Protein AF-0000000080260634 (afdb_homodimer)

Foldseek 3Di:
DDDDDDDDDPPDDDPDDDPPDPPDPVPPPCPCPPQQAADDQFQFKEKEWEAFFAAAQDFWAQFLDDCVLHVVDHGAQDPRRLVLLLLLLLSVLSNHVPPADLQNDLFQEAAEEEPDRRLVSSSFSSCLNNRFDDPVQQDDDDPPDDDPSNRGDDRDYDYDDLCPDQQFFPSHDFLQLVVLLVVLCVDPVNVVLCVVCCVPQQVVLCVTGPDNPDDSLVSLLSLLRNQVSCVVSVHDGRPSCDPVNNVSSQVSNLVSLCVQLCLVPNLLNLLRQAQANVVVVLVCLVDDPSHHRYYYYYHHQSNVLSNLSLLCVLQVDPVSVPAGSRQDGGKMWMWTAGNVQWIWIWTDRGSPPPDDTHTSDHPVADPNTHHSVVVCVSSVSRHDNDSRVSSDDPVSCVVVVVPPVPCVVVVVVVVVVVVVVVVVVVVVVVVVVVVVVVVVPPPPDPPDPPPPDDDDPPDPDDDPPD/DDDDDPDDDPPPDDPPDDPPDPPDDPPPPVPCPPQQAADDQFQFKEKEWEAFFAAAQDFWAQFLDDCVLHVVDHGAQDPRRLVLLLLLLLSVLSNHVPPADLQNDLFQEAAEEEPDRRLVSSSFSSCLNNRFDDPVQQDDDDPPDDDPSNRGDDRDYDYDDLCPDQQFFPSHDFLQLVVLLVVLCVDPVVVVLCVVCCVPQQVVLCVTGPDNPDDSLVSLLSLLRNQVSCVVSVHDGRPSCDPVNNVSSQVSNLVSLCVQLCLVPNLLNLLRQAQANVVVVLVPLVDDPSHHRYYYYYHHQSNVLSNLSLLCVLQVDPVSVPAGSGQDHGKMWMWTAGNVQWIWIWTDRGSPPPDDTHTSDHPVADPRTRHSVVVCVSSVSRHDNDSNVSSDDPVSCVVVVVPPVPCVVVVVVVVVVVVVVVVVVVVVVVVVVVVVVVVVPPPPDPPDPPDDDDDDPDDPPPPPDD

InterPro domains:
  IPR000560 Histidine phosphatase superfamily, clade-2 [PF00328] (42-348)
  IPR000560 Histidine phosphatase superfamily, clade-2 [cd07061] (42-348)
  IPR029033 Histidine phosphatase superfamily [G3DSA:3.40.50.1240] (41-394)
  IPR029033 Histidine phosphatase superfamily [SSF53254] (42-391)
  IPR033379 Histidine acid phosphatase active site [PS00616] (42-56)
  IPR050645 Histidine Acid Phosphatase [PTHR11567] (41-393)

Secondary structure (DSSP, 8-state):
------------STT--TTGGGSGGGS-------------SEEEEEEEEE---B--SS--TT----GGG-TT-TTPBPHHHHHHHHHHHHHHHHHTTTTS-TT--TTTEEEEE-S-HHHHHHHHHHHHHHS---TTT-----SSS--GGGT------B---GGG--SSSTTS--HHHHHHHHHHHTSHHHHHHHHHHIIIIIHHHHHH-S-TTS-HHHHHHHHHHHHHHHHHTTPPPPTT--HHHHHHHHHHHHHHHHHHHTTTT-HHHHIIIIIHHHHHHHHHHT--TTS-SEEEEEE-HHHHHHHHHHHHHHHT-SGGGGS-SSPPTT-EEEEEEETTSEEEEEEE--TT--SPPEE---TTSSSS-EEHHHHHHHHTTT--S-HHHHH--HHHHHHTT---S-HHHHHHHHHHHHHHHHHHHHHHHHHHHHHHHHHHS------------S----TT-STT--/----------TTTTTT-TTGGGGGGGG-------------SEEEEEEEEE---B--SS--TT----GGG-TT-TTPBPHHHHHHHHHHHHHHHHHTTTTS-TT--TTTEEEEE-S-HHHHHHHHHHHHHHS---TTT-----SSS--GGGT------B---GGG--SSSTTS--HHHHHHHHHHHTSHHHHHHHHHHIIIIIHHHHHH-S-TTS-HHHHHHHHHHHHHHHHHTTPPPPTT--HHHHHHHHHHHHHHHHHHHTTTT-HHHHIIIIIHHHHHHHHHHT--TTS-SEEEEEE-HHHHHHHHHHHHHHHT-SGGGGS-SSPPTT-EEEEEEETTSEEEEEEE--TT--SPPEE---TTSSTT-EEHHHHHHHHTTT--S-HHHHH--HHHHHHTT---S-HHHHHHHHHHHHHHHHHHHHHHHHHHHHHHHHHHT------------S-TTGGGG-----

Nearest PDB structures (foldseek):
  1nd5-assembly1_B  TM=8.914E-01  e=9.226E-27  Homo sapiens
  1rpt-assembly1_A-2  TM=8.825E-01  e=2.460E-26  Rattus norvegicus
  8xj4-assembly1_A  TM=8.850E-01  e=2.176E-25  Homo sapiens
  7doq-assembly2_D  TM=8.287E-01  e=3.793E-18  Legionella pneumophila
  7d2f-assembly1_B  TM=8.111E-01  e=1.258E-17  Legionella pneumophila subsp. pneumophila str. Philadelphia 1

Radius of gyration: 42.74 Å; Cα contacts (8 Å, |Δi|>4): 1358; chains: 2; bounding box: 104×176×210 Å

Structure (mmCIF, N/CA/C/O backbone):
data_AF-0000000080260634-model_v1
#
loop_
_entity.id
_entity.type
_entity.pdbx_description
1 polymer 'acid phosphatase'
#
loop_
_atom_site.group_PDB
_atom_site.id
_atom_site.type_symbol
_atom_site.label_atom_id
_atom_site.label_alt_id
_atom_site.label_comp_id
_atom_site.label_asym_id
_atom_site.label_entity_id
_atom_site.label_seq_id
_atom_site.pdbx_PDB_ins_code
_atom_site.Cartn_x
_atom_site.Cartn_y
_atom_site.Cartn_z
_atom_site.occupancy
_atom_site.B_iso_or_equiv
_atom_site.auth_seq_id
_atom_site.auth_comp_id
_atom_site.auth_asym_id
_atom_site.auth_atom_id
_atom_site.pdbx_PDB_model_num
ATOM 1 N N . MET A 1 1 ? -44.938 80.938 -52.938 1 24.5 1 MET A N 1
ATOM 2 C CA . MET A 1 1 ? -44.344 80.375 -54.125 1 24.5 1 MET A CA 1
ATOM 3 C C . MET A 1 1 ? -42.969 79.75 -53.812 1 24.5 1 MET A C 1
ATOM 5 O O . MET A 1 1 ? -41.938 80.25 -54.25 1 24.5 1 MET A O 1
ATOM 9 N N . MET A 1 2 ? -42.844 79.312 -52.562 1 24.88 2 MET A N 1
ATOM 10 C CA . MET A 1 2 ? -41.75 79 -51.625 1 24.88 2 MET A CA 1
ATOM 11 C C . MET A 1 2 ? -40.938 77.812 -52.125 1 24.88 2 MET A C 1
ATOM 13 O O . MET A 1 2 ? -41.469 76.75 -52.281 1 24.88 2 MET A O 1
ATOM 17 N N . ARG A 1 3 ? -39.781 78.062 -52.781 1 22.61 3 ARG A N 1
ATOM 18 C CA . ARG A 1 3 ? -39.031 77.375 -53.844 1 22.61 3 ARG A CA 1
ATOM 19 C C . ARG A 1 3 ? -38.375 76.125 -53.375 1 22.61 3 ARG A C 1
ATOM 21 O O . ARG A 1 3 ? -38.312 75.125 -54.125 1 22.61 3 ARG A O 1
ATOM 28 N N . LEU A 1 4 ? -37.594 76 -52.188 1 26.67 4 LEU A N 1
ATOM 29 C CA . LEU A 1 4 ? -36.188 75.625 -52.219 1 26.67 4 LEU A CA 1
ATOM 30 C C . LEU A 1 4 ? -36.031 74.125 -52.062 1 26.67 4 LEU A C 1
ATOM 32 O O . LEU A 1 4 ? -36.406 73.562 -51.031 1 26.67 4 LEU A O 1
ATOM 36 N N . PRO A 1 5 ? -36.312 73.312 -53.156 1 24.84 5 PRO A N 1
ATOM 37 C CA . PRO A 1 5 ? -36.406 71.875 -52.969 1 24.84 5 PRO A CA 1
ATOM 38 C C . PRO A 1 5 ? -35.125 71.25 -52.375 1 24.84 5 PRO A C 1
ATOM 40 O O . PRO A 1 5 ? -34.062 71.875 -52.438 1 24.84 5 PRO A O 1
ATOM 43 N N . VAL A 1 6 ? -35.156 69.938 -51.906 1 23.78 6 VAL A N 1
ATOM 44 C CA . VAL A 1 6 ? -34.75 68.938 -50.938 1 23.78 6 VAL A CA 1
ATOM 45 C C . VAL A 1 6 ? -33.406 68.375 -51.344 1 23.78 6 VAL A C 1
ATOM 47 O O . VAL A 1 6 ? -32.969 68.562 -52.5 1 23.78 6 VAL A O 1
ATOM 50 N N . ILE A 1 7 ? -32.969 67.188 -50.812 1 26.33 7 ILE A N 1
ATOM 51 C CA . ILE A 1 7 ? -32.031 66.5 -49.938 1 26.33 7 ILE A CA 1
ATOM 52 C C . ILE A 1 7 ? -31.156 65.562 -50.75 1 26.33 7 ILE A C 1
ATOM 54 O O . ILE A 1 7 ? -31.625 64.5 -51.25 1 26.33 7 ILE A O 1
ATOM 58 N N . SER A 1 8 ? -30.391 66 -51.844 1 21.91 8 SER A N 1
ATOM 59 C CA . SER A 1 8 ? -29.797 65.062 -52.781 1 21.91 8 SER A CA 1
ATOM 60 C C . SER A 1 8 ? -28.891 64.062 -52.094 1 21.91 8 SER A C 1
ATOM 62 O O . SER A 1 8 ? -28.344 64.375 -51.031 1 21.91 8 SER A O 1
ATOM 64 N N . SER A 1 9 ? -28.812 62.75 -52.531 1 24.3 9 SER A N 1
ATOM 65 C CA . SER A 1 9 ? -28.578 61.344 -52.281 1 24.3 9 SER A CA 1
ATOM 66 C C . SER A 1 9 ? -27.094 61.031 -52.188 1 24.3 9 SER A C 1
ATOM 68 O O . SER A 1 9 ? -26.688 59.875 -52.031 1 24.3 9 SER A O 1
ATOM 70 N N . SER A 1 10 ? -26.141 62.031 -52.406 1 24.42 10 SER A N 1
ATOM 71 C CA . SER A 1 10 ? -24.922 61.469 -53 1 24.42 10 SER A CA 1
ATOM 72 C C . SER A 1 10 ? -24.156 60.625 -52 1 24.42 10 SER A C 1
ATOM 74 O O . SER A 1 10 ? -23.375 61.156 -51.219 1 24.42 10 SER A O 1
ATOM 76 N N . GLN A 1 11 ? -24.734 59.656 -51.219 1 22.77 11 GLN A N 1
ATOM 77 C CA . GLN A 1 11 ? -24.156 59 -50.062 1 22.77 11 GLN A CA 1
ATOM 78 C C . GLN A 1 11 ? -22.984 58.125 -50.438 1 22.77 11 GLN A C 1
ATOM 80 O O . GLN A 1 11 ? -23.062 56.906 -50.312 1 22.77 11 GLN A O 1
ATOM 85 N N . ARG A 1 12 ? -22.406 58.188 -51.719 1 22.14 12 ARG A N 1
ATOM 86 C CA . ARG A 1 12 ? -21.781 56.938 -52.156 1 22.14 12 ARG A CA 1
ATOM 87 C C . ARG A 1 12 ? -20.656 56.531 -51.188 1 22.14 12 ARG A C 1
ATOM 89 O O . ARG A 1 12 ? -20.5 55.344 -50.875 1 22.14 12 ARG A O 1
ATOM 96 N N . ARG A 1 13 ? -19.641 57.406 -51.031 1 23.12 13 ARG A N 1
ATOM 97 C CA . ARG A 1 13 ? -18.297 56.969 -51.375 1 23.12 13 ARG A CA 1
ATOM 98 C C . ARG A 1 13 ? -17.688 56.125 -50.281 1 23.12 13 ARG A C 1
ATOM 100 O O . ARG A 1 13 ? -16.828 55.281 -50.562 1 23.12 13 ARG A O 1
ATOM 107 N N . LEU A 1 14 ? -17.75 56.5 -48.969 1 24.91 14 LEU A N 1
ATOM 108 C CA . LEU A 1 14 ? -16.5 56.469 -48.25 1 24.91 14 LEU A CA 1
ATOM 109 C C . LEU A 1 14 ? -16.172 55.062 -47.75 1 24.91 14 LEU A C 1
ATOM 111 O O . LEU A 1 14 ? -16.422 54.719 -46.594 1 24.91 14 LEU A O 1
ATOM 115 N N . THR A 1 15 ? -16.734 53.969 -48.344 1 25.97 15 THR A N 1
ATOM 116 C CA . THR A 1 15 ? -16.734 52.781 -47.469 1 25.97 15 THR A CA 1
ATOM 117 C C . THR A 1 15 ? -15.305 52.25 -47.281 1 25.97 15 THR A C 1
ATOM 119 O O . THR A 1 15 ? -15.094 51.25 -46.625 1 25.97 15 THR A O 1
ATOM 122 N N . SER A 1 16 ? -14.305 52.688 -48.094 1 26.45 16 SER A N 1
ATOM 123 C CA . SER A 1 16 ? -13.32 51.688 -48.438 1 26.45 16 SER A CA 1
ATOM 124 C C . SER A 1 16 ? -12.531 51.25 -47.188 1 26.45 16 SER A C 1
ATOM 126 O O . SER A 1 16 ? -12.047 50.125 -47.125 1 26.45 16 SER A O 1
ATOM 128 N N . GLY A 1 17 ? -11.914 52.219 -46.406 1 26.27 17 GLY A N 1
ATOM 129 C CA . GLY A 1 17 ? -10.5 52.062 -46.062 1 26.27 17 GLY A CA 1
ATOM 130 C C . GLY A 1 17 ? -10.25 51.062 -44.969 1 26.27 17 GLY A C 1
ATOM 131 O O . GLY A 1 17 ? -9.102 50.75 -44.656 1 26.27 17 GLY A O 1
ATOM 132 N N . CYS A 1 18 ? -11.148 50.844 -43.938 1 26.97 18 CYS A N 1
ATOM 133 C CA . CYS A 1 18 ? -10.578 50.562 -42.625 1 26.97 18 CYS A CA 1
ATOM 134 C C . CYS A 1 18 ? -10.062 49.125 -42.531 1 26.97 18 CYS A C 1
ATOM 136 O O . CYS A 1 18 ? -10.805 48.219 -42.156 1 26.97 18 CYS A O 1
ATOM 138 N N . ARG A 1 19 ? -9.633 48.469 -43.562 1 28.31 19 ARG A N 1
ATOM 139 C CA . ARG A 1 19 ? -9.344 47.062 -43.438 1 28.31 19 ARG A CA 1
ATOM 140 C C . ARG A 1 19 ? -8.25 46.812 -42.406 1 28.31 19 ARG A C 1
ATOM 142 O O . ARG A 1 19 ? -7.957 45.688 -42.031 1 28.31 19 ARG A O 1
ATOM 149 N N . CYS A 1 20 ? -7.301 47.812 -42.344 1 27.64 20 CYS A N 1
ATOM 150 C CA . CYS A 1 20 ? -5.969 47.312 -42.062 1 27.64 20 CYS A CA 1
ATOM 151 C C . CYS A 1 20 ? -5.914 46.625 -40.688 1 27.64 20 CYS A C 1
ATOM 153 O O . CYS A 1 20 ? -5.141 45.719 -40.469 1 27.64 20 CYS A O 1
ATOM 155 N N . LEU A 1 21 ? -6.238 47.375 -39.594 1 29.66 21 LEU A N 1
ATOM 156 C CA . LEU A 1 21 ? -5.367 47.281 -38.438 1 29.66 21 LEU A CA 1
ATOM 157 C C . LEU A 1 21 ? -5.684 46.031 -37.625 1 29.66 21 LEU A C 1
ATOM 159 O O . LEU A 1 21 ? -5.316 45.938 -36.438 1 29.66 21 LEU A O 1
ATOM 163 N N . PHE A 1 22 ? -6.676 45.281 -38 1 32.38 22 PHE A N 1
ATOM 164 C CA . PHE A 1 22 ? -7.055 44.375 -36.906 1 32.38 22 PHE A CA 1
ATOM 165 C C . PHE A 1 22 ? -5.969 43.312 -36.688 1 32.38 22 PHE A C 1
ATOM 167 O O . PHE A 1 22 ? -6.18 42.344 -35.969 1 32.38 22 PHE A O 1
ATOM 174 N N . SER A 1 23 ? -4.938 43.375 -37.594 1 29.72 23 SER A N 1
ATOM 175 C CA . SER A 1 23 ? -4.211 42.125 -37.531 1 29.72 23 SER A CA 1
ATOM 176 C C . SER A 1 23 ? -3.721 41.812 -36.094 1 29.72 23 SER A C 1
ATOM 178 O O . SER A 1 23 ? -3.678 40.656 -35.688 1 29.72 23 SER A O 1
ATOM 180 N N . LEU A 1 24 ? -2.869 42.719 -35.5 1 30.94 24 LEU A N 1
ATOM 181 C CA . LEU A 1 24 ? -1.664 42.25 -34.844 1 30.94 24 LEU A CA 1
ATOM 182 C C . LEU A 1 24 ? -1.995 41.719 -33.438 1 30.94 24 LEU A C 1
ATOM 184 O O . LEU A 1 24 ? -1.113 41.219 -32.75 1 30.94 24 LEU A O 1
ATOM 188 N N . VAL A 1 25 ? -3.049 42.156 -32.781 1 33.19 25 VAL A N 1
ATOM 189 C CA . VAL A 1 25 ? -2.889 42.031 -31.328 1 33.19 25 VAL A CA 1
ATOM 190 C C . VAL A 1 25 ? -2.961 40.562 -30.922 1 33.19 25 VAL A C 1
ATOM 192 O O . VAL A 1 25 ? -3.107 40.25 -29.734 1 33.19 25 VAL A O 1
ATOM 195 N N . VAL A 1 26 ? -3.127 39.656 -31.766 1 34.34 26 VAL A N 1
ATOM 196 C CA . VAL A 1 26 ? -3.328 38.344 -31.172 1 34.34 26 VAL A CA 1
ATOM 197 C C . VAL A 1 26 ? -2.086 37.938 -30.391 1 34.34 26 VAL A C 1
ATOM 199 O O . VAL A 1 26 ? -1.962 36.781 -29.953 1 34.34 26 VAL A O 1
ATOM 202 N N . LEU A 1 27 ? -0.945 38.781 -30.422 1 31.02 27 LEU A N 1
ATOM 203 C CA . LEU A 1 27 ? 0.276 38.125 -29.938 1 31.02 27 LEU A CA 1
ATOM 204 C C . LEU A 1 27 ? 0.105 37.688 -28.484 1 31.02 27 LEU A C 1
ATOM 206 O O . LEU A 1 27 ? 0.556 36.594 -28.125 1 31.02 27 LEU A O 1
ATOM 210 N N . SER A 1 28 ? -0.048 38.656 -27.5 1 32.09 28 SER A N 1
ATOM 211 C CA . SER A 1 28 ? 0.754 38.688 -26.281 1 32.09 28 SER A CA 1
ATOM 212 C C . SER A 1 28 ? 0.244 37.688 -25.25 1 32.09 28 SER A C 1
ATOM 214 O O . SER A 1 28 ? 0.679 37.719 -24.094 1 32.09 28 SER A O 1
ATOM 216 N N . PHE A 1 29 ? -0.943 37.281 -25.344 1 33.06 29 PHE A N 1
ATOM 217 C CA . PHE A 1 29 ? -1.276 36.531 -24.125 1 33.06 29 PHE A CA 1
ATOM 218 C C . PHE A 1 29 ? -0.323 35.344 -23.953 1 33.06 29 PHE A C 1
ATOM 220 O O . PHE A 1 29 ? -0.733 34.188 -24.031 1 33.06 29 PHE A O 1
ATOM 227 N N . LEU A 1 30 ? 0.777 35.312 -24.688 1 35.81 30 LEU A N 1
ATOM 228 C CA . LEU A 1 30 ? 1.784 34.375 -24.156 1 35.81 30 LEU A CA 1
ATOM 229 C C . LEU A 1 30 ? 1.998 34.594 -22.672 1 35.81 30 LEU A C 1
ATOM 231 O O . LEU A 1 30 ? 2.695 35.531 -22.266 1 35.81 30 LEU A O 1
ATOM 235 N N . GLY A 1 31 ? 0.895 34.781 -21.875 1 35.03 31 GLY A N 1
ATOM 236 C CA . GLY A 1 31 ? 1.008 35 -20.438 1 35.03 31 GLY A CA 1
ATOM 237 C C . GLY A 1 31 ? 2.279 34.438 -19.844 1 35.03 31 GLY A C 1
ATOM 238 O O . GLY A 1 31 ? 2.824 33.438 -20.375 1 35.03 31 GLY A O 1
ATOM 239 N N . ILE A 1 32 ? 2.912 35.156 -19.062 1 36.94 32 ILE A N 1
ATOM 240 C CA . ILE A 1 32 ? 3.967 34.938 -18.078 1 36.94 32 ILE A CA 1
ATOM 241 C C . ILE A 1 32 ? 3.672 33.688 -17.266 1 36.94 32 ILE A C 1
ATOM 243 O O . ILE A 1 32 ? 2.805 33.688 -16.391 1 36.94 32 ILE A O 1
ATOM 247 N N . ARG A 1 33 ? 3.236 32.656 -17.781 1 40.25 33 ARG A N 1
ATOM 248 C CA . ARG A 1 33 ? 3.449 31.516 -16.891 1 40.25 33 ARG A CA 1
ATOM 249 C C . ARG A 1 33 ? 4.754 31.656 -16.109 1 40.25 33 ARG A C 1
ATOM 251 O O . ARG A 1 33 ? 5.832 31.703 -16.703 1 40.25 33 ARG A O 1
ATOM 258 N N . ASP A 1 34 ? 4.785 32.375 -15.031 1 46.91 34 ASP A N 1
ATOM 259 C CA . ASP A 1 34 ? 5.84 32.438 -14.031 1 46.91 34 ASP A CA 1
ATOM 260 C C . ASP A 1 34 ? 6.672 31.172 -13.992 1 46.91 34 ASP A C 1
ATOM 262 O O . ASP A 1 34 ? 6.121 30.062 -13.922 1 46.91 34 ASP A O 1
ATOM 266 N N . ALA A 1 35 ? 7.773 31.125 -14.641 1 54.38 35 ALA A N 1
ATOM 267 C CA . ALA A 1 35 ? 8.82 30.125 -14.859 1 54.38 35 ALA A CA 1
ATOM 268 C C . ALA A 1 35 ? 9.148 29.375 -13.578 1 54.38 35 ALA A C 1
ATOM 270 O O . ALA A 1 35 ? 9.516 29.984 -12.57 1 54.38 35 ALA A O 1
ATOM 271 N N . PHE A 1 36 ? 8.328 28.344 -13.289 1 67.81 36 PHE A N 1
ATOM 272 C CA . PHE A 1 36 ? 8.758 27.453 -12.211 1 67.81 36 PHE A CA 1
ATOM 273 C C . PHE A 1 36 ? 10.273 27.281 -12.242 1 67.81 36 PHE A C 1
ATOM 275 O O . PHE A 1 36 ? 10.883 27.266 -13.312 1 67.81 36 PHE A O 1
ATOM 282 N N . GLU A 1 37 ? 10.82 27.531 -11.031 1 79.25 37 GLU A N 1
ATOM 283 C CA . GLU A 1 37 ? 12.25 27.234 -10.906 1 79.25 37 GLU A CA 1
ATOM 284 C C . GLU A 1 37 ? 12.547 25.781 -11.289 1 79.25 37 GLU A C 1
ATOM 286 O O . GLU A 1 37 ? 11.93 24.859 -10.758 1 79.25 37 GLU A O 1
ATOM 291 N N . VAL A 1 38 ? 13.273 25.641 -12.367 1 85.06 38 VAL A N 1
ATOM 292 C CA . VAL A 1 38 ? 13.828 24.328 -12.672 1 85.06 38 VAL A CA 1
ATOM 293 C C . VAL A 1 38 ? 15.125 24.125 -11.898 1 85.06 38 VAL A C 1
ATOM 295 O O . VAL A 1 38 ? 16.109 24.844 -12.117 1 85.06 38 VAL A O 1
ATOM 298 N N . VAL A 1 39 ? 15.109 23.172 -11 1 90.06 39 VAL A N 1
ATOM 299 C CA . VAL A 1 39 ? 16.266 22.984 -10.125 1 90.06 39 VAL A CA 1
ATOM 300 C C . VAL A 1 39 ? 17.281 22.078 -10.805 1 90.06 39 VAL A C 1
ATOM 302 O O . VAL A 1 39 ? 16.922 21.062 -11.406 1 90.06 39 VAL A O 1
ATOM 305 N N . THR A 1 40 ? 18.516 22.469 -10.742 1 91.75 40 THR A N 1
ATOM 306 C CA . THR A 1 40 ? 19.594 21.703 -11.383 1 91.75 40 THR A CA 1
ATOM 307 C C . THR A 1 40 ? 20.609 21.219 -10.344 1 91.75 40 THR A C 1
ATOM 309 O O . THR A 1 40 ? 20.547 21.625 -9.18 1 91.75 40 THR A O 1
ATOM 312 N N . ASP A 1 41 ? 21.453 20.359 -10.703 1 93.56 41 ASP A N 1
ATOM 313 C CA . ASP A 1 41 ? 22.609 19.859 -9.945 1 93.56 41 ASP A CA 1
ATOM 314 C C . ASP A 1 41 ? 22.156 19.109 -8.688 1 93.56 41 ASP A C 1
ATOM 316 O O . ASP A 1 41 ? 22.75 19.266 -7.621 1 93.56 41 ASP A O 1
ATOM 320 N N . LEU A 1 42 ? 21.094 18.406 -8.867 1 94.56 42 LEU A N 1
ATOM 321 C CA . LEU A 1 42 ? 20.547 17.641 -7.754 1 94.56 42 LEU A CA 1
ATOM 322 C C . LEU A 1 42 ? 21.109 16.219 -7.734 1 94.56 42 LEU A C 1
ATOM 324 O O . LEU A 1 42 ? 21.391 15.641 -8.789 1 94.56 42 LEU A O 1
ATOM 328 N N . LYS A 1 43 ? 21.25 15.672 -6.535 1 93.75 43 LYS A N 1
ATOM 329 C CA . LYS A 1 43 ? 21.688 14.297 -6.312 1 93.75 43 LYS A CA 1
ATOM 330 C C . LYS A 1 43 ? 20.531 13.43 -5.828 1 93.75 43 LYS A C 1
ATOM 332 O O . LYS A 1 43 ? 20.406 12.266 -6.23 1 93.75 43 LYS A O 1
ATOM 337 N N . GLN A 1 44 ? 19.781 13.938 -4.961 1 95.38 44 GLN A N 1
ATOM 338 C CA . GLN A 1 44 ? 18.641 13.227 -4.391 1 95.38 44 GLN A CA 1
ATOM 339 C C . GLN A 1 44 ? 17.594 14.211 -3.861 1 95.38 44 GLN A C 1
ATOM 341 O O . GLN A 1 44 ? 17.938 15.297 -3.387 1 95.38 44 GLN A O 1
ATOM 346 N N . VAL A 1 45 ? 16.375 13.836 -3.936 1 96.44 45 VAL A N 1
ATOM 347 C CA . VAL A 1 45 ? 15.305 14.711 -3.48 1 96.44 45 VAL A CA 1
ATOM 348 C C . VAL A 1 45 ? 14.289 13.906 -2.67 1 96.44 45 VAL A C 1
ATOM 350 O O . VAL A 1 45 ? 13.969 12.766 -3.02 1 96.44 45 VAL A O 1
ATOM 353 N N . HIS A 1 46 ? 13.844 14.492 -1.565 1 97 46 HIS A N 1
ATOM 354 C CA . HIS A 1 46 ? 12.711 13.992 -0.786 1 97 46 HIS A CA 1
ATOM 355 C C . HIS A 1 46 ? 11.547 14.977 -0.803 1 97 46 HIS A C 1
ATOM 357 O O . HIS A 1 46 ? 11.727 16.156 -0.476 1 97 46 HIS A O 1
ATOM 363 N N . ILE A 1 47 ? 10.414 14.531 -1.196 1 97.75 47 ILE A N 1
ATOM 364 C CA . ILE A 1 47 ? 9.203 15.336 -1.179 1 97.75 47 ILE A CA 1
ATOM 365 C C . ILE A 1 47 ? 8.219 14.766 -0.158 1 97.75 47 ILE A C 1
ATOM 367 O O . ILE A 1 47 ? 7.859 13.586 -0.224 1 97.75 47 ILE A O 1
ATOM 371 N N . ILE A 1 48 ? 7.797 15.539 0.804 1 98.06 48 ILE A N 1
ATOM 372 C CA . ILE A 1 48 ? 6.777 15.18 1.785 1 98.06 48 ILE A CA 1
ATOM 373 C C . ILE A 1 48 ? 5.555 16.078 1.615 1 98.06 48 ILE A C 1
ATOM 375 O O . ILE A 1 48 ? 5.676 17.297 1.602 1 98.06 48 ILE A O 1
ATOM 379 N N . TYR A 1 49 ? 4.402 15.477 1.476 1 97.69 49 TYR A N 1
ATOM 380 C CA . TYR A 1 49 ? 3.262 16.375 1.298 1 97.69 49 TYR A CA 1
ATOM 381 C C . TYR A 1 49 ? 2.02 15.82 1.985 1 97.69 49 TYR A C 1
ATOM 383 O O . TYR A 1 49 ? 1.946 14.617 2.273 1 97.69 49 TYR A O 1
ATOM 391 N N . ARG A 1 50 ? 1.077 16.703 2.285 1 97.31 50 ARG A N 1
ATOM 392 C CA . ARG A 1 50 ? -0.223 16.359 2.852 1 97.31 50 ARG A CA 1
ATOM 393 C C . ARG A 1 50 ? -1.214 15.977 1.758 1 97.31 50 ARG A C 1
ATOM 395 O O . ARG A 1 50 ? -1.158 16.516 0.648 1 97.31 50 ARG A O 1
ATOM 402 N N . HIS A 1 51 ? -2.078 15.102 2.016 1 98.19 51 HIS A N 1
ATOM 403 C CA . HIS A 1 51 ? -3.125 14.703 1.078 1 98.19 51 HIS A CA 1
ATOM 404 C C . HIS A 1 51 ? -3.957 15.906 0.645 1 98.19 51 HIS A C 1
ATOM 406 O O . HIS A 1 51 ? -3.82 17 1.204 1 98.19 51 HIS A O 1
ATOM 412 N N . GLY A 1 52 ? -4.793 15.688 -0.366 1 97.06 52 GLY A N 1
ATOM 413 C CA . GLY A 1 52 ? -5.605 16.75 -0.945 1 97.06 52 GLY A CA 1
ATOM 414 C C . GLY A 1 52 ? -6.898 16.984 -0.191 1 97.06 52 GLY A C 1
ATOM 415 O O . GLY A 1 52 ? -7.148 16.359 0.842 1 97.06 52 GLY A O 1
ATOM 416 N N . ASP A 1 53 ? -7.629 17.828 -0.799 1 96 53 ASP A N 1
ATOM 417 C CA . ASP A 1 53 ? -8.938 18.219 -0.268 1 96 53 ASP A CA 1
ATOM 418 C C . ASP A 1 53 ? -9.805 16.984 -0.012 1 96 53 ASP A C 1
ATOM 420 O O . ASP A 1 53 ? -9.812 16.047 -0.806 1 96 53 ASP A O 1
ATOM 424 N N . ARG A 1 54 ? -10.508 17.047 1.131 1 95.75 54 ARG A N 1
ATOM 425 C CA . ARG A 1 54 ? -11.352 15.914 1.513 1 95.75 54 ARG A CA 1
ATOM 426 C C . ARG A 1 54 ? -12.641 16.391 2.178 1 95.75 54 ARG A C 1
ATOM 428 O O . ARG A 1 54 ? -12.758 17.562 2.541 1 95.75 54 ARG A O 1
ATOM 435 N N . ALA A 1 55 ? -13.562 15.469 2.318 1 94.06 55 ALA A N 1
ATOM 436 C CA . ALA A 1 55 ? -14.797 15.703 3.064 1 94.06 55 ALA A CA 1
ATOM 437 C C . ALA A 1 55 ? -14.523 15.766 4.562 1 94.06 55 ALA A C 1
ATOM 439 O O . ALA A 1 55 ? -13.469 15.328 5.031 1 94.06 55 ALA A O 1
ATOM 440 N N . PRO A 1 56 ? -15.508 16.391 5.34 1 92.31 56 PRO A N 1
ATOM 441 C CA . PRO A 1 56 ? -15.344 16.422 6.797 1 92.31 56 PRO A CA 1
ATOM 442 C C . PRO A 1 56 ? -15.125 15.031 7.395 1 92.31 56 PRO A C 1
ATOM 444 O O . PRO A 1 56 ? -15.68 14.047 6.902 1 92.31 56 PRO A O 1
ATOM 447 N N . LEU A 1 57 ? -14.32 15 8.422 1 90.5 57 LEU A N 1
ATOM 448 C CA . LEU A 1 57 ? -14.008 13.727 9.055 1 90.5 57 LEU A CA 1
ATOM 449 C C . LEU A 1 57 ? -15.203 13.203 9.852 1 90.5 57 LEU A C 1
ATOM 451 O O . LEU A 1 57 ? -15.445 12 9.891 1 90.5 57 LEU A O 1
ATOM 455 N N . ARG A 1 58 ? -15.82 14.164 10.508 1 86.31 58 ARG A N 1
ATOM 456 C CA . ARG A 1 58 ? -16.906 13.797 11.398 1 86.31 58 ARG A CA 1
ATOM 457 C C . ARG A 1 58 ? -18.078 14.766 11.258 1 86.31 58 ARG A C 1
ATOM 459 O O . ARG A 1 58 ? -17.906 15.891 10.789 1 86.31 58 ARG A O 1
ATOM 466 N N . ARG A 1 59 ? -19.156 14.188 11.766 1 82.12 59 ARG A N 1
ATOM 467 C CA . ARG A 1 59 ? -20.375 15 11.805 1 82.12 59 ARG A CA 1
ATOM 468 C C . ARG A 1 59 ? -20.578 15.609 13.188 1 82.12 59 ARG A C 1
ATOM 470 O O . ARG A 1 59 ? -20.078 15.086 14.18 1 82.12 59 ARG A O 1
ATOM 477 N N . TYR A 1 60 ? -21.188 16.719 13.133 1 77.88 60 TYR A N 1
ATOM 478 C CA . TYR A 1 60 ? -21.672 17.312 14.375 1 77.88 60 TYR A CA 1
ATOM 479 C C . TYR A 1 60 ? -23.109 17.766 14.242 1 77.88 60 TYR A C 1
ATOM 481 O O . TYR A 1 60 ? -23.656 17.844 13.133 1 77.88 60 TYR A O 1
ATOM 489 N N . ARG A 1 61 ? -23.531 17.875 15.414 1 79.88 61 ARG A N 1
ATOM 490 C CA . ARG A 1 61 ? -24.906 18.328 15.398 1 79.88 61 ARG A CA 1
ATOM 491 C C . ARG A 1 61 ? -25.047 19.688 14.719 1 79.88 61 ARG A C 1
ATOM 493 O O . ARG A 1 61 ? -24.219 20.578 14.945 1 79.88 61 ARG A O 1
ATOM 500 N N . ASN A 1 62 ? -25.969 19.875 13.844 1 80.81 62 ASN A N 1
ATOM 501 C CA . ASN A 1 62 ? -26.266 21.125 13.133 1 80.81 62 ASN A CA 1
ATOM 502 C C . ASN A 1 62 ? -25.062 21.578 12.289 1 80.81 62 ASN A C 1
ATOM 504 O O . ASN A 1 62 ? -24.672 22.734 12.344 1 80.81 62 ASN A O 1
ATOM 508 N N . ASP A 1 63 ? -24.422 20.688 11.703 1 79.38 63 ASP A N 1
ATOM 509 C CA . ASP A 1 63 ? -23.219 20.969 10.93 1 79.38 63 ASP A CA 1
ATOM 510 C C . ASP A 1 63 ? -23.562 21.266 9.477 1 79.38 63 ASP A C 1
ATOM 512 O O . ASP A 1 63 ? -22.672 21.594 8.68 1 79.38 63 ASP A O 1
ATOM 516 N N . ASN A 1 64 ? -24.844 21.266 9.055 1 80.12 64 ASN A N 1
ATOM 517 C CA . ASN A 1 64 ? -25.297 21.531 7.688 1 80.12 64 ASN A CA 1
ATOM 518 C C . ASN A 1 64 ? -24.719 20.516 6.707 1 80.12 64 ASN A C 1
ATOM 520 O O . ASN A 1 64 ? -24.609 20.797 5.508 1 80.12 64 ASN A O 1
ATOM 524 N N . TYR A 1 65 ? -24.156 19.422 7.258 1 81.69 65 TYR A N 1
ATOM 525 C CA . TYR A 1 65 ? -23.672 18.375 6.379 1 81.69 65 TYR A CA 1
ATOM 526 C C . TYR A 1 65 ? -24.812 17.719 5.613 1 81.69 65 TYR A C 1
ATOM 528 O O . TYR A 1 65 ? -25.797 17.281 6.211 1 81.69 65 TYR A O 1
ATOM 536 N N . ASP A 1 66 ? -24.672 17.719 4.348 1 85.88 66 ASP A N 1
ATOM 537 C CA . ASP A 1 66 ? -25.562 17 3.453 1 85.88 66 ASP A CA 1
ATOM 538 C C . ASP A 1 66 ? -24.812 15.961 2.625 1 85.88 66 ASP A C 1
ATOM 540 O O . ASP A 1 66 ? -23.906 16.312 1.859 1 85.88 66 ASP A O 1
ATOM 544 N N . PRO A 1 67 ? -25.188 14.758 2.758 1 84 67 PRO A N 1
ATOM 545 C CA . PRO A 1 67 ? -24.5 13.703 2.006 1 84 67 PRO A CA 1
ATOM 546 C C . PRO A 1 67 ? -24.422 14 0.511 1 84 67 PRO A C 1
ATOM 548 O O . PRO A 1 67 ? -23.5 13.547 -0.165 1 84 67 PRO A O 1
ATOM 551 N N . LYS A 1 68 ? -25.328 14.719 0.001 1 83.31 68 LYS A N 1
ATOM 552 C CA . LYS A 1 68 ? -25.344 15.062 -1.419 1 83.31 68 LYS A CA 1
ATOM 553 C C . LYS A 1 68 ? -24.141 15.938 -1.788 1 83.31 68 LYS A C 1
ATOM 555 O O . LYS A 1 68 ? -23.672 15.914 -2.928 1 83.31 68 LYS A O 1
ATOM 560 N N . ASP A 1 69 ? -23.734 16.703 -0.765 1 86.38 69 ASP A N 1
ATOM 561 C CA . ASP A 1 69 ? -22.594 17.594 -0.999 1 86.38 69 ASP A CA 1
ATOM 562 C C . ASP A 1 69 ? -21.281 16.844 -0.923 1 86.38 69 ASP A C 1
ATOM 564 O O . ASP A 1 69 ? -20.234 17.359 -1.35 1 86.38 69 ASP A O 1
ATOM 568 N N . TRP A 1 70 ? -21.406 15.641 -0.48 1 88.94 70 TRP A N 1
ATOM 569 C CA . TRP A 1 70 ? -20.203 14.836 -0.264 1 88.94 70 TRP A CA 1
ATOM 570 C C . TRP A 1 70 ? -20.406 13.414 -0.762 1 88.94 70 TRP A C 1
ATOM 572 O O . TRP A 1 70 ? -20.375 12.461 0.025 1 88.94 70 TRP A O 1
ATOM 582 N N . PRO A 1 71 ? -20.469 13.273 -2.076 1 83.44 71 PRO A N 1
ATOM 583 C CA . PRO A 1 71 ? -20.781 11.953 -2.631 1 83.44 71 PRO A CA 1
ATOM 584 C C . PRO A 1 71 ? -19.703 10.922 -2.314 1 83.44 71 PRO A C 1
ATOM 586 O O . PRO A 1 71 ? -19.984 9.719 -2.334 1 83.44 71 PRO A O 1
ATOM 589 N N . GLU A 1 72 ? -18.531 11.391 -2.008 1 86.69 72 GLU A N 1
ATOM 590 C CA . GLU A 1 72 ? -17.438 10.477 -1.696 1 86.69 72 GLU A CA 1
ATOM 591 C C . GLU A 1 72 ? -17.547 9.93 -0.276 1 86.69 72 GLU A C 1
ATOM 593 O O . GLU A 1 72 ? -16.906 8.945 0.074 1 86.69 72 GLU A O 1
ATOM 598 N N . GLY A 1 73 ? -18.328 10.594 0.528 1 87.44 73 GLY A N 1
ATOM 599 C CA . GLY A 1 73 ? -18.484 10.172 1.912 1 87.44 73 GLY A CA 1
ATOM 600 C C . GLY A 1 73 ? -17.531 10.883 2.859 1 87.44 73 GLY A C 1
ATOM 601 O O . GLY A 1 73 ? -16.562 11.5 2.424 1 87.44 73 GLY A O 1
ATOM 602 N N . LEU A 1 74 ? -17.75 10.711 4.129 1 89.94 74 LEU A N 1
ATOM 603 C CA . LEU A 1 74 ? -17 11.391 5.18 1 89.94 74 LEU A CA 1
ATOM 604 C C . LEU A 1 74 ? -15.523 11.023 5.121 1 89.94 74 LEU A C 1
ATOM 606 O O . LEU A 1 74 ? -15.18 9.844 4.984 1 89.94 74 LEU A O 1
ATOM 610 N N . GLY A 1 75 ? -14.672 12.07 5.121 1 92.62 75 GLY A N 1
ATOM 611 C CA . GLY A 1 75 ? -13.234 11.883 5.254 1 92.62 75 GLY A CA 1
ATOM 612 C C . GLY A 1 75 ? -12.555 11.5 3.955 1 92.62 75 GLY A C 1
ATOM 613 O O . GLY A 1 75 ? -11.328 11.445 3.881 1 92.62 75 GLY A O 1
ATOM 614 N N . ASN A 1 76 ? -13.312 11.289 2.881 1 93.19 76 ASN A N 1
ATOM 615 C CA . ASN A 1 76 ? -12.734 10.812 1.63 1 93.19 76 ASN A CA 1
ATOM 616 C C . ASN A 1 76 ? -12.328 11.961 0.72 1 93.19 76 ASN A C 1
ATOM 618 O O . ASN A 1 76 ? -12.883 13.062 0.815 1 93.19 76 ASN A O 1
ATOM 622 N N . LEU A 1 77 ? -11.352 11.672 -0.098 1 95.75 77 LEU A N 1
ATOM 623 C CA . LEU A 1 77 ? -10.82 12.648 -1.042 1 95.75 77 LEU A CA 1
ATOM 624 C C . LEU A 1 77 ? -11.906 13.117 -2.008 1 95.75 77 LEU A C 1
ATOM 626 O O . LEU A 1 77 ? -12.656 12.297 -2.545 1 95.75 77 LEU A O 1
ATOM 630 N N . THR A 1 78 ? -12.008 14.398 -2.213 1 94.88 78 THR A N 1
ATOM 631 C CA . THR A 1 78 ? -13 14.961 -3.127 1 94.88 78 THR A CA 1
ATOM 632 C C . THR A 1 78 ? -12.438 15.039 -4.543 1 94.88 78 THR A C 1
ATOM 634 O O . THR A 1 78 ? -11.242 14.844 -4.758 1 94.88 78 THR A O 1
ATOM 637 N N . LYS A 1 79 ? -13.328 15.383 -5.504 1 93.56 79 LYS A N 1
ATOM 638 C CA . LYS A 1 79 ? -12.898 15.602 -6.883 1 93.56 79 LYS A CA 1
ATOM 639 C C . LYS A 1 79 ? -11.875 16.734 -6.961 1 93.56 79 LYS A C 1
ATOM 641 O O . LYS A 1 79 ? -10.906 16.641 -7.711 1 93.56 79 LYS A O 1
ATOM 646 N N . GLN A 1 80 ? -12.141 17.719 -6.188 1 94.25 80 GLN A N 1
ATOM 647 C CA . GLN A 1 80 ? -11.203 18.828 -6.129 1 94.25 80 GLN A CA 1
ATOM 648 C C . GLN A 1 80 ? -9.852 18.375 -5.574 1 94.25 80 GLN A C 1
ATOM 650 O O . GLN A 1 80 ? -8.805 18.844 -6.031 1 94.25 80 GLN A O 1
ATOM 655 N N . GLY A 1 81 ? -9.938 17.547 -4.57 1 96.25 81 GLY A N 1
ATOM 656 C CA . GLY A 1 81 ? -8.703 17.016 -4.012 1 96.25 81 GLY A CA 1
ATOM 657 C C . GLY A 1 81 ? -7.879 16.234 -5.02 1 96.25 81 GLY A C 1
ATOM 658 O O . GLY A 1 81 ? -6.652 16.344 -5.047 1 96.25 81 GLY A O 1
ATOM 659 N N . VAL A 1 82 ? -8.539 15.438 -5.844 1 97.19 82 VAL A N 1
ATOM 660 C CA . VAL A 1 82 ? -7.867 14.68 -6.891 1 97.19 82 VAL A CA 1
ATOM 661 C C . VAL A 1 82 ? -7.203 15.633 -7.879 1 97.19 82 VAL A C 1
ATOM 663 O O . VAL A 1 82 ? -6.023 15.484 -8.203 1 97.19 82 VAL A O 1
ATOM 666 N N . GLU A 1 83 ? -7.91 16.578 -8.312 1 95.94 83 GLU A N 1
ATOM 667 C CA . GLU A 1 83 ? -7.398 17.531 -9.289 1 95.94 83 GLU A CA 1
ATOM 668 C C . GLU A 1 83 ? -6.215 18.328 -8.727 1 95.94 83 GLU A C 1
ATOM 670 O O . GLU A 1 83 ? -5.203 18.5 -9.406 1 95.94 83 GLU A O 1
ATOM 675 N N . HIS A 1 84 ? -6.375 18.797 -7.461 1 95.81 84 HIS A N 1
ATOM 676 C CA . HIS A 1 84 ? -5.301 19.562 -6.828 1 95.81 84 HIS A CA 1
ATOM 677 C C . HIS A 1 84 ? -4.023 18.734 -6.734 1 95.81 84 HIS A C 1
ATOM 679 O O . HIS A 1 84 ? -2.926 19.25 -6.969 1 95.81 84 HIS A O 1
ATOM 685 N N . GLN A 1 85 ? -4.176 17.516 -6.395 1 97.69 85 GLN A N 1
ATOM 686 C CA . GLN A 1 85 ? -3.006 16.656 -6.281 1 97.69 85 GLN A CA 1
ATOM 687 C C . GLN A 1 85 ? -2.387 16.391 -7.648 1 97.69 85 GLN A C 1
ATOM 689 O O . GLN A 1 85 ? -1.163 16.328 -7.781 1 97.69 85 GLN A O 1
ATOM 694 N N . PHE A 1 86 ? -3.189 16.203 -8.648 1 96.88 86 PHE A N 1
ATOM 695 C CA . PHE A 1 86 ? -2.703 16.047 -10.016 1 96.88 86 PHE A CA 1
ATOM 696 C C . PHE A 1 86 ? -1.885 17.266 -10.438 1 96.88 86 PHE A C 1
ATOM 698 O O . PHE A 1 86 ? -0.778 17.125 -10.961 1 96.88 86 PHE A O 1
ATOM 705 N N . LEU A 1 87 ? -2.396 18.406 -10.172 1 95 87 LEU A N 1
ATOM 706 C CA . LEU A 1 87 ? -1.712 19.656 -10.508 1 95 87 LEU A CA 1
ATOM 707 C C . LEU A 1 87 ? -0.433 19.812 -9.695 1 95 87 LEU A C 1
ATOM 709 O O . LEU A 1 87 ? 0.579 20.297 -10.203 1 95 87 LEU A O 1
ATOM 713 N N . LEU A 1 88 ? -0.525 19.453 -8.445 1 95.94 88 LEU A N 1
ATOM 714 C CA . LEU A 1 88 ? 0.675 19.484 -7.617 1 95.94 88 LEU A CA 1
ATOM 715 C C . LEU A 1 88 ? 1.751 18.562 -8.195 1 95.94 88 LEU A C 1
ATOM 717 O O . LEU A 1 88 ? 2.932 18.922 -8.203 1 95.94 88 LEU A O 1
ATOM 721 N N . GLY A 1 89 ? 1.317 17.375 -8.625 1 95.31 89 GLY A N 1
ATOM 722 C CA . GLY A 1 89 ? 2.248 16.484 -9.305 1 95.31 89 GLY A CA 1
ATOM 723 C C . GLY A 1 89 ? 2.887 17.109 -10.531 1 95.31 89 GLY A C 1
ATOM 724 O O . GLY A 1 89 ? 4.086 16.953 -10.758 1 95.31 89 GLY A O 1
ATOM 725 N N . GLN A 1 90 ? 2.129 17.781 -11.305 1 93.19 90 GLN A N 1
ATOM 726 C CA . GLN A 1 90 ? 2.656 18.484 -12.469 1 93.19 90 GLN A CA 1
ATOM 727 C C . GLN A 1 90 ? 3.676 19.547 -12.07 1 93.19 90 GLN A C 1
ATOM 729 O O . GLN A 1 90 ? 4.676 19.734 -12.758 1 93.19 90 GLN A O 1
ATOM 734 N N . TYR A 1 91 ? 3.383 20.219 -11.008 1 93.25 91 TYR A N 1
ATOM 735 C CA . TYR A 1 91 ? 4.32 21.203 -10.477 1 93.25 91 TYR A CA 1
ATOM 736 C C . TYR A 1 91 ? 5.652 20.547 -10.133 1 93.25 91 TYR A C 1
ATOM 738 O O . TYR A 1 91 ? 6.715 21.094 -10.453 1 93.25 91 TYR A O 1
ATOM 746 N N . PHE A 1 92 ? 5.594 19.406 -9.414 1 93.5 92 PHE A N 1
ATOM 747 C CA . PHE A 1 92 ? 6.816 18.688 -9.086 1 93.5 92 PHE A CA 1
ATOM 748 C C . PHE A 1 92 ? 7.586 18.312 -10.352 1 93.5 92 PHE A C 1
ATOM 750 O O . PHE A 1 92 ? 8.812 18.453 -10.398 1 93.5 92 PHE A O 1
ATOM 757 N N . ALA A 1 93 ? 6.867 17.797 -11.352 1 92.5 93 ALA A N 1
ATOM 758 C CA . ALA A 1 93 ? 7.496 17.391 -12.609 1 92.5 93 ALA A CA 1
ATOM 759 C C . ALA A 1 93 ? 8.234 18.562 -13.25 1 92.5 93 ALA A C 1
ATOM 761 O O . ALA A 1 93 ? 9.352 18.406 -13.742 1 92.5 93 ALA A O 1
ATOM 762 N N . ALA A 1 94 ? 7.633 19.672 -13.258 1 90.75 94 ALA A N 1
ATOM 763 C CA . ALA A 1 94 ? 8.242 20.875 -13.844 1 90.75 94 ALA A CA 1
ATOM 764 C C . ALA A 1 94 ? 9.469 21.312 -13.047 1 90.75 94 ALA A C 1
ATOM 766 O O . ALA A 1 94 ? 10.508 21.641 -13.625 1 90.75 94 ALA A O 1
ATOM 767 N N . ARG A 1 95 ? 9.336 21.312 -11.789 1 91.06 95 ARG A N 1
ATOM 768 C CA . ARG A 1 95 ? 10.414 21.75 -10.906 1 91.06 95 ARG A CA 1
ATOM 769 C C . ARG A 1 95 ? 11.633 20.859 -11.055 1 91.06 95 ARG A C 1
ATOM 771 O O . ARG A 1 95 ? 12.773 21.344 -11.008 1 91.06 95 ARG A O 1
ATOM 778 N N . TYR A 1 96 ? 11.406 19.594 -11.297 1 92.81 96 TYR A N 1
ATOM 779 C CA . TYR A 1 96 ? 12.516 18.641 -11.312 1 92.81 96 TYR A CA 1
ATOM 780 C C . TYR A 1 96 ? 12.695 18.062 -12.703 1 92.81 96 TYR A C 1
ATOM 782 O O . TYR A 1 96 ? 13.117 16.906 -12.844 1 92.81 96 TYR A O 1
ATOM 790 N N . ALA A 1 97 ? 12.375 18.719 -13.719 1 89.69 97 ALA A N 1
ATOM 791 C CA . ALA A 1 97 ? 12.391 18.281 -15.109 1 89.69 97 ALA A CA 1
ATOM 792 C C . ALA A 1 97 ? 13.789 17.875 -15.547 1 89.69 97 ALA A C 1
ATOM 794 O O . ALA A 1 97 ? 13.953 16.984 -16.391 1 89.69 97 ALA A O 1
ATOM 795 N N . ARG A 1 98 ? 14.82 18.391 -14.984 1 90.38 98 ARG A N 1
ATOM 796 C CA . ARG A 1 98 ? 16.188 18.094 -15.398 1 90.38 98 ARG A CA 1
ATOM 797 C C . ARG A 1 98 ? 16.859 17.109 -14.438 1 90.38 98 ARG A C 1
ATOM 799 O O . ARG A 1 98 ? 18.047 16.812 -14.57 1 90.38 98 ARG A O 1
ATOM 806 N N . PHE A 1 99 ? 16.172 16.75 -13.516 1 91.25 99 PHE A N 1
ATOM 807 C CA . PHE A 1 99 ? 16.688 15.852 -12.484 1 91.25 99 PHE A CA 1
ATOM 808 C C . PHE A 1 99 ? 16.312 14.406 -12.789 1 91.25 99 PHE A C 1
ATOM 810 O O . PHE A 1 99 ? 17.141 13.508 -12.672 1 91.25 99 PHE A O 1
ATOM 817 N N . LEU A 1 100 ? 15.117 14.219 -13.164 1 83.31 100 LEU A N 1
ATOM 818 C CA . LEU A 1 100 ? 14.586 12.875 -13.391 1 83.31 100 LEU A CA 1
ATOM 819 C C . LEU A 1 100 ? 14.758 12.461 -14.844 1 83.31 100 LEU A C 1
ATOM 821 O O . LEU A 1 100 ? 14.75 13.312 -15.742 1 83.31 100 LEU A O 1
ATOM 825 N N . SER A 1 101 ? 15.023 11.109 -14.977 1 77.88 101 SER A N 1
ATOM 826 C CA . SER A 1 101 ? 15.078 10.602 -16.344 1 77.88 101 SER A CA 1
ATOM 827 C C . SER A 1 101 ? 13.695 10.617 -17 1 77.88 101 SER A C 1
ATOM 829 O O . SER A 1 101 ? 12.68 10.586 -16.312 1 77.88 101 SER A O 1
ATOM 831 N N . VAL A 1 102 ? 13.789 10.734 -18.25 1 64.62 102 VAL A N 1
ATOM 832 C CA . VAL A 1 102 ? 12.547 10.836 -19.016 1 64.62 102 VAL A CA 1
ATOM 833 C C . VAL A 1 102 ? 11.719 9.57 -18.812 1 64.62 102 VAL A C 1
ATOM 835 O O . VAL A 1 102 ? 10.492 9.633 -18.688 1 64.62 102 VAL A O 1
ATOM 838 N N . GLU A 1 103 ? 12.43 8.43 -18.812 1 66.25 103 GLU A N 1
ATOM 839 C CA . GLU A 1 103 ? 11.695 7.172 -18.75 1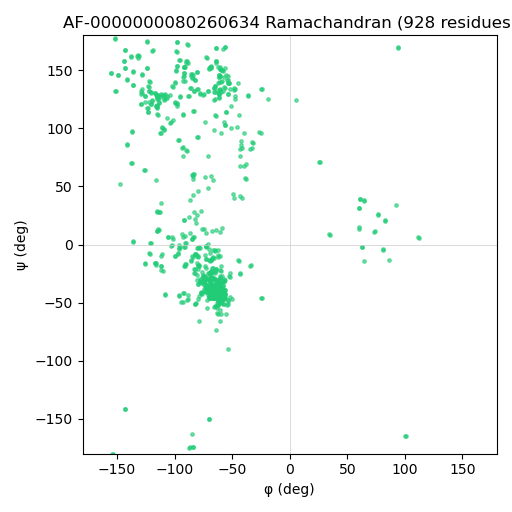 66.25 103 GLU A CA 1
ATOM 840 C C . GLU A 1 103 ? 11.336 6.809 -17.312 1 66.25 103 GLU A C 1
ATOM 842 O O . GLU A 1 103 ? 10.5 5.93 -17.078 1 66.25 103 GLU A O 1
ATOM 847 N N . HIS A 1 104 ? 11.625 7.738 -16.469 1 59.53 104 HIS A N 1
ATOM 848 C CA . HIS A 1 104 ? 11.352 7.559 -15.055 1 59.53 104 HIS A CA 1
ATOM 849 C C . HIS A 1 104 ? 11.336 6.082 -14.672 1 59.53 104 HIS A C 1
ATOM 851 O O . HIS A 1 104 ? 10.297 5.547 -14.289 1 59.53 104 HIS A O 1
ATOM 857 N N . ALA A 1 105 ? 12.438 5.523 -14.672 1 61.5 105 ALA A N 1
ATOM 858 C CA . ALA A 1 105 ? 12.547 4.086 -14.43 1 61.5 105 ALA A CA 1
ATOM 859 C C . ALA A 1 105 ? 12.094 3.738 -13.016 1 61.5 105 ALA A C 1
ATOM 861 O O . ALA A 1 105 ? 12.203 4.559 -12.102 1 61.5 105 ALA A O 1
ATOM 862 N N . SER A 1 106 ? 11.391 2.766 -12.867 1 65.38 106 SER A N 1
ATOM 863 C CA . SER A 1 106 ? 10.82 2.252 -11.633 1 65.38 106 SER A CA 1
ATOM 864 C C . SER A 1 106 ? 11.852 2.246 -10.508 1 65.38 106 SER A C 1
ATOM 866 O O . SER A 1 106 ? 11.492 2.275 -9.328 1 65.38 106 SER A O 1
ATOM 868 N N . HIS A 1 107 ? 13.086 2.414 -10.836 1 75.75 107 HIS A N 1
ATOM 869 C CA . HIS A 1 107 ? 14.102 2.314 -9.797 1 75.75 107 HIS A CA 1
ATOM 870 C C . HIS A 1 107 ? 14.531 3.695 -9.312 1 75.75 107 HIS A C 1
ATOM 872 O O . HIS A 1 107 ? 15.18 3.818 -8.273 1 75.75 107 HIS A O 1
ATOM 878 N N . GLU A 1 108 ? 14.125 4.668 -9.961 1 86 108 GLU A N 1
ATOM 879 C CA . GLU A 1 108 ? 14.594 6.008 -9.625 1 86 108 GLU A CA 1
ATOM 880 C C . GLU A 1 108 ? 13.664 6.68 -8.617 1 86 108 GLU A C 1
ATOM 882 O O . GLU A 1 108 ? 14.039 7.664 -7.977 1 86 108 GLU A O 1
ATOM 887 N N . VAL A 1 109 ? 12.508 6.152 -8.531 1 92.12 109 VAL A N 1
ATOM 888 C CA . VAL A 1 109 ? 11.5 6.832 -7.723 1 92.12 109 VAL A CA 1
ATOM 889 C C . VAL A 1 109 ? 10.883 5.844 -6.738 1 92.12 109 VAL A C 1
ATOM 891 O O . VAL A 1 109 ? 10.578 4.703 -7.098 1 92.12 109 VAL A O 1
ATOM 894 N N . PHE A 1 110 ? 10.812 6.258 -5.516 1 94.81 110 PHE A N 1
ATOM 895 C CA . PHE A 1 110 ? 10.102 5.496 -4.492 1 94.81 110 PHE A CA 1
ATOM 896 C C . PHE A 1 110 ? 9.008 6.344 -3.852 1 94.81 110 PHE A C 1
ATOM 898 O O . PHE A 1 110 ? 9.281 7.422 -3.316 1 94.81 110 PHE A O 1
ATOM 905 N N . ILE A 1 111 ? 7.742 5.883 -3.906 1 97.12 111 ILE A N 1
ATOM 906 C CA . ILE A 1 111 ? 6.609 6.609 -3.338 1 97.12 111 ILE A CA 1
ATOM 907 C C . ILE A 1 111 ? 6.008 5.805 -2.188 1 97.12 111 ILE A C 1
ATOM 909 O O . ILE A 1 111 ? 5.703 4.621 -2.344 1 97.12 111 ILE A O 1
ATOM 913 N N . ARG A 1 112 ? 5.859 6.465 -1.078 1 97.38 112 ARG A N 1
ATOM 914 C CA . ARG A 1 112 ? 5.281 5.887 0.13 1 97.38 112 ARG A CA 1
ATOM 915 C C . ARG A 1 112 ? 4.109 6.727 0.636 1 97.38 112 ARG A C 1
ATOM 917 O O . ARG A 1 112 ? 4.234 7.941 0.785 1 97.38 112 ARG A O 1
ATOM 924 N N . ALA A 1 113 ? 2.955 6.059 0.856 1 98.44 113 ALA A N 1
ATOM 925 C CA . ALA A 1 113 ? 1.784 6.738 1.404 1 98.44 113 ALA A CA 1
ATOM 926 C C . ALA A 1 113 ? 1.289 6.043 2.67 1 98.44 113 ALA A C 1
ATOM 928 O O . ALA A 1 113 ? 1.543 4.855 2.873 1 98.44 113 ALA A O 1
ATOM 929 N N . SER A 1 114 ? 0.671 6.824 3.547 1 98 114 SER A N 1
ATOM 930 C CA . SER A 1 114 ? -0.042 6.168 4.641 1 98 114 SER A CA 1
ATOM 931 C C . SER A 1 114 ? -1.268 5.418 4.129 1 98 114 SER A C 1
ATOM 933 O O . SER A 1 114 ? -1.826 5.77 3.088 1 98 114 SER A O 1
ATOM 935 N N . ASP A 1 115 ? -1.633 4.434 4.84 1 97.06 115 ASP A N 1
ATOM 936 C CA . ASP A 1 115 ? -2.684 3.527 4.387 1 97.06 115 ASP A CA 1
ATOM 937 C C . ASP A 1 115 ? -4.066 4.086 4.711 1 97.06 115 ASP A C 1
ATOM 939 O O . ASP A 1 115 ? -4.832 3.465 5.449 1 97.06 115 ASP A O 1
ATOM 943 N N . HIS A 1 116 ? -4.383 5.188 4.195 1 96 116 HIS A N 1
ATOM 944 C CA . HIS A 1 116 ? -5.699 5.816 4.195 1 96 116 HIS A CA 1
ATOM 945 C C . HIS A 1 116 ? -6.184 6.078 2.773 1 96 116 HIS A C 1
ATOM 947 O O . HIS A 1 116 ? -5.406 6.512 1.917 1 96 116 HIS A O 1
ATOM 953 N N . ASN A 1 117 ? -7.441 5.859 2.551 1 94.88 117 ASN A N 1
ATOM 954 C CA . ASN A 1 117 ? -7.973 5.996 1.198 1 94.88 117 ASN A CA 1
ATOM 955 C C . ASN A 1 117 ? -7.645 7.363 0.604 1 94.88 117 ASN A C 1
ATOM 957 O O . ASN A 1 117 ? -7.156 7.453 -0.524 1 94.88 117 ASN A O 1
ATOM 961 N N . ARG A 1 118 ? -7.879 8.391 1.352 1 96.31 118 ARG A N 1
ATOM 962 C CA . ARG A 1 118 ? -7.688 9.75 0.839 1 96.31 118 ARG A CA 1
ATOM 963 C C . ARG A 1 118 ? -6.215 10.008 0.534 1 96.31 118 ARG A C 1
ATOM 965 O O . ARG A 1 118 ? -5.895 10.75 -0.401 1 96.31 118 ARG A O 1
ATOM 972 N N . VAL A 1 119 ? -5.336 9.422 1.325 1 98.19 119 VAL A N 1
ATOM 973 C CA . VAL A 1 119 ? -3.908 9.641 1.12 1 98.19 119 VAL A CA 1
ATOM 974 C C . VAL A 1 119 ? -3.424 8.805 -0.064 1 98.19 119 VAL A C 1
ATOM 976 O O . VAL A 1 119 ? -2.654 9.289 -0.898 1 98.19 119 VAL A O 1
ATOM 979 N N . LEU A 1 120 ? -3.885 7.582 -0.173 1 97.75 120 LEU A N 1
ATOM 980 C CA . LEU A 1 120 ? -3.541 6.727 -1.303 1 97.75 120 LEU A CA 1
ATOM 981 C C . LEU A 1 120 ? -4.031 7.332 -2.613 1 97.75 120 LEU A C 1
ATOM 983 O O . LEU A 1 120 ? -3.281 7.406 -3.588 1 97.75 120 LEU A O 1
ATOM 987 N N . GLU A 1 121 ? -5.215 7.781 -2.627 1 97.56 121 GLU A N 1
ATOM 988 C CA . GLU A 1 121 ? -5.77 8.414 -3.818 1 97.56 121 GLU A CA 1
ATOM 989 C C . GLU A 1 121 ? -5 9.68 -4.18 1 97.56 121 GLU A C 1
ATOM 991 O O . GLU A 1 121 ? -4.773 9.953 -5.359 1 97.56 121 GLU A O 1
ATOM 996 N N . SER A 1 122 ? -4.633 10.414 -3.145 1 98.5 122 SER A N 1
ATOM 997 C CA . SER A 1 122 ? -3.828 11.609 -3.371 1 98.5 122 SER A CA 1
ATOM 998 C C . SER A 1 122 ? -2.49 11.258 -4.016 1 98.5 122 SER A C 1
ATOM 1000 O O . SER A 1 122 ? -2.055 11.922 -4.957 1 98.5 122 SER A O 1
ATOM 1002 N N . ALA A 1 123 ? -1.896 10.25 -3.469 1 98.75 123 ALA A N 1
ATOM 1003 C CA . ALA A 1 123 ? -0.598 9.836 -3.994 1 98.75 123 ALA A CA 1
ATOM 1004 C C . ALA A 1 123 ? -0.712 9.383 -5.445 1 98.75 123 ALA A C 1
ATOM 1006 O O . ALA A 1 123 ? 0.165 9.672 -6.266 1 98.75 123 ALA A O 1
ATOM 1007 N N . LEU A 1 124 ? -1.751 8.664 -5.758 1 98.25 124 LEU A N 1
ATOM 1008 C CA . LEU A 1 124 ? -1.963 8.18 -7.117 1 98.25 124 LEU A CA 1
ATOM 1009 C C . LEU A 1 124 ? -2.203 9.344 -8.07 1 98.25 124 LEU A C 1
ATOM 1011 O O . LEU A 1 124 ? -1.645 9.375 -9.172 1 98.25 124 LEU A O 1
ATOM 1015 N N . ALA A 1 125 ? -2.998 10.266 -7.66 1 98.19 125 ALA A N 1
ATOM 1016 C CA . ALA A 1 125 ? -3.268 11.438 -8.492 1 98.19 125 ALA A CA 1
ATOM 1017 C C . ALA A 1 125 ? -2.004 12.266 -8.688 1 98.19 125 ALA A C 1
ATOM 1019 O O . ALA A 1 125 ? -1.732 12.734 -9.797 1 98.19 125 ALA A O 1
ATOM 1020 N N . ASN A 1 126 ? -1.3 12.469 -7.602 1 97.94 126 ASN A N 1
ATOM 1021 C CA . ASN A 1 126 ? -0.039 13.195 -7.676 1 97.94 126 ASN A CA 1
ATOM 1022 C C . ASN A 1 126 ? 0.939 12.531 -8.641 1 97.94 126 ASN A C 1
ATOM 1024 O O . ASN A 1 126 ? 1.539 13.195 -9.484 1 97.94 126 ASN A O 1
ATOM 1028 N N . ALA A 1 127 ? 1.055 11.234 -8.539 1 97 127 ALA A N 1
ATOM 1029 C CA . ALA A 1 127 ? 1.942 10.469 -9.406 1 97 127 ALA A CA 1
ATOM 1030 C C . ALA A 1 127 ? 1.509 10.586 -10.867 1 97 127 ALA A C 1
ATOM 1032 O O . ALA A 1 127 ? 2.35 10.641 -11.766 1 97 127 ALA A O 1
ATOM 1033 N N . ALA A 1 128 ? 0.249 10.57 -11.109 1 96.88 128 ALA A N 1
ATOM 1034 C CA . ALA A 1 128 ? -0.263 10.703 -12.469 1 96.88 128 ALA A CA 1
ATOM 1035 C C . ALA A 1 128 ? 0.165 12.031 -13.086 1 96.88 128 ALA A C 1
ATOM 1037 O O . ALA A 1 128 ? 0.432 12.109 -14.289 1 96.88 128 ALA A O 1
ATOM 1038 N N . GLY A 1 129 ? 0.138 13.039 -12.289 1 95.38 129 GLY A N 1
ATOM 1039 C CA . GLY A 1 129 ? 0.584 14.344 -12.758 1 95.38 129 GLY A CA 1
ATOM 1040 C C . GLY A 1 129 ? 2.086 14.422 -12.953 1 95.38 129 GLY A C 1
ATOM 1041 O O . GLY A 1 129 ? 2.562 15.062 -13.891 1 95.38 129 GLY A O 1
ATOM 1042 N N . MET A 1 130 ? 2.766 13.812 -12.125 1 94.56 130 MET A N 1
ATOM 1043 C CA . MET A 1 130 ? 4.223 13.93 -12.117 1 94.56 130 MET A CA 1
ATOM 1044 C C . MET A 1 130 ? 4.848 13.047 -13.195 1 94.56 130 MET A C 1
ATOM 1046 O O . MET A 1 130 ? 5.895 13.383 -13.742 1 94.56 130 MET A O 1
ATOM 1050 N N . PHE A 1 131 ? 4.211 11.875 -13.445 1 93.38 131 PHE A N 1
ATOM 1051 C CA . PHE A 1 131 ? 4.828 10.883 -14.312 1 93.38 131 PHE A CA 1
ATOM 1052 C C . PHE A 1 131 ? 3.879 10.484 -15.438 1 93.38 131 PHE A C 1
ATOM 1054 O O . PHE A 1 131 ? 3.508 9.312 -15.555 1 93.38 131 PHE A O 1
ATOM 1061 N N . PRO A 1 132 ? 3.541 11.359 -16.281 1 92.31 132 PRO A N 1
ATOM 1062 C CA . PRO A 1 132 ? 2.748 10.961 -17.453 1 92.31 132 PRO A CA 1
ATOM 1063 C C . PRO A 1 132 ? 3.496 10 -18.375 1 92.31 132 PRO A C 1
ATOM 1065 O O . PRO A 1 132 ? 4.727 9.914 -18.312 1 92.31 132 PRO A O 1
ATOM 1068 N N . PRO A 1 133 ? 2.68 9.242 -19.188 1 91.69 133 PRO A N 1
ATOM 1069 C CA . PRO A 1 133 ? 3.357 8.344 -20.125 1 91.69 133 PRO A CA 1
ATOM 1070 C C . PRO A 1 133 ? 4.238 9.094 -21.125 1 91.69 133 PRO A C 1
ATOM 1072 O O . PRO A 1 133 ? 3.916 10.219 -21.516 1 91.69 133 PRO A O 1
ATOM 1075 N N . THR A 1 134 ? 5.348 8.461 -21.438 1 87.94 134 THR A N 1
ATOM 1076 C CA . THR A 1 134 ? 6.188 8.891 -22.547 1 87.94 134 THR A CA 1
ATOM 1077 C C . THR A 1 134 ? 5.898 8.062 -23.797 1 87.94 134 THR A C 1
ATOM 1079 O O . THR A 1 134 ? 5.102 7.125 -23.75 1 87.94 134 THR A O 1
ATOM 1082 N N . SER A 1 135 ? 6.516 8.461 -24.859 1 82.56 135 SER A N 1
ATOM 1083 C CA . SER A 1 135 ? 6.324 7.707 -26.094 1 82.56 135 SER A CA 1
ATOM 1084 C C . SER A 1 135 ? 6.707 6.242 -25.906 1 82.56 135 SER A C 1
ATOM 1086 O O . SER A 1 135 ? 6.09 5.355 -26.5 1 82.56 135 SER A O 1
ATOM 1088 N N . GLY A 1 136 ? 7.621 6.004 -25.094 1 81.19 136 GLY A N 1
ATOM 1089 C CA . GLY A 1 136 ? 8.094 4.645 -24.859 1 81.19 136 GLY A CA 1
ATOM 1090 C C . GLY A 1 136 ? 7.266 3.889 -23.844 1 81.19 136 GLY A C 1
ATOM 1091 O O . GLY A 1 136 ? 7.332 2.66 -23.766 1 81.19 136 GLY A O 1
ATOM 1092 N N . SER A 1 137 ? 6.355 4.562 -23.109 1 86.19 137 SER A N 1
ATOM 1093 C CA . SER A 1 137 ? 5.664 3.887 -22.016 1 86.19 137 SER A CA 1
ATOM 1094 C C . SER A 1 137 ? 4.156 3.9 -22.234 1 86.19 137 SER A C 1
ATOM 1096 O O . SER A 1 137 ? 3.404 3.387 -21.406 1 86.19 137 SER A O 1
ATOM 1098 N N . MET A 1 138 ? 3.729 4.477 -23.344 1 90.38 138 MET A N 1
ATOM 1099 C CA . MET A 1 138 ? 2.316 4.367 -23.703 1 90.38 138 MET A CA 1
ATOM 1100 C C . MET A 1 138 ? 1.921 2.914 -23.938 1 90.38 138 MET A C 1
ATOM 1102 O O . MET A 1 138 ? 2.662 2.156 -24.562 1 90.38 138 MET A O 1
ATOM 1106 N N . TRP A 1 139 ? 0.777 2.5 -23.484 1 91.5 139 TRP A N 1
ATOM 1107 C CA . TRP A 1 139 ? 0.523 1.064 -23.469 1 91.5 139 TRP A CA 1
ATOM 1108 C C . TRP A 1 139 ? -0.769 0.73 -24.203 1 91.5 139 TRP A C 1
ATOM 1110 O O . TRP A 1 139 ? -1.086 -0.443 -24.422 1 91.5 139 TRP A O 1
ATOM 1120 N N . ASN A 1 140 ? -1.503 1.679 -24.406 1 88.38 140 ASN A N 1
ATOM 1121 C CA . ASN A 1 140 ? -2.633 1.451 -25.312 1 88.38 140 ASN A CA 1
ATOM 1122 C C . ASN A 1 140 ? -2.885 2.656 -26.203 1 88.38 140 ASN A C 1
ATOM 1124 O O . ASN A 1 140 ? -2.535 3.783 -25.859 1 88.38 140 ASN A O 1
ATOM 1128 N N . SER A 1 141 ? -3.252 2.361 -27.469 1 81.25 141 SER A N 1
ATOM 1129 C CA . SER A 1 141 ? -3.531 3.418 -28.438 1 81.25 141 SER A CA 1
ATOM 1130 C C . SER A 1 141 ? -4.879 3.203 -29.109 1 81.25 141 SER A C 1
ATOM 1132 O O . SER A 1 141 ? -5.324 2.066 -29.281 1 81.25 141 SER A O 1
ATOM 1134 N N . SER A 1 142 ? -5.551 4.211 -29.078 1 75.12 142 SER A N 1
ATOM 1135 C CA . SER A 1 142 ? -6.82 4.152 -29.797 1 75.12 142 SER A CA 1
ATOM 1136 C C . SER A 1 142 ? -6.727 4.863 -31.141 1 75.12 142 SER A C 1
ATOM 1138 O O . SER A 1 142 ? -6.012 5.855 -31.266 1 75.12 142 SER A O 1
ATOM 1140 N N . ARG A 1 143 ? -7.324 4.129 -32.094 1 65.56 143 ARG A N 1
ATOM 1141 C CA . ARG A 1 143 ? -7.375 4.715 -33.438 1 65.56 143 ARG A CA 1
ATOM 1142 C C . ARG A 1 143 ? -8.234 5.977 -33.438 1 65.56 143 ARG A C 1
ATOM 1144 O O . ARG A 1 143 ? -7.973 6.902 -34.219 1 65.56 143 ARG A O 1
ATOM 1151 N N . ASN A 1 144 ? -9.234 5.871 -32.688 1 69.25 144 ASN A N 1
ATOM 1152 C CA . ASN A 1 144 ? -10.172 6.984 -32.625 1 69.25 144 ASN A CA 1
ATOM 1153 C C . ASN A 1 144 ? -10.148 7.684 -31.281 1 69.25 144 ASN A C 1
ATOM 1155 O O . ASN A 1 144 ? -10.617 7.133 -30.281 1 69.25 144 ASN A O 1
ATOM 1159 N N . GLY A 1 145 ? -9.422 8.727 -31.172 1 76.56 145 GLY A N 1
ATOM 1160 C CA . GLY A 1 145 ? -9.438 9.547 -29.969 1 76.56 145 GLY A CA 1
ATOM 1161 C C . GLY A 1 145 ? -8.266 9.281 -29.047 1 76.56 145 GLY A C 1
ATOM 1162 O O . GLY A 1 145 ? -7.242 8.75 -29.484 1 76.56 145 GLY A O 1
ATOM 1163 N N . THR A 1 146 ? -8.391 9.75 -27.812 1 85.94 146 THR A N 1
ATOM 1164 C CA . THR A 1 146 ? -7.324 9.609 -26.828 1 85.94 146 THR A CA 1
ATOM 1165 C C . THR A 1 146 ? -7.605 8.438 -25.891 1 85.94 146 THR A C 1
ATOM 1167 O O . THR A 1 146 ? -8.711 8.32 -25.359 1 85.94 146 THR A O 1
ATOM 1170 N N . SER A 1 147 ? -6.648 7.484 -25.859 1 91.88 147 SER A N 1
ATOM 1171 C CA . SER A 1 147 ? -6.773 6.34 -24.953 1 91.88 147 SER A CA 1
ATOM 1172 C C . SER A 1 147 ? -6.137 6.629 -23.594 1 91.88 147 SER A C 1
ATOM 1174 O O . SER A 1 147 ? -5.32 7.543 -23.469 1 91.88 147 SER A O 1
ATOM 1176 N N . LEU A 1 148 ? -6.57 5.898 -22.641 1 95.38 148 LEU A N 1
ATOM 1177 C CA . LEU A 1 148 ? -6.059 6.102 -21.281 1 95.38 148 LEU A CA 1
ATOM 1178 C C . LEU A 1 148 ? -4.547 5.914 -21.234 1 95.38 148 LEU A C 1
ATOM 1180 O O . LEU A 1 148 ? -3.848 6.652 -20.547 1 95.38 148 LEU A O 1
ATOM 1184 N N . GLY A 1 149 ? -4.078 4.938 -22.016 1 95.69 149 GLY A N 1
ATOM 1185 C CA . GLY A 1 149 ? -2.662 4.602 -22.016 1 95.69 149 GLY A CA 1
ATOM 1186 C C . GLY A 1 149 ? -1.782 5.703 -22.562 1 95.69 149 GLY A C 1
ATOM 1187 O O . GLY A 1 149 ? -0.559 5.66 -22.422 1 95.69 149 GLY A O 1
ATOM 1188 N N . GLU A 1 150 ? -2.355 6.688 -23.156 1 93.38 150 GLU A N 1
ATOM 1189 C CA . GLU A 1 150 ? -1.622 7.836 -23.672 1 93.38 150 GLU A CA 1
ATOM 1190 C C . GLU A 1 150 ? -1.524 8.945 -22.625 1 93.38 150 GLU A C 1
ATOM 1192 O O . GLU A 1 150 ? -0.708 9.859 -22.75 1 93.38 150 GLU A O 1
ATOM 1197 N N . LEU A 1 151 ? -2.387 8.82 -21.609 1 94 151 LEU A N 1
ATOM 1198 C CA . LEU A 1 151 ? -2.48 9.914 -20.656 1 94 151 LEU A CA 1
ATOM 1199 C C . LEU A 1 151 ? -2.033 9.469 -19.266 1 94 151 LEU A C 1
ATOM 1201 O O . LEU A 1 151 ? -1.751 10.305 -18.406 1 94 151 LEU A O 1
ATOM 1205 N N . TRP A 1 152 ? -1.974 8.18 -19.094 1 96.06 152 TRP A N 1
ATOM 1206 C CA . TRP A 1 152 ? -1.734 7.684 -17.75 1 96.06 152 TRP A CA 1
ATOM 1207 C C . TRP A 1 152 ? -0.972 6.363 -17.766 1 96.06 152 TRP A C 1
ATOM 1209 O O . TRP A 1 152 ? -1.18 5.539 -18.656 1 96.06 152 TRP A O 1
ATOM 1219 N N . ARG A 1 153 ? -0.145 6.137 -16.828 1 94.88 153 ARG A N 1
ATOM 1220 C CA . ARG A 1 153 ? 0.504 4.859 -16.547 1 94.88 153 ARG A CA 1
ATOM 1221 C C . ARG A 1 153 ? 0.5 4.559 -15.055 1 94.88 153 ARG A C 1
ATOM 1223 O O . ARG A 1 153 ? 0.525 5.473 -14.227 1 94.88 153 ARG A O 1
ATOM 1230 N N . PRO A 1 154 ? 0.447 3.328 -14.719 1 95.81 154 PRO A N 1
ATOM 1231 C CA . PRO A 1 154 ? 0.496 3.01 -13.289 1 95.81 154 PRO A CA 1
ATOM 1232 C C . PRO A 1 154 ? 1.872 3.258 -12.672 1 95.81 154 PRO A C 1
ATOM 1234 O O . PRO A 1 154 ? 2.891 2.908 -13.273 1 95.81 154 PRO A O 1
ATOM 1237 N N . VAL A 1 155 ? 1.92 3.898 -11.594 1 95 155 VAL A N 1
ATOM 1238 C CA . VAL A 1 155 ? 3.109 4.105 -10.773 1 95 155 VAL A CA 1
ATOM 1239 C C . VAL A 1 155 ? 2.889 3.512 -9.391 1 95 155 VAL A C 1
ATOM 1241 O O . VAL A 1 155 ? 1.921 3.855 -8.703 1 95 155 VAL A O 1
ATOM 1244 N N . PRO A 1 156 ? 3.756 2.639 -9 1 95.31 156 PRO A N 1
ATOM 1245 C CA . PRO A 1 156 ? 3.518 1.963 -7.727 1 95.31 156 PRO A CA 1
ATOM 1246 C C . PRO A 1 156 ? 3.594 2.912 -6.531 1 95.31 156 PRO A C 1
ATOM 1248 O O . PRO A 1 156 ? 4.5 3.744 -6.457 1 95.31 156 PRO A O 1
ATOM 1251 N N . VAL A 1 157 ? 2.645 2.797 -5.656 1 97.19 157 VAL A N 1
ATOM 1252 C CA . VAL A 1 157 ? 2.621 3.471 -4.363 1 97.19 157 VAL A CA 1
ATOM 1253 C C . VAL A 1 157 ? 2.658 2.438 -3.242 1 97.19 157 VAL A C 1
ATOM 1255 O O . VAL A 1 157 ? 1.762 1.596 -3.135 1 97.19 157 VAL A O 1
ATOM 1258 N N . HIS A 1 158 ? 3.67 2.512 -2.455 1 97.19 158 HIS A N 1
ATOM 1259 C CA . HIS A 1 158 ? 3.85 1.557 -1.367 1 97.19 158 HIS A CA 1
ATOM 1260 C C . HIS A 1 158 ? 3.217 2.066 -0.076 1 97.19 158 HIS A C 1
ATOM 1262 O O . HIS A 1 158 ? 3.012 3.271 0.085 1 97.19 158 HIS A O 1
ATOM 1268 N N . THR A 1 159 ? 2.824 1.179 0.773 1 97.38 159 THR A N 1
ATOM 1269 C CA . THR A 1 159 ? 2.287 1.534 2.082 1 97.38 159 THR A CA 1
ATOM 1270 C C . THR A 1 159 ? 2.549 0.424 3.094 1 97.38 159 THR A C 1
ATOM 1272 O O . THR A 1 159 ? 3.277 -0.528 2.805 1 97.38 159 THR A O 1
ATOM 1275 N N . VAL A 1 160 ? 2.172 0.632 4.328 1 95.94 160 VAL A N 1
ATOM 1276 C CA . VAL A 1 160 ? 2.18 -0.362 5.395 1 95.94 160 VAL A CA 1
ATOM 1277 C C . VAL A 1 160 ? 0.84 -0.343 6.129 1 95.94 160 VAL A C 1
ATOM 1279 O O . VAL A 1 160 ? 0.068 0.611 6 1 95.94 160 VAL A O 1
ATOM 1282 N N . SER A 1 161 ? 0.614 -1.387 6.836 1 94.75 161 SER A N 1
ATOM 1283 C CA . SER A 1 161 ? -0.619 -1.426 7.613 1 94.75 161 SER A CA 1
ATOM 1284 C C . SER A 1 161 ? -0.665 -0.292 8.633 1 94.75 161 SER A C 1
ATOM 1286 O O . SER A 1 161 ? 0.378 0.173 9.102 1 94.75 161 SER A O 1
ATOM 1288 N N . GLN A 1 162 ? -1.856 0.112 8.922 1 93.62 162 GLN A N 1
ATOM 1289 C CA . GLN A 1 162 ? -2.018 1.203 9.875 1 93.62 162 GLN A CA 1
ATOM 1290 C C . GLN A 1 162 ? -1.38 0.858 11.219 1 93.62 162 GLN A C 1
ATOM 1292 O O . GLN A 1 162 ? -0.84 1.733 11.898 1 93.62 162 GLN A O 1
ATOM 1297 N N . SER A 1 163 ? -1.354 -0.357 11.586 1 91.31 163 SER A N 1
ATOM 1298 C CA . SER A 1 163 ? -0.79 -0.79 12.859 1 91.31 163 SER A CA 1
ATOM 1299 C C . SER A 1 163 ? 0.733 -0.703 12.852 1 91.31 163 SER A C 1
ATOM 1301 O O . SER A 1 163 ? 1.37 -0.748 13.906 1 91.31 163 SER A O 1
ATOM 1303 N N . GLU A 1 164 ? 1.246 -0.519 11.664 1 92.75 164 GLU A N 1
ATOM 1304 C CA . GLU A 1 164 ? 2.697 -0.444 11.531 1 92.75 164 GLU A CA 1
ATOM 1305 C C . GLU A 1 164 ? 3.139 0.935 11.047 1 92.75 164 GLU A C 1
ATOM 1307 O O . GLU A 1 164 ? 4.301 1.132 10.695 1 92.75 164 GLU A O 1
ATOM 1312 N N . GLU A 1 165 ? 2.199 1.777 11.094 1 95.25 165 GLU A N 1
ATOM 1313 C CA . GLU A 1 165 ? 2.502 3.094 10.539 1 95.25 165 GLU A CA 1
ATOM 1314 C C . GLU A 1 165 ? 3.012 4.043 11.617 1 95.25 165 GLU A C 1
ATOM 1316 O O . GLU A 1 165 ? 2.264 4.422 12.523 1 95.25 165 GLU A O 1
ATOM 1321 N N . PHE A 1 166 ? 4.223 4.445 11.617 1 94.06 166 PHE A N 1
ATOM 1322 C CA . PHE A 1 166 ? 4.789 5.418 12.539 1 94.06 166 PHE A CA 1
ATOM 1323 C C . PHE A 1 166 ? 5.672 6.418 11.805 1 94.06 166 PHE A C 1
ATOM 1325 O O . PHE A 1 166 ? 6.254 7.312 12.422 1 94.06 166 PHE A O 1
ATOM 1332 N N . LEU A 1 167 ? 5.703 6.258 10.531 1 96.44 167 LEU A N 1
ATOM 1333 C CA . LEU A 1 167 ? 6.539 7.141 9.719 1 96.44 167 LEU A CA 1
ATOM 1334 C C . LEU A 1 167 ? 5.762 8.383 9.297 1 96.44 167 LEU A C 1
ATOM 1336 O O . LEU A 1 167 ? 6.266 9.508 9.422 1 96.44 167 LEU A O 1
ATOM 1340 N N . LEU A 1 168 ? 4.523 8.188 8.781 1 97.06 168 LEU A N 1
ATOM 1341 C CA . LEU A 1 168 ? 3.783 9.281 8.164 1 97.06 168 LEU A CA 1
ATOM 1342 C C . LEU A 1 168 ? 2.586 9.688 9.023 1 97.06 168 LEU A C 1
ATOM 1344 O O . LEU A 1 168 ? 2.004 10.75 8.82 1 97.06 168 LEU A O 1
ATOM 1348 N N . LYS A 1 169 ? 2.188 8.75 9.82 1 89.56 169 LYS A N 1
ATOM 1349 C CA . LYS A 1 169 ? 1.112 8.969 10.789 1 89.56 169 LYS A CA 1
ATOM 1350 C C . LYS A 1 169 ? 1.279 8.078 12.008 1 89.56 169 LYS A C 1
ATOM 1352 O O . LYS A 1 169 ? 1.53 6.875 11.875 1 89.56 169 LYS A O 1
ATOM 1357 N N . GLN A 1 170 ? 1.172 8.602 13.125 1 82.12 170 GLN A N 1
ATOM 1358 C CA . GLN A 1 170 ? 1.394 7.797 14.32 1 82.12 170 GLN A CA 1
ATOM 1359 C C . GLN A 1 170 ? 0.126 7.047 14.719 1 82.12 170 GLN A C 1
ATOM 1361 O O . GLN A 1 170 ? -0.34 7.168 15.852 1 82.12 170 GLN A O 1
ATOM 1366 N N . THR A 1 171 ? -0.272 6.273 13.797 1 79.88 171 THR A N 1
ATOM 1367 C CA . THR A 1 171 ? -1.425 5.426 14.078 1 79.88 171 THR A CA 1
ATOM 1368 C C . THR A 1 171 ? -1 4.164 14.828 1 79.88 171 THR A C 1
ATOM 1370 O O . THR A 1 171 ? -1.824 3.51 15.469 1 79.88 171 THR A O 1
ATOM 1373 N N . ALA A 1 172 ? 0.208 3.842 14.727 1 77.06 172 ALA A N 1
ATOM 1374 C CA . ALA A 1 172 ? 0.729 2.752 15.547 1 77.06 172 ALA A CA 1
ATOM 1375 C C . ALA A 1 172 ? 0.595 3.074 17.031 1 77.06 172 ALA A C 1
ATOM 1377 O O . ALA A 1 172 ? 0.738 4.23 17.438 1 77.06 172 ALA A O 1
ATOM 1378 N N . ALA A 1 173 ? 0.354 2.084 17.766 1 77.81 173 ALA A N 1
ATOM 1379 C CA . ALA A 1 173 ? 0.208 2.277 19.203 1 77.81 173 ALA A CA 1
ATOM 1380 C C . ALA A 1 173 ? 1.49 2.834 19.812 1 77.81 173 ALA A C 1
ATOM 1382 O O . ALA A 1 173 ? 2.574 2.281 19.609 1 77.81 173 ALA A O 1
ATOM 1383 N N . CYS A 1 174 ? 1.316 3.881 20.484 1 91.5 174 CYS A N 1
ATOM 1384 C CA . CYS A 1 174 ? 2.434 4.5 21.188 1 91.5 174 CYS A CA 1
ATOM 1385 C C . CYS A 1 174 ? 2.023 4.941 22.594 1 91.5 174 CYS A C 1
ATOM 1387 O O . CYS A 1 174 ? 1.521 6.051 22.766 1 91.5 174 CYS A O 1
ATOM 1389 N N . PRO A 1 175 ? 2.322 4.109 23.547 1 89.31 175 PRO A N 1
ATOM 1390 C CA . PRO A 1 175 ? 1.935 4.422 24.922 1 89.31 175 PRO A CA 1
ATOM 1391 C C . PRO A 1 175 ? 2.506 5.754 25.406 1 89.31 175 PRO A C 1
ATOM 1393 O O . PRO A 1 175 ? 1.823 6.504 26.109 1 89.31 175 PRO A O 1
ATOM 1396 N N . LYS A 1 176 ? 3.641 6.035 25.109 1 92.12 176 LYS A N 1
ATOM 1397 C CA . LYS A 1 176 ? 4.258 7.285 25.531 1 92.12 176 LYS A CA 1
ATOM 1398 C C . LYS A 1 176 ? 3.518 8.492 24.969 1 92.12 176 LYS A C 1
ATOM 1400 O O . LYS A 1 176 ? 3.289 9.477 25.672 1 92.12 176 LYS A O 1
ATOM 1405 N N . LEU A 1 177 ? 3.213 8.422 23.719 1 91.5 177 LEU A N 1
ATOM 1406 C CA . LEU A 1 177 ? 2.477 9.523 23.109 1 91.5 177 LEU A CA 1
ATOM 1407 C C . LEU A 1 177 ? 1.1 9.68 23.734 1 91.5 177 LEU A C 1
ATOM 1409 O O . LEU A 1 177 ? 0.605 10.797 23.891 1 91.5 177 LEU A O 1
ATOM 1413 N N . LYS A 1 178 ? 0.512 8.578 24.031 1 88.75 178 LYS A N 1
ATOM 1414 C CA . LYS A 1 178 ? -0.776 8.633 24.719 1 88.75 178 LYS A CA 1
ATOM 1415 C C . LYS A 1 178 ? -0.654 9.336 26.062 1 88.75 178 LYS A C 1
ATOM 1417 O O . LYS A 1 178 ? -1.504 10.156 26.422 1 88.75 178 LYS A O 1
ATOM 1422 N N . ARG A 1 179 ? 0.322 9 26.75 1 89.75 179 ARG A N 1
ATOM 1423 C CA . ARG A 1 179 ? 0.571 9.656 28.031 1 89.75 179 ARG A CA 1
ATOM 1424 C C . ARG A 1 179 ? 0.806 11.148 27.844 1 89.75 179 ARG A C 1
ATOM 1426 O O . ARG A 1 179 ? 0.206 11.969 28.531 1 89.75 179 ARG A O 1
ATOM 1433 N N . LEU A 1 180 ? 1.652 11.5 26.938 1 91.12 180 LEU A N 1
ATOM 1434 C CA . LEU A 1 180 ? 1.986 12.898 26.688 1 91.12 180 LEU A CA 1
ATOM 1435 C C . LEU A 1 180 ? 0.746 13.688 26.297 1 91.12 180 LEU A C 1
ATOM 1437 O O . LEU A 1 180 ? 0.596 14.852 26.688 1 91.12 180 LEU A O 1
ATOM 1441 N N . ASN A 1 181 ? -0.105 13.078 25.531 1 88.62 181 ASN A N 1
ATOM 1442 C CA . ASN A 1 181 ? -1.337 13.75 25.125 1 88.62 181 ASN A CA 1
ATOM 1443 C C . ASN A 1 181 ? -2.256 14 26.328 1 88.62 181 ASN A C 1
ATOM 1445 O O . ASN A 1 181 ? -2.885 15.055 26.406 1 88.62 181 ASN A O 1
ATOM 1449 N N . ARG A 1 182 ? -2.318 13.055 27.125 1 85.94 182 ARG A N 1
ATOM 1450 C CA . ARG A 1 182 ? -3.117 13.234 28.328 1 85.94 182 ARG A CA 1
ATOM 1451 C C . ARG A 1 182 ? -2.561 14.359 29.188 1 85.94 182 ARG A C 1
ATOM 1453 O O . ARG A 1 182 ? -3.314 15.195 29.703 1 85.94 182 ARG A O 1
ATOM 1460 N N . GLU A 1 183 ? -1.333 14.352 29.344 1 89.25 183 GLU A N 1
ATOM 1461 C CA . GLU A 1 183 ? -0.675 15.398 30.125 1 89.25 183 GLU A CA 1
ATOM 1462 C C . GLU A 1 183 ? -0.88 16.766 29.484 1 89.25 183 GLU A C 1
ATOM 1464 O O . GLU A 1 183 ? -1.038 17.766 30.188 1 89.25 183 GLU A O 1
ATOM 1469 N N . LEU A 1 184 ? -0.86 16.766 28.219 1 90.25 184 LEU A N 1
ATOM 1470 C CA . LEU A 1 184 ? -1.04 18.016 27.484 1 90.25 184 LEU A CA 1
ATOM 1471 C C . LEU A 1 184 ? -2.416 18.625 27.766 1 90.25 184 LEU A C 1
ATOM 1473 O O . LEU A 1 184 ? -2.537 19.812 28.016 1 90.25 184 LEU A O 1
ATOM 1477 N N . TYR A 1 185 ? -3.408 17.812 27.719 1 87.56 185 TYR A N 1
ATOM 1478 C CA . TYR A 1 185 ? -4.773 18.297 27.922 1 87.56 185 TYR A CA 1
ATOM 1479 C C . TYR A 1 185 ? -4.984 18.781 29.344 1 87.56 185 TYR A C 1
ATOM 1481 O O . TYR A 1 185 ? -5.879 19.594 29.609 1 87.56 185 TYR A O 1
ATOM 1489 N N . GLU A 1 186 ? -4.117 18.328 30.219 1 88.75 186 GLU A N 1
ATOM 1490 C CA . GLU A 1 186 ? -4.207 18.734 31.625 1 88.75 186 GLU A CA 1
ATOM 1491 C C . GLU A 1 186 ? -3.176 19.812 31.953 1 88.75 186 GLU A C 1
ATOM 1493 O O . GLU A 1 186 ? -3.059 20.219 33.094 1 88.75 186 GLU A O 1
ATOM 1498 N N . SER A 1 187 ? -2.52 20.234 31 1 90.44 187 SER A N 1
ATOM 1499 C CA . SER A 1 187 ? -1.504 21.25 31.234 1 90.44 187 SER A CA 1
ATOM 1500 C C . SER A 1 187 ? -2.137 22.594 31.594 1 90.44 187 SER A C 1
ATOM 1502 O O . SER A 1 187 ? -3.24 22.906 31.156 1 90.44 187 SER A O 1
ATOM 1504 N N . PRO A 1 188 ? -1.377 23.359 32.375 1 90.81 188 PRO A N 1
ATOM 1505 C CA . PRO A 1 188 ? -1.912 24.672 32.75 1 90.81 188 PRO A CA 1
ATOM 1506 C C . PRO A 1 188 ? -2.234 25.547 31.531 1 90.81 188 PRO A C 1
ATOM 1508 O O . PRO A 1 188 ? -3.225 26.281 31.547 1 90.81 188 PRO A O 1
ATOM 1511 N N . PHE A 1 189 ? -1.504 25.438 30.578 1 87.75 189 PHE A N 1
ATOM 1512 C CA . PHE A 1 189 ? -1.704 26.266 29.375 1 87.75 189 PHE A CA 1
ATOM 1513 C C . PHE A 1 189 ? -3.043 25.938 28.719 1 87.75 189 PHE A C 1
ATOM 1515 O O . PHE A 1 189 ? -3.859 26.844 28.5 1 87.75 189 PHE A O 1
ATOM 1522 N N . LEU A 1 190 ? -3.33 24.688 28.422 1 87.31 190 LEU A N 1
ATOM 1523 C CA . LEU A 1 190 ? -4.555 24.312 27.719 1 87.31 190 LEU A CA 1
ATOM 1524 C C . LEU A 1 190 ? -5.762 24.406 28.656 1 87.31 190 LEU A C 1
ATOM 1526 O O . LEU A 1 190 ? -6.863 24.734 28.219 1 87.31 190 LEU A O 1
ATOM 1530 N N . LEU A 1 191 ? -5.48 24.156 29.906 1 87.12 191 LEU A N 1
ATOM 1531 C CA . LEU A 1 191 ? -6.574 24.328 30.859 1 87.12 191 LEU A CA 1
ATOM 1532 C C . LEU A 1 191 ? -7.012 25.781 30.938 1 87.12 191 LEU A C 1
ATOM 1534 O O . LEU A 1 191 ? -8.203 26.078 31.078 1 87.12 191 LEU A O 1
ATOM 1538 N N . SER A 1 192 ? -6.062 26.625 30.906 1 88.5 192 SER A N 1
ATOM 1539 C CA . SER A 1 192 ? -6.398 28.047 30.922 1 88.5 192 SER A CA 1
ATOM 1540 C C . SER A 1 192 ? -7.215 28.438 29.688 1 88.5 192 SER A C 1
ATOM 1542 O O . SER A 1 192 ? -8.156 29.234 29.781 1 88.5 192 SER A O 1
ATOM 1544 N N . ARG A 1 193 ? -6.832 27.906 28.562 1 84.19 193 ARG A N 1
ATOM 1545 C CA . ARG A 1 193 ? -7.594 28.156 27.328 1 84.19 193 ARG A CA 1
ATOM 1546 C C . ARG A 1 193 ? -9.008 27.594 27.453 1 84.19 193 ARG A C 1
ATOM 1548 O O . ARG A 1 193 ? -9.961 28.219 26.969 1 84.19 193 ARG A O 1
ATOM 1555 N N . HIS A 1 194 ? -9.07 26.453 28 1 82.81 194 HIS A N 1
ATOM 1556 C CA . HIS A 1 194 ? -10.383 25.844 28.234 1 82.81 194 HIS A CA 1
ATOM 1557 C C . HIS A 1 194 ? -11.258 26.734 29.094 1 82.81 194 HIS A C 1
ATOM 1559 O O . HIS A 1 194 ? -12.422 26.984 28.766 1 82.81 194 HIS A O 1
ATOM 1565 N N . HIS A 1 195 ? -10.734 27.219 30.125 1 83.38 195 HIS A N 1
ATOM 1566 C CA . HIS A 1 195 ? -11.484 28.047 31.062 1 83.38 195 HIS A CA 1
ATOM 1567 C C . HIS A 1 195 ? -11.875 29.375 30.406 1 83.38 195 HIS A C 1
ATOM 1569 O O . HIS A 1 195 ? -12.984 29.875 30.625 1 83.38 195 HIS A O 1
ATOM 1575 N N . GLU A 1 196 ? -11.016 29.875 29.688 1 84.56 196 GLU A N 1
ATOM 1576 C CA . GLU A 1 196 ? -11.234 31.172 29.047 1 84.56 196 GLU A CA 1
ATOM 1577 C C . GLU A 1 196 ? -12.391 31.094 28.047 1 84.56 196 GLU A C 1
ATOM 1579 O O . GLU A 1 196 ? -13.133 32.062 27.891 1 84.56 196 GLU A O 1
ATOM 1584 N N . HIS A 1 197 ? -12.477 29.969 27.438 1 78.94 197 HIS A N 1
ATOM 1585 C CA . HIS A 1 197 ? -13.414 29.938 26.328 1 78.94 197 HIS A CA 1
ATOM 1586 C C . HIS A 1 197 ? -14.625 29.062 26.641 1 78.94 197 HIS A C 1
ATOM 1588 O O . HIS A 1 197 ? -15.578 29.016 25.859 1 78.94 197 HIS A O 1
ATOM 1594 N N . MET A 1 198 ? -14.578 28.375 27.703 1 72.62 198 MET A N 1
ATOM 1595 C CA . MET A 1 198 ? -15.664 27.469 28.047 1 72.62 198 MET A CA 1
ATOM 1596 C C . MET A 1 198 ? -16.953 28.234 28.312 1 72.62 198 MET A C 1
ATOM 1598 O O . MET A 1 198 ? -18.047 27.75 27.984 1 72.62 198 MET A O 1
ATOM 1602 N N . SER A 1 199 ? -16.844 29.312 28.891 1 66.44 199 SER A N 1
ATOM 1603 C CA . SER A 1 199 ? -18.062 30.031 29.234 1 66.44 199 SER A CA 1
ATOM 1604 C C . SER A 1 199 ? -18.781 30.547 27.984 1 66.44 199 SER A C 1
ATOM 1606 O O . SER A 1 199 ? -20 30.516 27.906 1 66.44 199 SER A O 1
ATOM 1608 N N . SER A 1 200 ? -18.141 31 27.062 1 63.5 200 SER A N 1
ATOM 1609 C CA . SER A 1 200 ? -18.781 31.609 25.891 1 63.5 200 SER A CA 1
ATOM 1610 C C . SER A 1 200 ? -18.984 30.594 24.781 1 63.5 200 SER A C 1
ATOM 1612 O O . SER A 1 200 ? -20.094 30.375 24.312 1 63.5 200 SER A O 1
ATOM 1614 N N . MET A 1 201 ? -18 29.859 24.422 1 67.94 201 MET A N 1
ATOM 1615 C CA . MET A 1 201 ? -18.016 29.109 23.172 1 67.94 201 MET A CA 1
ATOM 1616 C C . MET A 1 201 ? -17.969 27.609 23.438 1 67.94 201 MET A C 1
ATOM 1618 O O . MET A 1 201 ? -18.469 26.812 22.641 1 67.94 201 MET A O 1
ATOM 1622 N N . GLY A 1 202 ? -17.594 27.359 24.531 1 63.44 202 GLY A N 1
ATOM 1623 C CA . GLY A 1 202 ? -17.453 25.953 24.906 1 63.44 202 GLY A CA 1
ATOM 1624 C C . GLY A 1 202 ? -18.766 25.219 24.984 1 63.44 202 GLY A C 1
ATOM 1625 O O . GLY A 1 202 ? -18.891 24.094 24.5 1 63.44 202 GLY A O 1
ATOM 1626 N N . MET A 1 203 ? -19.609 25.953 25.438 1 64.12 203 MET A N 1
ATOM 1627 C CA . MET A 1 203 ? -20.922 25.344 25.578 1 64.12 203 MET A CA 1
ATOM 1628 C C . MET A 1 203 ? -21.562 25.094 24.219 1 64.12 203 MET A C 1
ATOM 1630 O O . MET A 1 203 ? -22.203 24.062 24 1 64.12 203 MET A O 1
ATOM 1634 N N . LEU A 1 204 ? -21.281 25.969 23.469 1 67.88 204 LEU A N 1
ATOM 1635 C CA . LEU A 1 204 ? -21.828 25.844 22.125 1 67.88 204 LEU A CA 1
ATOM 1636 C C . LEU A 1 204 ? -21.203 24.672 21.375 1 67.88 204 LEU A C 1
ATOM 1638 O O . LEU A 1 204 ? -21.906 23.875 20.75 1 67.88 204 LEU A O 1
ATOM 1642 N N . ILE A 1 205 ? -19.953 24.531 21.547 1 73.31 205 ILE A N 1
ATOM 1643 C CA . ILE A 1 205 ? -19.219 23.453 20.891 1 73.31 205 ILE A CA 1
ATOM 1644 C C . ILE A 1 205 ? -19.641 22.109 21.469 1 73.31 205 ILE A C 1
ATOM 1646 O O . ILE A 1 205 ? -19.844 21.141 20.734 1 73.31 205 ILE A O 1
ATOM 1650 N N . ASN A 1 206 ? -19.906 22.141 22.656 1 67.94 206 ASN A N 1
ATOM 1651 C CA . ASN A 1 206 ? -20.281 20.922 23.344 1 67.94 206 ASN A CA 1
ATOM 1652 C C . ASN A 1 206 ? -21.688 20.469 22.953 1 67.94 206 ASN A C 1
ATOM 1654 O O . ASN A 1 206 ? -21.953 19.281 22.844 1 67.94 206 ASN A O 1
ATOM 1658 N N . GLU A 1 207 ? -22.391 21.422 22.75 1 68.44 207 GLU A N 1
ATOM 1659 C CA . GLU A 1 207 ? -23.766 21.109 22.391 1 68.44 207 GLU A CA 1
ATOM 1660 C C . GLU A 1 207 ? -23.859 20.5 21 1 68.44 207 GLU A C 1
ATOM 1662 O O . GLU A 1 207 ? -24.766 19.703 20.719 1 68.44 207 GLU A O 1
ATOM 1667 N N . GLN A 1 208 ? -22.906 20.828 20.281 1 69.25 208 GLN A N 1
ATOM 1668 C CA . GLN A 1 208 ? -22.969 20.391 18.891 1 69.25 208 GLN A CA 1
ATOM 1669 C C . GLN A 1 208 ? -22.172 19.109 18.672 1 69.25 208 GLN A C 1
ATOM 1671 O O . GLN A 1 208 ? -22.25 18.5 17.609 1 69.25 208 GLN A O 1
ATOM 1676 N N . ALA A 1 209 ? -21.438 18.719 19.688 1 66.31 209 ALA A N 1
ATOM 1677 C CA . ALA A 1 209 ? -20.578 17.547 19.516 1 66.31 209 ALA A CA 1
ATOM 1678 C C . ALA A 1 209 ? -21.406 16.266 19.516 1 66.31 209 ALA A C 1
ATOM 1680 O O . ALA A 1 209 ? -22.375 16.141 20.281 1 66.31 209 ALA A O 1
ATOM 1681 N N . ASN A 1 210 ? -21.25 15.422 18.578 1 65.19 210 ASN A N 1
ATOM 1682 C CA . ASN A 1 210 ? -21.953 14.156 18.5 1 65.19 210 ASN A CA 1
ATOM 1683 C C . ASN A 1 210 ? -21.5 13.195 19.594 1 65.19 210 ASN A C 1
ATOM 1685 O O . ASN A 1 210 ? -22.297 12.391 20.094 1 65.19 210 ASN A O 1
ATOM 1689 N N . ASP A 1 211 ? -20.141 13.227 19.781 1 62.22 211 ASP A N 1
ATOM 1690 C CA . ASP A 1 211 ? -19.625 12.242 20.734 1 62.22 211 ASP A CA 1
ATOM 1691 C C . ASP A 1 211 ? -19.281 12.898 22.078 1 62.22 211 ASP A C 1
ATOM 1693 O O . ASP A 1 211 ? -18.312 13.648 22.172 1 62.22 211 ASP A O 1
ATOM 1697 N N . ALA A 1 212 ? -20.156 12.656 23.031 1 60.12 212 ALA A N 1
ATOM 1698 C CA . ALA A 1 212 ? -20.016 13.227 24.375 1 60.12 212 ALA A CA 1
ATOM 1699 C C . ALA A 1 212 ? -18.734 12.742 25.047 1 60.12 212 ALA A C 1
ATOM 1701 O O . ALA A 1 212 ? -18.234 13.383 25.969 1 60.12 212 ALA A O 1
ATOM 1702 N N . GLY A 1 213 ? -18.078 11.789 24.422 1 65.88 213 GLY A N 1
ATOM 1703 C CA . GLY A 1 213 ? -16.906 11.227 25.078 1 65.88 213 GLY A CA 1
ATOM 1704 C C . GLY A 1 213 ? -15.609 11.859 24.625 1 65.88 213 GLY A C 1
ATOM 1705 O O . GLY A 1 213 ? -14.57 11.672 25.266 1 65.88 213 GLY A O 1
ATOM 1706 N N . ASP A 1 214 ? -15.688 12.758 23.75 1 74.62 214 ASP A N 1
ATOM 1707 C CA . ASP A 1 214 ? -14.469 13.383 23.266 1 74.62 214 ASP A CA 1
ATOM 1708 C C . ASP A 1 214 ? -14.031 14.531 24.172 1 74.62 214 ASP A C 1
ATOM 1710 O O . ASP A 1 214 ? -14.867 15.219 24.766 1 74.62 214 ASP A O 1
ATOM 1714 N N . HIS A 1 215 ? -12.789 14.648 24.312 1 79.81 215 HIS A N 1
ATOM 1715 C CA . HIS A 1 215 ? -12.258 15.805 25.031 1 79.81 215 HIS A CA 1
ATOM 1716 C C . HIS A 1 215 ? -12.625 17.109 24.312 1 79.81 215 HIS A C 1
ATOM 1718 O O . HIS A 1 215 ? -12.82 17.125 23.109 1 79.81 215 HIS A O 1
ATOM 1724 N N . PHE A 1 216 ? -12.711 18.141 25.078 1 82.38 216 PHE A N 1
ATOM 1725 C CA . PHE A 1 216 ? -13.086 19.453 24.578 1 82.38 216 PHE A CA 1
ATOM 1726 C C . PHE A 1 216 ? -12.242 19.828 23.359 1 82.38 216 PHE A C 1
ATOM 1728 O O . PHE A 1 216 ? -12.773 20.297 22.344 1 82.38 216 PHE A O 1
ATOM 1735 N N . PHE A 1 217 ? -11.008 19.656 23.438 1 85.88 217 PHE A N 1
ATOM 1736 C CA . PHE A 1 217 ? -10.102 20.094 22.391 1 85.88 217 PHE A CA 1
ATOM 1737 C C . PHE A 1 217 ? -10.289 19.25 21.125 1 85.88 217 PHE A C 1
ATOM 1739 O O . PHE A 1 217 ? -10.141 19.75 20.016 1 85.88 217 PHE A O 1
ATOM 1746 N N . ASP A 1 218 ? -10.672 18.016 21.25 1 84.81 218 ASP A N 1
ATOM 1747 C CA . ASP A 1 218 ? -11.016 17.188 20.094 1 84.81 218 ASP A CA 1
ATOM 1748 C C . ASP A 1 218 ? -12.258 17.719 19.391 1 84.81 218 ASP A C 1
ATOM 1750 O O . ASP A 1 218 ? -12.328 17.719 18.156 1 84.81 218 ASP A O 1
ATOM 1754 N N . ARG A 1 219 ? -13.117 18.156 20.172 1 84.81 219 ARG A N 1
ATOM 1755 C CA . ARG A 1 219 ? -14.344 18.719 19.625 1 84.81 219 ARG A CA 1
ATOM 1756 C C . ARG A 1 219 ? -14.062 20.016 18.859 1 84.81 219 ARG A C 1
ATOM 1758 O O . ARG A 1 219 ? -14.648 20.25 17.797 1 84.81 219 ARG A O 1
ATOM 1765 N N . VAL A 1 220 ? -13.234 20.781 19.469 1 86.94 220 VAL A N 1
ATOM 1766 C CA . VAL A 1 220 ? -12.852 22.047 18.828 1 86.94 220 VAL A CA 1
ATOM 1767 C C . VAL A 1 220 ? -12.18 21.75 17.484 1 86.94 220 VAL A C 1
ATOM 1769 O O . VAL A 1 220 ? -12.508 22.391 16.469 1 86.94 220 VAL A O 1
ATOM 1772 N N . LEU A 1 221 ? -11.328 20.828 17.484 1 87.44 221 LEU A N 1
ATOM 1773 C CA . LEU A 1 221 ? -10.602 20.469 16.266 1 87.44 221 LEU A CA 1
ATOM 1774 C C . LEU A 1 221 ? -11.547 19.938 15.203 1 87.44 221 LEU A C 1
ATOM 1776 O O . LEU A 1 221 ? -11.422 20.266 14.023 1 87.44 221 LEU A O 1
ATOM 1780 N N . ASN A 1 222 ? -12.438 19.156 15.617 1 87.31 222 ASN A N 1
ATOM 1781 C CA . ASN A 1 222 ? -13.406 18.578 14.688 1 87.31 222 ASN A CA 1
ATOM 1782 C C . ASN A 1 222 ? -14.32 19.641 14.094 1 87.31 222 ASN A C 1
ATOM 1784 O O . ASN A 1 222 ? -14.648 19.594 12.906 1 87.31 222 ASN A O 1
ATOM 1788 N N . ALA A 1 223 ? -14.742 20.5 14.969 1 87 223 ALA A N 1
ATOM 1789 C CA . ALA A 1 223 ? -15.594 21.594 14.492 1 87 223 ALA A CA 1
ATOM 1790 C C . ALA A 1 223 ? -14.852 22.469 13.5 1 87 223 ALA A C 1
ATOM 1792 O O . ALA A 1 223 ? -15.414 22.875 12.477 1 87 223 ALA A O 1
ATOM 1793 N N . PHE A 1 224 ? -13.672 22.781 13.844 1 89.06 224 PHE A N 1
ATOM 1794 C CA . PHE A 1 224 ? -12.852 23.594 12.961 1 89.06 224 PHE A CA 1
ATOM 1795 C C . PHE A 1 224 ? -12.648 22.906 11.617 1 89.06 224 PHE A C 1
ATOM 1797 O O . PHE A 1 224 ? -12.781 23.516 10.562 1 89.06 224 PHE A O 1
ATOM 1804 N N . ASP A 1 225 ? -12.312 21.656 11.641 1 90.69 225 ASP A N 1
ATOM 1805 C CA . ASP A 1 225 ? -12.109 20.859 10.43 1 90.69 225 ASP A CA 1
ATOM 1806 C C . ASP A 1 225 ? -13.367 20.859 9.562 1 90.69 225 ASP A C 1
ATOM 1808 O O . ASP A 1 225 ? -13.281 21.078 8.352 1 90.69 225 ASP A O 1
ATOM 1812 N N . SER A 1 226 ? -14.461 20.547 10.18 1 89.44 226 SER A N 1
ATOM 1813 C CA . SER A 1 226 ? -15.719 20.5 9.453 1 89.44 226 SER A CA 1
ATOM 1814 C C . SE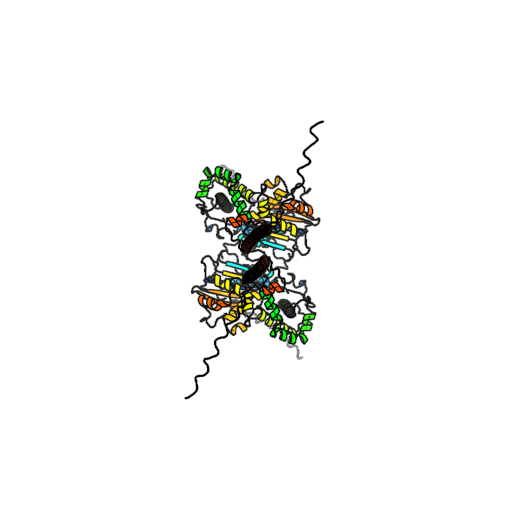R A 1 226 ? -16.031 21.844 8.797 1 89.44 226 SER A C 1
ATOM 1816 O O . SER A 1 226 ? -16.453 21.891 7.637 1 89.44 226 SER A O 1
ATOM 1818 N N . TYR A 1 227 ? -15.844 22.859 9.594 1 89.31 227 TYR A N 1
ATOM 1819 C CA . TYR A 1 227 ? -16.094 24.203 9.078 1 89.31 227 TYR A CA 1
ATOM 1820 C C . TYR A 1 227 ? -15.219 24.5 7.867 1 89.31 227 TYR A C 1
ATOM 1822 O O . TYR A 1 227 ? -15.695 25.031 6.863 1 89.31 227 TYR A O 1
ATOM 1830 N N . GLU A 1 228 ? -13.977 24.203 7.98 1 91 228 GLU A N 1
ATOM 1831 C CA . GLU A 1 228 ? -13.031 24.5 6.902 1 91 228 GLU A CA 1
ATOM 1832 C C . GLU A 1 228 ? -13.398 23.719 5.637 1 91 228 GLU A C 1
ATOM 1834 O O . GLU A 1 228 ? -13.289 24.25 4.527 1 91 228 GLU A O 1
ATOM 1839 N N . CYS A 1 229 ? -13.789 22.484 5.75 1 93.06 229 CYS A N 1
ATOM 1840 C CA . CYS A 1 229 ? -14.203 21.688 4.602 1 93.06 229 CYS A CA 1
ATOM 1841 C C . CYS A 1 229 ? -15.414 22.297 3.912 1 93.06 229 CYS A C 1
ATOM 1843 O O . CYS A 1 229 ? -15.445 22.406 2.684 1 93.06 229 CYS A O 1
ATOM 1845 N N . LEU A 1 230 ? -16.422 22.719 4.746 1 91.44 230 LEU A N 1
ATOM 1846 C CA . LEU A 1 230 ? -17.609 23.344 4.191 1 91.44 230 LEU A CA 1
ATOM 1847 C C . LEU A 1 230 ? -17.266 24.656 3.479 1 91.44 230 LEU A C 1
ATOM 1849 O O . LEU A 1 230 ? -17.719 24.891 2.363 1 91.44 230 LEU A O 1
ATOM 1853 N N . ARG A 1 231 ? -16.484 25.391 4.109 1 89.88 231 ARG A N 1
ATOM 1854 C CA . ARG A 1 231 ? -16.078 26.688 3.564 1 89.88 231 ARG A CA 1
ATOM 1855 C C . ARG A 1 231 ? -15.359 26.516 2.229 1 89.88 231 ARG A C 1
ATOM 1857 O O . ARG A 1 231 ? -15.648 27.234 1.269 1 89.88 231 ARG A O 1
ATOM 1864 N N . LEU A 1 232 ? -14.508 25.578 2.104 1 90.12 232 LEU A N 1
ATOM 1865 C CA . LEU A 1 232 ? -13.711 25.359 0.905 1 90.12 232 LEU A CA 1
ATOM 1866 C C . LEU A 1 232 ? -14.586 24.891 -0.257 1 90.12 232 LEU A C 1
ATOM 1868 O O . LEU A 1 232 ? -14.227 25.094 -1.422 1 90.12 232 LEU A O 1
ATOM 1872 N N . HIS A 1 233 ? -15.703 24.344 0.019 1 91.75 233 HIS A N 1
ATOM 1873 C CA . HIS A 1 233 ? -16.594 23.844 -1.023 1 91.75 233 HIS A CA 1
ATOM 1874 C C . HIS A 1 233 ? -17.797 24.766 -1.216 1 91.75 233 HIS A C 1
ATOM 1876 O O . HIS A 1 233 ? -18.75 24.391 -1.886 1 91.75 233 HIS A O 1
ATOM 1882 N N . ASN A 1 234 ? -17.734 25.859 -0.528 1 89.94 234 ASN A N 1
ATOM 1883 C CA . ASN A 1 234 ? -18.781 26.875 -0.619 1 89.94 234 ASN A CA 1
ATOM 1884 C C . ASN A 1 234 ? -20.141 26.312 -0.199 1 89.94 234 ASN A C 1
ATOM 1886 O O . ASN A 1 234 ? -21.156 26.625 -0.818 1 89.94 234 ASN A O 1
ATOM 1890 N N . VAL A 1 235 ? -20.047 25.438 0.655 1 87.94 235 VAL A N 1
ATOM 1891 C CA . VAL A 1 235 ? -21.266 24.953 1.296 1 87.94 235 VAL A CA 1
ATOM 1892 C C . VAL A 1 235 ? -21.625 25.844 2.477 1 87.94 235 VAL A C 1
ATOM 1894 O O . VAL A 1 235 ? -20.75 26.391 3.145 1 87.94 235 VAL A O 1
ATOM 1897 N N . SER A 1 236 ? -22.906 26.031 2.711 1 87.38 236 SER A N 1
ATOM 1898 C CA . SER A 1 236 ? -23.344 26.875 3.82 1 87.38 236 SER A CA 1
ATOM 1899 C C . SER A 1 236 ? -22.797 26.359 5.148 1 87.38 236 SER A C 1
ATOM 1901 O O . SER A 1 236 ? -22.875 25.172 5.441 1 87.38 236 SER A O 1
ATOM 1903 N N . THR A 1 237 ? -22.25 27.266 5.902 1 86.56 237 THR A N 1
ATOM 1904 C CA . THR A 1 237 ? -21.688 26.906 7.203 1 86.56 237 THR A CA 1
ATOM 1905 C C . THR A 1 237 ? -22.75 27.031 8.289 1 86.56 237 THR A C 1
ATOM 1907 O O . THR A 1 237 ? -23.75 27.734 8.117 1 86.56 237 THR A O 1
ATOM 1910 N N . PRO A 1 238 ? -22.516 26.312 9.328 1 86.81 238 PRO A N 1
ATOM 1911 C CA . PRO A 1 238 ? -23.5 26.391 10.406 1 86.81 238 PRO A CA 1
ATOM 1912 C C . PRO A 1 238 ? -23.641 27.797 10.977 1 86.81 238 PRO A C 1
ATOM 1914 O O . PRO A 1 238 ? -22.625 28.484 11.18 1 86.81 238 PRO A O 1
ATOM 1917 N N . LYS A 1 239 ? -24.844 28.172 11.367 1 83.81 239 LYS A N 1
ATOM 1918 C CA . LYS A 1 239 ? -25.141 29.516 11.82 1 83.81 239 LYS A CA 1
ATOM 1919 C C . LYS A 1 239 ? -24.484 29.812 13.164 1 83.81 239 LYS A C 1
ATOM 1921 O O . LYS A 1 239 ? -24.109 30.953 13.453 1 83.81 239 LYS A O 1
ATOM 1926 N N . TRP A 1 240 ? -24.312 28.781 13.93 1 83.62 240 TRP A N 1
ATOM 1927 C CA . TRP A 1 240 ? -23.766 28.984 15.266 1 83.62 240 TRP A CA 1
ATOM 1928 C C . TRP A 1 240 ? -22.281 29.328 15.211 1 83.62 240 TRP A C 1
ATOM 1930 O O . TRP A 1 240 ? -21.719 29.828 16.188 1 83.62 240 TRP A O 1
ATOM 1940 N N . ILE A 1 241 ? -21.625 29 14.086 1 86.94 241 ILE A N 1
ATOM 1941 C CA . ILE A 1 241 ? -20.234 29.391 13.922 1 86.94 241 ILE A CA 1
ATOM 1942 C C . ILE A 1 241 ? -20.156 30.734 13.203 1 86.94 241 ILE A C 1
ATOM 1944 O O . ILE A 1 241 ? -19.891 30.797 12 1 86.94 241 ILE A O 1
ATOM 1948 N N . ASN A 1 242 ? -20.281 31.766 13.984 1 83.06 242 ASN A N 1
ATOM 1949 C CA . ASN A 1 242 ? -20.125 33.094 13.43 1 83.06 242 ASN A CA 1
ATOM 1950 C C . ASN A 1 242 ? -18.656 33.531 13.438 1 83.06 242 ASN A C 1
ATOM 1952 O O . ASN A 1 242 ? -17.766 32.75 13.75 1 83.06 242 ASN A O 1
ATOM 1956 N N . GLY A 1 243 ? -18.422 34.719 13.07 1 82.44 243 GLY A N 1
ATOM 1957 C CA . GLY A 1 243 ? -17.062 35.188 12.945 1 82.44 243 GLY A CA 1
ATOM 1958 C C . GLY A 1 243 ? -16.266 35.062 14.234 1 82.44 243 GLY A C 1
ATOM 1959 O O . GLY A 1 243 ? -15.125 34.625 14.227 1 82.44 243 GLY A O 1
ATOM 1960 N N . SER A 1 244 ? -16.875 35.438 15.336 1 82.44 244 SER A N 1
ATOM 1961 C CA . SER A 1 244 ? -16.188 35.406 16.625 1 82.44 244 SER A CA 1
ATOM 1962 C C . SER A 1 244 ? -15.883 33.969 17.047 1 82.44 244 SER A C 1
ATOM 1964 O O . SER A 1 244 ? -14.805 33.688 17.562 1 82.44 244 SER A O 1
ATOM 1966 N N . VAL A 1 245 ? -16.859 33.125 16.812 1 83.69 245 VAL A N 1
ATOM 1967 C CA . VAL A 1 245 ? -16.672 31.719 17.172 1 83.69 245 VAL A CA 1
ATOM 1968 C C . VAL A 1 245 ? -15.578 31.094 16.297 1 83.69 245 VAL A C 1
ATOM 1970 O O . VAL A 1 245 ? -14.742 30.328 16.797 1 83.69 245 VAL A O 1
ATOM 1973 N N . TYR A 1 246 ? -15.578 31.438 15.078 1 88.06 246 TYR A N 1
ATOM 1974 C CA . TYR A 1 246 ? -14.594 30.906 14.148 1 88.06 246 TYR A CA 1
ATOM 1975 C C . TYR A 1 246 ? -13.18 31.312 14.562 1 88.06 246 TYR A C 1
ATOM 1977 O O . TYR A 1 246 ? -12.258 30.5 14.492 1 88.06 246 TYR A O 1
ATOM 1985 N N . GLU A 1 247 ? -13.055 32.469 14.906 1 86.69 247 GLU A N 1
ATOM 1986 C CA . GLU A 1 247 ? -11.742 32.969 15.32 1 86.69 247 GLU A CA 1
ATOM 1987 C C . GLU A 1 247 ? -11.219 32.156 16.516 1 86.69 247 GLU A C 1
ATOM 1989 O O . GLU A 1 247 ? -10.031 31.859 16.594 1 86.69 247 GLU A O 1
ATOM 1994 N N . VAL A 1 248 ? -12.109 31.922 17.422 1 84.19 248 VAL A N 1
ATOM 1995 C CA . VAL A 1 248 ? -11.727 31.156 18.594 1 84.19 248 VAL A CA 1
ATOM 1996 C C . VAL A 1 248 ? -11.383 29.719 18.188 1 84.19 248 VAL A C 1
ATOM 1998 O O . VAL A 1 248 ? -10.391 29.156 18.672 1 84.19 248 VAL A O 1
ATOM 2001 N N . LEU A 1 249 ? -12.195 29.156 17.312 1 87.75 249 LEU A N 1
ATOM 2002 C CA . LEU A 1 249 ? -11.93 27.812 16.828 1 87.75 249 LEU A CA 1
ATOM 2003 C C . LEU A 1 249 ? -10.562 27.734 16.156 1 87.75 249 LEU A C 1
ATOM 2005 O O . LEU A 1 249 ? -9.789 26.812 16.391 1 87.75 249 LEU A O 1
ATOM 2009 N N . GLN A 1 250 ? -10.328 28.672 15.391 1 88.88 250 GLN A N 1
ATOM 2010 C CA . GLN A 1 250 ? -9.07 28.703 14.656 1 88.88 250 GLN A CA 1
ATOM 2011 C C . GLN A 1 250 ? -7.887 28.859 15.609 1 88.88 250 GLN A C 1
ATOM 2013 O O . GLN A 1 250 ? -6.871 28.172 15.461 1 88.88 250 GLN A O 1
ATOM 2018 N N . GLN A 1 251 ? -8.016 29.75 16.516 1 87.75 251 GLN A N 1
ATOM 2019 C CA . GLN A 1 251 ? -6.938 30.016 17.469 1 87.75 251 GLN A CA 1
ATOM 2020 C C . GLN A 1 251 ? -6.637 28.781 18.328 1 87.75 251 GLN A C 1
ATOM 2022 O O . GLN A 1 251 ? -5.48 28.375 18.438 1 87.75 251 GLN A O 1
ATOM 2027 N N . ILE A 1 252 ? -7.676 28.25 18.891 1 87.75 252 ILE A N 1
ATOM 2028 C CA . ILE A 1 252 ? -7.484 27.109 19.781 1 87.75 252 ILE A CA 1
ATOM 2029 C C . ILE A 1 252 ? -6.965 25.906 18.984 1 87.75 252 ILE A C 1
ATOM 2031 O O . ILE A 1 252 ? -6.082 25.188 19.453 1 87.75 252 ILE A O 1
ATOM 2035 N N . SER A 1 253 ? -7.504 25.719 17.828 1 89.62 253 SER A N 1
ATOM 2036 C CA . SER A 1 253 ? -7.043 24.609 16.984 1 89.62 253 SER A CA 1
ATOM 2037 C C . SER A 1 253 ? -5.562 24.75 16.656 1 89.62 253 SER A C 1
ATOM 2039 O O . SER A 1 253 ? -4.816 23.781 16.703 1 89.62 253 SER A O 1
ATOM 2041 N N . SER A 1 254 ? -5.172 25.906 16.312 1 88.44 254 SER A N 1
ATOM 2042 C CA . SER A 1 254 ? -3.766 26.156 16.016 1 88.44 254 SER A CA 1
ATOM 2043 C C . SER A 1 254 ? -2.883 25.875 17.234 1 88.44 254 SER A C 1
ATOM 2045 O O . SER A 1 254 ? -1.827 25.25 17.109 1 88.44 254 SER A O 1
ATOM 2047 N N . GLU A 1 255 ? -3.299 26.344 18.375 1 87.5 255 GLU A N 1
ATOM 2048 C CA . GLU A 1 255 ? -2.533 26.156 19.594 1 87.5 255 GLU A CA 1
ATOM 2049 C C . GLU A 1 255 ? -2.428 24.688 19.969 1 87.5 255 GLU A C 1
ATOM 2051 O O . GLU A 1 255 ? -1.37 24.219 20.406 1 87.5 255 GLU A O 1
ATOM 2056 N N . VAL A 1 256 ? -3.502 24.031 19.797 1 87.19 256 VAL A N 1
ATOM 2057 C CA . VAL A 1 256 ? -3.51 22.609 20.094 1 87.19 256 VAL A CA 1
ATOM 2058 C C . VAL A 1 256 ? -2.586 21.875 19.125 1 87.19 256 VAL A C 1
ATOM 2060 O O . VAL A 1 256 ? -1.803 21.016 19.547 1 87.19 256 VAL A O 1
ATOM 2063 N N . PHE A 1 257 ? -2.646 22.203 17.922 1 85.62 257 PHE A N 1
ATOM 2064 C CA . PHE A 1 257 ? -1.829 21.562 16.906 1 85.62 257 PHE A CA 1
ATOM 2065 C C . PHE A 1 257 ? -0.347 21.812 17.156 1 85.62 257 PHE A C 1
ATOM 2067 O O . PHE A 1 257 ? 0.475 20.906 17.031 1 85.62 257 PHE A O 1
ATOM 2074 N N . HIS A 1 258 ? 0.004 22.969 17.484 1 84.06 258 HIS A N 1
ATOM 2075 C CA . HIS A 1 258 ? 1.381 23.297 17.844 1 84.06 258 HIS A CA 1
ATOM 2076 C C . HIS A 1 258 ? 1.836 22.484 19.062 1 84.06 258 HIS A C 1
ATOM 2078 O O . HIS A 1 258 ? 2.965 21.984 19.094 1 84.06 258 HIS A O 1
ATOM 2084 N N . SER A 1 259 ? 0.943 22.438 19.984 1 87.06 259 SER A N 1
ATOM 2085 C CA . SER A 1 259 ? 1.276 21.688 21.203 1 87.06 259 SER A CA 1
ATOM 2086 C C . SER A 1 259 ? 1.426 20.203 20.906 1 87.06 259 SER A C 1
ATOM 2088 O O . SER A 1 259 ? 2.338 19.547 21.422 1 87.06 259 SER A O 1
ATOM 2090 N N . TRP A 1 260 ? 0.585 19.766 20.062 1 88.44 260 TRP A N 1
ATOM 2091 C CA . TRP A 1 260 ? 0.598 18.344 19.703 1 88.44 260 TRP A CA 1
ATOM 2092 C C . TRP A 1 260 ? 1.87 17.984 18.938 1 88.44 260 TRP A C 1
ATOM 2094 O O . TRP A 1 260 ? 2.381 16.875 19.062 1 88.44 260 TRP A O 1
ATOM 2104 N N . SER A 1 261 ? 2.373 18.828 18.141 1 87.69 261 SER A N 1
ATOM 2105 C CA . SER A 1 261 ? 3.539 18.562 17.297 1 87.69 261 SER A CA 1
ATOM 2106 C C . SER A 1 261 ? 4.836 18.844 18.062 1 87.69 261 SER A C 1
ATOM 2108 O O . SER A 1 261 ? 5.918 18.453 17.609 1 87.69 261 SER A O 1
ATOM 2110 N N . GLY A 1 262 ? 4.738 19.531 19.188 1 85.56 262 GLY A N 1
ATOM 2111 C CA . GLY A 1 262 ? 5.914 19.875 19.969 1 85.56 262 GLY A CA 1
ATOM 2112 C C . GLY A 1 262 ? 6.633 21.109 19.469 1 85.56 262 GLY A C 1
ATOM 2113 O O . GLY A 1 262 ? 7.797 21.328 19.812 1 85.56 262 GLY A O 1
ATOM 2114 N N . THR A 1 263 ? 5.996 21.906 18.75 1 83.25 263 THR A N 1
ATOM 2115 C CA . THR A 1 263 ? 6.594 23.062 18.078 1 83.25 263 THR A CA 1
ATOM 2116 C C . THR A 1 263 ? 7.125 24.062 19.109 1 83.25 263 THR A C 1
ATOM 2118 O O . THR A 1 263 ? 8.102 24.766 18.844 1 83.25 263 THR A O 1
ATOM 2121 N N . TRP A 1 264 ? 6.5 24.125 20.281 1 79.56 264 TRP A N 1
ATOM 2122 C CA . TRP A 1 264 ? 6.863 25.141 21.281 1 79.56 264 TRP A CA 1
ATOM 2123 C C . TRP A 1 264 ? 7.922 24.609 22.234 1 79.56 264 TRP A C 1
ATOM 2125 O O . TRP A 1 264 ? 7.977 25.016 23.406 1 79.56 264 TRP A O 1
ATOM 2135 N N . GLY A 1 265 ? 8.648 23.578 21.828 1 80.75 265 GLY A N 1
ATOM 2136 C CA . GLY A 1 265 ? 9.812 23.188 22.594 1 80.75 265 GLY A CA 1
ATOM 2137 C C . GLY A 1 265 ? 9.648 21.844 23.281 1 80.75 265 GLY A C 1
ATOM 2138 O O . GLY A 1 265 ? 10.469 21.453 24.109 1 80.75 265 GLY A O 1
ATOM 2139 N N . ASP A 1 266 ? 8.625 21.203 23.031 1 86.88 266 ASP A N 1
ATOM 2140 C CA . ASP A 1 266 ? 8.469 19.844 23.547 1 86.88 266 ASP A CA 1
ATOM 2141 C C . ASP A 1 266 ? 9.227 18.844 22.688 1 86.88 266 ASP A C 1
ATOM 2143 O O . ASP A 1 266 ? 8.656 18.25 21.766 1 86.88 266 ASP A O 1
ATOM 2147 N N . GLY A 1 267 ? 10.406 18.609 23.078 1 88.69 267 GLY A N 1
ATOM 2148 C CA . GLY A 1 267 ? 11.297 17.766 22.297 1 88.69 267 GLY A CA 1
ATOM 2149 C C . GLY A 1 267 ? 10.852 16.312 22.234 1 88.69 267 GLY A C 1
ATOM 2150 O O . GLY A 1 267 ? 11.016 15.648 21.203 1 88.69 267 GLY A O 1
ATOM 2151 N N . GLU A 1 268 ? 10.289 15.883 23.312 1 90.75 268 GLU A N 1
ATOM 2152 C CA . GLU A 1 268 ? 9.852 14.492 23.359 1 90.75 268 GLU A CA 1
ATOM 2153 C C . GLU A 1 268 ? 8.734 14.234 22.359 1 90.75 268 GLU A C 1
ATOM 2155 O O . GLU A 1 268 ? 8.75 13.227 21.656 1 90.75 268 GLU A O 1
ATOM 2160 N N . ARG A 1 269 ? 7.848 15.094 22.266 1 91.5 269 ARG A N 1
ATOM 2161 C CA . ARG A 1 269 ? 6.742 14.969 21.328 1 91.5 269 ARG A CA 1
ATOM 2162 C C . ARG A 1 269 ? 7.23 15.102 19.891 1 91.5 269 ARG A C 1
ATOM 2164 O O . ARG A 1 269 ? 6.836 14.32 19.016 1 91.5 269 ARG A O 1
ATOM 2171 N N . ALA A 1 270 ? 8.023 16.078 19.75 1 90.94 270 ALA A N 1
ATOM 2172 C CA . ALA A 1 270 ? 8.547 16.312 18.406 1 90.94 270 ALA A CA 1
ATOM 2173 C C . ALA A 1 270 ? 9.281 15.094 17.875 1 90.94 270 ALA A C 1
ATOM 2175 O O . ALA A 1 270 ? 9.141 14.734 16.703 1 90.94 270 ALA A O 1
ATOM 2176 N N . ARG A 1 271 ? 10 14.469 18.719 1 93.75 271 ARG A N 1
ATOM 2177 C CA . ARG A 1 271 ? 10.75 13.266 18.359 1 93.75 271 ARG A CA 1
ATOM 2178 C C . ARG A 1 271 ? 9.805 12.133 17.969 1 93.75 271 ARG A C 1
ATOM 2180 O O . ARG A 1 271 ? 10.031 11.438 16.984 1 93.75 271 ARG A O 1
ATOM 2187 N N . LEU A 1 272 ? 8.742 11.984 18.703 1 94.12 272 LEU A N 1
ATOM 2188 C CA . LEU A 1 272 ? 7.816 10.891 18.484 1 94.12 272 LEU A CA 1
ATOM 2189 C C . LEU A 1 272 ? 6.996 11.125 17.219 1 94.12 272 LEU A C 1
ATOM 2191 O O . LEU A 1 272 ? 6.629 10.172 16.516 1 94.12 272 LEU A O 1
ATOM 2195 N N . ILE A 1 273 ? 6.762 12.352 16.891 1 93.81 273 ILE A N 1
ATOM 2196 C CA . ILE A 1 273 ? 5.863 12.656 15.789 1 93.81 273 ILE A CA 1
ATOM 2197 C C . ILE A 1 273 ? 6.66 12.781 14.492 1 93.81 273 ILE A C 1
ATOM 2199 O O . ILE A 1 273 ? 6.266 12.242 13.461 1 93.81 273 ILE A O 1
ATOM 2203 N N . GLY A 1 274 ? 7.809 13.43 14.555 1 94.69 274 GLY A N 1
ATOM 2204 C CA . GLY A 1 274 ? 8.516 13.711 13.312 1 94.69 274 GLY A CA 1
ATOM 2205 C C . GLY A 1 274 ? 9.922 13.133 13.289 1 94.69 274 GLY A C 1
ATOM 2206 O O . GLY A 1 274 ? 10.578 13.133 12.25 1 94.69 274 GLY A O 1
ATOM 2207 N N . GLY A 1 275 ? 10.414 12.617 14.32 1 96 275 GLY A N 1
ATOM 2208 C CA . GLY A 1 275 ? 11.82 12.25 14.445 1 96 275 GLY A CA 1
ATOM 2209 C C . GLY A 1 275 ? 12.219 11.086 13.562 1 96 275 GLY A C 1
ATOM 2210 O O . GLY A 1 275 ? 13.32 11.055 13.023 1 96 275 GLY A O 1
ATOM 2211 N N . HIS A 1 276 ? 11.336 10.148 13.5 1 96.75 276 HIS A N 1
ATOM 2212 C CA . HIS A 1 276 ? 11.68 8.984 12.688 1 96.75 276 HIS A CA 1
ATOM 2213 C C . HIS A 1 276 ? 11.664 9.32 11.203 1 96.75 276 HIS A C 1
ATOM 2215 O O . HIS A 1 276 ? 12.445 8.781 10.422 1 96.75 276 HIS A O 1
ATOM 2221 N N . LEU A 1 277 ? 10.75 10.141 10.758 1 97.38 277 LEU A N 1
ATOM 2222 C CA . LEU A 1 277 ? 10.727 10.586 9.375 1 97.38 277 LEU A CA 1
ATOM 2223 C C . LEU A 1 277 ? 12.008 11.344 9.031 1 97.38 277 LEU A C 1
ATOM 2225 O O . LEU A 1 277 ? 12.617 11.102 7.984 1 97.38 277 LEU A O 1
ATOM 2229 N N . LEU A 1 278 ? 12.383 12.219 9.906 1 96.38 278 LEU A N 1
ATOM 2230 C CA . LEU A 1 278 ? 13.625 12.953 9.68 1 96.38 278 LEU A CA 1
ATOM 2231 C C . LEU A 1 278 ? 14.812 12 9.609 1 96.38 278 LEU A C 1
ATOM 2233 O O . LEU A 1 278 ? 15.68 12.141 8.742 1 96.38 278 LEU A O 1
ATOM 2237 N N . TYR A 1 279 ? 14.859 11.109 10.508 1 96.81 279 TYR A N 1
ATOM 2238 C CA . TYR A 1 279 ? 15.906 10.102 10.484 1 96.81 279 TYR A CA 1
ATOM 2239 C C . TYR A 1 279 ? 15.953 9.391 9.141 1 96.81 279 TYR A C 1
ATOM 2241 O O . TYR A 1 279 ? 17.031 9.203 8.562 1 96.81 279 TYR A O 1
ATOM 2249 N N . THR A 1 280 ? 14.828 8.914 8.719 1 96.75 280 THR A N 1
ATOM 2250 C CA . THR A 1 280 ? 14.719 8.172 7.465 1 96.75 280 THR A CA 1
ATOM 2251 C C . THR A 1 280 ? 15.25 9.008 6.297 1 96.75 280 THR A C 1
ATOM 2253 O O . THR A 1 280 ? 16 8.5 5.461 1 96.75 280 THR A O 1
ATOM 2256 N N . ILE A 1 281 ? 14.875 10.219 6.242 1 96.62 281 ILE A N 1
ATOM 2257 C CA . ILE A 1 281 ? 15.305 11.125 5.18 1 96.62 281 ILE A CA 1
ATOM 2258 C C . ILE A 1 281 ? 16.812 11.305 5.23 1 96.62 281 ILE A C 1
ATOM 2260 O O . ILE A 1 281 ? 17.516 11.109 4.227 1 96.62 281 ILE A O 1
ATOM 2264 N N . LEU A 1 282 ? 17.344 11.641 6.359 1 95.56 282 LEU A N 1
ATOM 2265 C CA . LEU A 1 282 ? 18.766 11.906 6.508 1 95.56 282 LEU A CA 1
ATOM 2266 C C . LEU A 1 282 ? 19.594 10.656 6.207 1 95.56 282 LEU A C 1
ATOM 2268 O O . LEU A 1 282 ? 20.672 10.742 5.609 1 95.56 282 LEU A O 1
ATOM 2272 N N . ASN A 1 283 ? 19.078 9.562 6.648 1 95 283 ASN A N 1
ATOM 2273 C CA . ASN A 1 283 ? 19.766 8.305 6.367 1 95 283 ASN A CA 1
ATOM 2274 C C . ASN A 1 283 ? 19.828 8.031 4.867 1 95 283 ASN A C 1
ATOM 2276 O O . ASN A 1 283 ? 20.875 7.59 4.363 1 95 283 ASN A O 1
ATOM 2280 N N . ARG A 1 284 ? 18.812 8.273 4.176 1 94.88 284 ARG A N 1
ATOM 2281 C CA . ARG A 1 284 ? 18.75 8.031 2.738 1 94.88 284 ARG A CA 1
ATOM 2282 C C . ARG A 1 284 ? 19.625 9.023 1.979 1 94.88 284 ARG A C 1
ATOM 2284 O O . ARG A 1 284 ? 20.141 8.711 0.908 1 94.88 284 ARG A O 1
ATOM 2291 N N . LEU A 1 285 ? 19.766 10.18 2.551 1 95.25 285 LEU A N 1
ATOM 2292 C CA . LEU A 1 285 ? 20.609 11.188 1.914 1 95.25 285 LEU A CA 1
ATOM 2293 C C . LEU A 1 285 ? 22.078 10.773 1.968 1 95.25 285 LEU A C 1
ATOM 2295 O O . LEU A 1 285 ? 22.891 11.273 1.194 1 95.25 285 LEU A O 1
ATOM 2299 N N . GLN A 1 286 ? 22.422 9.953 2.918 1 90 286 GLN A N 1
ATOM 2300 C CA . GLN A 1 286 ? 23.812 9.508 3.057 1 90 286 GLN A CA 1
ATOM 2301 C C . GLN A 1 286 ? 24.094 8.336 2.133 1 90 286 GLN A C 1
ATOM 2303 O O . GLN A 1 286 ? 25.219 7.832 2.092 1 90 286 GLN A O 1
ATOM 2308 N N . GLN A 1 287 ? 23.703 8.312 1.01 1 71.5 287 GLN A N 1
ATOM 2309 C CA . GLN A 1 287 ? 23.594 7.723 -0.321 1 71.5 287 GLN A CA 1
ATOM 2310 C C . GLN A 1 287 ? 24.281 6.359 -0.377 1 71.5 287 GLN A C 1
ATOM 2312 O O . GLN A 1 287 ? 25.328 6.156 0.237 1 71.5 287 GLN A O 1
ATOM 2317 N N . LYS A 1 288 ? 23.5 5.387 -0.794 1 69.88 288 LYS A N 1
ATOM 2318 C CA . LYS A 1 288 ? 24.031 4.277 -1.58 1 69.88 288 LYS A CA 1
ATOM 2319 C C . LYS A 1 288 ? 23.656 4.422 -3.055 1 69.88 288 LYS A C 1
ATOM 2321 O O . LYS A 1 288 ? 22.594 4.938 -3.385 1 69.88 288 LYS A O 1
ATOM 2326 N N . PRO A 1 289 ? 24.562 4.348 -3.941 1 67.38 289 PRO A N 1
ATOM 2327 C CA . PRO A 1 289 ? 24.359 4.508 -5.379 1 67.38 289 PRO A CA 1
ATOM 2328 C C . PRO A 1 289 ? 23.109 3.773 -5.879 1 67.38 289 PRO A C 1
ATOM 2330 O O . PRO A 1 289 ? 22.469 4.211 -6.84 1 67.38 289 PRO A O 1
ATOM 2333 N N . THR A 1 290 ? 22.734 2.859 -5.25 1 72.56 290 THR A N 1
ATOM 2334 C CA . THR A 1 290 ? 21.688 1.984 -5.766 1 72.56 290 THR A CA 1
ATOM 2335 C C . THR A 1 290 ? 20.312 2.455 -5.297 1 72.56 290 THR A C 1
ATOM 2337 O O . THR A 1 290 ? 19.297 1.931 -5.738 1 72.56 290 THR A O 1
ATOM 2340 N N . TRP A 1 291 ? 20.344 3.58 -4.668 1 78.19 291 TRP A N 1
ATOM 2341 C CA . TRP A 1 291 ? 19.062 4.004 -4.113 1 78.19 291 TRP A CA 1
ATOM 2342 C C . TRP A 1 291 ? 18.344 4.945 -5.07 1 78.19 291 TRP A C 1
ATOM 2344 O O . TRP A 1 291 ? 18.969 5.574 -5.926 1 78.19 291 TRP A O 1
ATOM 2354 N N . PRO A 1 292 ? 17.047 5.023 -4.883 1 87.88 292 PRO A N 1
ATOM 2355 C CA . PRO A 1 292 ? 16.281 5.965 -5.699 1 87.88 292 PRO A CA 1
ATOM 2356 C C . PRO A 1 292 ? 16.766 7.406 -5.547 1 87.88 292 PRO A C 1
ATOM 2358 O O . PRO A 1 292 ? 17.281 7.781 -4.492 1 87.88 292 PRO A O 1
ATOM 2361 N N . LYS A 1 293 ? 16.625 8.133 -6.582 1 91.12 293 LYS A N 1
ATOM 2362 C CA . LYS A 1 293 ? 16.984 9.547 -6.57 1 91.12 293 LYS A CA 1
ATOM 2363 C C . LYS A 1 293 ? 15.859 10.391 -5.973 1 91.12 293 LYS A C 1
ATOM 2365 O O . LYS A 1 293 ? 16.109 11.5 -5.484 1 91.12 293 LYS A O 1
ATOM 2370 N N . LEU A 1 294 ? 14.703 9.867 -6.059 1 95 294 LEU A N 1
ATOM 2371 C CA . LEU A 1 294 ? 13.539 10.625 -5.609 1 95 294 LEU A CA 1
ATOM 2372 C C . LEU A 1 294 ? 12.68 9.797 -4.66 1 95 294 LEU A C 1
ATOM 2374 O O . LEU A 1 294 ? 12.25 8.695 -5.012 1 95 294 LEU A O 1
ATOM 2378 N N . PHE A 1 295 ? 12.531 10.336 -3.477 1 96.62 295 PHE A N 1
ATOM 2379 C CA . PHE A 1 295 ? 11.633 9.75 -2.488 1 96.62 295 PHE A CA 1
ATOM 2380 C C . PHE A 1 295 ? 10.43 10.648 -2.248 1 96.62 295 PHE A C 1
ATOM 2382 O O . PHE A 1 295 ? 10.586 11.852 -2.016 1 96.62 295 PHE A O 1
ATOM 2389 N N . ILE A 1 296 ? 9.273 10.094 -2.328 1 97.94 296 ILE A N 1
ATOM 2390 C CA . ILE A 1 296 ? 8.047 10.852 -2.123 1 97.94 296 ILE A CA 1
ATOM 2391 C C . ILE A 1 296 ? 7.242 10.234 -0.979 1 97.94 296 ILE A C 1
ATOM 2393 O O . ILE A 1 296 ? 7.039 9.023 -0.938 1 97.94 296 ILE A O 1
ATOM 2397 N N . TYR A 1 297 ? 6.805 11.094 -0.091 1 98.62 297 TYR A N 1
ATOM 2398 C CA . TYR A 1 297 ? 6.016 10.688 1.067 1 98.62 297 TYR A CA 1
ATOM 2399 C C . TYR A 1 297 ? 4.68 11.422 1.101 1 98.62 297 TYR A C 1
ATOM 2401 O O . TYR A 1 297 ? 4.641 12.641 1.269 1 98.62 297 TYR A O 1
ATOM 2409 N N . ALA A 1 298 ? 3.629 10.68 0.934 1 98.75 298 ALA A N 1
ATOM 2410 C CA . ALA A 1 298 ? 2.293 11.258 1.055 1 98.75 298 ALA A CA 1
ATOM 2411 C C . ALA A 1 298 ? 1.707 11 2.441 1 98.75 298 ALA A C 1
ATOM 2413 O O . ALA A 1 298 ? 1.561 9.852 2.857 1 98.75 298 ALA A O 1
ATOM 2414 N N . GLY A 1 299 ? 1.392 12.062 3.107 1 98.19 299 GLY A N 1
ATOM 2415 C CA . GLY A 1 299 ? 0.919 11.906 4.477 1 98.19 299 GLY A CA 1
ATOM 2416 C C . GLY A 1 299 ? -0.18 12.891 4.84 1 98.19 299 GLY A C 1
ATOM 2417 O O . GLY A 1 299 ? -1.095 13.125 4.047 1 98.19 299 GLY A O 1
ATOM 2418 N N . HIS A 1 300 ? -0.114 13.359 6.051 1 96.69 300 HIS A N 1
ATOM 2419 C CA . HIS A 1 300 ? -1.175 14.141 6.672 1 96.69 300 HIS A CA 1
ATOM 2420 C C . HIS A 1 300 ? -0.647 15.484 7.168 1 96.69 300 HIS A C 1
ATOM 2422 O O . HIS A 1 300 ? 0.531 15.797 6.988 1 96.69 300 HIS A O 1
ATOM 2428 N N . ASP A 1 301 ? -1.563 16.297 7.637 1 93.62 301 ASP A N 1
ATOM 2429 C CA . ASP A 1 301 ? -1.151 17.547 8.266 1 93.62 301 ASP A CA 1
ATOM 2430 C C . ASP A 1 301 ? -0.178 17.281 9.414 1 93.62 301 ASP A C 1
ATOM 2432 O O . ASP A 1 301 ? 0.823 17.984 9.555 1 93.62 301 ASP A O 1
ATOM 2436 N N . SER A 1 302 ? -0.478 16.203 10.141 1 92.12 302 SER A N 1
ATOM 2437 C CA . SER A 1 302 ? 0.383 15.867 11.266 1 92.12 302 SER A CA 1
ATOM 2438 C C . SER A 1 302 ? 1.775 15.461 10.797 1 92.12 302 SER A C 1
ATOM 2440 O O . SER A 1 302 ? 2.762 15.664 11.508 1 92.12 302 SER A O 1
ATOM 2442 N N . THR A 1 303 ? 1.921 14.867 9.586 1 95.12 303 THR A N 1
ATOM 2443 C CA . THR A 1 303 ? 3.219 14.523 9.016 1 95.12 303 THR A CA 1
ATOM 2444 C C . THR A 1 303 ? 4.059 15.781 8.797 1 95.12 303 THR A C 1
ATOM 2446 O O . THR A 1 303 ? 5.211 15.844 9.227 1 95.12 303 THR A O 1
ATOM 2449 N N . ILE A 1 304 ? 3.428 16.75 8.203 1 93.06 304 ILE A N 1
ATOM 2450 C CA . ILE A 1 304 ? 4.102 17.984 7.867 1 93.06 304 ILE A CA 1
ATOM 2451 C C . ILE A 1 304 ? 4.43 18.766 9.141 1 93.06 304 ILE A C 1
ATOM 2453 O O . ILE A 1 304 ? 5.543 19.266 9.305 1 93.06 304 ILE A O 1
ATOM 2457 N N . SER A 1 305 ? 3.471 18.859 10.016 1 90.31 305 SER A N 1
ATOM 2458 C CA . SER A 1 305 ? 3.664 19.609 11.25 1 90.31 305 SER A CA 1
ATOM 2459 C C . SER A 1 305 ? 4.773 19 12.102 1 90.31 305 SER A C 1
ATOM 2461 O O . SER A 1 305 ? 5.531 19.734 12.758 1 90.31 305 SER A O 1
ATOM 2463 N N . GLY A 1 306 ? 4.762 17.688 12.164 1 90.25 306 GLY A N 1
ATOM 2464 C CA . GLY A 1 306 ? 5.82 17.031 12.906 1 90.25 306 GLY A CA 1
ATOM 2465 C C . GLY A 1 306 ? 7.207 17.344 12.383 1 90.25 306 GLY A C 1
ATOM 2466 O O . GLY A 1 306 ? 8.117 17.641 13.156 1 90.25 306 GLY A O 1
ATOM 2467 N N . LEU A 1 307 ? 7.359 17.281 11.117 1 90.88 307 LEU A N 1
ATOM 2468 C CA . LEU A 1 307 ? 8.641 17.609 10.492 1 90.88 307 LEU A CA 1
ATOM 2469 C C . LEU A 1 307 ? 8.992 19.078 10.688 1 90.88 307 LEU A C 1
ATOM 2471 O O . LEU A 1 307 ? 10.125 19.406 11.039 1 90.88 307 LEU A O 1
ATOM 2475 N N . ASN A 1 308 ? 8.023 19.891 10.539 1 87.25 308 ASN A N 1
ATOM 2476 C CA . ASN A 1 308 ? 8.234 21.328 10.68 1 87.25 308 ASN A CA 1
ATOM 2477 C C . ASN A 1 308 ? 8.633 21.688 12.109 1 87.25 308 ASN A C 1
ATOM 2479 O O . ASN A 1 308 ? 9.422 22.609 12.32 1 87.25 308 ASN A O 1
ATOM 2483 N N . ALA A 1 309 ? 7.992 21.047 13.031 1 87.44 309 ALA A N 1
ATOM 2484 C CA . ALA A 1 309 ? 8.312 21.328 14.43 1 87.44 309 ALA A CA 1
ATOM 2485 C C . ALA A 1 309 ? 9.797 21.109 14.703 1 87.44 309 ALA A C 1
ATOM 2487 O O . ALA A 1 309 ? 10.445 21.953 15.344 1 87.44 309 ALA A O 1
ATOM 2488 N N . ILE A 1 310 ? 10.32 20.078 14.195 1 89 310 ILE A N 1
ATOM 2489 C CA . ILE A 1 310 ? 11.727 19.75 14.406 1 89 310 ILE A CA 1
ATOM 2490 C C . ILE A 1 310 ? 12.609 20.75 13.648 1 89 310 ILE A C 1
ATOM 2492 O O . ILE A 1 310 ? 13.586 21.25 14.188 1 89 310 ILE A O 1
ATOM 2496 N N . LEU A 1 311 ? 12.258 21 12.461 1 84.06 311 LEU A N 1
ATOM 2497 C CA . LEU A 1 311 ? 13.039 21.922 11.641 1 84.06 311 LEU A CA 1
ATOM 2498 C C . LEU A 1 311 ? 13.055 23.312 12.258 1 84.06 311 LEU A C 1
ATOM 2500 O O . LEU A 1 311 ? 14.062 24.016 12.203 1 84.06 311 LEU A O 1
ATOM 2504 N N . HIS A 1 312 ? 11.961 23.609 12.836 1 78.88 312 HIS A N 1
ATOM 2505 C CA . HIS A 1 312 ? 11.875 24.875 13.547 1 78.88 312 HIS A CA 1
ATOM 2506 C C . HIS A 1 312 ? 12.805 24.906 14.75 1 78.88 312 HIS A C 1
ATOM 2508 O O . HIS A 1 312 ? 13.469 25.906 15.016 1 78.88 312 HIS A O 1
ATOM 2514 N N . MET A 1 313 ? 12.789 23.922 15.469 1 76.81 313 MET A N 1
ATOM 2515 C CA . MET A 1 313 ? 13.617 23.844 16.672 1 76.81 313 MET A CA 1
ATOM 2516 C C . MET A 1 313 ? 15.102 23.844 16.312 1 76.81 313 MET A C 1
ATOM 2518 O O . MET A 1 313 ? 15.914 24.422 17.016 1 76.81 313 MET A O 1
ATOM 2522 N N . ILE A 1 314 ? 15.367 23.203 15.242 1 75.88 314 ILE A N 1
ATOM 2523 C CA . ILE A 1 314 ? 16.75 23.188 14.766 1 75.88 314 ILE A CA 1
ATOM 2524 C C . ILE A 1 314 ? 17.156 24.578 14.32 1 75.88 314 ILE A C 1
ATOM 2526 O O . ILE A 1 314 ? 18.266 25.031 14.602 1 75.88 314 ILE A O 1
ATOM 2530 N N . ALA A 1 315 ? 16.281 25.203 13.586 1 70.5 315 ALA A N 1
ATOM 2531 C CA . ALA A 1 315 ? 16.594 26.516 13.023 1 70.5 315 ALA A CA 1
ATOM 2532 C C . ALA A 1 315 ? 16.578 27.578 14.102 1 70.5 315 ALA A C 1
ATOM 2534 O O . ALA A 1 315 ? 17.141 28.672 13.914 1 70.5 315 ALA A O 1
ATOM 2535 N N . LYS A 1 316 ? 16.266 27.234 15.273 1 62.97 316 LYS A N 1
ATOM 2536 C CA . LYS A 1 316 ? 16.109 28.234 16.328 1 62.97 316 LYS A CA 1
ATOM 2537 C C . LYS A 1 316 ? 15.516 29.531 15.789 1 62.97 316 LYS A C 1
ATOM 2539 O O . LYS A 1 316 ? 15.883 30.609 16.234 1 62.97 316 LYS A O 1
ATOM 2544 N N . SER A 1 317 ? 15.117 29.391 14.523 1 55.34 317 SER A N 1
ATOM 2545 C CA . SER A 1 317 ? 14.75 30.594 13.805 1 55.34 317 SER A CA 1
ATOM 2546 C C . SER A 1 317 ? 13.344 31.047 14.172 1 55.34 317 SER A C 1
ATOM 2548 O O . SER A 1 317 ? 12.477 30.234 14.469 1 55.34 317 SER A O 1
ATOM 2550 N N . GLU A 1 318 ? 13.227 32.312 14.422 1 51.03 318 GLU A N 1
ATOM 2551 C CA . GLU A 1 318 ? 11.961 33 14.609 1 51.03 318 GLU A CA 1
ATOM 2552 C C . GLU A 1 318 ? 11.07 32.875 13.375 1 51.03 318 GLU A C 1
ATOM 2554 O O . GLU A 1 318 ? 9.859 33.125 13.445 1 51.03 318 GLU A O 1
ATOM 2559 N N . THR A 1 319 ? 11.656 32.625 12.242 1 48.31 319 THR A N 1
ATOM 2560 C CA . THR A 1 319 ? 10.922 32.688 10.977 1 48.31 319 THR A CA 1
ATOM 2561 C C . THR A 1 319 ? 9.898 31.578 10.883 1 48.31 319 THR A C 1
ATOM 2563 O O . THR A 1 319 ? 8.898 31.703 10.18 1 48.31 319 THR A O 1
ATOM 2566 N N . ALA A 1 320 ? 10.078 30.484 11.484 1 51.53 320 ALA A N 1
ATOM 2567 C CA . ALA A 1 320 ? 9.188 29.328 11.375 1 51.53 320 ALA A CA 1
ATOM 2568 C C . ALA A 1 320 ? 7.812 29.656 11.961 1 51.53 320 ALA A C 1
ATOM 2570 O O . ALA A 1 320 ? 6.867 28.875 11.805 1 51.53 320 ALA A O 1
ATOM 2571 N N . ARG A 1 321 ? 7.758 30.828 12.523 1 51.72 321 ARG A N 1
ATOM 2572 C CA . ARG A 1 321 ? 6.492 31.25 13.109 1 51.72 321 ARG A CA 1
ATOM 2573 C C . ARG A 1 321 ? 5.445 31.5 12.031 1 51.72 321 ARG A C 1
ATOM 2575 O O . ARG A 1 321 ? 4.246 31.562 12.32 1 51.72 321 ARG A O 1
ATOM 2582 N N . ASP A 1 322 ? 6.027 31.562 10.773 1 55.06 322 ASP A N 1
ATOM 2583 C CA . ASP A 1 322 ? 5.082 31.938 9.727 1 55.06 322 ASP A CA 1
ATOM 2584 C C . ASP A 1 322 ? 4.43 30.703 9.094 1 55.06 322 ASP A C 1
ATOM 2586 O O . ASP A 1 322 ? 3.553 30.828 8.242 1 55.06 322 ASP A O 1
ATOM 2590 N N . ILE A 1 323 ? 4.844 29.641 9.539 1 60.22 323 ILE A N 1
ATOM 2591 C CA . ILE A 1 323 ? 4.215 28.453 8.961 1 60.22 323 ILE A CA 1
ATOM 2592 C C . ILE A 1 323 ? 2.955 28.109 9.742 1 60.22 323 ILE A C 1
ATOM 2594 O O . ILE A 1 323 ? 2.947 28.156 10.977 1 60.22 323 ILE A O 1
ATOM 2598 N N . SER A 1 324 ? 1.95 27.984 8.992 1 63.38 324 SER A N 1
ATOM 2599 C CA . SER A 1 324 ? 0.676 27.625 9.602 1 63.38 324 SER A CA 1
ATOM 2600 C C . SER A 1 324 ? 0.837 26.438 10.547 1 63.38 324 SER A C 1
ATOM 2602 O O . SER A 1 324 ? 1.564 25.484 10.25 1 63.38 324 SER A O 1
ATOM 2604 N N . ALA A 1 325 ? 0.192 26.703 11.641 1 75.25 325 ALA A N 1
ATOM 2605 C CA . ALA A 1 325 ? 0.193 25.625 12.617 1 75.25 325 ALA A CA 1
ATOM 2606 C C . ALA A 1 325 ? -0.416 24.359 12.039 1 75.25 325 ALA A C 1
ATOM 2608 O O . ALA A 1 325 ? 0.107 23.25 12.242 1 75.25 325 ALA A O 1
ATOM 2609 N N . ILE A 1 326 ? -1.462 24.609 11.242 1 88.88 326 ILE A N 1
ATOM 2610 C CA . ILE A 1 326 ? -2.105 23.484 10.57 1 88.88 326 ILE A CA 1
ATOM 2611 C C . ILE A 1 326 ? -1.842 23.562 9.07 1 88.88 326 ILE A C 1
ATOM 2613 O O . ILE A 1 326 ? -2.465 24.359 8.359 1 88.88 326 ILE A O 1
ATOM 2617 N N . PRO A 1 327 ? -0.925 22.812 8.578 1 91.25 327 PRO A N 1
ATOM 2618 C CA . PRO A 1 327 ? -0.642 22.859 7.145 1 91.25 327 PRO A CA 1
ATOM 2619 C C . PRO A 1 327 ? -1.889 22.641 6.289 1 91.25 327 PRO A C 1
ATOM 2621 O O . PRO A 1 327 ? -2.656 21.703 6.535 1 91.25 327 PRO A O 1
ATOM 2624 N N . PRO A 1 328 ? -2.115 23.5 5.359 1 91.81 328 PRO A N 1
ATOM 2625 C CA . PRO A 1 328 ? -3.273 23.312 4.484 1 91.81 328 PRO A CA 1
ATOM 2626 C C . PRO A 1 328 ? -3.17 22.047 3.639 1 91.81 328 PRO A C 1
ATOM 2628 O O . PRO A 1 328 ? -2.119 21.406 3.613 1 91.81 328 PRO A O 1
ATOM 2631 N N . PHE A 1 329 ? -4.309 21.703 2.986 1 94.62 329 PHE A N 1
ATOM 2632 C CA . PHE A 1 329 ? -4.305 20.578 2.064 1 94.62 329 PHE A CA 1
ATOM 2633 C C . PHE A 1 329 ? -3.256 20.766 0.976 1 94.62 329 PHE A C 1
ATOM 2635 O O . PHE A 1 329 ? -3.078 21.875 0.466 1 94.62 329 PHE A O 1
ATOM 2642 N N . SER A 1 330 ? -2.467 19.688 0.682 1 95.5 330 SER A N 1
ATOM 2643 C CA . SER A 1 330 ? -1.492 19.625 -0.402 1 95.5 330 SER A CA 1
ATOM 2644 C C . SER A 1 330 ? -0.25 20.453 -0.069 1 95.5 330 SER A C 1
ATOM 2646 O O . SER A 1 330 ? 0.542 20.766 -0.957 1 95.5 330 SER A O 1
ATOM 2648 N N . ALA A 1 331 ? -0.151 20.875 1.203 1 94 331 ALA A N 1
ATOM 2649 C CA . ALA A 1 331 ? 1.115 21.469 1.627 1 94 331 ALA A CA 1
ATOM 2650 C C . ALA A 1 331 ? 2.268 20.484 1.456 1 94 331 ALA A C 1
ATOM 2652 O O . ALA A 1 331 ? 2.072 19.266 1.557 1 94 331 ALA A O 1
ATOM 2653 N N . SER A 1 332 ? 3.5 21.031 1.195 1 95.25 332 SER A N 1
ATOM 2654 C CA . SER A 1 332 ? 4.617 20.141 0.895 1 95.25 332 SER A CA 1
ATOM 2655 C C . SER A 1 332 ? 5.918 20.672 1.493 1 95.25 332 SER A C 1
ATOM 2657 O O . SER A 1 332 ? 6.066 21.875 1.703 1 95.25 332 SER A O 1
ATOM 2659 N N . VAL A 1 333 ? 6.793 19.781 1.791 1 94.44 333 VAL A N 1
ATOM 2660 C CA . VAL A 1 333 ? 8.172 20.062 2.184 1 94.44 333 VAL A CA 1
ATOM 2661 C C . VAL A 1 333 ? 9.133 19.391 1.214 1 94.44 333 VAL A C 1
ATOM 2663 O O . VAL A 1 333 ? 8.961 18.203 0.877 1 94.44 333 VAL A O 1
ATOM 2666 N N . PHE A 1 334 ? 10.117 20.156 0.712 1 95.62 334 PHE A N 1
ATOM 2667 C CA . PHE A 1 334 ? 11.156 19.625 -0.169 1 95.62 334 PHE A CA 1
ATOM 2668 C C . PHE A 1 334 ? 12.492 19.562 0.553 1 95.62 334 PHE A C 1
ATOM 2670 O O . PHE A 1 334 ? 12.914 20.547 1.176 1 95.62 334 PHE A O 1
ATOM 2677 N N . VAL A 1 335 ? 13.117 18.469 0.514 1 95.62 335 VAL A N 1
ATOM 2678 C CA . VAL A 1 335 ? 14.508 18.297 0.934 1 95.62 335 VAL A CA 1
ATOM 2679 C C . VAL A 1 335 ? 15.375 17.938 -0.269 1 95.62 335 VAL A C 1
ATOM 2681 O O . VAL A 1 335 ? 15.281 16.812 -0.787 1 95.62 335 VAL A O 1
ATOM 2684 N N . GLU A 1 336 ? 16.234 18.812 -0.67 1 95.75 336 GLU A N 1
ATOM 2685 C CA . GLU A 1 336 ? 17 18.688 -1.903 1 95.75 336 GLU A CA 1
ATOM 2686 C C . GLU A 1 336 ? 18.5 18.562 -1.612 1 95.75 336 GLU A C 1
ATOM 2688 O O . GLU A 1 336 ? 19.094 19.484 -1.054 1 95.75 336 GLU A O 1
ATOM 2693 N N . LEU A 1 337 ? 19.047 17.484 -1.986 1 95.5 337 LEU A N 1
ATOM 2694 C CA . LEU A 1 337 ? 20.484 17.266 -1.894 1 95.5 337 LEU A CA 1
ATOM 2695 C C . LEU A 1 337 ? 21.172 17.594 -3.219 1 95.5 337 LEU A C 1
ATOM 2697 O O . LEU A 1 337 ? 20.844 17.016 -4.254 1 95.5 337 LEU A O 1
ATOM 2701 N N . PHE A 1 338 ? 22.156 18.438 -3.102 1 94.25 338 PHE A N 1
ATOM 2702 C CA . PHE A 1 338 ? 22.875 18.859 -4.301 1 94.25 338 PHE A CA 1
ATOM 2703 C C . PHE A 1 338 ? 24.156 18.062 -4.473 1 94.25 338 PHE A C 1
ATOM 2705 O O . PHE A 1 338 ? 24.609 17.391 -3.541 1 94.25 338 PHE A O 1
ATOM 2712 N N . GLN A 1 339 ? 24.734 18.156 -5.684 1 93.5 339 GLN A N 1
ATOM 2713 C CA . GLN A 1 339 ? 25.938 17.406 -6.035 1 93.5 339 GLN A CA 1
ATOM 2714 C C . GLN A 1 339 ? 27.094 17.781 -5.125 1 93.5 339 GLN A C 1
ATOM 2716 O O . GLN A 1 339 ? 27.969 16.953 -4.848 1 93.5 339 GLN A O 1
ATOM 2721 N N . ASN A 1 340 ? 27.141 19 -4.602 1 92.94 340 ASN A N 1
ATOM 2722 C CA . ASN A 1 340 ? 28.219 19.453 -3.723 1 92.94 340 ASN A CA 1
ATOM 2723 C C . ASN A 1 340 ? 27.953 19.062 -2.27 1 92.94 340 ASN A C 1
ATOM 2725 O O . ASN A 1 340 ? 28.547 19.625 -1.354 1 92.94 340 ASN A O 1
ATOM 2729 N N . ASP A 1 341 ? 26.906 18.312 -1.983 1 93 341 ASP A N 1
ATOM 2730 C CA . ASP A 1 341 ? 26.562 17.734 -0.691 1 93 341 ASP A CA 1
ATOM 2731 C C . ASP A 1 341 ? 25.969 18.781 0.241 1 93 341 ASP A C 1
ATOM 2733 O O . ASP A 1 341 ? 26.141 18.703 1.46 1 93 341 ASP A O 1
ATOM 2737 N N . SER A 1 342 ? 25.406 19.766 -0.362 1 92.81 342 SER A N 1
ATOM 2738 C CA . SER A 1 342 ? 24.594 20.703 0.396 1 92.81 342 SER A CA 1
ATOM 2739 C C . SER A 1 342 ? 23.109 20.375 0.289 1 92.81 342 SER A C 1
ATOM 2741 O O . SER A 1 342 ? 22.672 19.75 -0.688 1 92.81 342 SER A O 1
ATOM 2743 N N . VAL A 1 343 ? 22.422 20.797 1.323 1 93.69 343 VAL A N 1
ATOM 2744 C CA . VAL A 1 343 ? 21 20.469 1.389 1 93.69 343 VAL A CA 1
ATOM 2745 C C . VAL A 1 343 ? 20.172 21.75 1.49 1 93.69 343 VAL A C 1
ATOM 2747 O O . VAL A 1 343 ? 20.547 22.672 2.217 1 93.69 343 VAL A O 1
ATOM 2750 N N . ARG A 1 344 ? 19.125 21.781 0.733 1 92.88 344 ARG A N 1
ATOM 2751 C CA . ARG A 1 344 ? 18.125 22.844 0.808 1 92.88 344 ARG A CA 1
ATOM 2752 C C . ARG A 1 344 ? 16.781 22.297 1.232 1 92.88 344 ARG A C 1
ATOM 2754 O O . ARG A 1 344 ? 16.328 21.266 0.722 1 92.88 344 ARG A O 1
ATOM 2761 N N . VAL A 1 345 ? 16.156 22.953 2.242 1 91.88 345 VAL A N 1
ATOM 2762 C CA . VAL A 1 345 ? 14.828 22.578 2.709 1 91.88 345 VAL A CA 1
ATOM 2763 C C . VAL A 1 345 ? 13.828 23.688 2.412 1 91.88 345 VAL A C 1
ATOM 2765 O O . VAL A 1 345 ? 14.055 24.844 2.781 1 91.88 345 VAL A O 1
ATOM 2768 N N . LEU A 1 346 ? 12.719 23.266 1.75 1 90.94 346 LEU A N 1
ATOM 2769 C CA . LEU A 1 346 ? 11.711 24.25 1.347 1 90.94 346 LEU A CA 1
ATOM 2770 C C . LEU A 1 346 ? 10.328 23.828 1.818 1 90.94 346 LEU A C 1
ATOM 2772 O O . LEU A 1 346 ? 10.031 22.641 1.909 1 90.94 346 LEU A O 1
ATOM 2776 N N . TYR A 1 347 ? 9.523 24.812 2.137 1 89.62 347 TYR A N 1
ATOM 2777 C CA . TYR A 1 347 ? 8.117 24.609 2.447 1 89.62 347 TYR A CA 1
ATOM 2778 C C . TYR A 1 347 ? 7.227 25.266 1.395 1 89.62 347 TYR A C 1
ATOM 2780 O O . TYR A 1 347 ? 7.422 26.438 1.044 1 89.62 347 TYR A O 1
ATOM 2788 N N . HIS A 1 348 ? 6.312 24.469 0.862 1 89.94 348 HIS A N 1
ATOM 2789 C CA . HIS A 1 348 ? 5.328 24.922 -0.117 1 89.94 348 HIS A CA 1
ATOM 2790 C C . HIS A 1 348 ? 3.91 24.828 0.44 1 89.94 348 HIS A C 1
ATOM 2792 O O . HIS A 1 348 ? 3.455 23.734 0.799 1 89.94 348 HIS A O 1
ATOM 2798 N N . GLU A 1 349 ? 3.227 25.906 0.522 1 84.31 349 GLU A N 1
ATOM 2799 C CA . GLU A 1 349 ? 1.997 26.016 1.3 1 84.31 349 GLU A CA 1
ATOM 2800 C C . GLU A 1 349 ? 0.856 25.25 0.641 1 84.31 349 GLU A C 1
ATOM 2802 O O . GLU A 1 349 ? -0.019 24.719 1.328 1 84.31 349 GLU A O 1
ATOM 2807 N N . ASP A 1 350 ? 0.681 25.344 -0.667 1 78.38 350 ASP A N 1
ATOM 2808 C CA . ASP A 1 350 ? -0.447 24.625 -1.247 1 78.38 350 ASP A CA 1
ATOM 2809 C C . ASP A 1 350 ? -0.18 24.266 -2.709 1 78.38 350 ASP A C 1
ATOM 2811 O O . ASP A 1 350 ? 0.898 24.547 -3.234 1 78.38 350 ASP A O 1
ATOM 2815 N N . TRP A 1 351 ? -1.152 23.609 -3.334 1 73.31 351 TRP A N 1
ATOM 2816 C CA . TRP A 1 351 ? -1.043 23.078 -4.688 1 73.31 351 TRP A CA 1
ATOM 2817 C C . TRP A 1 351 ? -0.97 24.219 -5.711 1 73.31 351 TRP A C 1
ATOM 2819 O O . TRP A 1 351 ? -0.41 24.031 -6.797 1 73.31 351 TRP A O 1
ATOM 2829 N N . ASN A 1 352 ? -1.487 25.266 -5.398 1 71.44 352 ASN A N 1
ATOM 2830 C CA . ASN A 1 352 ? -1.631 26.344 -6.379 1 71.44 352 ASN A CA 1
ATOM 2831 C C . ASN A 1 352 ? -0.788 27.547 -6.008 1 71.44 352 ASN A C 1
ATOM 2833 O O . ASN A 1 352 ? -1.038 28.656 -6.492 1 71.44 352 ASN A O 1
ATOM 2837 N N . SER A 1 353 ? 0.044 27.266 -5.105 1 65.88 353 SER A N 1
ATOM 2838 C CA . SER A 1 353 ? 0.739 28.453 -4.648 1 65.88 353 SER A CA 1
ATOM 2839 C C . SER A 1 353 ? 1.588 29.062 -5.762 1 65.88 353 SER A C 1
ATOM 2841 O O . SER A 1 353 ? 2.363 28.359 -6.41 1 65.88 353 SER A O 1
ATOM 2843 N N . THR A 1 354 ? 1.152 30.156 -6.18 1 62.62 354 THR A N 1
ATOM 2844 C CA . THR A 1 354 ? 1.973 30.922 -7.109 1 62.62 354 THR A CA 1
ATOM 2845 C C . THR A 1 354 ? 3.234 31.438 -6.422 1 62.62 354 THR A C 1
ATOM 2847 O O . THR A 1 354 ? 4.16 31.906 -7.086 1 62.62 354 THR A O 1
ATOM 2850 N N . ALA A 1 355 ? 3.189 31.297 -5.125 1 64.38 355 ALA A N 1
ATOM 2851 C CA . ALA A 1 355 ? 4.359 31.766 -4.383 1 64.38 355 ALA A CA 1
ATOM 2852 C C . ALA A 1 355 ? 5.465 30.703 -4.391 1 64.38 355 ALA A C 1
ATOM 2854 O O . ALA A 1 355 ? 5.188 29.5 -4.391 1 64.38 355 ALA A O 1
ATOM 2855 N N . ASP A 1 356 ? 6.613 31.234 -4.5 1 75.19 356 ASP A N 1
ATOM 2856 C CA . ASP A 1 356 ? 7.793 30.391 -4.379 1 75.19 356 ASP A CA 1
ATOM 2857 C C . ASP A 1 356 ? 7.84 29.703 -3.016 1 75.19 356 ASP A C 1
ATOM 2859 O O . ASP A 1 356 ? 7.43 30.281 -2.01 1 75.19 356 ASP A O 1
ATOM 2863 N N . PRO A 1 357 ? 8.258 28.438 -3.057 1 85.44 357 PRO A N 1
ATOM 2864 C CA . PRO A 1 357 ? 8.445 27.766 -1.765 1 85.44 357 PRO A CA 1
ATOM 2865 C C . PRO A 1 357 ? 9.359 28.547 -0.824 1 85.44 357 PRO A C 1
ATOM 2867 O O . PRO A 1 357 ? 10.312 29.203 -1.274 1 85.44 357 PRO A O 1
ATOM 2870 N N . VAL A 1 358 ? 8.992 28.531 0.427 1 82 358 VAL A N 1
ATOM 2871 C CA . VAL A 1 358 ? 9.742 29.25 1.451 1 82 358 VAL A CA 1
ATOM 2872 C C . VAL A 1 358 ? 10.922 28.406 1.927 1 82 358 VAL A C 1
ATOM 2874 O O . VAL A 1 358 ? 10.758 27.219 2.229 1 82 358 VAL A O 1
ATOM 2877 N N . MET A 1 359 ? 12.047 29.047 1.967 1 82.56 359 MET A N 1
ATOM 2878 C CA . MET A 1 359 ? 13.25 28.344 2.432 1 82.56 359 MET A CA 1
ATOM 2879 C C . MET A 1 359 ? 13.258 28.234 3.951 1 82.56 359 MET A C 1
ATOM 2881 O O . MET A 1 359 ? 13.008 29.219 4.656 1 82.56 359 MET A O 1
ATOM 2885 N N . LEU A 1 360 ? 13.5 26.969 4.363 1 77.06 360 LEU A N 1
ATOM 2886 C CA . LEU A 1 360 ? 13.672 26.75 5.797 1 77.06 360 LEU A CA 1
ATOM 2887 C C . LEU A 1 360 ? 15.148 26.734 6.176 1 77.06 360 LEU A C 1
ATOM 2889 O O . LEU A 1 360 ? 15.891 25.844 5.762 1 77.06 360 LEU A O 1
ATOM 2893 N N . SER A 1 361 ? 15.734 27.906 6.523 1 68.25 361 SER A N 1
ATOM 2894 C CA . SER A 1 361 ? 17.172 28.047 6.746 1 68.25 361 SER A CA 1
ATOM 2895 C C . SER A 1 361 ? 17.516 28.016 8.234 1 68.25 361 SER A C 1
ATOM 2897 O O . SER A 1 361 ? 16.703 28.438 9.062 1 68.25 361 SER A O 1
ATOM 2899 N N . HIS A 1 362 ? 18.547 27.344 8.5 1 72.88 362 HIS A N 1
ATOM 2900 C CA . HIS A 1 362 ? 19.141 27.422 9.828 1 72.88 362 HIS A CA 1
ATOM 2901 C C . HIS A 1 362 ? 20.203 28.531 9.898 1 72.88 362 HIS A C 1
ATOM 2903 O O . HIS A 1 362 ? 20.953 28.734 8.945 1 72.88 362 HIS A O 1
ATOM 2909 N N . PRO A 1 363 ? 20.203 29.219 11.039 1 70.62 363 PRO A N 1
ATOM 2910 C CA . PRO A 1 363 ? 21.188 30.297 11.164 1 70.62 363 PRO A CA 1
ATOM 2911 C C . PRO A 1 363 ? 22.625 29.812 10.961 1 70.62 363 PRO A C 1
ATOM 2913 O O . PRO A 1 363 ? 23.469 30.578 10.477 1 70.62 363 PRO A O 1
ATOM 2916 N N . GLU A 1 364 ? 22.812 28.656 11.312 1 75.81 364 GLU A N 1
ATOM 2917 C CA . GLU A 1 364 ? 24.172 28.141 11.188 1 75.81 364 GLU A CA 1
ATOM 2918 C C . GLU A 1 364 ? 24.484 27.734 9.75 1 75.81 364 GLU A C 1
ATOM 2920 O O . GLU A 1 364 ? 25.625 27.359 9.438 1 75.81 364 GLU A O 1
ATOM 2925 N N . CYS A 1 365 ? 23.547 27.844 8.977 1 79 365 CYS A N 1
ATOM 2926 C CA . CYS A 1 365 ? 23.734 27.531 7.566 1 79 365 CYS A CA 1
ATOM 2927 C C . CYS A 1 365 ? 23.766 28.812 6.734 1 79 365 CYS A C 1
ATOM 2929 O O . CYS A 1 365 ? 22.969 29.734 6.973 1 79 365 CYS A O 1
ATOM 2931 N N . HIS A 1 366 ? 24.938 29.297 6.148 1 63.16 366 HIS A N 1
ATOM 2932 C CA . HIS A 1 366 ? 25.25 30.594 5.551 1 63.16 366 HIS A CA 1
ATOM 2933 C C . HIS A 1 366 ? 24.359 30.859 4.336 1 63.16 366 HIS A C 1
ATOM 2935 O O . HIS A 1 366 ? 23.984 32 4.082 1 63.16 366 HIS A O 1
ATOM 2941 N N . ASN A 1 367 ? 23.891 30.172 3.57 1 60.38 367 ASN A N 1
ATOM 2942 C CA . ASN A 1 367 ? 23.266 30.531 2.297 1 60.38 367 ASN A CA 1
ATOM 2943 C C . ASN A 1 367 ? 22.125 29.594 1.946 1 60.38 367 ASN A C 1
ATOM 2945 O O . ASN A 1 367 ? 21.938 29.25 0.78 1 60.38 367 ASN A O 1
ATOM 2949 N N . SER A 1 368 ? 21.312 29.391 2.66 1 71.31 368 SER A N 1
ATOM 2950 C CA . SER A 1 368 ? 20.125 28.594 2.387 1 71.31 368 SER A CA 1
ATOM 2951 C C . SER A 1 368 ? 20.484 27.141 2.105 1 71.31 368 SER A C 1
ATOM 2953 O O . SER A 1 368 ? 19.609 26.266 2.109 1 71.31 368 SER A O 1
ATOM 2955 N N . LEU A 1 369 ? 21.766 27.016 1.871 1 86.12 369 LEU A N 1
ATOM 2956 C CA . LEU A 1 369 ? 22.25 25.656 1.684 1 86.12 369 LEU A CA 1
ATOM 2957 C C . LEU A 1 369 ? 23.047 25.188 2.898 1 86.12 369 LEU A C 1
ATOM 2959 O O . LEU A 1 369 ? 23.938 25.891 3.367 1 86.12 369 LEU A O 1
ATOM 2963 N N . CYS A 1 370 ? 22.672 24.172 3.373 1 90.5 370 CYS A N 1
ATOM 2964 C CA . CYS A 1 370 ? 23.344 23.609 4.543 1 90.5 370 CYS A CA 1
ATOM 2965 C C . CYS A 1 370 ? 24.141 22.359 4.168 1 90.5 370 CYS A C 1
ATOM 2967 O O . CYS A 1 370 ? 23.594 21.438 3.566 1 90.5 370 CYS A O 1
ATOM 2969 N N . PRO A 1 371 ? 25.438 22.391 4.52 1 92.69 371 PRO A N 1
ATOM 2970 C CA . PRO A 1 371 ? 26.141 21.125 4.305 1 92.69 371 PRO A CA 1
ATOM 2971 C C . PRO A 1 371 ? 25.438 19.938 4.965 1 92.69 371 PRO A C 1
ATOM 2973 O O . PRO A 1 371 ? 24.938 20.047 6.086 1 92.69 371 PRO A O 1
ATOM 2976 N N . LEU A 1 372 ? 25.375 18.812 4.297 1 93.62 372 LEU A N 1
ATOM 2977 C CA . LEU A 1 372 ? 24.672 17.625 4.797 1 93.62 372 LEU A CA 1
ATOM 2978 C C . LEU A 1 372 ? 25.203 17.219 6.168 1 93.62 372 LEU A C 1
ATOM 2980 O O . LEU A 1 372 ? 24.422 16.922 7.074 1 93.62 372 LEU A O 1
ATOM 2984 N N . SER A 1 373 ? 26.531 17.266 6.316 1 93.44 373 SER A N 1
ATOM 2985 C CA . SER A 1 373 ? 27.141 16.875 7.586 1 93.44 373 SER A CA 1
ATOM 2986 C C . SER A 1 373 ? 26.672 17.797 8.719 1 93.44 373 SER A C 1
ATOM 2988 O O . SER A 1 373 ? 26.438 17.328 9.836 1 93.44 373 SER A O 1
ATOM 2990 N N . LYS A 1 374 ? 26.562 19.016 8.43 1 91.69 374 LYS A N 1
ATOM 2991 C CA . LYS A 1 374 ? 26.094 19.969 9.422 1 91.69 374 LYS A CA 1
ATOM 2992 C C . LYS A 1 374 ? 24.641 19.734 9.781 1 91.69 374 LYS A C 1
ATOM 2994 O O . LYS A 1 374 ? 24.25 19.797 10.953 1 91.69 374 LYS A O 1
ATOM 2999 N N . LEU A 1 375 ? 23.859 19.516 8.82 1 91.44 375 LEU A N 1
ATOM 3000 C CA . LEU A 1 375 ? 22.453 19.25 9.062 1 91.44 375 LEU A CA 1
ATOM 3001 C C . LEU A 1 375 ? 22.266 18.016 9.93 1 91.44 375 LEU A C 1
ATOM 3003 O O . LEU A 1 375 ? 21.422 17.984 10.82 1 91.44 375 LEU A O 1
ATOM 3007 N N . ILE A 1 376 ? 23.031 16.984 9.633 1 93.5 376 ILE A N 1
ATOM 3008 C CA . ILE A 1 376 ? 22.969 15.766 10.422 1 93.5 376 ILE A CA 1
ATOM 3009 C C . ILE A 1 376 ? 23.344 16.062 11.875 1 93.5 376 ILE A C 1
ATOM 3011 O O . ILE A 1 376 ? 22.672 15.602 12.797 1 93.5 376 ILE A O 1
ATOM 3015 N N . ALA A 1 377 ? 24.328 16.875 12.039 1 92.75 377 ALA A N 1
ATOM 3016 C CA . ALA A 1 377 ? 24.781 17.234 13.383 1 92.75 377 ALA A CA 1
ATOM 3017 C C . ALA A 1 377 ? 23.703 18.016 14.125 1 92.75 377 ALA A C 1
ATOM 3019 O O . ALA A 1 377 ? 23.453 17.781 15.312 1 92.75 377 ALA A O 1
ATOM 3020 N N . LEU A 1 378 ? 23.094 18.891 13.492 1 89.25 378 LEU A N 1
ATOM 3021 C CA . LEU A 1 378 ? 22.062 19.734 14.094 1 89.25 378 LEU A CA 1
ATOM 3022 C C . LEU A 1 378 ? 20.828 18.922 14.445 1 89.25 378 LEU A C 1
ATOM 3024 O O . LEU A 1 378 ? 20.062 19.297 15.328 1 89.25 378 LEU A O 1
ATOM 3028 N N . SER A 1 379 ? 20.625 17.734 13.766 1 92.56 379 SER A N 1
ATOM 3029 C CA . SER A 1 379 ? 19.406 16.953 13.914 1 92.56 379 SER A CA 1
ATOM 3030 C C . SER A 1 379 ? 19.594 15.836 14.938 1 92.56 379 SER A C 1
ATOM 3032 O O . SER A 1 379 ? 18.641 15.125 15.266 1 92.56 379 SER A O 1
ATOM 3034 N N . LYS A 1 380 ? 20.672 15.672 15.445 1 93.56 380 LYS A N 1
ATOM 3035 C CA . LYS A 1 380 ? 21.078 14.5 16.234 1 93.56 380 LYS A CA 1
ATOM 3036 C C . LYS A 1 380 ? 20.156 14.312 17.422 1 93.56 380 LYS A C 1
ATOM 3038 O O . LYS A 1 380 ? 19.781 13.18 17.766 1 93.56 380 LYS A O 1
ATOM 3043 N N . ASP A 1 381 ? 19.766 15.359 18.031 1 92.38 381 ASP A N 1
ATOM 3044 C CA . ASP A 1 381 ? 19 15.266 19.25 1 92.38 381 ASP A CA 1
ATOM 3045 C C . ASP A 1 381 ? 17.516 15.039 18.953 1 92.38 381 ASP A C 1
ATOM 3047 O O . ASP A 1 381 ? 16.734 14.719 19.859 1 92.38 381 ASP A O 1
ATOM 3051 N N . PHE A 1 382 ? 17.172 15.125 17.734 1 93.56 382 PHE A N 1
ATOM 3052 C CA . PHE A 1 382 ? 15.75 15.086 17.406 1 93.56 382 PHE A CA 1
ATOM 3053 C C . PHE A 1 382 ? 15.398 13.805 16.656 1 93.56 382 PHE A C 1
ATOM 3055 O O . PHE A 1 382 ? 14.234 13.414 16.594 1 93.56 382 PHE A O 1
ATOM 3062 N N . ILE A 1 383 ? 16.297 13.102 16.078 1 95.62 383 ILE A N 1
ATOM 3063 C CA . ILE A 1 383 ? 16.016 11.938 15.242 1 95.62 383 ILE A CA 1
ATOM 3064 C C . ILE A 1 383 ? 15.766 10.719 16.125 1 95.62 383 ILE A C 1
ATOM 3066 O O . ILE A 1 383 ? 16.312 10.617 17.219 1 95.62 383 ILE A O 1
ATOM 3070 N N . VAL A 1 384 ? 14.922 9.859 15.625 1 95.94 384 VAL A N 1
ATOM 3071 C CA . VAL A 1 384 ? 14.578 8.617 16.297 1 95.94 384 VAL A CA 1
ATOM 3072 C C . VAL A 1 384 ? 14.844 7.43 15.375 1 95.94 384 VAL A C 1
ATOM 3074 O O . VAL A 1 384 ? 14.188 7.281 14.336 1 95.94 384 VAL A O 1
ATOM 3077 N N . VAL A 1 385 ? 15.734 6.602 15.805 1 94.25 385 VAL A N 1
ATOM 3078 C CA . VAL A 1 385 ? 16.109 5.449 14.992 1 94.25 385 VAL A CA 1
ATOM 3079 C C . VAL A 1 385 ? 15.102 4.324 15.195 1 94.25 385 VAL A C 1
ATOM 3081 O O . VAL A 1 385 ? 14.547 3.799 14.227 1 94.25 385 VAL A O 1
ATOM 3084 N N . ASP A 1 386 ? 14.844 3.988 16.406 1 94.25 386 ASP A N 1
ATOM 3085 C CA . ASP A 1 386 ? 13.859 2.965 16.75 1 94.25 386 ASP A CA 1
ATOM 3086 C C . ASP A 1 386 ? 12.617 3.59 17.391 1 94.25 386 ASP A C 1
ATOM 3088 O O . ASP A 1 386 ? 12.57 3.793 18.609 1 94.25 386 ASP A O 1
ATOM 3092 N N . TRP A 1 387 ? 11.633 3.764 16.656 1 94.56 387 TRP A N 1
ATOM 3093 C CA . TRP A 1 387 ? 10.43 4.461 17.094 1 94.56 387 TRP A CA 1
ATOM 3094 C C . TRP A 1 387 ? 9.688 3.652 18.156 1 94.56 387 TRP A C 1
ATOM 3096 O O . TRP A 1 387 ? 9.141 4.219 19.109 1 94.56 387 TRP A O 1
ATOM 3106 N N . LYS A 1 388 ? 9.609 2.35 17.969 1 90.38 388 LYS A N 1
ATOM 3107 C CA . LYS A 1 388 ? 8.891 1.51 18.906 1 90.38 388 LYS A CA 1
ATOM 3108 C C . LYS A 1 388 ? 9.523 1.573 20.297 1 90.38 388 LYS A C 1
ATOM 3110 O O . LYS A 1 388 ? 8.82 1.602 21.312 1 90.38 388 LYS A O 1
ATOM 3115 N N . ASP A 1 389 ? 10.805 1.615 20.312 1 90.5 389 ASP A N 1
ATOM 3116 C CA . ASP A 1 389 ? 11.508 1.763 21.578 1 90.5 389 ASP A CA 1
ATOM 3117 C C . ASP A 1 389 ? 11.242 3.133 22.203 1 90.5 389 ASP A C 1
ATOM 3119 O O . ASP A 1 389 ? 11.039 3.24 23.406 1 90.5 389 ASP A O 1
ATOM 3123 N N . GLU A 1 390 ? 11.32 4.145 21.344 1 91.94 390 GLU A N 1
ATOM 3124 C CA . GLU A 1 390 ? 11.039 5.5 21.812 1 91.94 390 GLU A CA 1
ATOM 3125 C C . GLU A 1 390 ? 9.625 5.613 22.375 1 91.94 390 GLU A C 1
ATOM 3127 O O . GLU A 1 390 ? 9.383 6.398 23.297 1 91.94 390 GLU A O 1
ATOM 3132 N N . CYS A 1 391 ? 8.773 4.863 21.797 1 91.81 391 CYS A N 1
ATOM 3133 C CA . CYS A 1 391 ? 7.355 4.895 22.141 1 91.81 391 CYS A CA 1
ATOM 3134 C C . CYS A 1 391 ? 7.082 4.098 23.406 1 91.81 391 CYS A C 1
ATOM 3136 O O . CYS A 1 391 ? 6.035 4.258 24.047 1 91.81 391 CYS A O 1
ATOM 3138 N N . ALA A 1 392 ? 7.953 3.246 23.797 1 86.81 392 ALA A N 1
ATOM 3139 C CA . ALA A 1 392 ? 7.734 2.365 24.938 1 86.81 392 ALA A CA 1
ATOM 3140 C C . ALA A 1 392 ? 7.629 3.164 26.234 1 86.81 392 ALA A C 1
ATOM 3142 O O . ALA A 1 392 ? 8.359 4.133 26.438 1 86.81 392 ALA A O 1
ATOM 3143 N N . ASP A 1 393 ? 6.633 2.857 26.938 1 85.19 393 ASP A N 1
ATOM 3144 C CA . ASP A 1 393 ? 6.387 3.42 28.266 1 85.19 393 ASP A CA 1
ATOM 3145 C C . ASP A 1 393 ? 5.824 2.363 29.219 1 85.19 393 ASP A C 1
ATOM 3147 O O . ASP A 1 393 ? 4.605 2.225 29.344 1 85.19 393 ASP A O 1
ATOM 3151 N N . LEU A 1 394 ? 6.711 1.664 29.797 1 71.12 394 LEU A N 1
ATOM 3152 C CA . LEU A 1 394 ? 6.352 0.508 30.609 1 71.12 394 LEU A CA 1
ATOM 3153 C C . LEU A 1 394 ? 5.426 0.915 31.75 1 71.12 394 LEU A C 1
ATOM 3155 O O . LEU A 1 394 ? 4.469 0.204 32.062 1 71.12 394 LEU A O 1
ATOM 3159 N N . TYR A 1 395 ? 5.785 1.944 32.281 1 68.44 395 TYR A N 1
ATOM 3160 C CA . TYR A 1 395 ? 4.98 2.418 33.406 1 68.44 395 TYR A CA 1
ATOM 3161 C C . TYR A 1 395 ? 3.553 2.725 32.969 1 68.44 395 TYR A C 1
ATOM 3163 O O . TYR A 1 395 ? 2.592 2.271 33.594 1 68.44 395 TYR A O 1
ATOM 3171 N N . TYR A 1 396 ? 3.486 3.396 31.953 1 69.5 396 TYR A N 1
ATOM 3172 C CA . TYR A 1 396 ? 2.166 3.748 31.438 1 69.5 396 TYR A CA 1
ATOM 3173 C C . TYR A 1 396 ? 1.408 2.508 30.984 1 69.5 396 TYR A C 1
ATOM 3175 O O . TYR A 1 396 ? 0.201 2.391 31.219 1 69.5 396 TYR A O 1
ATOM 3183 N N . GLN A 1 397 ? 2.037 1.615 30.359 1 69.19 397 GLN A N 1
ATOM 3184 C CA . GLN A 1 397 ? 1.423 0.376 29.891 1 69.19 397 GLN A CA 1
ATOM 3185 C C . GLN A 1 397 ? 0.943 -0.475 31.062 1 69.19 397 GLN A C 1
ATOM 3187 O O . GLN A 1 397 ? -0.118 -1.098 30.984 1 69.19 397 GLN A O 1
ATOM 3192 N N . TYR A 1 398 ? 1.675 -0.416 32.094 1 62.78 398 TYR A N 1
ATOM 3193 C CA . TYR A 1 398 ? 1.309 -1.144 33.281 1 62.78 398 TYR A CA 1
ATOM 3194 C C . TYR A 1 398 ? 0.069 -0.537 33.938 1 62.78 398 TYR A C 1
ATOM 3196 O O . TYR A 1 398 ? -0.851 -1.259 34.344 1 62.78 398 TYR A O 1
ATOM 3204 N N . LEU A 1 399 ? 0.006 0.703 34 1 60.84 399 LEU A N 1
ATOM 3205 C CA . LEU A 1 399 ? -1.064 1.419 34.688 1 60.84 399 LEU A CA 1
ATOM 3206 C C . LEU A 1 399 ? -2.369 1.325 33.906 1 60.84 399 LEU A C 1
ATOM 3208 O O . LEU A 1 399 ? -3.451 1.284 34.5 1 60.84 399 LEU A O 1
ATOM 3212 N N . HIS A 1 400 ? -2.283 1.326 32.688 1 65.56 400 HIS A N 1
ATOM 3213 C CA . HIS A 1 400 ? -3.51 1.433 31.906 1 65.56 400 HIS A CA 1
ATOM 3214 C C . HIS A 1 400 ? -3.787 0.143 31.141 1 65.56 400 HIS A C 1
ATOM 3216 O O . HIS A 1 400 ? -4.641 0.115 30.25 1 65.56 400 HIS A O 1
ATOM 3222 N N . GLY A 1 401 ? -3.332 -1.058 31.625 1 53.88 401 GLY A N 1
ATOM 3223 C CA . GLY A 1 401 ? -3.688 -2.395 31.188 1 53.88 401 GLY A CA 1
ATOM 3224 C C . GLY A 1 401 ? -3.285 -2.67 29.75 1 53.88 401 GLY A C 1
ATOM 3225 O O . GLY A 1 401 ? -3.822 -3.576 29.109 1 53.88 401 GLY A O 1
ATOM 3226 N N . HIS A 1 402 ? -2.795 -1.781 29.203 1 54.25 402 HIS A N 1
ATOM 3227 C CA . HIS A 1 402 ? -2.412 -2.174 27.859 1 54.25 402 HIS A CA 1
ATOM 3228 C C . HIS A 1 402 ? -1.489 -3.389 27.875 1 54.25 402 HIS A C 1
ATOM 3230 O O . HIS A 1 402 ? -0.601 -3.484 28.719 1 54.25 402 HIS A O 1
ATOM 3236 N N . THR A 1 403 ? -2.047 -4.602 27.547 1 46.53 403 THR A N 1
ATOM 3237 C CA . THR A 1 403 ? -1.538 -5.969 27.609 1 46.53 403 THR A CA 1
ATOM 3238 C C . THR A 1 403 ? -0.036 -5.996 27.344 1 46.53 403 THR A C 1
ATOM 3240 O O . THR A 1 403 ? 0.427 -5.461 26.328 1 46.53 403 THR A O 1
ATOM 3243 N N . LEU A 1 404 ? 0.696 -5.836 28.375 1 44.38 404 LEU A N 1
ATOM 3244 C CA . LEU A 1 404 ? 2.031 -6.391 28.188 1 44.38 404 LEU A CA 1
ATOM 3245 C C . LEU A 1 404 ? 1.975 -7.695 27.406 1 44.38 404 LEU A C 1
ATOM 3247 O O . LEU A 1 404 ? 1.492 -8.711 27.922 1 44.38 404 LEU A O 1
ATOM 3251 N N . ARG A 1 405 ? 1.46 -7.59 26.375 1 41.59 405 ARG A N 1
ATOM 3252 C CA . ARG A 1 405 ? 1.355 -8.805 25.578 1 41.59 405 ARG A CA 1
ATOM 3253 C C . ARG A 1 405 ? 2.432 -9.812 25.969 1 41.59 405 ARG A C 1
ATOM 3255 O O . ARG A 1 405 ? 2.264 -11.016 25.75 1 41.59 405 ARG A O 1
ATOM 3262 N N . GLU A 1 406 ? 3.707 -9.391 26.125 1 43.72 406 GLU A N 1
ATOM 3263 C CA . GLU A 1 406 ? 4.602 -10.516 26.359 1 43.72 406 GLU A CA 1
ATOM 3264 C C . GLU A 1 406 ? 4.719 -10.828 27.844 1 43.72 406 GLU A C 1
ATOM 3266 O O . GLU A 1 406 ? 5.277 -10.031 28.609 1 43.72 406 GLU A O 1
ATOM 3271 N N . PRO A 1 407 ? 3.809 -11.492 28.328 1 43.41 407 PRO A N 1
ATOM 3272 C CA . PRO A 1 407 ? 3.861 -12.039 29.688 1 43.41 407 PRO A CA 1
ATOM 3273 C C . PRO A 1 407 ? 5.273 -12.445 30.109 1 43.41 407 PRO A C 1
ATOM 3275 O O . PRO A 1 407 ? 5.539 -12.625 31.297 1 43.41 407 PRO A O 1
ATOM 3278 N N . ALA A 1 408 ? 5.984 -12.562 29.156 1 47.47 408 ALA A N 1
ATOM 3279 C CA . ALA A 1 408 ? 7.316 -13.094 29.438 1 47.47 408 ALA A CA 1
ATOM 3280 C C . ALA A 1 408 ? 8.117 -12.117 30.297 1 47.47 408 ALA A C 1
ATOM 3282 O O . ALA A 1 408 ? 8.875 -12.539 31.188 1 47.47 408 ALA A O 1
ATOM 3283 N N . GLY A 1 409 ? 7.723 -10.875 30.203 1 46.88 409 GLY A N 1
ATOM 3284 C CA . GLY A 1 409 ? 8.43 -9.938 31.047 1 46.88 409 GLY A CA 1
ATOM 3285 C C . GLY A 1 409 ? 8 -10.008 32.5 1 46.88 409 GLY A C 1
ATOM 3286 O O . GLY A 1 409 ? 8.836 -10 33.406 1 46.88 409 GLY A O 1
ATOM 3287 N N . LEU A 1 410 ? 6.746 -10.109 32.594 1 50.84 410 LEU A N 1
ATOM 3288 C CA . LEU A 1 410 ? 6.242 -10.188 33.969 1 50.84 410 LEU A CA 1
ATOM 3289 C C . LEU A 1 410 ? 6.688 -11.484 34.625 1 50.84 410 LEU A C 1
ATOM 3291 O O . LEU A 1 410 ? 7.055 -11.484 35.812 1 50.84 410 LEU A O 1
ATOM 3295 N N . TRP A 1 411 ? 6.699 -12.453 33.844 1 52.91 411 TRP A N 1
ATOM 3296 C CA . TRP A 1 411 ? 7.168 -13.734 34.344 1 52.91 411 TRP A CA 1
ATOM 3297 C C . TRP A 1 411 ? 8.664 -13.688 34.625 1 52.91 411 TRP A C 1
ATOM 3299 O O . TRP A 1 411 ? 9.125 -14.25 35.625 1 52.91 411 TRP A O 1
ATOM 3309 N N . GLY A 1 412 ? 9.32 -12.883 33.875 1 50.47 412 GLY A N 1
ATOM 3310 C CA . GLY A 1 412 ? 10.727 -12.68 34.156 1 50.47 412 GLY A CA 1
ATOM 3311 C C . GLY A 1 412 ? 10.977 -11.945 35.469 1 50.47 412 GLY A C 1
ATOM 3312 O O . GLY A 1 412 ? 11.836 -12.344 36.25 1 50.47 412 GLY A O 1
ATOM 3313 N N . ILE A 1 413 ? 10.117 -11.047 35.625 1 58.88 413 ILE A N 1
ATOM 3314 C CA . ILE A 1 413 ? 10.242 -10.273 36.844 1 58.88 413 ILE A CA 1
ATOM 3315 C C . ILE A 1 413 ? 9.82 -11.125 38.031 1 58.88 413 ILE A C 1
ATOM 3317 O O . ILE A 1 413 ? 10.484 -11.125 39.094 1 58.88 413 ILE A O 1
ATOM 3321 N N . ALA A 1 414 ? 8.852 -11.914 37.844 1 58.75 414 ALA A N 1
ATOM 3322 C CA . ALA A 1 414 ? 8.391 -12.797 38.906 1 58.75 414 ALA A CA 1
ATOM 3323 C C . ALA A 1 414 ? 9.438 -13.852 39.25 1 58.75 414 ALA A C 1
ATOM 3325 O O . ALA A 1 414 ? 9.711 -14.109 40.438 1 58.75 414 ALA A O 1
ATOM 3326 N N . VAL A 1 415 ? 10.008 -14.305 38.281 1 60.53 415 VAL A N 1
ATOM 3327 C CA . VAL A 1 415 ? 11.062 -15.289 38.469 1 60.53 415 VAL A CA 1
ATOM 3328 C C . VAL A 1 415 ? 12.281 -14.633 39.125 1 60.53 415 VAL A C 1
ATOM 3330 O O . VAL A 1 415 ? 12.883 -15.195 40.031 1 60.53 415 VAL A O 1
ATOM 3333 N N . PHE A 1 416 ? 12.516 -13.453 38.781 1 61.91 416 PHE A N 1
ATOM 3334 C CA . PHE A 1 416 ? 13.617 -12.695 39.375 1 61.91 416 PHE A CA 1
ATOM 3335 C C . PHE A 1 416 ? 13.352 -12.414 40.844 1 61.91 416 PHE A C 1
ATOM 3337 O O . PHE A 1 416 ? 14.227 -12.602 41.688 1 61.91 416 PHE A O 1
ATOM 3344 N N . ILE A 1 417 ? 12.195 -12.07 41.094 1 66.69 417 ILE A N 1
ATOM 3345 C CA . ILE A 1 417 ? 11.82 -11.805 42.5 1 66.69 417 ILE A CA 1
ATOM 3346 C C . ILE A 1 417 ? 11.844 -13.102 43.281 1 66.69 417 ILE A C 1
ATOM 3348 O O . ILE A 1 417 ? 12.328 -13.133 44.438 1 66.69 417 ILE A O 1
ATOM 3352 N N . ALA A 1 418 ? 11.43 -14.109 42.719 1 67.75 418 ALA A N 1
ATOM 3353 C CA . ALA A 1 418 ? 11.43 -15.414 43.375 1 67.75 418 ALA A CA 1
ATOM 3354 C C . ALA A 1 418 ? 12.852 -15.883 43.656 1 67.75 418 ALA A C 1
ATOM 3356 O O . ALA A 1 418 ? 13.141 -16.391 44.75 1 67.75 418 ALA A O 1
ATOM 3357 N N . ILE A 1 419 ? 13.688 -15.594 42.781 1 68.94 419 ILE A N 1
ATOM 3358 C CA . ILE A 1 419 ? 15.094 -15.93 42.969 1 68.94 419 ILE A CA 1
ATOM 3359 C C . ILE A 1 419 ? 15.703 -15.07 44.062 1 68.94 419 ILE A C 1
ATOM 3361 O O . ILE A 1 419 ? 16.422 -15.57 44.938 1 68.94 419 ILE A O 1
ATOM 3365 N N . LEU A 1 420 ? 15.344 -13.906 44.062 1 71.06 420 LEU A N 1
ATOM 3366 C CA . LEU A 1 420 ? 15.844 -12.992 45.094 1 71.06 420 LEU A CA 1
ATOM 3367 C C . LEU A 1 420 ? 15.336 -13.391 46.469 1 71.06 420 LEU A C 1
ATOM 3369 O O . LEU A 1 420 ? 16.094 -13.391 47.438 1 71.06 420 LEU A O 1
ATOM 3373 N N . VAL A 1 421 ? 14.141 -13.742 46.469 1 71.75 421 VAL A N 1
ATOM 3374 C CA . VAL A 1 421 ? 13.562 -14.195 47.75 1 71.75 421 VAL A CA 1
ATOM 3375 C C . VAL A 1 421 ? 14.227 -15.5 48.188 1 71.75 421 VAL A C 1
ATOM 3377 O O . VAL A 1 421 ? 14.562 -15.664 49.344 1 71.75 421 VAL A O 1
ATOM 3380 N N . ALA A 1 422 ? 14.508 -16.297 47.312 1 73.06 422 ALA A N 1
ATOM 3381 C CA . ALA A 1 422 ? 15.164 -17.562 47.594 1 73.06 422 ALA A CA 1
ATOM 3382 C C . ALA A 1 422 ? 16.594 -17.344 48.094 1 73.06 422 ALA A C 1
ATOM 3384 O O . ALA A 1 422 ? 17.031 -18 49.031 1 73.06 422 ALA A O 1
ATOM 3385 N N . ILE A 1 423 ? 17.188 -16.422 47.531 1 72.5 423 ILE A N 1
ATOM 3386 C CA . ILE A 1 423 ? 18.531 -16.062 47.969 1 72.5 423 ILE A CA 1
ATOM 3387 C C . ILE A 1 423 ? 18.5 -15.477 49.375 1 72.5 423 ILE A C 1
ATOM 3389 O O . ILE A 1 423 ? 19.312 -15.844 50.219 1 72.5 423 I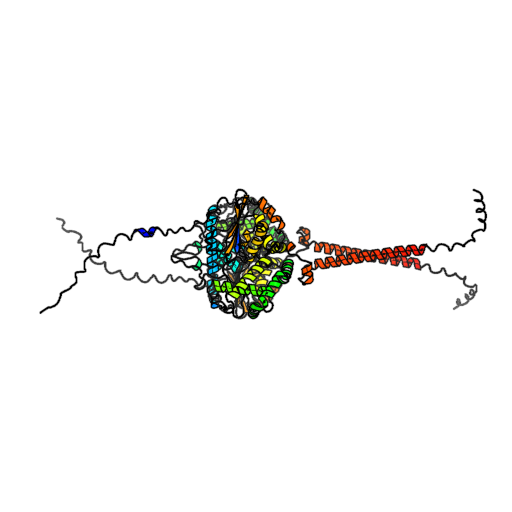LE A O 1
ATOM 3393 N N . ILE A 1 424 ? 17.562 -14.742 49.531 1 75.56 424 ILE A N 1
ATO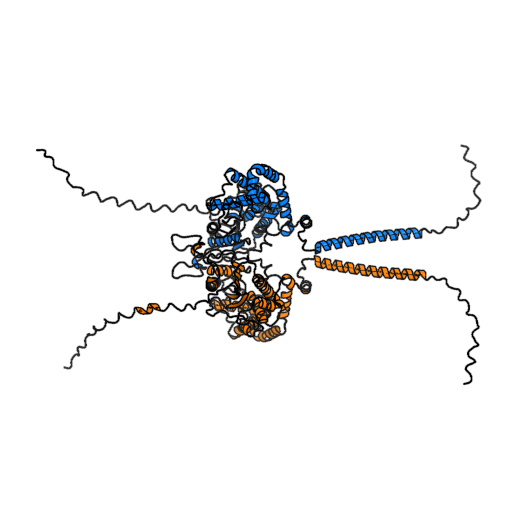M 3394 C CA . ILE A 1 424 ? 17.438 -14.102 50.844 1 75.56 424 ILE A CA 1
ATOM 3395 C C . ILE A 1 424 ? 17.078 -15.148 51.906 1 75.56 424 ILE A C 1
ATOM 3397 O O . ILE A 1 424 ? 17.688 -15.18 52.969 1 75.56 424 ILE A O 1
ATOM 3401 N N . VAL A 1 425 ? 16.25 -15.984 51.562 1 74.69 425 VAL A N 1
ATOM 3402 C CA . VAL A 1 425 ? 15.844 -17.047 52.5 1 74.69 425 VAL A CA 1
ATOM 3403 C C . VAL A 1 425 ? 17.016 -18 52.719 1 74.69 425 VAL A C 1
ATOM 3405 O O . VAL A 1 425 ? 17.266 -18.406 53.875 1 74.69 425 VAL A O 1
ATOM 3408 N N . GLY A 1 426 ? 17.781 -18.234 51.781 1 73.75 426 GLY A N 1
ATOM 3409 C CA . GLY A 1 426 ? 18.984 -19.031 51.906 1 73.75 426 GLY A CA 1
ATOM 3410 C C . GLY A 1 426 ? 20.031 -18.391 52.781 1 73.75 426 GLY A C 1
ATOM 3411 O O . GLY A 1 426 ? 20.641 -19.047 53.625 1 73.75 426 GLY A O 1
ATOM 3412 N N . ALA A 1 427 ? 20.141 -17.156 52.594 1 77.94 427 ALA A N 1
ATOM 3413 C CA . ALA A 1 427 ? 21.109 -16.406 53.375 1 77.94 427 ALA A CA 1
ATOM 3414 C C . ALA A 1 427 ? 20.688 -16.344 54.844 1 77.94 427 ALA A C 1
ATOM 3416 O O . ALA A 1 427 ? 21.516 -16.516 55.75 1 77.94 427 ALA A O 1
ATOM 3417 N N . LEU A 1 428 ? 19.5 -16.188 55.062 1 76.12 428 LEU A N 1
ATOM 3418 C CA . LEU A 1 428 ? 18.984 -16.172 56.406 1 76.12 428 LEU A CA 1
ATOM 3419 C C . LEU A 1 428 ? 19.078 -17.547 57.062 1 76.12 428 LEU A C 1
ATOM 3421 O O . LEU A 1 428 ? 19.422 -17.656 58.219 1 76.12 428 LEU A O 1
ATOM 3425 N N . TRP A 1 429 ? 18.844 -18.469 56.219 1 74.88 429 TRP A N 1
ATOM 3426 C CA . TRP A 1 429 ? 18.969 -19.844 56.688 1 74.88 429 TRP A CA 1
ATOM 3427 C C . TRP A 1 429 ? 20.422 -20.188 57 1 74.88 429 TRP A C 1
ATOM 3429 O O . TRP A 1 429 ? 20.719 -20.781 58.062 1 74.88 429 TRP A O 1
ATOM 3439 N N . TRP A 1 430 ? 21.297 -19.688 56.25 1 74 430 TRP A N 1
ATOM 3440 C CA . TRP A 1 430 ? 22.734 -19.891 56.469 1 74 430 TRP A CA 1
ATOM 3441 C C . TRP A 1 430 ? 23.203 -19.172 57.719 1 74 430 TRP A C 1
ATOM 3443 O O . TRP A 1 430 ? 23.969 -19.719 58.5 1 74 430 TRP A O 1
ATOM 3453 N N . ARG A 1 431 ? 22.688 -18.047 57.875 1 72.5 431 ARG A N 1
ATOM 3454 C CA . ARG A 1 431 ? 23.016 -17.281 59.062 1 72.5 431 ARG A CA 1
ATOM 3455 C C . ARG A 1 431 ? 22.5 -17.969 60.312 1 72.5 431 ARG A C 1
ATOM 3457 O O . ARG A 1 431 ? 23.188 -18.016 61.344 1 72.5 431 ARG A O 1
ATOM 3464 N N . ARG A 1 432 ? 21.422 -18.5 60.219 1 72.75 432 ARG A N 1
ATOM 3465 C CA . ARG A 1 432 ? 20.828 -19.203 61.344 1 72.75 432 ARG A CA 1
ATOM 3466 C C . ARG A 1 432 ? 21.594 -20.5 61.656 1 72.75 432 ARG A C 1
ATOM 3468 O O . ARG A 1 432 ? 21.812 -20.828 62.812 1 72.75 432 ARG A O 1
ATOM 3475 N N . GLN A 1 433 ? 22.156 -21.125 60.75 1 72.44 433 GLN A N 1
ATOM 3476 C CA . GLN A 1 433 ? 22.938 -22.344 60.906 1 72.44 433 GLN A CA 1
ATOM 3477 C C . GLN A 1 433 ? 24.297 -22.047 61.531 1 72.44 433 GLN A C 1
ATOM 3479 O O . GLN A 1 433 ? 24.75 -22.781 62.406 1 72.44 433 GLN A O 1
ATOM 3484 N N . LYS A 1 434 ? 24.781 -20.969 61.188 1 70 434 LYS A N 1
ATOM 3485 C CA . LYS A 1 434 ? 26.047 -20.531 61.781 1 70 434 LYS A CA 1
ATOM 3486 C C . LYS A 1 434 ? 25.875 -20.156 63.25 1 70 434 LYS A C 1
ATOM 3488 O O . LYS A 1 434 ? 26.734 -20.484 64.062 1 70 434 LYS A O 1
ATOM 3493 N N . GLN A 1 435 ? 24.875 -19.594 63.562 1 69.19 435 GLN A N 1
ATOM 3494 C CA . GLN A 1 435 ? 24.609 -19.219 64.938 1 69.19 435 GLN A CA 1
ATOM 3495 C C . GLN A 1 435 ? 24.359 -20.453 65.812 1 69.19 435 GLN A C 1
ATOM 3497 O O . GLN A 1 435 ? 24.797 -20.516 67 1 69.19 435 GLN A O 1
ATOM 3502 N N . LEU A 1 436 ? 23.875 -21.438 65.312 1 65.44 436 LEU A N 1
ATOM 3503 C CA . LEU A 1 436 ? 23.609 -22.672 66 1 65.44 436 LEU A CA 1
ATOM 3504 C C . LEU A 1 436 ? 24.875 -23.484 66.188 1 65.44 436 LEU A C 1
ATOM 3506 O O . LEU A 1 436 ? 25.047 -24.141 67.25 1 65.44 436 LEU A O 1
ATOM 3510 N N . ARG A 1 437 ? 25.734 -23.406 65.375 1 60.25 437 ARG A N 1
ATOM 3511 C CA . ARG A 1 437 ? 27.016 -24.078 65.5 1 60.25 437 ARG A CA 1
ATOM 3512 C C . ARG A 1 437 ? 27.891 -23.391 66.562 1 60.25 437 ARG A C 1
ATOM 3514 O O . ARG A 1 437 ? 28.641 -24.047 67.25 1 60.25 437 ARG A O 1
ATOM 3521 N N . PHE A 1 438 ? 27.875 -22.141 66.625 1 57.66 438 PHE A N 1
ATOM 3522 C CA . PHE A 1 438 ? 28.625 -21.375 67.625 1 57.66 438 PHE A CA 1
ATOM 3523 C C . PHE A 1 438 ? 28.062 -21.562 69.062 1 57.66 438 PHE A C 1
ATOM 3525 O O . PHE A 1 438 ? 28.797 -21.547 70 1 57.66 438 PHE A O 1
ATOM 3532 N N . LYS A 1 439 ? 26.969 -21.75 69.188 1 55.47 439 LYS A N 1
ATOM 3533 C CA . LYS A 1 439 ? 26.406 -22 70.5 1 55.47 439 LYS A CA 1
ATOM 3534 C C . LYS A 1 439 ? 26.734 -23.406 70.938 1 55.47 439 LYS A C 1
ATOM 3536 O O . LYS A 1 439 ? 26.891 -23.625 72.188 1 55.47 439 LYS A O 1
ATOM 3541 N N . GLY A 1 440 ? 26.828 -24.359 70.125 1 51.91 440 GLY A N 1
ATOM 3542 C CA . GLY A 1 440 ? 27.141 -25.719 70.562 1 51.91 440 GLY A CA 1
ATOM 3543 C C . GLY A 1 440 ? 28.594 -25.922 70.938 1 51.91 440 GLY A C 1
ATOM 3544 O O . GLY A 1 440 ? 28.953 -26.938 71.5 1 51.91 440 GLY A O 1
ATOM 3545 N N . GLY A 1 441 ? 29.547 -25.109 70.375 1 45.31 441 GLY A N 1
ATOM 3546 C CA . GLY A 1 441 ? 30.953 -25.312 70.688 1 45.31 441 GLY A CA 1
ATOM 3547 C C . GLY A 1 441 ? 31.375 -24.828 72.062 1 45.31 441 GLY A C 1
ATOM 3548 O O . GLY A 1 441 ? 32.531 -25 72.438 1 45.31 441 GLY A O 1
ATOM 3549 N N . ASN A 1 442 ? 30.656 -23.875 72.5 1 39.44 442 ASN A N 1
ATOM 3550 C CA . ASN A 1 442 ? 31.281 -23.344 73.75 1 39.44 442 ASN A CA 1
ATOM 3551 C C . ASN A 1 442 ? 31.109 -24.297 74.875 1 39.44 442 ASN A C 1
ATOM 3553 O O . ASN A 1 442 ? 30.656 -23.891 76 1 39.44 442 ASN A O 1
ATOM 3557 N N . ARG A 1 443 ? 30.656 -25.531 74.688 1 37.91 443 ARG A N 1
ATOM 3558 C CA . ARG A 1 443 ? 30.828 -26.344 75.875 1 37.91 443 ARG A CA 1
ATOM 3559 C C . ARG A 1 443 ? 32.312 -26.594 76.188 1 37.91 443 ARG A C 1
ATOM 3561 O O . ARG A 1 443 ? 32.938 -27.453 75.5 1 37.91 443 ARG A O 1
ATOM 3568 N N . GLY A 1 444 ? 33.062 -25.469 76.312 1 33.97 444 GLY A N 1
ATOM 3569 C CA . GLY A 1 444 ? 34.438 -25.625 76.75 1 33.97 444 GLY A CA 1
ATOM 3570 C C . GLY A 1 444 ? 34.594 -26.578 77.938 1 33.97 444 GLY A C 1
ATOM 3571 O O . GLY A 1 444 ? 33.625 -26.828 78.688 1 33.97 444 GLY A O 1
ATOM 3572 N N . PRO A 1 445 ? 35.531 -27.359 77.938 1 35.78 445 PRO A N 1
ATOM 3573 C CA . PRO A 1 445 ? 35.844 -28.297 79 1 35.78 445 PRO A CA 1
ATOM 3574 C C . PRO A 1 445 ? 35.906 -27.625 80.375 1 35.78 445 PRO A C 1
ATOM 3576 O O . PRO A 1 445 ? 36.312 -26.469 80.5 1 35.78 445 PRO A O 1
ATOM 3579 N N . VAL A 1 446 ? 34.906 -27.703 81.188 1 35.34 446 VAL A N 1
ATOM 3580 C CA . VAL A 1 446 ? 34.938 -27.359 82.625 1 35.34 446 VAL A CA 1
ATOM 3581 C C . VAL A 1 446 ? 36.281 -27.812 83.188 1 35.34 446 VAL A C 1
ATOM 3583 O O . VAL A 1 446 ? 36.562 -29.016 83.312 1 35.34 446 VAL A O 1
ATOM 3586 N N . GLY A 1 447 ? 37.406 -27.156 82.812 1 29.36 447 GLY A N 1
ATOM 3587 C CA . GLY A 1 447 ? 38.656 -27.484 83.438 1 29.36 447 GLY A CA 1
ATOM 3588 C C . GLY A 1 447 ? 38.594 -27.547 84.938 1 29.36 447 GLY A C 1
ATOM 3589 O O . GLY A 1 447 ? 37.75 -26.875 85.562 1 29.36 447 GLY A O 1
ATOM 3590 N N . ALA A 1 448 ? 39.031 -28.594 85.562 1 29.75 448 ALA A N 1
ATOM 3591 C CA . ALA A 1 448 ? 39.281 -28.938 86.938 1 29.75 448 ALA A CA 1
ATOM 3592 C C . ALA A 1 448 ? 39.969 -27.812 87.688 1 29.75 448 ALA A C 1
ATOM 3594 O O . ALA A 1 448 ? 41.031 -27.344 87.25 1 29.75 448 ALA A O 1
ATOM 3595 N N . VAL A 1 449 ? 39.219 -26.781 88.188 1 30.2 449 VAL A N 1
ATOM 3596 C CA . VAL A 1 449 ? 39.656 -25.719 89.125 1 30.2 449 VAL A CA 1
ATOM 3597 C C . VAL A 1 449 ? 40.562 -26.297 90.188 1 30.2 449 VAL A C 1
ATOM 3599 O O . VAL A 1 449 ? 40.125 -27.094 91 1 30.2 449 VAL A O 1
ATOM 3602 N N . VAL A 1 450 ? 41.781 -26.75 89.75 1 30.09 450 VAL A N 1
ATOM 3603 C CA . VAL A 1 450 ? 42.75 -27.188 90.75 1 30.09 450 VAL A CA 1
ATOM 3604 C C . VAL A 1 450 ? 43.031 -26.047 91.75 1 30.09 450 VAL A C 1
ATOM 3606 O O . VAL A 1 450 ? 43.219 -24.906 91.312 1 30.09 450 VAL A O 1
ATOM 3609 N N . ASP A 1 451 ? 42.5 -26.125 93 1 30.14 451 ASP A N 1
ATOM 3610 C CA . ASP A 1 451 ? 42.625 -25.312 94.188 1 30.14 451 ASP A CA 1
ATOM 3611 C C . ASP A 1 451 ? 44.062 -24.844 94.375 1 30.14 451 ASP A C 1
ATOM 3613 O O . ASP A 1 451 ? 45 -25.641 94.25 1 30.14 451 ASP A O 1
ATOM 3617 N N . PRO A 1 452 ? 44.312 -23.562 93.875 1 31.23 452 PRO A N 1
ATOM 3618 C CA . PRO A 1 452 ? 45.688 -23.047 93.938 1 31.23 452 PRO A CA 1
ATOM 3619 C C . PRO A 1 452 ? 46.312 -23.234 95.312 1 31.23 452 PRO A C 1
ATOM 3621 O O . PRO A 1 452 ? 45.625 -23.312 96.312 1 31.23 452 PRO A O 1
ATOM 3624 N N . PRO A 1 453 ? 47.594 -23.75 95.375 1 28.34 453 PRO A N 1
ATOM 3625 C CA . PRO A 1 453 ? 48.281 -24.109 96.625 1 28.34 453 PRO A CA 1
ATOM 3626 C C . PRO A 1 453 ? 48.375 -22.938 97.625 1 28.34 453 PRO A C 1
ATOM 3628 O O . PRO A 1 453 ? 48.219 -21.781 97.188 1 28.34 453 PRO A O 1
ATOM 3631 N N . VAL A 1 454 ? 48.438 -23.094 98.875 1 27.64 454 VAL A N 1
ATOM 3632 C CA . VAL A 1 454 ? 48.406 -22.531 100.25 1 27.64 454 VAL A CA 1
ATOM 3633 C C . VAL A 1 454 ? 49.406 -21.375 100.312 1 27.64 454 VAL A C 1
ATOM 3635 O O . VAL A 1 454 ? 49.312 -20.547 101.25 1 27.64 454 VAL A O 1
ATOM 3638 N N . ALA A 1 455 ? 50.5 -21.281 99.438 1 24.06 455 ALA A N 1
ATOM 3639 C CA . ALA A 1 455 ? 51.656 -20.828 100.25 1 24.06 455 ALA A CA 1
ATOM 3640 C C . ALA A 1 455 ? 51.625 -19.312 100.438 1 24.06 455 ALA A C 1
ATOM 3642 O O . ALA A 1 455 ? 51.969 -18.828 101.5 1 24.06 455 ALA A O 1
ATOM 3643 N N . TYR A 1 456 ? 51.469 -18.391 99.375 1 24.73 456 TYR A N 1
ATOM 3644 C CA . TYR A 1 456 ? 52.344 -17.234 99.375 1 24.73 456 TYR A CA 1
ATOM 3645 C C . TYR A 1 456 ? 51.812 -16.094 100.188 1 24.73 456 TYR A C 1
ATOM 3647 O O . TYR A 1 456 ? 51.031 -15.273 99.688 1 24.73 456 TYR A O 1
ATOM 3655 N N . ARG A 1 457 ? 51.188 -16.234 101.312 1 22.77 457 ARG A N 1
ATOM 3656 C CA . ARG A 1 457 ? 50.625 -15.117 102.062 1 22.77 457 ARG A CA 1
ATOM 3657 C C . ARG A 1 457 ? 51.719 -14.117 102.438 1 22.77 457 ARG A C 1
ATOM 3659 O O . ARG A 1 457 ? 51.469 -13.109 103.062 1 22.77 457 ARG A O 1
ATOM 3666 N N . THR A 1 458 ? 53.031 -14.422 102.438 1 24.67 458 THR A N 1
ATOM 3667 C CA . THR A 1 458 ? 53.781 -13.734 103.438 1 24.67 458 THR A CA 1
ATOM 3668 C C . THR A 1 458 ? 54.031 -12.273 103.062 1 24.67 458 THR A C 1
ATOM 3670 O O . THR A 1 458 ? 54.406 -11.453 103.875 1 24.67 458 THR A O 1
ATOM 3673 N N . LEU A 1 459 ? 54.125 -11.789 101.75 1 22.95 459 LEU A N 1
ATOM 3674 C CA . LEU A 1 459 ? 55.031 -10.672 101.562 1 22.95 459 LEU A CA 1
ATOM 3675 C C . LEU A 1 459 ? 54.312 -9.344 101.812 1 22.95 459 LEU A C 1
ATOM 3677 O O . LEU A 1 459 ? 54.062 -8.594 100.875 1 22.95 459 LEU A O 1
ATOM 3681 N N . GLU A 1 460 ? 53.281 -9.125 102.5 1 23.67 460 GLU A N 1
ATOM 3682 C CA . GLU A 1 460 ? 52.594 -7.848 102.562 1 23.67 460 GLU A CA 1
ATOM 3683 C C . GLU A 1 460 ? 53.469 -6.773 103.25 1 23.67 460 GLU A C 1
ATOM 3685 O O . GLU A 1 460 ? 53 -5.645 103.438 1 23.67 460 GLU A O 1
ATOM 3690 N N . ASN A 1 461 ? 54.688 -7.051 103.812 1 24.16 461 ASN A N 1
ATOM 3691 C CA . ASN A 1 461 ? 55.188 -6.227 104.875 1 24.16 461 ASN A CA 1
ATOM 3692 C C . ASN A 1 461 ? 55.438 -4.793 104.438 1 24.16 461 ASN A C 1
ATOM 3694 O O . ASN A 1 461 ? 55.094 -3.842 105.188 1 24.16 461 ASN A O 1
ATOM 3698 N N . GLN A 1 462 ? 56.531 -4.453 103.625 1 25.77 462 GLN A N 1
ATOM 3699 C CA . GLN A 1 462 ? 57.469 -3.404 104 1 25.77 462 GLN A CA 1
ATOM 3700 C C . GLN A 1 462 ? 57 -2.041 103.5 1 25.77 462 GLN A C 1
ATOM 3702 O O . GLN A 1 462 ? 57.406 -1.006 104 1 25.77 462 GLN A O 1
ATOM 3707 N N . LEU A 1 463 ? 56.469 -1.694 102.25 1 27.02 463 LEU A N 1
ATOM 3708 C CA . LEU A 1 463 ? 56.844 -0.408 101.688 1 27.02 463 LEU A CA 1
ATOM 3709 C C . LEU A 1 463 ? 55.969 0.711 102.25 1 27.02 463 LEU A C 1
ATOM 3711 O O . LEU A 1 463 ? 55.062 1.178 101.562 1 27.02 463 LEU A O 1
ATOM 3715 N N . GLN A 1 464 ? 55.438 0.616 103.438 1 25.61 464 GLN A N 1
ATOM 3716 C CA . GLN A 1 464 ? 54.75 1.755 104 1 25.61 464 GLN A CA 1
ATOM 3717 C C . GLN A 1 464 ? 55.656 2.951 104.188 1 25.61 464 GLN A C 1
ATOM 3719 O O . GLN A 1 464 ? 55.219 4.035 104.562 1 25.61 464 GLN A O 1
ATOM 3724 N N . TYR A 1 465 ? 57.031 2.781 104.5 1 27.58 465 TYR A N 1
ATOM 3725 C CA . TYR A 1 465 ? 57.719 3.83 105.25 1 27.58 465 TYR A CA 1
ATOM 3726 C C . TYR A 1 465 ? 57.938 5.055 104.375 1 27.58 465 TYR A C 1
ATOM 3728 O O . TYR A 1 465 ? 58.062 6.172 104.875 1 27.58 465 TYR A O 1
ATOM 3736 N N . GLN A 1 466 ? 58.594 5.016 103.125 1 24.62 466 GLN A N 1
ATOM 3737 C CA . GLN A 1 466 ? 59.188 6.277 102.688 1 24.62 466 GLN A CA 1
ATOM 3738 C C . GLN A 1 466 ? 58.125 7.207 102.062 1 24.62 466 GLN A C 1
ATOM 3740 O O . GLN A 1 466 ? 57.281 6.773 101.312 1 24.62 466 GLN A O 1
ATOM 3745 N N . MET B 1 1 ? -5.949 -9.828 -105.625 1 21.83 1 MET B N 1
ATOM 3746 C CA . MET B 1 1 ? -5.508 -8.773 -104.688 1 21.83 1 MET B CA 1
ATOM 3747 C C . MET B 1 1 ? -6.344 -8.766 -103.438 1 21.83 1 MET B C 1
ATOM 3749 O O . MET B 1 1 ? -7.555 -8.555 -103.5 1 21.83 1 MET B O 1
ATOM 3753 N N . MET B 1 2 ? -5.977 -9.492 -102.375 1 23.31 2 MET B N 1
ATOM 3754 C CA . MET B 1 2 ? -6.527 -10.281 -101.312 1 23.31 2 MET B CA 1
ATOM 3755 C C . MET B 1 2 ? -6.887 -9.391 -100.125 1 23.31 2 MET B C 1
ATOM 3757 O O . MET B 1 2 ? -7.246 -9.883 -99.062 1 23.31 2 MET B O 1
ATOM 3761 N N . ARG B 1 3 ? -6.859 -7.996 -100.25 1 20.69 3 ARG B N 1
ATOM 3762 C CA . ARG B 1 3 ? -6.254 -7.277 -99.188 1 20.69 3 ARG B CA 1
ATOM 3763 C C . ARG B 1 3 ? -7.137 -7.348 -97.938 1 20.69 3 ARG B C 1
ATOM 3765 O O . ARG B 1 3 ? -8.312 -7.703 -98 1 20.69 3 ARG B O 1
ATOM 3772 N N . LEU B 1 4 ? -7.09 -6.203 -97 1 24 4 LEU B N 1
ATOM 3773 C CA . LEU B 1 4 ? -6.746 -5.961 -95.625 1 24 4 LEU B CA 1
ATOM 3774 C C . LEU B 1 4 ? -8 -5.852 -94.75 1 24 4 LEU B C 1
ATOM 3776 O O . LEU B 1 4 ? -8.922 -5.102 -95.125 1 24 4 LEU B O 1
ATOM 3780 N N . PRO B 1 5 ? -8.375 -6.82 -93.875 1 28.73 5 PRO B N 1
ATOM 3781 C CA . PRO B 1 5 ? -9.594 -7.152 -93.125 1 28.73 5 PRO B CA 1
ATOM 3782 C C . PRO B 1 5 ? -9.883 -6.164 -92 1 28.73 5 PRO B C 1
ATOM 3784 O O . PRO B 1 5 ? -9.047 -5.961 -91.125 1 28.73 5 PRO B O 1
ATOM 3787 N N . VAL B 1 6 ? -10.398 -4.93 -92.312 1 25.84 6 VAL B N 1
ATOM 3788 C CA . VAL B 1 6 ? -10.461 -3.768 -91.438 1 25.84 6 VAL B CA 1
ATOM 3789 C C . VAL B 1 6 ? -11.289 -4.098 -90.188 1 25.84 6 VAL B C 1
ATOM 3791 O O . VAL B 1 6 ? -12.484 -4.391 -90.312 1 25.84 6 VAL B O 1
ATOM 3794 N N . ILE B 1 7 ? -10.758 -4.508 -88.938 1 24.98 7 ILE B N 1
ATOM 3795 C CA . ILE B 1 7 ? -11.195 -5.238 -87.75 1 24.98 7 ILE B CA 1
ATOM 3796 C C . ILE B 1 7 ? -11.969 -4.305 -86.812 1 24.98 7 ILE B C 1
ATOM 3798 O O . ILE B 1 7 ? -12.688 -4.762 -85.938 1 24.98 7 ILE B O 1
ATOM 3802 N N . SER B 1 8 ? -12.117 -2.859 -86.938 1 21.73 8 SER B N 1
ATOM 3803 C CA . SER B 1 8 ? -11.82 -2.104 -85.75 1 21.73 8 SER B CA 1
ATOM 3804 C C . SER B 1 8 ? -12.883 -2.338 -84.688 1 21.73 8 SER B C 1
ATOM 3806 O O . SER B 1 8 ? -13.953 -2.883 -84.938 1 21.73 8 SER B O 1
ATOM 3808 N N . SER B 1 9 ? -13.211 -1.248 -83.688 1 24.16 9 SER B N 1
ATOM 3809 C CA . SER B 1 9 ? -13.094 -0.887 -82.25 1 24.16 9 SER B CA 1
ATOM 3810 C C . SER B 1 9 ? -14.453 -0.864 -81.562 1 24.16 9 SER B C 1
ATOM 3812 O O . SER B 1 9 ? -15.086 0.189 -81.5 1 24.16 9 SER B O 1
ATOM 3814 N N . SER B 1 10 ? -15.484 -1.7 -81.812 1 23.95 10 SER B N 1
ATOM 3815 C CA . SER B 1 10 ? -16.875 -1.491 -81.438 1 23.95 10 SER B CA 1
ATOM 3816 C C . SER B 1 10 ? -17.047 -1.47 -79.875 1 23.95 10 SER B C 1
ATOM 3818 O O . SER B 1 10 ? -18.172 -1.537 -79.375 1 23.95 10 SER B O 1
ATOM 3820 N N . GLN B 1 11 ? -15.953 -1.376 -79 1 22.86 11 GLN B N 1
ATOM 3821 C CA . GLN B 1 11 ? -16.125 -2.055 -77.75 1 22.86 11 GLN B CA 1
ATOM 3822 C C . GLN B 1 11 ? -17.047 -1.254 -76.812 1 22.86 11 GLN B C 1
ATOM 3824 O O . GLN B 1 11 ? -16.641 -0.863 -75.688 1 22.86 11 GLN B O 1
ATOM 3829 N N . ARG B 1 12 ? -17.828 -0.211 -77.188 1 23.88 12 ARG B N 1
ATOM 3830 C CA . ARG B 1 12 ? -18.141 0.783 -76.188 1 23.88 12 ARG B CA 1
ATOM 3831 C C . ARG B 1 12 ? -19.078 0.209 -75.125 1 23.88 12 ARG B C 1
ATOM 3833 O O . ARG B 1 12 ? -19.547 0.93 -74.25 1 23.88 12 ARG B O 1
ATOM 3840 N N . ARG B 1 13 ? -19.703 -0.966 -75.375 1 22.98 13 ARG B N 1
ATOM 3841 C CA . ARG B 1 13 ? -21.078 -0.975 -74.875 1 22.98 13 ARG B CA 1
ATOM 3842 C C . ARG B 1 13 ? -21.141 -0.841 -73.375 1 22.98 13 ARG B C 1
ATOM 3844 O O . ARG B 1 13 ? -22.031 -0.19 -72.812 1 22.98 13 ARG B O 1
ATOM 3851 N N . LEU B 1 14 ? -20.516 -1.765 -72.562 1 25.56 14 LEU B N 1
ATOM 3852 C CA . LEU B 1 14 ? -21.312 -2.521 -71.625 1 25.56 14 LEU B CA 1
ATOM 3853 C C . LEU B 1 14 ? -21.375 -1.797 -70.312 1 25.56 14 LEU B C 1
ATOM 3855 O O . LEU B 1 14 ? -21.703 -2.406 -69.25 1 25.56 14 LEU B O 1
ATOM 3859 N N . THR B 1 15 ? -20.859 -0.512 -70.125 1 26.7 15 THR B N 1
ATOM 3860 C CA . THR B 1 15 ? -20.359 -0.281 -68.75 1 26.7 15 THR B CA 1
ATOM 3861 C C . THR B 1 15 ? -21.516 -0.117 -67.75 1 26.7 15 THR B C 1
ATOM 3863 O O . THR B 1 15 ? -21.297 0.193 -66.625 1 26.7 15 THR B O 1
ATOM 3866 N N . SER B 1 16 ? -22.797 -0.002 -68.25 1 27.42 16 SER B N 1
ATOM 3867 C CA . SER B 1 16 ? -23.656 0.818 -67.375 1 27.42 16 SER B CA 1
ATOM 3868 C C . SER B 1 16 ? -23.859 0.175 -66 1 27.42 16 SER B C 1
ATOM 3870 O O . SER B 1 16 ? -24.281 0.843 -65.062 1 27.42 16 SER B O 1
ATOM 3872 N N . GLY B 1 17 ? -24.141 -1.183 -65.938 1 26.61 17 GLY B N 1
ATOM 3873 C CA . GLY B 1 17 ? -25.234 -1.611 -65.062 1 26.61 17 GLY B CA 1
ATOM 3874 C C . GLY B 1 17 ? -24.891 -1.569 -63.594 1 26.61 17 GLY B C 1
ATOM 3875 O O . GLY B 1 17 ? -25.781 -1.657 -62.75 1 26.61 17 GLY B O 1
ATOM 3876 N N . CYS B 1 18 ? -23.625 -1.935 -63.094 1 27.33 18 CYS B N 1
ATOM 3877 C CA . CYS B 1 18 ? -23.562 -2.709 -61.875 1 27.33 18 CYS B CA 1
ATOM 3878 C C . CYS B 1 18 ? -23.719 -1.807 -60.656 1 27.33 18 CYS B C 1
ATOM 3880 O O . CYS B 1 18 ? -22.734 -1.312 -60.094 1 27.33 18 CYS B O 1
ATOM 3882 N N . ARG B 1 19 ? -24.328 -0.673 -60.688 1 29.06 19 ARG B N 1
ATOM 3883 C CA . ARG B 1 19 ? -24.203 0.195 -59.531 1 29.06 19 ARG B CA 1
ATOM 3884 C C . ARG B 1 19 ? -24.781 -0.469 -58.281 1 29.06 19 ARG B C 1
ATOM 3886 O O . ARG B 1 19 ? -24.719 0.094 -57.188 1 29.06 19 ARG B O 1
ATOM 3893 N N . CYS B 1 20 ? -25.812 -1.318 -58.5 1 28.42 20 CYS B N 1
ATOM 3894 C CA . CYS B 1 20 ? -26.781 -1.332 -57.438 1 28.42 20 CYS B CA 1
ATOM 3895 C C . CYS B 1 20 ? -26.156 -1.838 -56.125 1 28.42 20 CYS B C 1
ATOM 3897 O O . CYS B 1 20 ? -26.594 -1.475 -55.031 1 28.42 20 CYS B O 1
ATOM 3899 N N . LEU B 1 21 ? -25.547 -3.053 -56.188 1 30.2 21 LEU B N 1
ATOM 3900 C CA . LEU B 1 21 ? -25.781 -3.932 -55.031 1 30.2 21 LEU B CA 1
ATOM 3901 C C . LEU B 1 21 ? -24.906 -3.529 -53.844 1 30.2 21 LEU B C 1
ATOM 3903 O O . LEU B 1 21 ? -24.703 -4.324 -52.938 1 30.2 21 LEU B O 1
ATOM 3907 N N . PHE B 1 22 ? -24.078 -2.541 -54 1 32.56 22 PHE B N 1
ATOM 3908 C CA . PHE B 1 22 ? -23.062 -2.561 -52.938 1 32.56 22 PHE B CA 1
ATOM 3909 C C . PHE B 1 22 ? -23.672 -2.207 -51.594 1 32.56 22 PHE B C 1
ATOM 3911 O O . PHE B 1 22 ? -22.953 -2.012 -50.625 1 32.56 22 PHE B O 1
ATOM 3918 N N . SER B 1 23 ? -24.969 -1.797 -51.656 1 31 23 SER B N 1
ATOM 3919 C CA . SER B 1 23 ? -25.297 -1.119 -50.406 1 31 23 SER B CA 1
ATOM 3920 C C . SER B 1 23 ? -25.109 -2.039 -49.219 1 31 23 SER B C 1
ATOM 3922 O O . SER B 1 23 ? -24.906 -1.57 -48.094 1 31 23 SER B O 1
ATOM 3924 N N . LEU B 1 24 ? -25.672 -3.283 -49.25 1 32.09 24 LEU B N 1
ATOM 3925 C CA . LEU B 1 24 ? -26.297 -3.789 -48.062 1 32.09 24 LEU B CA 1
ATOM 3926 C C . LEU B 1 24 ? -25.25 -4.238 -47.031 1 32.09 24 LEU B C 1
ATOM 3928 O O . LEU B 1 24 ? -25.594 -4.613 -45.906 1 32.09 24 LEU B O 1
ATOM 3932 N N . VAL B 1 25 ? -24.078 -4.699 -47.469 1 33.78 25 VAL B N 1
ATOM 3933 C CA . VAL B 1 25 ? -23.469 -5.645 -46.531 1 33.78 25 VAL B CA 1
ATOM 3934 C C . VAL B 1 25 ? -22.953 -4.906 -45.312 1 33.78 25 VAL B C 1
ATOM 3936 O O . VAL B 1 25 ? -22.203 -5.469 -44.5 1 33.78 25 VAL B O 1
ATOM 3939 N N . VAL B 1 26 ? -23.062 -3.635 -45.219 1 34.66 26 VAL B N 1
ATOM 3940 C CA . VAL B 1 26 ? -22.344 -3.078 -44.062 1 34.66 26 VAL B CA 1
ATOM 3941 C C . VAL B 1 26 ? -22.938 -3.627 -42.781 1 34.66 26 VAL B C 1
ATOM 3943 O O . VAL B 1 26 ? -22.562 -3.178 -41.688 1 34.66 26 VAL B O 1
ATOM 3946 N N . LEU B 1 27 ? -24.125 -4.336 -42.781 1 32.16 27 LEU B N 1
ATOM 3947 C CA . LEU B 1 27 ? -24.781 -4.527 -41.5 1 32.16 27 LEU B CA 1
ATOM 3948 C C . LEU B 1 27 ? -23.875 -5.312 -40.531 1 32.16 27 LEU B C 1
ATOM 3950 O O . LEU B 1 27 ? -23.906 -5.082 -39.344 1 32.16 27 LEU B O 1
ATOM 3954 N N . SER B 1 28 ? -23.422 -6.547 -40.938 1 32.66 28 SER B N 1
ATOM 3955 C CA . SER B 1 28 ? -23.453 -7.68 -40.031 1 32.66 28 SER B CA 1
ATOM 3956 C C . SER B 1 28 ? -22.312 -7.59 -39 1 32.66 28 SER B C 1
ATOM 3958 O O . SER B 1 28 ? -22.094 -8.523 -38.25 1 32.66 28 SER B O 1
ATOM 3960 N N . PHE B 1 29 ? -21.281 -6.906 -39.312 1 32.94 29 PHE B N 1
ATOM 3961 C CA . PHE B 1 29 ? -20.219 -7.152 -38.344 1 32.94 29 PHE B CA 1
ATOM 3962 C C . PHE B 1 29 ? -20.656 -6.73 -36.938 1 32.94 29 PHE B C 1
ATOM 3964 O O . PHE B 1 29 ? -20.078 -5.805 -36.375 1 32.94 29 PHE B O 1
ATOM 3971 N N . LEU B 1 30 ? -21.922 -6.43 -36.75 1 36.25 30 LEU B N 1
ATOM 3972 C CA . LEU B 1 30 ? -22.266 -6.426 -35.344 1 36.25 30 LEU B CA 1
ATOM 3973 C C . LEU B 1 30 ? -21.75 -7.691 -34.656 1 36.25 30 LEU B C 1
ATOM 3975 O O . LEU B 1 30 ? -22.391 -8.75 -34.75 1 36.25 30 LEU B O 1
ATOM 3979 N N . GLY B 1 31 ? -20.516 -8.148 -35 1 35.03 31 GLY B N 1
ATOM 3980 C CA . GLY B 1 31 ? -19.953 -9.344 -34.375 1 35.03 31 GLY B CA 1
ATOM 3981 C C . GLY B 1 31 ? -20.531 -9.633 -33 1 35.03 31 GLY B C 1
ATOM 3982 O O . GLY B 1 31 ? -20.953 -8.711 -32.281 1 35.03 31 GLY B O 1
ATOM 3983 N N . ILE B 1 32 ? -20.875 -10.812 -32.781 1 36.97 32 ILE B N 1
ATOM 3984 C CA . ILE B 1 32 ? -21.172 -11.594 -31.578 1 36.97 32 ILE B CA 1
ATOM 3985 C C . ILE B 1 32 ? -20.172 -11.266 -30.469 1 36.97 32 ILE B C 1
ATOM 3987 O O . ILE B 1 32 ? -19.016 -11.695 -30.531 1 36.97 32 ILE B O 1
ATOM 3991 N N . ARG B 1 33 ? -19.766 -10.125 -30.25 1 40.22 33 ARG B N 1
ATOM 3992 C CA . ARG B 1 33 ? -19.172 -10.047 -28.922 1 40.22 33 ARG B CA 1
ATOM 3993 C C . ARG B 1 33 ? -19.875 -10.977 -27.953 1 40.22 33 ARG B C 1
ATOM 3995 O O . ARG B 1 33 ? -21.078 -10.805 -27.672 1 40.22 33 ARG B O 1
ATOM 4002 N N . ASP B 1 34 ? -19.562 -12.234 -27.891 1 46.94 34 ASP B N 1
ATOM 4003 C CA . ASP B 1 34 ? -19.938 -13.242 -26.906 1 46.94 34 ASP B CA 1
ATOM 4004 C C . ASP B 1 34 ? -20.234 -12.609 -25.562 1 46.94 34 ASP B C 1
ATOM 4006 O O . ASP B 1 34 ? -19.438 -11.805 -25.062 1 46.94 34 ASP B O 1
ATOM 4010 N N . ALA B 1 35 ? -21.438 -12.344 -25.234 1 54.56 35 ALA B N 1
ATOM 4011 C CA . ALA B 1 35 ? -22.109 -11.75 -24.078 1 54.56 35 ALA B CA 1
ATOM 4012 C C . ALA B 1 35 ? -21.516 -12.266 -22.781 1 54.56 35 ALA B C 1
ATOM 4014 O O . ALA B 1 35 ? -21.484 -13.469 -22.531 1 54.56 35 ALA B O 1
ATOM 4015 N N . PHE B 1 36 ? -20.422 -11.609 -22.328 1 68.12 36 PHE B N 1
ATOM 4016 C CA . PHE B 1 36 ? -19.984 -11.906 -20.969 1 68.12 36 PHE B CA 1
ATOM 4017 C C . PHE B 1 36 ? -21.188 -12.141 -20.062 1 68.12 36 PHE B C 1
ATOM 4019 O O . PHE B 1 36 ? -22.234 -11.531 -20.234 1 68.12 36 PHE B O 1
ATOM 4026 N N . GLU B 1 37 ? -21.062 -13.312 -19.375 1 79.5 37 GLU B N 1
ATOM 4027 C CA . GLU B 1 37 ? -22.078 -13.562 -18.359 1 79.5 37 GLU B CA 1
ATOM 4028 C C . GLU B 1 37 ? -22.156 -12.406 -17.359 1 79.5 37 GLU B C 1
ATOM 4030 O O . GLU B 1 37 ? -21.141 -12.008 -16.781 1 79.5 37 GLU B O 1
ATOM 4035 N N . VAL B 1 38 ? -23.281 -11.734 -17.375 1 85 38 VAL B N 1
ATOM 4036 C CA . VAL B 1 38 ? -23.562 -10.797 -16.297 1 85 38 VAL B CA 1
ATOM 4037 C C . VAL B 1 38 ? -24.156 -11.539 -15.109 1 85 38 VAL B C 1
ATOM 4039 O O . VAL B 1 38 ? -25.25 -12.109 -15.219 1 85 38 VAL B O 1
ATOM 4042 N N . VAL B 1 39 ? -23.453 -11.555 -14.023 1 90 39 VAL B N 1
ATOM 4043 C CA . VAL B 1 39 ? -23.875 -12.336 -12.867 1 90 39 VAL B CA 1
ATOM 4044 C C . VAL B 1 39 ? -24.844 -11.516 -12.016 1 90 39 VAL B C 1
ATOM 4046 O O . VAL B 1 39 ? -24.609 -10.328 -11.773 1 90 39 VAL B O 1
ATOM 4049 N N . THR B 1 40 ? -25.906 -12.117 -11.609 1 91.81 40 THR B N 1
ATOM 4050 C CA . THR B 1 40 ? -26.922 -11.438 -10.82 1 91.81 40 THR B CA 1
ATOM 4051 C C . THR B 1 40 ? -27.094 -12.102 -9.453 1 91.81 40 THR B C 1
ATOM 4053 O O . THR B 1 40 ? -26.531 -13.18 -9.211 1 91.81 40 THR B O 1
ATOM 4056 N N . ASP B 1 41 ? -27.75 -11.492 -8.555 1 93.88 41 ASP B N 1
ATOM 4057 C CA . ASP B 1 41 ? -28.172 -11.984 -7.246 1 93.88 41 ASP B CA 1
ATOM 4058 C C . ASP B 1 41 ? -26.953 -12.273 -6.359 1 93.88 41 ASP B C 1
ATOM 4060 O O . ASP B 1 41 ? -26.922 -13.289 -5.656 1 93.88 41 ASP B O 1
ATOM 4064 N N . LEU B 1 42 ? -26.016 -11.414 -6.492 1 94.75 42 LEU B N 1
ATOM 4065 C CA . LEU B 1 42 ? -24.781 -11.562 -5.707 1 94.75 42 LEU B CA 1
ATOM 4066 C C . LEU B 1 42 ? -24.891 -10.797 -4.395 1 94.75 42 LEU B C 1
ATOM 4068 O O . LEU B 1 42 ? -25.516 -9.734 -4.336 1 94.75 42 LEU B O 1
ATOM 4072 N N . LYS B 1 43 ? -24.234 -11.328 -3.371 1 93.88 43 LYS B N 1
ATOM 4073 C CA . LYS B 1 43 ? -24.125 -10.688 -2.062 1 93.88 43 LYS B CA 1
ATOM 4074 C C . LYS B 1 43 ? -22.719 -10.164 -1.823 1 93.88 43 LYS B C 1
ATOM 4076 O O . LYS B 1 43 ? -22.531 -9.086 -1.26 1 93.88 43 LYS B O 1
ATOM 4081 N N . GLN B 1 44 ? -21.766 -10.93 -2.164 1 95.5 44 GLN B N 1
ATOM 4082 C CA . GLN B 1 44 ? -20.359 -10.578 -1.994 1 95.5 44 GLN B CA 1
ATOM 4083 C C . GLN B 1 44 ? -19.484 -11.336 -2.986 1 95.5 44 GLN B C 1
ATOM 4085 O O . GLN B 1 44 ? -19.797 -12.469 -3.359 1 95.5 44 GLN B O 1
ATOM 4090 N N . VAL B 1 45 ? -18.438 -10.734 -3.408 1 96.56 45 VAL B N 1
ATOM 4091 C CA . VAL B 1 45 ? -17.547 -11.367 -4.375 1 96.56 45 VAL B CA 1
ATOM 4092 C C . VAL B 1 45 ? -16.094 -11.156 -3.953 1 96.56 45 VAL B C 1
ATOM 4094 O O . VAL B 1 45 ? -15.727 -10.07 -3.479 1 96.56 45 VAL B O 1
ATOM 4097 N N . HIS B 1 46 ? -15.297 -12.211 -4.074 1 97 46 HIS B N 1
ATOM 4098 C CA . HIS B 1 46 ? -13.844 -12.148 -3.939 1 97 46 HIS B CA 1
ATOM 4099 C C . HIS B 1 46 ? -13.156 -12.484 -5.258 1 97 46 HIS B C 1
ATOM 4101 O O . HIS B 1 46 ? -13.422 -13.539 -5.848 1 97 46 HIS B O 1
ATOM 4107 N N . ILE B 1 47 ? -12.32 -11.625 -5.715 1 97.75 47 ILE B N 1
ATOM 4108 C CA . ILE B 1 47 ? -11.523 -11.852 -6.918 1 97.75 47 ILE B CA 1
ATOM 4109 C C . ILE B 1 47 ? -10.047 -11.961 -6.543 1 97.75 47 ILE B C 1
ATOM 4111 O O . ILE B 1 47 ? -9.492 -11.047 -5.926 1 97.75 47 ILE B O 1
ATOM 4115 N N . ILE B 1 48 ? -9.406 -13.047 -6.859 1 98.06 48 ILE B N 1
ATOM 4116 C CA . ILE B 1 48 ? -7.973 -13.25 -6.676 1 98.06 48 ILE B CA 1
ATOM 4117 C C . ILE B 1 48 ? -7.293 -13.406 -8.031 1 98.06 48 ILE B C 1
ATOM 4119 O O . ILE B 1 48 ? -7.703 -14.242 -8.844 1 98.06 48 ILE B O 1
ATOM 4123 N N . TYR B 1 49 ? -6.273 -12.617 -8.281 1 97.69 49 TYR B N 1
ATOM 4124 C CA . TYR B 1 49 ? -5.664 -12.789 -9.594 1 97.69 49 TYR B CA 1
ATOM 4125 C C . TYR B 1 49 ? -4.152 -12.602 -9.523 1 97.69 49 TYR B C 1
ATOM 4127 O O . TYR B 1 49 ? -3.641 -12 -8.578 1 97.69 49 TYR B O 1
ATOM 4135 N N . ARG B 1 50 ? -3.451 -13.164 -10.492 1 97.31 50 ARG B N 1
ATOM 4136 C CA . ARG B 1 50 ? -2.01 -13.016 -10.664 1 97.31 50 ARG B CA 1
ATOM 4137 C C . ARG B 1 50 ? -1.679 -11.742 -11.43 1 97.31 50 ARG B C 1
ATOM 4139 O O . ARG B 1 50 ? -2.439 -11.32 -12.305 1 97.31 50 ARG B O 1
ATOM 4146 N N . HIS B 1 51 ? -0.622 -11.125 -11.141 1 98.19 51 HIS B N 1
ATOM 4147 C CA . HIS B 1 51 ? -0.163 -9.938 -11.852 1 98.19 51 HIS B CA 1
ATOM 4148 C C . HIS B 1 51 ? -0.015 -10.211 -13.344 1 98.19 51 HIS B C 1
ATOM 4150 O O . HIS B 1 51 ? -0.105 -11.359 -13.781 1 98.19 51 HIS B O 1
ATOM 4156 N N . GLY B 1 52 ? 0.194 -9.141 -14.102 1 97.06 52 GLY B N 1
ATOM 4157 C CA . GLY B 1 52 ? 0.286 -9.219 -15.555 1 97.06 52 GLY B CA 1
ATOM 4158 C C . GLY B 1 52 ? 1.674 -9.586 -16.047 1 97.06 52 GLY B C 1
ATOM 4159 O O . GLY B 1 52 ? 2.572 -9.844 -15.242 1 97.06 52 GLY B O 1
ATOM 4160 N N . ASP B 1 53 ? 1.735 -9.531 -17.312 1 95.88 53 ASP B N 1
ATOM 4161 C CA . ASP B 1 53 ? 2.977 -9.828 -18.016 1 95.88 53 ASP B CA 1
ATOM 4162 C C . ASP B 1 53 ? 4.129 -8.984 -17.484 1 95.88 53 ASP B C 1
ATOM 4164 O O . ASP B 1 53 ? 3.953 -7.797 -17.203 1 95.88 53 ASP B O 1
ATOM 4168 N N . ARG B 1 54 ? 5.289 -9.641 -17.344 1 95.75 54 ARG B N 1
ATOM 4169 C CA . ARG B 1 54 ? 6.457 -8.961 -16.797 1 95.75 54 ARG B CA 1
ATOM 4170 C C . ARG B 1 54 ? 7.734 -9.422 -17.5 1 95.75 54 ARG B C 1
ATOM 4172 O O . ARG B 1 54 ? 7.727 -10.414 -18.234 1 95.75 54 ARG B O 1
ATOM 4179 N N . ALA B 1 55 ? 8.797 -8.68 -17.266 1 94 55 ALA B N 1
ATOM 4180 C CA . ALA B 1 55 ? 10.125 -9.055 -17.734 1 94 55 ALA B CA 1
ATOM 4181 C C . ALA B 1 55 ? 10.68 -10.227 -16.922 1 94 55 ALA B C 1
ATOM 4183 O O . ALA B 1 55 ? 10.172 -10.531 -15.844 1 94 55 ALA B O 1
ATOM 4184 N N . PRO B 1 56 ? 11.734 -10.938 -17.5 1 92.12 56 PRO B N 1
ATOM 4185 C CA . PRO B 1 56 ? 12.344 -12.039 -16.75 1 92.12 56 PRO B CA 1
ATOM 4186 C C . PRO B 1 56 ? 12.828 -11.609 -15.375 1 92.12 56 PRO B C 1
ATOM 4188 O O . PRO B 1 56 ? 13.273 -10.469 -15.195 1 92.12 56 PRO B O 1
ATOM 4191 N N . LEU B 1 57 ? 12.719 -12.516 -14.453 1 90.38 57 LEU B N 1
ATOM 4192 C CA . LEU B 1 57 ? 13.117 -12.211 -13.078 1 90.38 57 LEU B CA 1
ATOM 4193 C C . LEU B 1 57 ? 14.633 -12.133 -12.961 1 90.38 57 LEU B C 1
ATOM 4195 O O . LEU B 1 57 ? 15.164 -11.312 -12.203 1 90.38 57 LEU B O 1
ATOM 4199 N N . ARG B 1 58 ? 15.242 -13.07 -13.664 1 85.94 58 ARG B N 1
ATOM 4200 C CA . ARG B 1 58 ? 16.688 -13.188 -13.555 1 85.94 58 ARG B CA 1
ATOM 4201 C C . ARG B 1 58 ? 17.328 -13.43 -14.922 1 85.94 58 ARG B C 1
ATOM 4203 O O . ARG B 1 58 ? 16.656 -13.883 -15.852 1 85.94 58 ARG B O 1
ATOM 4210 N N . ARG B 1 59 ? 18.609 -13.133 -14.836 1 81.25 59 ARG B N 1
ATOM 4211 C CA . ARG B 1 59 ? 19.422 -13.383 -16.031 1 81.25 59 ARG B CA 1
ATOM 4212 C C . ARG B 1 59 ? 20.172 -14.703 -15.922 1 81.25 59 ARG B C 1
ATOM 4214 O O . ARG B 1 59 ? 20.406 -15.195 -14.82 1 81.25 59 ARG B O 1
ATOM 4221 N N . TYR B 1 60 ? 20.359 -15.25 -17.062 1 77.5 60 TYR B N 1
ATOM 4222 C CA . TYR B 1 60 ? 21.25 -16.391 -17.141 1 77.5 60 TYR B CA 1
ATOM 4223 C C . TYR B 1 60 ? 22.266 -16.219 -18.266 1 77.5 60 TYR B C 1
ATOM 4225 O O . TYR B 1 60 ? 22.109 -15.344 -19.125 1 77.5 60 TYR B O 1
ATOM 4233 N N . ARG B 1 61 ? 23.156 -17.031 -18.016 1 79.12 61 ARG B N 1
ATOM 4234 C CA . ARG B 1 61 ? 24.172 -16.969 -19.062 1 79.12 61 ARG B CA 1
ATOM 4235 C C . ARG B 1 61 ? 23.578 -17.359 -20.422 1 79.12 61 ARG B C 1
ATOM 4237 O O . ARG B 1 61 ? 22.797 -18.312 -20.516 1 79.12 61 ARG B O 1
ATOM 4244 N N . ASN B 1 62 ? 23.828 -16.625 -21.453 1 80.62 62 ASN B N 1
ATOM 4245 C CA . ASN B 1 62 ? 23.375 -16.875 -22.828 1 80.62 62 ASN B CA 1
ATOM 4246 C C . ASN B 1 62 ? 21.844 -16.875 -22.906 1 80.62 62 ASN B C 1
ATOM 4248 O O . ASN B 1 62 ? 21.266 -17.781 -23.5 1 80.62 62 ASN B O 1
ATOM 4252 N N . ASP B 1 63 ? 21.25 -16.031 -22.219 1 79.25 63 ASP B N 1
ATOM 4253 C CA . ASP B 1 63 ? 19.797 -15.977 -22.156 1 79.25 63 ASP B CA 1
ATOM 4254 C C . ASP B 1 63 ? 19.219 -15.047 -23.234 1 79.25 63 ASP B C 1
ATOM 4256 O O . ASP B 1 63 ? 18 -14.906 -23.359 1 79.25 63 ASP B O 1
ATOM 4260 N N . ASN B 1 64 ? 20.047 -14.422 -24.109 1 79.94 64 ASN B N 1
ATOM 4261 C CA . ASN B 1 64 ? 19.641 -13.508 -25.172 1 79.94 64 ASN B CA 1
ATOM 4262 C C . ASN B 1 64 ? 18.906 -12.297 -24.609 1 79.94 64 ASN B C 1
ATOM 4264 O O . ASN B 1 64 ? 18.109 -11.664 -25.312 1 79.94 64 ASN B O 1
ATOM 4268 N N . TYR B 1 65 ? 19.031 -12.109 -23.297 1 81.75 65 TYR B N 1
ATOM 4269 C CA . TYR B 1 65 ? 18.438 -10.914 -22.703 1 81.75 65 TYR B CA 1
ATOM 4270 C C . TYR B 1 65 ? 19.125 -9.656 -23.188 1 81.75 65 TYR B C 1
ATOM 4272 O O . TYR B 1 65 ? 20.359 -9.539 -23.125 1 81.75 65 TYR B O 1
ATOM 4280 N N . ASP B 1 66 ? 18.344 -8.781 -23.719 1 85.62 66 ASP B N 1
ATOM 4281 C CA . ASP B 1 66 ? 18.797 -7.445 -24.109 1 85.62 66 ASP B CA 1
ATOM 4282 C C . ASP B 1 66 ? 18 -6.367 -23.359 1 85.62 66 ASP B C 1
ATOM 4284 O O . ASP B 1 66 ? 16.781 -6.285 -23.5 1 85.62 66 ASP B O 1
ATOM 4288 N N . PRO B 1 67 ? 18.656 -5.582 -22.656 1 83.62 67 PRO B N 1
ATOM 4289 C CA . PRO B 1 67 ? 17.969 -4.531 -21.906 1 83.62 67 PRO B CA 1
ATOM 4290 C C . PRO B 1 67 ? 17.047 -3.688 -22.781 1 83.62 67 PRO B C 1
ATOM 4292 O O . PRO B 1 67 ? 16.047 -3.15 -22.281 1 83.62 67 PRO B O 1
ATOM 4295 N N . LYS B 1 68 ? 17.328 -3.582 -24 1 83.19 68 LYS B N 1
ATOM 4296 C CA . LYS B 1 68 ? 16.516 -2.797 -24.922 1 83.19 68 LYS B CA 1
ATOM 4297 C C . LYS B 1 68 ? 15.133 -3.418 -25.094 1 83.19 68 LYS B C 1
ATOM 4299 O O . LYS B 1 68 ? 14.156 -2.711 -25.359 1 83.19 68 LYS B O 1
ATOM 4304 N N . ASP B 1 69 ? 15.141 -4.742 -24.922 1 86.19 69 ASP B N 1
ATOM 4305 C CA . ASP B 1 69 ? 13.875 -5.457 -25.078 1 86.19 69 ASP B CA 1
ATOM 4306 C C . ASP B 1 69 ? 13.023 -5.352 -23.812 1 86.19 69 ASP B C 1
ATOM 4308 O O . ASP B 1 69 ? 11.828 -5.652 -23.844 1 86.19 69 ASP B O 1
ATOM 4312 N N . TRP B 1 70 ? 13.664 -4.844 -22.828 1 88.88 70 TRP B N 1
ATOM 4313 C CA . TRP B 1 70 ? 13 -4.773 -21.516 1 88.88 70 TRP B CA 1
ATOM 4314 C C . TRP B 1 70 ? 13.266 -3.43 -20.844 1 88.88 70 TRP B C 1
ATOM 4316 O O . TRP B 1 70 ? 13.891 -3.369 -19.781 1 88.88 70 TRP B O 1
ATOM 4326 N N . PRO B 1 71 ? 12.664 -2.391 -21.406 1 83.31 71 PRO B N 1
ATOM 4327 C CA . PRO B 1 71 ? 12.953 -1.049 -20.891 1 83.31 71 PRO B CA 1
ATOM 4328 C C . PRO B 1 71 ? 12.508 -0.862 -19.453 1 83.31 71 PRO B C 1
ATOM 4330 O O . PRO B 1 71 ? 13.016 0.014 -18.75 1 83.31 71 PRO B O 1
ATOM 4333 N N . GLU B 1 72 ? 11.594 -1.69 -19.016 1 86.69 72 GLU B N 1
ATOM 4334 C CA . GLU B 1 72 ? 11.086 -1.582 -17.656 1 86.69 72 GLU B CA 1
ATOM 4335 C C . GLU B 1 72 ? 12.07 -2.195 -16.656 1 86.69 72 GLU B C 1
ATOM 4337 O O . GLU B 1 72 ? 11.969 -1.952 -15.453 1 86.69 72 GLU B O 1
ATOM 4342 N N . GLY B 1 73 ? 12.953 -3.002 -17.141 1 87.25 73 GLY B N 1
ATOM 4343 C CA . GLY B 1 73 ? 13.906 -3.664 -16.266 1 87.25 73 GLY B CA 1
ATOM 4344 C C . GLY B 1 73 ? 13.453 -5.043 -15.82 1 87.25 73 GLY B C 1
ATOM 4345 O O . GLY B 1 73 ? 12.281 -5.391 -15.969 1 87.25 73 GLY B O 1
ATOM 4346 N N . LEU B 1 74 ? 14.352 -5.777 -15.219 1 89.75 74 LEU B N 1
ATOM 4347 C CA . LEU B 1 74 ? 14.117 -7.16 -14.82 1 89.75 74 LEU B CA 1
ATOM 4348 C C . LEU B 1 74 ? 12.977 -7.25 -13.812 1 89.75 74 LEU B C 1
ATOM 4350 O O . LEU B 1 74 ? 12.922 -6.465 -12.859 1 89.75 74 LEU B O 1
ATOM 4354 N N . GLY B 1 75 ? 12.016 -8.156 -14.109 1 92.56 75 GLY B N 1
ATOM 4355 C CA . GLY B 1 75 ? 10.961 -8.492 -13.172 1 92.56 75 GLY B CA 1
ATOM 4356 C C . GLY B 1 75 ? 9.828 -7.484 -13.156 1 92.56 75 GLY B C 1
ATOM 4357 O O . GLY B 1 75 ? 8.797 -7.707 -12.523 1 92.56 75 GLY B O 1
ATOM 4358 N N . ASN B 1 76 ? 9.938 -6.398 -13.914 1 93.19 76 ASN B N 1
ATOM 4359 C CA . ASN B 1 76 ? 8.938 -5.34 -13.859 1 93.19 76 ASN B CA 1
ATOM 4360 C C . ASN B 1 76 ? 7.836 -5.559 -14.898 1 93.19 76 ASN B C 1
ATOM 4362 O O . ASN B 1 76 ? 8.062 -6.211 -15.914 1 93.19 76 ASN B O 1
ATOM 4366 N N . LEU B 1 77 ? 6.684 -5.027 -14.562 1 95.75 77 LEU B N 1
ATOM 4367 C CA . LEU B 1 77 ? 5.512 -5.137 -15.43 1 95.75 77 LEU B CA 1
ATOM 4368 C C . LEU B 1 77 ? 5.773 -4.488 -16.781 1 95.75 77 LEU B C 1
ATOM 4370 O O . LEU B 1 77 ? 6.312 -3.379 -16.844 1 95.75 77 LEU B O 1
ATOM 4374 N N . THR B 1 78 ? 5.426 -5.152 -17.844 1 94.88 78 THR B N 1
ATOM 4375 C CA . THR B 1 78 ? 5.613 -4.625 -19.188 1 94.88 78 THR B CA 1
ATOM 4376 C C . THR B 1 78 ? 4.398 -3.812 -19.625 1 94.88 78 THR B C 1
ATOM 4378 O O . THR B 1 78 ? 3.357 -3.838 -18.969 1 94.88 78 THR B O 1
ATOM 4381 N N . LYS B 1 79 ? 4.535 -3.139 -20.797 1 93.56 79 LYS B N 1
ATOM 4382 C CA . LYS B 1 79 ? 3.408 -2.416 -21.375 1 93.56 79 LYS B CA 1
ATOM 4383 C C . LYS B 1 79 ? 2.248 -3.361 -21.672 1 93.56 79 LYS B C 1
ATOM 4385 O O . LYS B 1 79 ? 1.086 -3.016 -21.453 1 93.56 79 LYS B O 1
ATOM 4390 N N . GLN B 1 80 ? 2.611 -4.484 -22.141 1 94.19 80 GLN B N 1
ATOM 4391 C CA . GLN B 1 80 ? 1.595 -5.496 -22.406 1 94.19 80 GLN B CA 1
ATOM 4392 C C . GLN B 1 80 ? 0.902 -5.934 -21.125 1 94.19 80 GLN B C 1
ATOM 4394 O O . GLN B 1 80 ? -0.308 -6.172 -21.109 1 94.19 80 GLN B O 1
ATOM 4399 N N . GLY B 1 81 ? 1.715 -6.078 -20.109 1 96.25 81 GLY B N 1
ATOM 4400 C CA . GLY B 1 81 ? 1.143 -6.434 -18.812 1 96.25 81 GLY B CA 1
ATOM 4401 C C . GLY B 1 81 ? 0.139 -5.414 -18.312 1 96.25 81 GLY B C 1
ATOM 4402 O O . GLY B 1 81 ? -0.901 -5.781 -17.766 1 96.25 81 GLY B O 1
ATOM 4403 N N . VAL B 1 82 ? 0.437 -4.148 -18.469 1 97.19 82 VAL B N 1
ATOM 4404 C CA . VAL B 1 82 ? -0.47 -3.078 -18.078 1 97.19 82 VAL B CA 1
ATOM 4405 C C . VAL B 1 82 ? -1.769 -3.176 -18.875 1 97.19 82 VAL B C 1
ATOM 4407 O O . VAL B 1 82 ? -2.859 -3.145 -18.297 1 97.19 82 VAL B O 1
ATOM 4410 N N . GLU B 1 83 ? -1.65 -3.309 -20.125 1 95.94 83 GLU B N 1
ATOM 4411 C CA . GLU B 1 83 ? -2.82 -3.373 -20.984 1 95.94 83 GLU B CA 1
ATOM 4412 C C . GLU B 1 83 ? -3.688 -4.586 -20.656 1 95.94 83 GLU B C 1
ATOM 4414 O O . GLU B 1 83 ? -4.914 -4.477 -20.578 1 95.94 83 GLU B O 1
ATOM 4419 N N . HIS B 1 84 ? -3.021 -5.754 -20.5 1 95.75 84 HIS B N 1
ATOM 4420 C CA . HIS B 1 84 ? -3.756 -6.973 -20.172 1 95.75 84 HIS B CA 1
ATOM 4421 C C . HIS B 1 84 ? -4.539 -6.812 -18.875 1 95.75 84 HIS B C 1
ATOM 4423 O O . HIS B 1 84 ? -5.684 -7.262 -18.766 1 95.75 84 HIS B O 1
ATOM 4429 N N . GLN B 1 85 ? -3.934 -6.227 -17.938 1 97.62 85 GLN B N 1
ATOM 4430 C CA . GLN B 1 85 ? -4.609 -6.039 -16.656 1 97.62 85 GLN B CA 1
ATOM 4431 C C . GLN B 1 85 ? -5.758 -5.043 -16.781 1 97.62 85 GLN B C 1
ATOM 4433 O O . GLN B 1 85 ? -6.801 -5.207 -16.156 1 97.62 85 GLN B O 1
ATOM 4438 N N . PHE B 1 86 ? -5.566 -4 -17.547 1 96.88 86 PHE B N 1
ATOM 4439 C CA . PHE B 1 86 ? -6.641 -3.055 -17.828 1 96.88 86 PHE B CA 1
ATOM 4440 C C . PHE B 1 86 ? -7.836 -3.76 -18.453 1 96.88 86 PHE B C 1
ATOM 4442 O O . PHE B 1 86 ? -8.977 -3.576 -18.031 1 96.88 86 PHE B O 1
A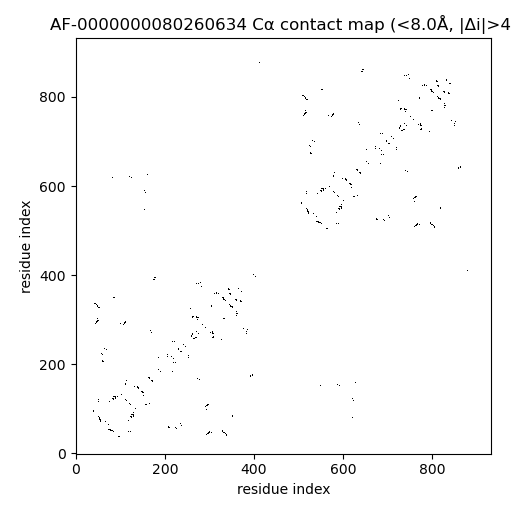TOM 4449 N N . LEU B 1 87 ? -7.578 -4.574 -19.406 1 94.94 87 LEU B N 1
ATOM 4450 C CA . LEU B 1 87 ? -8.625 -5.324 -20.094 1 94.94 87 LEU B CA 1
ATOM 4451 C C . LEU B 1 87 ? -9.281 -6.328 -19.156 1 94.94 87 LEU B C 1
ATOM 4453 O O . LEU B 1 87 ? -10.492 -6.543 -19.203 1 94.94 87 LEU B O 1
ATOM 4457 N N . LEU B 1 88 ? -8.461 -6.961 -18.359 1 95.94 88 LEU B N 1
ATOM 4458 C CA . LEU B 1 88 ? -9.008 -7.867 -17.359 1 95.94 88 LEU B CA 1
ATOM 4459 C C . LEU B 1 88 ? -9.961 -7.129 -16.422 1 95.94 88 LEU B C 1
ATOM 4461 O O . LEU B 1 88 ? -11.016 -7.652 -16.062 1 95.94 88 LEU B O 1
ATOM 4465 N N . GLY B 1 89 ? -9.531 -5.93 -16 1 95.25 89 GLY B N 1
ATOM 4466 C CA . GLY B 1 89 ? -10.422 -5.102 -15.203 1 95.25 89 GLY B CA 1
ATOM 4467 C C . GLY B 1 89 ? -11.742 -4.809 -15.891 1 95.25 89 GLY B C 1
ATOM 4468 O O . GLY B 1 89 ? -12.797 -4.848 -15.266 1 95.25 89 GLY B O 1
ATOM 4469 N N . GLN B 1 90 ? -11.695 -4.504 -17.141 1 93.19 90 GLN B N 1
ATOM 4470 C CA . GLN B 1 90 ? -12.914 -4.262 -17.906 1 93.19 90 GLN B CA 1
ATOM 4471 C C . GLN B 1 90 ? -13.797 -5.504 -17.938 1 93.19 90 GLN B C 1
ATOM 4473 O O . GLN B 1 90 ? -15.023 -5.398 -17.891 1 93.19 90 GLN B O 1
ATOM 4478 N N . TYR B 1 91 ? -13.18 -6.629 -18.062 1 93.19 91 TYR B N 1
ATOM 4479 C CA . TYR B 1 91 ? -13.914 -7.887 -18.031 1 93.19 91 TYR B CA 1
ATOM 4480 C C . TYR B 1 91 ? -14.648 -8.047 -16.703 1 93.19 91 TYR B C 1
ATOM 4482 O O . TYR B 1 91 ? -15.82 -8.438 -16.688 1 93.19 91 TYR B O 1
ATOM 4490 N N . PHE B 1 92 ? -13.945 -7.785 -15.578 1 93.44 92 PHE B N 1
ATOM 4491 C CA . PHE B 1 92 ? -14.594 -7.855 -14.273 1 93.44 92 PHE B CA 1
ATOM 4492 C C . PHE B 1 92 ? -15.781 -6.91 -14.203 1 93.44 92 PHE B C 1
ATOM 4494 O O . PHE B 1 92 ? -16.844 -7.27 -13.68 1 93.44 92 PHE B O 1
ATOM 4501 N N . ALA B 1 93 ? -15.586 -5.668 -14.688 1 92.5 93 ALA B N 1
ATOM 4502 C CA . ALA B 1 93 ? -16.656 -4.672 -14.664 1 92.5 93 ALA B CA 1
ATOM 4503 C C . ALA B 1 93 ? -17.891 -5.176 -15.406 1 92.5 93 ALA B C 1
ATOM 4505 O O . ALA B 1 93 ? -19.016 -5 -14.945 1 92.5 93 ALA B O 1
ATOM 4506 N N . ALA B 1 94 ? -17.688 -5.758 -16.516 1 90.81 94 ALA B N 1
ATOM 4507 C CA . ALA B 1 94 ? -18.781 -6.281 -17.328 1 90.81 94 ALA B CA 1
ATOM 4508 C C . ALA B 1 94 ? -19.469 -7.445 -16.609 1 90.81 94 ALA B C 1
ATOM 4510 O O . ALA B 1 94 ? -20.703 -7.52 -16.594 1 90.81 94 ALA B O 1
ATOM 4511 N N . ARG B 1 95 ? -18.703 -8.305 -16.094 1 91.06 95 ARG B N 1
ATOM 4512 C CA . ARG B 1 95 ? -19.219 -9.492 -15.422 1 91.06 95 ARG B CA 1
ATOM 4513 C C . ARG B 1 95 ? -20.078 -9.109 -14.219 1 91.06 95 ARG B C 1
ATOM 4515 O O . ARG B 1 95 ? -21.094 -9.742 -13.945 1 91.06 95 ARG B O 1
ATOM 4522 N N . TYR B 1 96 ? -19.703 -8.047 -13.555 1 92.75 96 TYR B N 1
ATOM 4523 C CA . TYR B 1 96 ? -20.375 -7.684 -12.312 1 92.75 96 TYR B CA 1
ATOM 4524 C C . TYR B 1 96 ? -21.109 -6.352 -12.453 1 92.75 96 TYR B C 1
ATOM 4526 O O . TYR B 1 96 ? -21.234 -5.602 -11.484 1 92.75 96 TYR B O 1
ATOM 4534 N N . ALA B 1 97 ? -21.531 -5.992 -13.57 1 89.69 97 ALA B N 1
ATOM 4535 C CA . ALA B 1 97 ? -22.172 -4.719 -13.914 1 89.69 97 ALA B CA 1
ATOM 4536 C C . ALA B 1 97 ? -23.438 -4.496 -13.086 1 89.69 97 ALA B C 1
ATOM 4538 O O . ALA B 1 97 ? -23.781 -3.354 -12.781 1 89.69 97 ALA B O 1
ATOM 4539 N N . ARG B 1 98 ? -24.094 -5.5 -12.648 1 90.62 98 ARG B N 1
ATOM 4540 C CA . ARG B 1 98 ? -25.359 -5.367 -11.914 1 90.62 98 ARG B CA 1
ATOM 4541 C C . ARG B 1 98 ? -25.141 -5.566 -10.422 1 90.62 98 ARG B C 1
ATOM 4543 O O . ARG B 1 98 ? -26.109 -5.586 -9.648 1 90.62 98 ARG B O 1
ATOM 4550 N N . PHE B 1 99 ? -24.016 -5.816 -10.07 1 91.56 99 PHE B N 1
ATOM 4551 C CA . PHE B 1 99 ? -23.672 -6.086 -8.68 1 91.56 99 PHE B CA 1
ATOM 4552 C C . PHE B 1 99 ? -23.156 -4.828 -7.992 1 91.56 99 PHE B C 1
ATOM 4554 O O . PHE B 1 99 ? -23.547 -4.527 -6.859 1 91.56 99 PHE B O 1
ATOM 4561 N N . LEU B 1 100 ? -22.328 -4.121 -8.672 1 83.25 100 LEU B N 1
ATOM 4562 C CA . LEU B 1 100 ? -21.672 -2.943 -8.109 1 83.25 100 LEU B CA 1
ATOM 4563 C C . LEU B 1 100 ? -22.469 -1.681 -8.414 1 83.25 100 LEU B C 1
ATOM 4565 O O . LEU B 1 100 ? -23.141 -1.605 -9.445 1 83.25 100 LEU B O 1
ATOM 4569 N N . SER B 1 101 ? -22.422 -0.751 -7.375 1 78 101 SER B N 1
ATOM 4570 C CA . SER B 1 101 ? -23.047 0.541 -7.629 1 78 101 SER B CA 1
ATOM 4571 C C . SER B 1 101 ? -22.266 1.337 -8.672 1 78 101 SER B C 1
ATOM 4573 O O . SER B 1 101 ? -21.062 1.125 -8.852 1 78 101 SER B O 1
ATOM 4575 N N . VAL B 1 102 ? -23.031 2.135 -9.312 1 64.31 102 VAL B N 1
ATOM 4576 C CA . VAL B 1 102 ? -22.438 2.918 -10.391 1 64.31 102 VAL B CA 1
ATOM 4577 C C . VAL B 1 102 ? -21.344 3.82 -9.828 1 64.31 102 VAL B C 1
ATOM 4579 O O . VAL B 1 102 ? -20.297 4.004 -10.461 1 64.31 102 VAL B O 1
ATOM 4582 N N . GLU B 1 103 ? -21.625 4.383 -8.641 1 66.62 103 GLU B N 1
ATOM 4583 C CA . GLU B 1 103 ? -20.688 5.355 -8.102 1 66.62 103 GLU B CA 1
ATOM 4584 C C . GLU B 1 103 ? -19.547 4.664 -7.359 1 66.62 103 GLU B C 1
ATOM 4586 O O . GLU B 1 103 ? -18.516 5.289 -7.066 1 66.62 103 GLU B O 1
ATOM 4591 N N . HIS B 1 104 ? -19.562 3.385 -7.461 1 59.62 104 HIS B N 1
ATOM 4592 C CA . HIS B 1 104 ? -18.547 2.561 -6.816 1 59.62 104 HIS B CA 1
ATOM 4593 C C . HIS B 1 104 ? -17.953 3.268 -5.602 1 59.62 104 HIS B C 1
ATOM 4595 O O . HIS B 1 104 ? -16.766 3.598 -5.59 1 59.62 104 HIS B O 1
ATOM 4601 N N . ALA B 1 105 ? -18.703 3.377 -4.613 1 61.53 105 ALA B N 1
ATOM 4602 C CA . ALA B 1 105 ? -18.297 4.121 -3.426 1 61.53 105 ALA B CA 1
ATOM 4603 C C . ALA B 1 105 ? -17.109 3.453 -2.746 1 61.53 105 ALA B C 1
ATOM 4605 O O . ALA B 1 105 ? -16.922 2.236 -2.846 1 61.53 105 ALA B O 1
ATOM 4606 N N . SER B 1 106 ? -16.219 4.156 -2.359 1 65.31 106 SER B N 1
ATOM 4607 C CA . SER B 1 106 ? -14.977 3.752 -1.702 1 65.31 106 SER B CA 1
ATOM 4608 C C . SER B 1 106 ? -15.234 2.699 -0.631 1 65.31 106 SER B C 1
ATOM 4610 O O . SER B 1 106 ? -14.344 1.926 -0.282 1 65.31 106 SER B O 1
ATOM 4612 N N . HIS B 1 107 ? -16.469 2.521 -0.261 1 75.56 107 HIS B N 1
ATOM 4613 C CA . HIS B 1 107 ? -16.719 1.589 0.829 1 75.56 107 HIS B CA 1
ATOM 4614 C C . HIS B 1 107 ? -17.172 0.232 0.298 1 75.56 107 HIS B C 1
ATOM 4616 O O . HIS B 1 107 ? -17.203 -0.753 1.039 1 75.56 107 HIS B O 1
ATOM 4622 N N . GLU B 1 108 ? -17.438 0.164 -0.922 1 86 108 GLU B N 1
ATOM 4623 C CA . GLU B 1 108 ? -17.984 -1.073 -1.473 1 86 108 GLU B CA 1
ATOM 4624 C C . GLU B 1 108 ? -16.859 -2 -1.957 1 86 108 GLU B C 1
ATOM 4626 O O . GLU B 1 108 ? -17.094 -3.197 -2.148 1 86 108 GLU B O 1
ATOM 4631 N N . VAL B 1 109 ? -15.75 -1.424 -2.145 1 92.19 109 VAL B N 1
ATOM 4632 C CA . VAL B 1 109 ? -14.68 -2.195 -2.771 1 92.19 109 VAL B CA 1
ATOM 4633 C C . VAL B 1 109 ? -13.414 -2.094 -1.93 1 92.19 109 VAL B C 1
ATOM 4635 O O . VAL B 1 109 ? -13.086 -1.021 -1.417 1 92.19 109 VAL B O 1
ATOM 4638 N N . PHE B 1 110 ? -12.812 -3.195 -1.731 1 95.12 110 PHE B N 1
ATOM 4639 C CA . PHE B 1 110 ? -11.508 -3.246 -1.074 1 95.12 110 PHE B CA 1
ATOM 4640 C C . PHE B 1 110 ? -10.492 -3.988 -1.937 1 95.12 110 PHE B C 1
ATOM 4642 O O . PHE B 1 110 ? -10.711 -5.145 -2.301 1 95.12 110 PHE B O 1
ATOM 4649 N N . ILE B 1 111 ? -9.398 -3.334 -2.271 1 97.06 111 ILE B N 1
ATOM 4650 C CA . ILE B 1 111 ? -8.359 -3.932 -3.105 1 97.06 111 ILE B CA 1
ATOM 4651 C C . ILE B 1 111 ? -7.066 -4.066 -2.305 1 97.06 111 ILE B C 1
ATOM 4653 O O . ILE B 1 111 ? -6.602 -3.1 -1.696 1 97.06 111 ILE B O 1
ATOM 4657 N N . ARG B 1 112 ? -6.523 -5.25 -2.324 1 97.31 112 ARG B N 1
ATOM 4658 C CA . ARG B 1 112 ? -5.277 -5.578 -1.643 1 97.31 112 ARG B CA 1
ATOM 4659 C C . ARG B 1 112 ? -4.273 -6.195 -2.609 1 97.31 112 ARG B C 1
ATOM 4661 O O . ARG B 1 112 ? -4.602 -7.137 -3.338 1 97.31 112 ARG B O 1
ATOM 4668 N N . ALA B 1 113 ? -3.045 -5.625 -2.641 1 98.44 113 ALA B N 1
ATOM 4669 C CA . ALA B 1 113 ? -1.979 -6.164 -3.479 1 98.44 113 ALA B CA 1
ATOM 4670 C C . ALA B 1 113 ? -0.738 -6.484 -2.65 1 98.44 113 ALA B C 1
ATOM 4672 O O . ALA B 1 113 ? -0.538 -5.914 -1.574 1 98.44 113 ALA B O 1
ATOM 4673 N N . SER B 1 114 ? 0.032 -7.457 -3.102 1 98 114 SER B N 1
ATOM 4674 C CA . SER B 1 114 ? 1.349 -7.625 -2.496 1 98 114 SER B CA 1
ATOM 4675 C C . SER B 1 114 ? 2.27 -6.461 -2.846 1 98 114 SER B C 1
ATOM 4677 O O . SER B 1 114 ? 2.092 -5.809 -3.877 1 98 114 SER B O 1
ATOM 4679 N N . ASP B 1 115 ? 3.184 -6.219 -2.008 1 97.12 115 ASP B N 1
ATOM 4680 C CA . ASP B 1 115 ? 4.027 -5.035 -2.131 1 97.12 115 ASP B CA 1
ATOM 4681 C C . ASP B 1 115 ? 5.184 -5.285 -3.098 1 97.12 115 ASP B C 1
ATOM 4683 O O . ASP B 1 115 ? 6.352 -5.203 -2.711 1 97.12 115 ASP B O 1
ATOM 4687 N N . HIS B 1 116 ? 4.891 -5.57 -4.289 1 96.06 116 HIS B N 1
ATOM 4688 C CA . HIS B 1 116 ? 5.805 -5.652 -5.426 1 96.06 116 HIS B CA 1
ATOM 4689 C C . HIS B 1 116 ? 5.391 -4.695 -6.535 1 96.06 116 HIS B C 1
ATOM 4691 O O . HIS B 1 116 ? 4.203 -4.566 -6.84 1 96.06 116 HIS B O 1
ATOM 4697 N N . ASN B 1 117 ? 6.352 -4.078 -7.133 1 94.94 117 ASN B N 1
ATOM 4698 C CA . ASN B 1 117 ? 6.043 -3.074 -8.148 1 94.94 117 ASN B CA 1
ATOM 4699 C C . ASN B 1 117 ? 5.121 -3.635 -9.227 1 94.94 117 ASN B C 1
ATOM 4701 O O . ASN B 1 117 ? 4.113 -3.014 -9.57 1 94.94 117 ASN B O 1
ATOM 4705 N N . ARG B 1 118 ? 5.441 -4.773 -9.734 1 96.31 118 ARG B N 1
ATOM 4706 C CA . ARG B 1 118 ? 4.676 -5.352 -10.836 1 96.31 118 ARG B CA 1
ATOM 4707 C C . ARG B 1 118 ? 3.25 -5.676 -10.398 1 96.31 118 ARG B C 1
ATOM 4709 O O . ARG B 1 118 ? 2.314 -5.582 -11.195 1 96.31 118 ARG B O 1
ATOM 4716 N N . VAL B 1 119 ? 3.098 -6.074 -9.148 1 98.25 119 VAL B N 1
ATOM 4717 C CA . VAL B 1 119 ? 1.771 -6.43 -8.656 1 98.25 119 VAL B CA 1
ATOM 4718 C C . VAL B 1 119 ? 0.968 -5.164 -8.367 1 98.25 119 VAL B C 1
ATOM 4720 O O . VAL B 1 119 ? -0.215 -5.082 -8.703 1 98.25 119 VAL B O 1
ATOM 4723 N N . LEU B 1 120 ? 1.596 -4.168 -7.785 1 97.75 120 LEU B N 1
ATOM 4724 C CA . LEU B 1 120 ? 0.94 -2.889 -7.531 1 97.75 120 LEU B CA 1
ATOM 4725 C C . LEU B 1 120 ? 0.503 -2.234 -8.836 1 97.75 120 LEU B C 1
ATOM 4727 O O . LEU B 1 120 ? -0.637 -1.781 -8.961 1 97.75 120 LEU B O 1
ATOM 4731 N N . GLU B 1 121 ? 1.345 -2.225 -9.781 1 97.56 121 GLU B N 1
ATOM 4732 C CA . GLU B 1 121 ? 1.016 -1.656 -11.086 1 97.56 121 GLU B CA 1
ATOM 4733 C C . GLU B 1 121 ? -0.122 -2.424 -11.75 1 97.56 121 GLU B C 1
ATOM 4735 O O . GLU B 1 121 ? -0.995 -1.825 -12.383 1 97.56 121 GLU B O 1
ATOM 4740 N N . SER B 1 122 ? -0.06 -3.729 -11.594 1 98.5 122 SER B N 1
ATOM 4741 C CA . SER B 1 122 ? -1.137 -4.559 -12.125 1 98.5 122 SER B CA 1
ATOM 4742 C C . SER B 1 122 ? -2.475 -4.207 -11.484 1 98.5 122 SER B C 1
ATOM 4744 O O . SER B 1 122 ? -3.488 -4.09 -12.172 1 98.5 122 SER B O 1
ATOM 4746 N N . ALA B 1 123 ? -2.418 -4.086 -10.203 1 98.75 123 ALA B N 1
ATOM 4747 C CA . ALA B 1 123 ? -3.645 -3.766 -9.477 1 98.75 123 ALA B CA 1
ATOM 4748 C C . ALA B 1 123 ? -4.195 -2.408 -9.898 1 98.75 123 ALA B C 1
ATOM 4750 O O . ALA B 1 123 ? -5.41 -2.238 -10.031 1 98.75 123 ALA B O 1
ATOM 4751 N N . LEU B 1 124 ? -3.334 -1.451 -10.078 1 98.25 124 LEU B N 1
ATOM 4752 C CA . LEU B 1 124 ? -3.754 -0.117 -10.492 1 98.25 124 LEU B CA 1
ATOM 4753 C C . LEU B 1 124 ? -4.352 -0.145 -11.891 1 98.25 124 LEU B C 1
ATOM 4755 O O . LEU B 1 124 ? -5.391 0.474 -12.141 1 98.25 124 LEU B O 1
ATOM 4759 N N . ALA B 1 125 ? -3.723 -0.844 -12.766 1 98.19 125 ALA B N 1
ATOM 4760 C CA . ALA B 1 125 ? -4.234 -0.959 -14.133 1 98.19 125 ALA B CA 1
ATOM 4761 C C . ALA B 1 125 ? -5.578 -1.681 -14.148 1 98.19 125 ALA B C 1
ATOM 4763 O O . ALA B 1 125 ? -6.5 -1.271 -14.859 1 98.19 125 ALA B O 1
ATOM 4764 N N . ASN B 1 126 ? -5.629 -2.76 -13.414 1 97.94 126 ASN B N 1
ATOM 4765 C CA . ASN B 1 126 ? -6.879 -3.506 -13.305 1 97.94 126 ASN B CA 1
ATOM 4766 C C . ASN B 1 126 ? -8.008 -2.631 -12.773 1 97.94 126 ASN B C 1
ATOM 4768 O O . ASN B 1 126 ? -9.109 -2.623 -13.328 1 97.94 126 ASN B O 1
ATOM 4772 N N . ALA B 1 127 ? -7.723 -1.882 -11.742 1 97 127 ALA B N 1
ATOM 4773 C CA . ALA B 1 127 ? -8.711 -0.987 -11.148 1 97 127 ALA B CA 1
ATOM 4774 C C . ALA B 1 127 ? -9.148 0.085 -12.141 1 97 127 ALA B C 1
ATOM 4776 O O . ALA B 1 127 ? -10.32 0.474 -12.164 1 97 127 ALA B O 1
ATOM 4777 N N . ALA B 1 128 ? -8.25 0.587 -12.898 1 96.88 128 ALA B N 1
ATOM 4778 C CA . ALA B 1 128 ? -8.578 1.594 -13.906 1 96.88 128 ALA B CA 1
ATOM 4779 C C . ALA B 1 128 ? -9.586 1.05 -14.914 1 96.88 128 ALA B C 1
ATOM 4781 O O . ALA B 1 128 ? -10.453 1.785 -15.398 1 96.88 128 ALA B O 1
ATOM 4782 N N . GLY B 1 129 ? -9.391 -0.171 -15.273 1 95.38 129 GLY B N 1
ATOM 4783 C CA . GLY B 1 129 ? -10.336 -0.802 -16.188 1 95.38 129 GLY B CA 1
ATOM 4784 C C . GLY B 1 129 ? -11.68 -1.099 -15.547 1 95.38 129 GLY B C 1
ATOM 4785 O O . GLY B 1 129 ? -12.719 -0.977 -16.203 1 95.38 129 GLY B O 1
ATOM 4786 N N . MET B 1 130 ? -11.641 -1.46 -14.359 1 94.56 130 MET B N 1
ATOM 4787 C CA . MET B 1 130 ? -12.852 -1.913 -13.68 1 94.56 130 MET B CA 1
ATOM 4788 C C . MET B 1 130 ? -13.703 -0.728 -13.234 1 94.56 130 MET B C 1
ATOM 4790 O O . MET B 1 130 ? -14.93 -0.825 -13.188 1 94.56 130 MET B O 1
ATOM 4794 N N . PHE B 1 131 ? -13.016 0.386 -12.859 1 93.44 131 PHE B N 1
ATOM 4795 C CA . PHE B 1 131 ? -13.727 1.5 -12.242 1 93.44 131 PHE B CA 1
ATOM 4796 C C . PHE B 1 131 ? -13.445 2.801 -12.984 1 93.44 131 PHE B C 1
ATOM 4798 O O . PHE B 1 131 ? -12.906 3.748 -12.398 1 93.44 131 PHE B O 1
ATOM 4805 N N . PRO B 1 132 ? -13.828 2.914 -14.188 1 92.31 132 PRO B N 1
ATOM 4806 C CA . PRO B 1 132 ? -13.695 4.203 -14.867 1 92.31 132 PRO B CA 1
ATOM 4807 C C . PRO B 1 132 ? -14.539 5.301 -14.234 1 92.31 132 PRO B C 1
ATOM 4809 O O . PRO B 1 132 ? -15.484 5.004 -13.492 1 92.31 132 PRO B O 1
ATOM 4812 N N . PRO B 1 133 ? -14.117 6.574 -14.492 1 91.75 133 PRO B N 1
ATOM 4813 C CA . PRO B 1 133 ? -14.93 7.66 -13.938 1 91.75 133 PRO B CA 1
ATOM 4814 C C . PRO B 1 133 ? -16.359 7.656 -14.477 1 91.75 133 PRO B C 1
ATOM 4816 O O . PRO B 1 133 ? -16.578 7.277 -15.633 1 91.75 133 PRO B O 1
ATOM 4819 N N . THR B 1 134 ? -17.266 8.016 -13.602 1 88.12 134 THR B N 1
ATOM 4820 C CA . THR B 1 134 ? -18.641 8.32 -13.992 1 88.12 134 THR B CA 1
ATOM 4821 C C . THR B 1 134 ? -18.844 9.82 -14.148 1 88.12 134 THR B C 1
ATOM 4823 O O . THR B 1 134 ? -17.922 10.609 -13.875 1 88.12 134 THR B O 1
ATOM 4826 N N . SER B 1 135 ? -20 10.164 -14.609 1 82.75 135 SER B N 1
ATOM 4827 C CA . SER B 1 135 ? -20.297 11.586 -14.758 1 82.75 135 SER B CA 1
ATOM 4828 C C . SER B 1 135 ? -20.141 12.328 -13.43 1 82.75 135 SER B C 1
ATOM 4830 O O . SER B 1 135 ? -19.719 13.484 -13.406 1 82.75 135 SER B O 1
ATOM 4832 N N . GLY B 1 136 ? -20.406 11.664 -12.391 1 81.56 136 GLY B N 1
ATOM 4833 C CA . GLY B 1 136 ? -20.328 12.273 -11.078 1 81.56 136 GLY B CA 1
ATOM 4834 C C . GLY B 1 136 ? -18.922 12.25 -10.492 1 81.56 136 GLY B C 1
ATOM 4835 O O . GLY B 1 136 ? -18.625 13 -9.555 1 81.56 136 GLY B O 1
ATOM 4836 N N . SER B 1 137 ? -17.969 11.523 -11.102 1 86.44 137 SER B N 1
ATOM 4837 C CA . SER B 1 137 ? -16.672 11.367 -10.469 1 86.44 137 SER B CA 1
ATOM 4838 C C . SER B 1 137 ? -15.555 11.883 -11.375 1 86.44 137 SER B C 1
ATOM 4840 O O . SER B 1 137 ? -14.375 11.828 -11.008 1 86.44 137 SER B O 1
ATOM 4842 N N . MET B 1 138 ? -15.945 12.391 -12.539 1 90.56 138 MET B N 1
ATOM 4843 C CA . MET B 1 138 ? -14.953 13.07 -13.375 1 90.56 138 MET B CA 1
ATOM 4844 C C . MET B 1 138 ? -14.383 14.289 -12.656 1 90.56 138 MET B C 1
ATOM 4846 O O . MET B 1 138 ? -15.125 15.047 -12.023 1 90.56 138 MET B O 1
ATOM 4850 N N . TRP B 1 139 ? -13.117 14.539 -12.75 1 91.75 139 TRP B N 1
ATOM 4851 C CA . TRP B 1 139 ? -12.531 15.531 -11.859 1 91.75 139 TRP B CA 1
ATOM 4852 C C . TRP B 1 139 ? -11.789 16.609 -12.641 1 91.75 139 TRP B C 1
ATOM 4854 O O . TRP B 1 139 ? -11.336 17.609 -12.078 1 91.75 139 TRP B O 1
ATOM 4864 N N . ASN B 1 140 ? -11.531 16.328 -13.789 1 88.44 140 ASN B N 1
ATOM 4865 C CA . ASN B 1 140 ? -11.023 17.391 -14.641 1 88.44 140 ASN B CA 1
ATOM 4866 C C . ASN B 1 140 ? -11.586 17.312 -16.062 1 88.44 140 ASN B C 1
ATOM 4868 O O . ASN B 1 140 ? -11.969 16.219 -16.516 1 88.44 140 ASN B O 1
ATOM 4872 N N . SER B 1 141 ? -11.875 18.484 -16.641 1 81.62 141 SER B N 1
ATOM 4873 C CA . SER B 1 141 ? -12.422 18.547 -17.984 1 81.62 141 SER B CA 1
ATOM 4874 C C . SER B 1 141 ? -11.625 19.516 -18.859 1 81.62 141 SER B C 1
ATOM 4876 O O . SER B 1 141 ? -11.062 20.484 -18.375 1 81.62 141 SER B O 1
ATOM 4878 N N . SER B 1 142 ? -11.312 18.984 -19.906 1 75.44 142 SER B N 1
ATOM 4879 C CA . SER B 1 142 ? -10.633 19.844 -20.875 1 75.44 142 SER B CA 1
ATOM 4880 C C . SER B 1 142 ? -11.594 20.312 -21.969 1 75.44 142 SER B C 1
ATOM 4882 O O . SER B 1 142 ? -12.5 19.578 -22.359 1 75.44 142 SER B O 1
ATOM 4884 N N . ARG B 1 143 ? -11.43 21.625 -22.219 1 65.62 143 ARG B N 1
ATOM 4885 C CA . ARG B 1 143 ? -12.234 22.203 -23.297 1 65.62 143 ARG B CA 1
ATOM 4886 C C . ARG B 1 143 ? -11.859 21.594 -24.641 1 65.62 143 ARG B C 1
ATOM 4888 O O . ARG B 1 143 ? -12.711 21.453 -25.516 1 65.62 143 ARG B O 1
ATOM 4895 N N . ASN B 1 144 ? -10.625 21.375 -24.734 1 69.38 144 ASN B N 1
ATOM 4896 C CA . ASN B 1 144 ? -10.117 20.844 -25.984 1 69.38 144 ASN B CA 1
ATOM 4897 C C . ASN B 1 144 ? -9.594 19.422 -25.828 1 69.38 144 ASN B C 1
ATOM 4899 O O . ASN B 1 144 ? -8.547 19.203 -25.219 1 69.38 144 ASN B O 1
ATOM 4903 N N . GLY B 1 145 ? -10.383 18.469 -26.125 1 76.75 145 GLY B N 1
ATOM 4904 C CA . GLY B 1 145 ? -9.938 17.078 -26.156 1 76.75 145 GLY B CA 1
ATOM 4905 C C . GLY B 1 145 ? -10.344 16.312 -24.906 1 76.75 145 GLY B C 1
ATOM 4906 O O . GLY B 1 145 ? -11.281 16.703 -24.203 1 76.75 145 GLY B O 1
ATOM 4907 N N . THR B 1 146 ? -9.727 15.156 -24.719 1 85.94 146 THR B N 1
ATOM 4908 C CA . THR B 1 146 ? -10.047 14.281 -23.594 1 85.94 146 THR B CA 1
ATOM 4909 C C . THR B 1 146 ? -9.031 14.453 -22.469 1 85.94 146 THR B C 1
ATOM 4911 O O . THR B 1 146 ? -7.82 14.414 -22.703 1 85.94 146 THR B O 1
ATOM 4914 N N . SER B 1 147 ? -9.555 14.828 -21.281 1 91.94 147 SER B N 1
ATOM 4915 C CA . SER B 1 147 ? -8.695 14.969 -20.109 1 91.94 147 SER B CA 1
ATOM 4916 C C . SER B 1 147 ? -8.578 13.656 -19.344 1 91.94 147 SER B C 1
ATOM 4918 O O . SER B 1 147 ? -9.406 12.758 -19.516 1 91.94 147 SER B O 1
ATOM 4920 N N . LEU B 1 148 ? -7.539 13.562 -18.609 1 95.38 148 LEU B N 1
ATOM 4921 C CA . LEU B 1 148 ? -7.301 12.336 -17.844 1 95.38 148 LEU B CA 1
ATOM 4922 C C . LEU B 1 148 ? -8.469 12.047 -16.906 1 95.38 148 LEU B C 1
ATOM 4924 O O . LEU B 1 148 ? -8.859 10.891 -16.734 1 95.38 148 LEU B O 1
ATOM 4928 N N . GLY B 1 149 ? -9 13.125 -16.328 1 95.75 149 GLY B N 1
ATOM 4929 C CA . GLY B 1 149 ? -10.062 12.977 -15.336 1 95.75 149 GLY B CA 1
ATOM 4930 C C . GLY B 1 149 ? -11.344 12.43 -15.922 1 95.75 149 GLY B C 1
ATOM 4931 O O . GLY B 1 149 ? -12.25 12.031 -15.188 1 95.75 149 GLY B O 1
ATOM 4932 N N . GLU B 1 150 ? -11.438 12.359 -17.203 1 93.44 150 GLU B N 1
ATOM 4933 C CA . GLU B 1 150 ? -12.602 11.781 -17.891 1 93.44 150 GLU B CA 1
ATOM 4934 C C . GLU B 1 150 ? -12.414 10.289 -18.125 1 93.44 150 GLU B C 1
ATOM 4936 O O . GLU B 1 150 ? -13.375 9.578 -18.406 1 93.44 150 GLU B O 1
ATOM 4941 N N . LEU B 1 151 ? -11.148 9.859 -18 1 94 151 LEU B N 1
ATOM 4942 C CA . LEU B 1 151 ? -10.859 8.477 -18.375 1 94 151 LEU B CA 1
ATOM 4943 C C . LEU B 1 151 ? -10.383 7.676 -17.172 1 94 151 LEU B C 1
ATOM 4945 O O . LEU B 1 151 ? -10.375 6.441 -17.203 1 94 151 LEU B O 1
ATOM 4949 N N . TRP B 1 152 ? -10.016 8.391 -16.141 1 96.06 152 TRP B N 1
ATOM 4950 C CA . TRP B 1 152 ? -9.375 7.695 -15.023 1 96.06 152 TRP B CA 1
ATOM 4951 C C . TRP B 1 152 ? -9.672 8.391 -13.703 1 96.06 152 TRP B C 1
ATOM 4953 O O . TRP B 1 152 ? -9.766 9.617 -13.648 1 96.06 152 TRP B O 1
ATOM 4963 N N . ARG B 1 153 ? -9.797 7.66 -12.664 1 94.88 153 ARG B N 1
ATOM 4964 C CA . ARG B 1 153 ? -9.859 8.141 -11.289 1 94.88 153 ARG B CA 1
ATOM 4965 C C . ARG B 1 153 ? -9 7.277 -10.375 1 94.88 153 ARG B C 1
ATOM 4967 O O . ARG B 1 153 ? -8.82 6.082 -10.617 1 94.88 153 ARG B O 1
ATOM 4974 N N . PRO B 1 154 ? -8.461 7.859 -9.367 1 95.81 154 PRO B N 1
ATOM 4975 C CA . PRO B 1 154 ? -7.676 7.039 -8.445 1 95.81 154 PRO B CA 1
ATOM 4976 C C . PRO B 1 154 ? -8.539 6.094 -7.613 1 95.81 154 PRO B C 1
ATOM 4978 O O . PRO B 1 154 ? -9.594 6.492 -7.117 1 95.81 154 PRO B O 1
ATOM 4981 N N . VAL B 1 155 ? -8.18 4.902 -7.531 1 95 155 VAL B N 1
ATOM 4982 C CA . VAL B 1 155 ? -8.766 3.881 -6.668 1 95 155 VAL B CA 1
ATOM 4983 C C . VAL B 1 155 ? -7.711 3.34 -5.711 1 95 155 VAL B C 1
ATOM 4985 O O . VAL B 1 155 ? -6.652 2.873 -6.141 1 95 155 VAL B O 1
ATOM 4988 N N . PRO B 1 156 ? -7.992 3.418 -4.453 1 95.31 156 PRO B N 1
ATOM 4989 C CA . PRO B 1 156 ? -6.957 3.016 -3.496 1 95.31 156 PRO B CA 1
ATOM 4990 C C . PRO B 1 156 ? -6.633 1.525 -3.568 1 95.31 156 PRO B C 1
ATOM 4992 O O . PRO B 1 156 ? -7.543 0.696 -3.646 1 95.31 156 PRO B O 1
ATOM 4995 N N . VAL B 1 157 ? -5.383 1.223 -3.568 1 97.19 157 VAL B N 1
ATOM 4996 C CA . VAL B 1 157 ? -4.855 -0.132 -3.447 1 97.19 157 VAL B CA 1
ATOM 4997 C C . VAL B 1 157 ? -4.039 -0.255 -2.162 1 97.19 157 VAL B C 1
ATOM 4999 O O . VAL B 1 157 ? -3.045 0.454 -1.982 1 97.19 157 VAL B O 1
ATOM 5002 N N . HIS B 1 158 ? -4.465 -1.118 -1.315 1 97.19 158 HIS B N 1
ATOM 5003 C CA . HIS B 1 158 ? -3.799 -1.305 -0.031 1 97.19 158 HIS B CA 1
ATOM 5004 C C . HIS B 1 158 ? -2.742 -2.4 -0.113 1 97.19 158 HIS B C 1
ATOM 5006 O O . HIS B 1 158 ? -2.801 -3.264 -0.991 1 97.19 158 HIS B O 1
ATOM 5012 N N . THR B 1 159 ? -1.753 -2.316 0.713 1 97.44 159 THR B N 1
ATOM 5013 C CA . THR B 1 159 ? -0.721 -3.344 0.797 1 97.44 159 THR B CA 1
ATOM 5014 C C . THR B 1 159 ? -0.126 -3.4 2.201 1 97.44 159 THR B C 1
ATOM 5016 O O . THR B 1 159 ? -0.638 -2.762 3.123 1 97.44 159 THR B O 1
ATOM 5019 N N . VAL B 1 160 ? 0.78 -4.312 2.439 1 96 160 VAL B N 1
ATOM 5020 C CA . VAL B 1 160 ? 1.585 -4.418 3.652 1 96 160 VAL B CA 1
ATOM 5021 C C . VAL B 1 160 ? 3.053 -4.613 3.281 1 96 160 VAL B C 1
ATOM 5023 O O . VAL B 1 160 ? 3.371 -4.957 2.143 1 96 160 VAL B O 1
ATOM 5026 N N . SER B 1 161 ? 3.875 -4.367 4.23 1 94.75 161 SER B N 1
ATOM 5027 C CA . SER B 1 161 ? 5.297 -4.582 3.979 1 94.75 161 SER B CA 1
ATOM 5028 C C . SER B 1 161 ? 5.582 -6.039 3.635 1 94.75 161 SER B C 1
ATOM 5030 O O . SER B 1 161 ? 4.859 -6.941 4.07 1 94.75 161 SER B O 1
ATOM 5032 N N . GLN B 1 162 ? 6.598 -6.215 2.859 1 93.69 162 GLN B N 1
ATOM 5033 C CA . GLN B 1 162 ? 6.957 -7.57 2.453 1 93.69 162 GLN B CA 1
ATOM 5034 C C . GLN B 1 162 ? 7.223 -8.461 3.666 1 93.69 162 GLN B C 1
ATOM 5036 O O . GLN B 1 162 ? 6.91 -9.648 3.65 1 93.69 162 GLN B O 1
ATOM 5041 N N . SER B 1 163 ? 7.703 -7.922 4.719 1 91.31 163 SER B N 1
ATOM 5042 C CA . SER B 1 163 ? 8.016 -8.688 5.922 1 91.31 163 SER B CA 1
ATOM 5043 C C . SER B 1 163 ? 6.75 -9.117 6.652 1 91.31 163 SER B C 1
ATOM 5045 O O . SER B 1 163 ? 6.793 -10 7.516 1 91.31 163 SER B O 1
ATOM 5047 N N . GLU B 1 164 ? 5.656 -8.523 6.23 1 92.75 164 GLU B N 1
ATOM 5048 C CA . GLU B 1 164 ? 4.387 -8.844 6.875 1 92.75 164 GLU B CA 1
ATOM 5049 C C . GLU B 1 164 ? 3.43 -9.523 5.906 1 92.75 164 GLU B C 1
ATOM 5051 O O . GLU B 1 164 ? 2.25 -9.703 6.211 1 92.75 164 GLU B O 1
ATOM 5056 N N . GLU B 1 165 ? 4 -9.875 4.836 1 95.25 165 GLU B N 1
ATOM 5057 C CA . GLU B 1 165 ? 3.129 -10.422 3.801 1 95.25 165 GLU B CA 1
ATOM 5058 C C . GLU B 1 165 ? 3.047 -11.945 3.9 1 95.25 165 GLU B C 1
ATOM 5060 O O . GLU B 1 165 ? 4.035 -12.641 3.66 1 95.25 165 GLU B O 1
ATOM 5065 N N . PHE B 1 166 ? 1.964 -12.516 4.242 1 94 166 PHE B N 1
ATOM 5066 C CA . PHE B 1 166 ? 1.744 -13.953 4.281 1 94 166 PHE B CA 1
ATOM 5067 C C . PHE B 1 166 ? 0.388 -14.312 3.684 1 94 166 PHE B C 1
ATOM 5069 O O . PHE B 1 166 ? 0.016 -15.484 3.633 1 94 166 PHE B O 1
ATOM 5076 N N . LEU B 1 167 ? -0.281 -13.305 3.221 1 96.44 167 LEU B N 1
ATOM 5077 C CA . LEU B 1 167 ? -1.604 -13.523 2.648 1 96.44 167 LEU B CA 1
ATOM 5078 C C . LEU B 1 167 ? -1.509 -13.844 1.161 1 96.44 167 LEU B C 1
ATOM 5080 O O . LEU B 1 167 ? -2.137 -14.797 0.686 1 96.44 167 LEU B O 1
ATOM 5084 N N . LEU B 1 168 ? -0.712 -13.047 0.411 1 97.06 168 LEU B N 1
ATOM 5085 C CA . LEU B 1 168 ? -0.714 -13.141 -1.045 1 97.06 168 LEU B CA 1
ATOM 5086 C C . LEU B 1 168 ? 0.606 -13.703 -1.555 1 97.06 168 LEU B C 1
ATOM 5088 O O . LEU B 1 168 ? 0.706 -14.109 -2.715 1 97.06 168 LEU B O 1
ATOM 5092 N N . LYS B 1 169 ? 1.589 -13.562 -0.724 1 89.44 169 LYS B N 1
ATOM 5093 C CA . LYS B 1 169 ? 2.91 -14.125 -0.99 1 89.44 169 LYS B CA 1
ATOM 5094 C C . LYS B 1 169 ? 3.645 -14.445 0.31 1 89.44 169 LYS B C 1
ATOM 5096 O O . LYS B 1 169 ? 3.68 -13.617 1.228 1 89.44 169 LYS B O 1
ATOM 5101 N N . GLN B 1 170 ? 4.18 -15.547 0.406 1 82.38 170 GLN B N 1
ATOM 5102 C CA . GLN B 1 170 ? 4.832 -15.922 1.656 1 82.38 170 GLN B CA 1
ATOM 5103 C C . GLN B 1 170 ? 6.262 -15.391 1.713 1 82.38 170 GLN B C 1
ATOM 5105 O O . GLN B 1 170 ? 7.207 -16.156 1.922 1 82.38 170 GLN B O 1
ATOM 5110 N N . THR B 1 171 ? 6.289 -14.125 1.605 1 79.94 171 THR B N 1
ATOM 5111 C CA . THR B 1 171 ? 7.59 -13.477 1.736 1 79.94 171 THR B CA 1
ATOM 5112 C C . THR B 1 171 ? 7.953 -13.289 3.205 1 79.94 171 THR B C 1
ATOM 5114 O O . THR B 1 171 ? 9.125 -13.102 3.541 1 79.94 171 THR B O 1
ATOM 5117 N N . ALA B 1 172 ? 7 -13.305 4.023 1 77.75 172 ALA B N 1
ATOM 5118 C CA . ALA B 1 172 ? 7.281 -13.297 5.457 1 77.75 172 ALA B CA 1
ATOM 5119 C C . ALA B 1 172 ? 8.086 -14.531 5.863 1 77.75 172 ALA B C 1
ATOM 5121 O O . ALA B 1 172 ? 7.887 -15.617 5.309 1 77.75 172 ALA B O 1
ATOM 5122 N N . ALA B 1 173 ? 8.906 -14.328 6.789 1 77.81 173 ALA B N 1
ATOM 5123 C CA . ALA B 1 173 ? 9.727 -15.438 7.254 1 77.81 173 ALA B CA 1
ATOM 5124 C C . ALA B 1 173 ? 8.867 -16.562 7.82 1 77.81 173 ALA B C 1
ATOM 5126 O O . ALA B 1 173 ? 8.016 -16.328 8.68 1 77.81 173 ALA B O 1
ATOM 5127 N N . CYS B 1 174 ? 9.094 -17.703 7.305 1 91.5 174 CYS B N 1
ATOM 5128 C CA . CYS B 1 174 ? 8.391 -18.891 7.781 1 91.5 174 CYS B CA 1
ATOM 5129 C C . CYS B 1 174 ? 9.352 -20.062 7.914 1 91.5 174 CYS B C 1
ATOM 5131 O O . CYS B 1 174 ? 9.578 -20.797 6.953 1 91.5 174 CYS B O 1
ATOM 5133 N N . PRO B 1 175 ? 9.82 -20.281 9.117 1 89.38 175 PRO B N 1
ATOM 5134 C CA . PRO B 1 175 ? 10.781 -21.359 9.336 1 89.38 175 PRO B CA 1
ATOM 5135 C C . PRO B 1 175 ? 10.234 -22.719 8.922 1 89.38 175 PRO B C 1
ATOM 5137 O O . PRO B 1 175 ? 10.969 -23.547 8.367 1 89.38 175 PRO B O 1
ATOM 5140 N N . LYS B 1 176 ? 9.078 -22.969 9.18 1 92.12 176 LYS B N 1
ATOM 5141 C CA . LYS B 1 176 ? 8.492 -24.266 8.82 1 92.12 176 LYS B CA 1
ATOM 5142 C C . LYS B 1 176 ? 8.492 -24.469 7.309 1 92.12 176 LYS B C 1
ATOM 5144 O O . LYS B 1 176 ? 8.805 -25.562 6.828 1 92.12 176 LYS B O 1
ATOM 5149 N N . LEU B 1 177 ? 8.109 -23.469 6.605 1 91.5 177 LEU B N 1
ATOM 5150 C CA . LEU B 1 177 ? 8.109 -23.578 5.152 1 91.5 177 LEU B CA 1
ATOM 5151 C C . LEU B 1 177 ? 9.523 -23.781 4.621 1 91.5 177 LEU B C 1
ATOM 5153 O O . LEU B 1 177 ? 9.727 -24.5 3.643 1 91.5 177 LEU B O 1
ATOM 5157 N N . LYS B 1 178 ? 10.43 -23.094 5.227 1 88.69 178 LYS B N 1
ATOM 5158 C CA . LYS B 1 178 ? 11.82 -23.281 4.84 1 88.69 178 LYS B CA 1
ATOM 5159 C C . LYS B 1 178 ? 12.258 -24.734 5.039 1 88.69 178 LYS B C 1
ATOM 5161 O O . LYS B 1 178 ? 12.93 -25.312 4.184 1 88.69 178 LYS B O 1
ATOM 5166 N N . ARG B 1 179 ? 11.906 -25.25 6.125 1 89.75 179 ARG B N 1
ATOM 5167 C CA . ARG B 1 179 ? 12.211 -26.641 6.395 1 89.75 179 ARG B CA 1
ATOM 5168 C C . ARG B 1 179 ? 11.539 -27.562 5.371 1 89.75 179 ARG B C 1
ATOM 5170 O O . ARG B 1 179 ? 12.188 -28.438 4.809 1 89.75 179 ARG B O 1
ATOM 5177 N N . LEU B 1 180 ? 10.297 -27.375 5.137 1 91.06 180 LEU B N 1
ATOM 5178 C CA . LEU B 1 180 ? 9.547 -28.203 4.203 1 91.06 180 LEU B CA 1
ATOM 5179 C C . LEU B 1 180 ? 10.148 -28.125 2.803 1 91.06 180 LEU B C 1
ATOM 5181 O O . LEU B 1 180 ? 10.188 -29.125 2.086 1 91.06 180 LEU B O 1
ATOM 5185 N N . ASN B 1 181 ? 10.586 -26.969 2.424 1 88.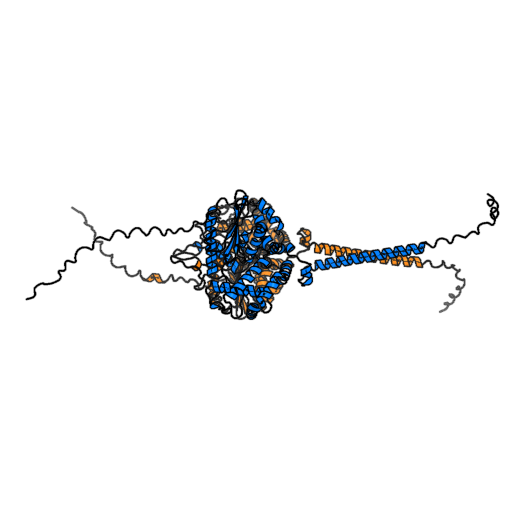5 181 ASN B N 1
ATOM 5186 C CA . ASN B 1 181 ? 11.211 -26.812 1.112 1 88.5 181 ASN B CA 1
ATOM 5187 C C . ASN B 1 181 ? 12.523 -27.578 1.019 1 88.5 181 ASN B C 1
ATOM 5189 O O . ASN B 1 181 ? 12.82 -28.188 -0.015 1 88.5 181 ASN B O 1
ATOM 5193 N N . ARG B 1 182 ? 13.227 -27.516 2.041 1 85.81 182 ARG B N 1
ATOM 5194 C CA . ARG B 1 182 ? 14.469 -28.281 2.064 1 85.81 182 ARG B CA 1
ATOM 5195 C C . ARG B 1 182 ? 14.188 -29.781 1.965 1 85.81 182 ARG B C 1
ATOM 5197 O O . ARG B 1 182 ? 14.859 -30.484 1.224 1 85.81 182 ARG B O 1
ATOM 5204 N N . GLU B 1 183 ? 13.266 -30.188 2.689 1 89.25 183 GLU B N 1
ATOM 5205 C CA . GLU B 1 183 ? 12.875 -31.594 2.656 1 89.25 183 GLU B CA 1
ATOM 5206 C C . GLU B 1 183 ? 12.367 -31.984 1.275 1 89.25 183 GLU B C 1
ATOM 5208 O O . GLU B 1 183 ? 12.617 -33.094 0.815 1 89.25 183 GLU B O 1
ATOM 5213 N N . LEU B 1 184 ? 11.695 -31.109 0.684 1 90.19 184 LEU B N 1
ATOM 5214 C CA . LEU B 1 184 ? 11.148 -31.375 -0.643 1 90.19 184 LEU B CA 1
ATOM 5215 C C . LEU B 1 184 ? 12.266 -31.609 -1.654 1 90.19 184 LEU B C 1
ATOM 5217 O O . LEU B 1 184 ? 12.195 -32.531 -2.453 1 90.19 184 LEU B O 1
ATOM 5221 N N . TYR B 1 185 ? 13.25 -30.797 -1.619 1 87.5 185 TYR B N 1
ATOM 5222 C CA . TYR B 1 185 ? 14.344 -30.906 -2.578 1 87.5 185 TYR B CA 1
ATOM 5223 C C . TYR B 1 185 ? 15.148 -32.188 -2.361 1 87.5 185 TYR B C 1
ATOM 5225 O O . TYR B 1 185 ? 15.812 -32.656 -3.277 1 87.5 185 TYR B O 1
ATOM 5233 N N . GLU B 1 186 ? 15 -32.719 -1.171 1 88.69 186 GLU B N 1
ATOM 5234 C CA . GLU B 1 186 ? 15.703 -33.969 -0.847 1 88.69 186 GLU B CA 1
ATOM 5235 C C . GLU B 1 186 ? 14.773 -35.156 -0.91 1 88.69 186 GLU B C 1
ATOM 5237 O O . GLU B 1 186 ? 15.172 -36.281 -0.594 1 88.69 186 GLU B O 1
ATOM 5242 N N . SER B 1 187 ? 13.633 -34.938 -1.325 1 90.38 187 SER B N 1
ATOM 5243 C CA . SER B 1 187 ? 12.672 -36.031 -1.409 1 90.38 187 SER B CA 1
ATOM 5244 C C . SER B 1 187 ? 13.047 -37 -2.516 1 90.38 187 SER B C 1
ATOM 5246 O O . SER B 1 187 ? 13.625 -36.625 -3.529 1 90.38 187 SER B O 1
ATOM 5248 N N . PRO B 1 188 ? 12.641 -38.25 -2.305 1 90.75 188 PRO B N 1
ATOM 5249 C CA . PRO B 1 188 ? 12.945 -39.25 -3.336 1 90.75 188 PRO B CA 1
ATOM 5250 C C . PRO B 1 188 ? 12.359 -38.875 -4.695 1 90.75 188 PRO B C 1
ATOM 5252 O O . PRO B 1 188 ? 12.984 -39.125 -5.73 1 90.75 188 PRO B O 1
ATOM 5255 N N . PHE B 1 189 ? 11.289 -38.312 -4.703 1 87.56 189 PHE B N 1
ATOM 5256 C CA . PHE B 1 189 ? 10.617 -37.969 -5.949 1 87.56 189 PHE B CA 1
ATOM 5257 C C . PHE B 1 189 ? 11.445 -36.938 -6.734 1 87.56 189 PHE B C 1
ATOM 5259 O O . PHE B 1 189 ? 11.766 -37.188 -7.902 1 87.56 189 PHE B O 1
ATOM 5266 N N . LEU B 1 190 ? 11.82 -35.844 -6.125 1 87.12 190 LEU B N 1
ATOM 5267 C CA . LEU B 1 190 ? 12.547 -34.781 -6.828 1 87.12 190 LEU B CA 1
ATOM 5268 C C . LEU B 1 190 ? 13.992 -35.188 -7.09 1 87.12 190 LEU B C 1
ATOM 5270 O O . LEU B 1 190 ? 14.578 -34.812 -8.109 1 87.12 190 LEU B O 1
ATOM 5274 N N . LEU B 1 191 ? 14.492 -36 -6.176 1 87 191 LEU B N 1
ATOM 5275 C CA . LEU B 1 191 ? 15.836 -36.5 -6.41 1 87 191 LEU B CA 1
ATOM 5276 C C . LEU B 1 191 ? 15.875 -37.406 -7.637 1 87 191 LEU B C 1
ATOM 5278 O O . LEU B 1 191 ? 16.844 -37.406 -8.398 1 87 191 LEU B O 1
ATOM 5282 N N . SER B 1 192 ? 14.875 -38.188 -7.766 1 88.31 192 SER B N 1
ATOM 5283 C CA . SER B 1 192 ? 14.797 -39.062 -8.945 1 88.31 192 SER B CA 1
ATOM 5284 C C . SER B 1 192 ? 14.719 -38.219 -10.227 1 88.31 192 SER B C 1
ATOM 5286 O O . SER B 1 192 ? 15.336 -38.562 -11.234 1 88.31 192 SER B O 1
ATOM 5288 N N . ARG B 1 193 ? 13.945 -37.156 -10.188 1 83.94 193 ARG B N 1
ATOM 5289 C CA . ARG B 1 193 ? 13.859 -36.25 -11.328 1 83.94 193 ARG B CA 1
ATOM 5290 C C . ARG B 1 193 ? 15.211 -35.625 -11.625 1 83.94 193 ARG B C 1
ATOM 5292 O O . ARG B 1 193 ? 15.578 -35.438 -12.789 1 83.94 193 ARG B O 1
ATOM 5299 N N . HIS B 1 194 ? 15.844 -35.25 -10.578 1 82.56 194 HIS B N 1
ATOM 5300 C CA . HIS B 1 194 ? 17.172 -34.656 -10.719 1 82.56 194 HIS B CA 1
ATOM 5301 C C . HIS B 1 194 ? 18.125 -35.656 -11.406 1 82.56 194 HIS B C 1
ATOM 5303 O O . HIS B 1 194 ? 18.828 -35.281 -12.352 1 82.56 194 HIS B O 1
ATOM 5309 N N . HIS B 1 195 ? 18.125 -36.812 -10.984 1 83.25 195 HIS B N 1
ATOM 5310 C CA . HIS B 1 195 ? 19.016 -37.844 -11.531 1 83.25 195 HIS B CA 1
ATOM 5311 C C . HIS B 1 195 ? 18.656 -38.156 -12.977 1 83.25 195 HIS B C 1
ATOM 5313 O O . HIS B 1 195 ? 19.547 -38.375 -13.812 1 83.25 195 HIS B O 1
ATOM 5319 N N . GLU B 1 196 ? 17.453 -38.219 -13.234 1 84.25 196 GLU B N 1
ATOM 5320 C CA . GLU B 1 196 ? 16.953 -38.531 -14.57 1 84.25 196 GLU B CA 1
ATOM 5321 C C . GLU B 1 196 ? 17.391 -37.5 -15.594 1 84.25 196 GLU B C 1
ATOM 5323 O O . GLU B 1 196 ? 17.672 -37.844 -16.75 1 84.25 196 GLU B O 1
ATOM 5328 N N . HIS B 1 197 ? 17.438 -36.312 -15.133 1 78.81 197 HIS B N 1
ATOM 5329 C CA . HIS B 1 197 ? 17.609 -35.25 -16.125 1 78.81 197 HIS B CA 1
ATOM 5330 C C . HIS B 1 197 ? 18.984 -34.594 -15.992 1 78.81 197 HIS B C 1
ATOM 5332 O O . HIS B 1 197 ? 19.375 -33.781 -16.828 1 78.81 197 HIS B O 1
ATOM 5338 N N . MET B 1 198 ? 19.672 -34.906 -14.961 1 72.12 198 MET B N 1
ATOM 5339 C CA . MET B 1 198 ? 20.969 -34.281 -14.719 1 72.12 198 MET B CA 1
ATOM 5340 C C . MET B 1 198 ? 21.969 -34.656 -15.812 1 72.12 198 MET B C 1
ATOM 5342 O O . MET B 1 198 ? 22.812 -33.844 -16.188 1 72.12 198 MET B O 1
ATOM 5346 N N . SER B 1 199 ? 21.891 -35.812 -16.266 1 66.56 199 SER B N 1
ATOM 5347 C CA . SER B 1 199 ? 22.875 -36.219 -17.25 1 66.56 199 SER B CA 1
ATOM 5348 C C . SER B 1 199 ? 22.656 -35.531 -18.578 1 66.56 199 SER B C 1
ATOM 5350 O O . SER B 1 199 ? 23.625 -35.125 -19.234 1 66.56 199 SER B O 1
ATOM 5352 N N . SER B 1 200 ? 21.547 -35.312 -19 1 63.56 200 SER B N 1
ATOM 5353 C CA . SER B 1 200 ? 21.297 -34.75 -20.328 1 63.56 200 SER B CA 1
ATOM 5354 C C . SER B 1 200 ? 21.141 -33.25 -20.266 1 63.56 200 SER B C 1
ATOM 5356 O O . SER B 1 200 ? 21.828 -32.5 -20.969 1 63.56 200 SER B O 1
ATOM 5358 N N . MET B 1 201 ? 20.344 -32.75 -19.391 1 68.19 201 MET B N 1
ATOM 5359 C CA . MET B 1 201 ? 19.906 -31.359 -19.469 1 68.19 201 MET B CA 1
ATOM 5360 C C . MET B 1 201 ? 20.375 -30.562 -18.25 1 68.19 201 MET B C 1
ATOM 5362 O O . MET B 1 201 ? 20.547 -29.344 -18.328 1 68.19 201 MET B O 1
ATOM 5366 N N . GLY B 1 202 ? 20.734 -31.25 -17.344 1 63.22 202 GLY B N 1
ATOM 5367 C CA . GLY B 1 202 ? 21.156 -30.609 -16.109 1 63.22 202 GLY B CA 1
ATOM 5368 C C . GLY B 1 202 ? 22.469 -29.844 -16.25 1 63.22 202 GLY B C 1
ATOM 5369 O O . GLY B 1 202 ? 22.594 -28.734 -15.742 1 63.22 202 GLY B O 1
ATOM 5370 N N . MET B 1 203 ? 23.203 -30.453 -16.984 1 64.12 203 MET B N 1
ATOM 5371 C CA . MET B 1 203 ? 24.5 -29.812 -17.172 1 64.12 203 MET B CA 1
ATOM 5372 C C . MET B 1 203 ? 24.344 -28.516 -17.953 1 64.12 203 MET B C 1
ATOM 5374 O O . MET B 1 203 ? 25.016 -27.516 -17.656 1 64.12 203 MET B O 1
ATOM 5378 N N . LEU B 1 204 ? 23.516 -28.625 -18.812 1 67.69 204 LEU B N 1
ATOM 5379 C CA . LEU B 1 204 ? 23.281 -27.453 -19.641 1 67.69 204 LEU B CA 1
ATOM 5380 C C . LEU B 1 204 ? 22.672 -26.328 -18.812 1 67.69 204 LEU B C 1
ATOM 5382 O O . LEU B 1 204 ? 23.109 -25.172 -18.906 1 67.69 204 LEU B O 1
ATOM 5386 N N . ILE B 1 205 ? 21.781 -26.672 -17.984 1 73.44 205 ILE B N 1
ATOM 5387 C CA . ILE B 1 205 ? 21.109 -25.688 -17.156 1 73.44 205 ILE B CA 1
ATOM 5388 C C . ILE B 1 205 ? 22.078 -25.109 -16.125 1 73.44 205 ILE B C 1
ATOM 5390 O O . ILE B 1 205 ? 22.094 -23.891 -15.898 1 73.44 205 ILE B O 1
ATOM 5394 N N . ASN B 1 206 ? 22.922 -25.906 -15.734 1 67.94 206 ASN B N 1
ATOM 5395 C CA . ASN B 1 206 ? 23.891 -25.484 -14.734 1 67.94 206 ASN B CA 1
ATOM 5396 C C . ASN B 1 206 ? 24.953 -24.562 -15.336 1 67.94 206 ASN B C 1
ATOM 5398 O O . ASN B 1 206 ? 25.406 -23.625 -14.68 1 67.94 206 ASN B O 1
ATOM 5402 N N . GLU B 1 207 ? 25.172 -24.859 -16.484 1 68.75 207 GLU B N 1
ATOM 5403 C CA . GLU B 1 207 ? 26.188 -24.047 -17.141 1 68.75 207 GLU B CA 1
ATOM 5404 C C . GLU B 1 207 ? 25.688 -22.625 -17.406 1 68.75 207 GLU B C 1
ATOM 5406 O O . GLU B 1 207 ? 26.469 -21.688 -17.438 1 68.75 207 GLU B O 1
ATOM 5411 N N . GLN B 1 208 ? 24.438 -22.578 -17.469 1 69.31 208 GLN B N 1
ATOM 5412 C CA . GLN B 1 208 ? 23.875 -21.281 -17.844 1 69.31 208 GLN B CA 1
ATOM 5413 C C . GLN B 1 208 ? 23.438 -20.484 -16.609 1 69.31 208 GLN B C 1
ATOM 5415 O O . GLN B 1 208 ? 23.109 -19.312 -16.719 1 69.31 208 GLN B O 1
ATOM 5420 N N . ALA B 1 209 ? 23.5 -21.141 -15.477 1 66.38 209 ALA B N 1
ATOM 5421 C CA . ALA B 1 209 ? 23.016 -20.469 -14.273 1 66.38 209 ALA B CA 1
ATOM 5422 C C . ALA B 1 209 ? 24.016 -19.422 -13.797 1 66.38 209 ALA B C 1
ATOM 5424 O O . ALA B 1 209 ? 25.234 -19.641 -13.844 1 66.38 209 ALA B O 1
ATOM 5425 N N . ASN B 1 210 ? 23.594 -18.234 -13.562 1 65.12 210 ASN B N 1
ATOM 5426 C CA . ASN B 1 210 ? 24.453 -17.172 -13.07 1 65.12 210 ASN B CA 1
ATOM 5427 C C . ASN B 1 210 ? 24.906 -17.438 -11.633 1 65.12 210 ASN B C 1
ATOM 5429 O O . ASN B 1 210 ? 26.031 -17.078 -11.258 1 65.12 210 ASN B O 1
ATOM 5433 N N . ASP B 1 211 ? 23.906 -17.922 -10.844 1 61.88 211 ASP B N 1
ATOM 5434 C CA . ASP B 1 211 ? 24.25 -18.094 -9.438 1 61.88 211 ASP B CA 1
ATOM 5435 C C . ASP B 1 211 ? 24.5 -19.562 -9.102 1 61.88 211 ASP B C 1
ATOM 5437 O O . ASP B 1 211 ? 23.562 -20.375 -9.094 1 61.88 211 ASP B O 1
ATOM 5441 N N . ALA B 1 212 ? 25.75 -19.875 -8.93 1 59.97 212 ALA B N 1
ATOM 5442 C CA . ALA B 1 212 ? 26.188 -21.234 -8.617 1 59.97 212 ALA B CA 1
ATOM 5443 C C . ALA B 1 212 ? 25.594 -21.719 -7.297 1 59.97 212 ALA B C 1
ATOM 5445 O O . ALA B 1 212 ? 25.5 -22.922 -7.055 1 59.97 212 ALA B O 1
ATOM 5446 N N . GLY B 1 213 ? 24.969 -20.797 -6.566 1 65.62 213 GLY B N 1
ATOM 5447 C CA . GLY B 1 213 ? 24.5 -21.188 -5.25 1 65.62 213 GLY B CA 1
ATOM 5448 C C . GLY B 1 213 ? 23.047 -21.625 -5.246 1 65.62 213 GLY B C 1
ATOM 5449 O O . GLY B 1 213 ? 22.562 -22.203 -4.27 1 65.62 213 GLY B O 1
ATOM 5450 N N . ASP B 1 214 ? 22.422 -21.562 -6.348 1 74.44 214 ASP B N 1
ATOM 5451 C CA . ASP B 1 214 ? 21.016 -21.938 -6.391 1 74.44 214 ASP B CA 1
ATOM 5452 C C . ASP B 1 214 ? 20.844 -23.438 -6.543 1 74.44 214 ASP B C 1
ATOM 5454 O O . ASP B 1 214 ? 21.656 -24.109 -7.191 1 74.44 214 ASP B O 1
ATOM 5458 N N . HIS B 1 215 ? 19.875 -23.938 -5.906 1 79.5 215 HIS B N 1
ATOM 5459 C CA . HIS B 1 215 ? 19.516 -25.344 -6.121 1 79.5 215 HIS B CA 1
ATOM 5460 C C . HIS B 1 215 ? 19.125 -25.594 -7.57 1 79.5 215 HIS B C 1
ATOM 5462 O O . HIS B 1 215 ? 18.641 -24.688 -8.258 1 79.5 215 HIS B O 1
ATOM 5468 N N . PHE B 1 216 ? 19.328 -26.797 -7.992 1 82.12 216 PHE B N 1
ATOM 5469 C CA . PHE B 1 216 ? 19.047 -27.203 -9.367 1 82.12 216 PHE B CA 1
ATOM 5470 C C . PHE B 1 216 ? 17.625 -26.812 -9.758 1 82.12 216 PHE B C 1
ATOM 5472 O O . PHE B 1 216 ? 17.406 -26.25 -10.844 1 82.12 216 PHE B O 1
ATOM 5479 N N . PHE B 1 217 ? 16.703 -27.047 -8.945 1 85.69 217 PHE B N 1
ATOM 5480 C CA . PHE B 1 217 ? 15.305 -26.812 -9.273 1 85.69 217 PHE B CA 1
ATOM 5481 C C . PHE B 1 217 ? 15.016 -25.328 -9.375 1 85.69 217 PHE B C 1
ATOM 5483 O O . PHE B 1 217 ? 14.18 -24.891 -10.172 1 85.69 217 PHE B O 1
ATOM 5490 N N . ASP B 1 218 ? 15.703 -24.516 -8.641 1 84.31 218 ASP B N 1
ATOM 5491 C CA . ASP B 1 218 ? 15.578 -23.062 -8.781 1 84.31 218 ASP B CA 1
ATOM 5492 C C . ASP B 1 218 ? 16.078 -22.594 -10.148 1 84.31 218 ASP B C 1
ATOM 5494 O O . ASP B 1 218 ? 15.508 -21.703 -10.758 1 84.31 218 ASP B O 1
ATOM 5498 N N . ARG B 1 219 ? 17.078 -23.219 -10.531 1 84.44 219 ARG B N 1
ATOM 5499 C CA . ARG B 1 219 ? 17.641 -22.891 -11.836 1 84.44 219 ARG B CA 1
ATOM 5500 C C . ARG B 1 219 ? 16.688 -23.266 -12.961 1 84.44 219 ARG B C 1
ATOM 5502 O O . ARG B 1 219 ? 16.547 -22.531 -13.938 1 84.44 219 ARG B O 1
ATOM 5509 N N . VAL B 1 220 ? 16.156 -24.422 -12.797 1 86.69 220 VAL B N 1
ATOM 5510 C CA . VAL B 1 220 ? 15.195 -24.891 -13.797 1 86.69 220 VAL B CA 1
ATOM 5511 C C . VAL B 1 220 ? 14.016 -23.922 -13.867 1 86.69 220 VAL B C 1
ATOM 5513 O O . VAL B 1 220 ? 13.586 -23.531 -14.961 1 86.69 220 VAL B O 1
ATOM 5516 N N . LEU B 1 221 ? 13.547 -23.516 -12.758 1 87.19 221 LEU B N 1
ATOM 5517 C CA . LEU B 1 221 ? 12.406 -22.609 -12.695 1 87.19 221 LEU B CA 1
ATOM 5518 C C . LEU B 1 221 ? 12.758 -21.266 -13.312 1 87.19 221 LEU B C 1
ATOM 5520 O O . LEU B 1 221 ? 11.945 -20.672 -14.039 1 87.19 221 LEU B O 1
ATOM 5524 N N . ASN B 1 222 ? 13.891 -20.812 -13.039 1 87.12 222 ASN B N 1
ATOM 5525 C CA . ASN B 1 222 ? 14.336 -19.531 -13.562 1 87.12 222 ASN B CA 1
ATOM 5526 C C . ASN B 1 222 ? 14.5 -19.578 -15.078 1 87.12 222 ASN B C 1
ATOM 5528 O O . ASN B 1 222 ? 14.156 -18.625 -15.773 1 87.12 222 ASN B O 1
ATOM 5532 N N . ALA B 1 223 ? 15.094 -20.656 -15.5 1 86.88 223 ALA B N 1
ATOM 5533 C CA . ALA B 1 223 ? 15.266 -20.828 -16.938 1 86.88 223 ALA B CA 1
ATOM 5534 C C . ALA B 1 223 ? 13.914 -20.891 -17.641 1 86.88 223 ALA B C 1
ATOM 5536 O O . ALA B 1 223 ? 13.734 -20.281 -18.703 1 86.88 223 ALA B O 1
ATOM 5537 N N . PHE B 1 224 ? 13.062 -21.641 -17.094 1 88.88 224 PHE B N 1
ATOM 5538 C CA . PHE B 1 224 ? 11.727 -21.75 -17.656 1 88.88 224 PHE B CA 1
ATOM 5539 C C . PHE B 1 224 ? 11.039 -20.391 -17.688 1 88.88 224 PHE B C 1
ATOM 5541 O O . PHE B 1 224 ? 10.43 -20.031 -18.688 1 88.88 224 PHE B O 1
ATOM 5548 N N . ASP B 1 225 ? 11.086 -19.688 -16.625 1 90.5 225 ASP B N 1
ATOM 5549 C CA . ASP B 1 225 ? 10.492 -18.359 -16.516 1 90.5 225 ASP B CA 1
ATOM 5550 C C . ASP B 1 225 ? 11.055 -17.422 -17.578 1 90.5 225 ASP B C 1
ATOM 5552 O O . ASP B 1 225 ? 10.297 -16.719 -18.266 1 90.5 225 ASP B O 1
ATOM 5556 N N . SER B 1 226 ? 12.344 -17.375 -17.641 1 89.25 226 SER B N 1
ATOM 5557 C CA . SER B 1 226 ? 13 -16.5 -18.609 1 89.25 226 SER B CA 1
ATOM 5558 C C . SER B 1 226 ? 12.578 -16.844 -20.047 1 89.25 226 SER B C 1
ATOM 5560 O O . SER B 1 226 ? 12.297 -15.945 -20.844 1 89.25 226 SER B O 1
ATOM 5562 N N . TYR B 1 227 ? 12.57 -18.125 -20.281 1 89.19 227 TYR B N 1
ATOM 5563 C CA . TYR B 1 227 ? 12.172 -18.578 -21.609 1 89.19 227 TYR B CA 1
ATOM 5564 C C . TYR B 1 227 ? 10.75 -18.125 -21.938 1 89.19 227 TYR B C 1
ATOM 5566 O O . TYR B 1 227 ? 10.477 -17.641 -23.031 1 89.19 227 TYR B O 1
ATOM 5574 N N . GLU B 1 228 ? 9.867 -18.328 -21.031 1 90.88 228 GLU B N 1
ATOM 5575 C CA . GLU B 1 228 ? 8.469 -17.984 -21.234 1 90.88 228 GLU B CA 1
ATOM 5576 C C . GLU B 1 228 ? 8.297 -16.484 -21.484 1 90.88 228 GLU B C 1
ATOM 5578 O O . GLU B 1 228 ? 7.5 -16.078 -22.328 1 90.88 228 GLU B O 1
ATOM 5583 N N . CYS B 1 229 ? 8.984 -15.664 -20.75 1 93 229 CYS B N 1
ATOM 5584 C CA . CYS B 1 229 ? 8.93 -14.219 -20.938 1 93 229 CYS B CA 1
ATOM 5585 C C . CYS B 1 229 ? 9.398 -13.828 -22.344 1 93 229 CYS B C 1
ATOM 5587 O O . CYS B 1 229 ? 8.758 -13.016 -23 1 93 229 CYS B O 1
ATOM 5589 N N . LEU B 1 230 ? 10.547 -14.453 -22.781 1 91.25 230 LEU B N 1
ATOM 5590 C CA . LEU B 1 230 ? 11.07 -14.172 -24.109 1 91.25 230 LEU B CA 1
ATOM 5591 C C . LEU B 1 230 ? 10.086 -14.602 -25.188 1 91.25 230 LEU B C 1
ATOM 5593 O O . LEU B 1 230 ? 9.812 -13.852 -26.125 1 91.25 230 LEU B O 1
ATOM 5597 N N . ARG B 1 231 ? 9.578 -15.734 -25 1 89.62 231 ARG B N 1
ATOM 5598 C CA . ARG B 1 231 ? 8.641 -16.297 -25.969 1 89.62 231 ARG B CA 1
ATOM 5599 C C . ARG B 1 231 ? 7.398 -15.422 -26.094 1 89.62 231 ARG B C 1
ATOM 5601 O O . ARG B 1 231 ? 6.953 -15.133 -27.203 1 89.62 231 ARG B O 1
ATOM 5608 N N . LEU B 1 232 ? 6.879 -14.922 -25.047 1 89.94 232 LEU B N 1
ATOM 5609 C CA . LEU B 1 232 ? 5.66 -14.125 -25.031 1 89.94 232 LEU B CA 1
ATOM 5610 C C . LEU B 1 232 ? 5.883 -12.781 -25.719 1 89.94 232 LEU B C 1
ATOM 5612 O O . LEU B 1 232 ? 4.934 -12.164 -26.203 1 89.94 232 LEU B O 1
ATOM 5616 N N . HIS B 1 233 ? 7.086 -12.336 -25.781 1 91.56 233 HIS B N 1
ATOM 5617 C CA . HIS B 1 233 ? 7.391 -11.047 -26.375 1 91.56 233 HIS B CA 1
ATOM 5618 C C . HIS B 1 233 ? 8.039 -11.211 -27.75 1 91.56 233 HIS B C 1
ATOM 5620 O O . HIS B 1 233 ? 8.578 -10.25 -28.312 1 91.56 233 HIS B O 1
ATOM 5626 N N . ASN B 1 234 ? 8.07 -12.422 -28.172 1 89.69 234 ASN B N 1
ATOM 5627 C CA . ASN B 1 234 ? 8.617 -12.766 -29.484 1 89.69 234 ASN B CA 1
ATOM 5628 C C . ASN B 1 234 ? 10.086 -12.359 -29.609 1 89.69 234 ASN B C 1
ATOM 5630 O O . ASN B 1 234 ? 10.508 -11.867 -30.656 1 89.69 234 ASN B O 1
ATOM 5634 N N . VAL B 1 235 ? 10.688 -12.414 -28.531 1 87.75 235 VAL B N 1
ATOM 5635 C CA . VAL B 1 235 ? 12.133 -12.242 -28.531 1 87.75 235 VAL B CA 1
ATOM 5636 C C . VAL B 1 235 ? 12.812 -13.586 -28.797 1 87.75 235 VAL B C 1
ATOM 5638 O O . VAL B 1 235 ? 12.305 -14.641 -28.406 1 87.75 235 VAL B O 1
ATOM 5641 N N . SER B 1 236 ? 13.93 -13.562 -29.469 1 87.19 236 SER B N 1
ATOM 5642 C CA . SER B 1 236 ? 14.648 -14.797 -29.781 1 87.19 236 SER B CA 1
ATOM 5643 C C . SER B 1 236 ? 15.039 -15.531 -28.5 1 87.19 236 SER B C 1
ATOM 5645 O O . SER B 1 236 ? 15.562 -14.93 -27.562 1 87.19 236 SER B O 1
ATOM 5647 N N . THR B 1 237 ? 14.742 -16.797 -28.5 1 86.62 237 THR B N 1
ATOM 5648 C CA . THR B 1 237 ? 15.07 -17.625 -27.344 1 86.62 237 THR B CA 1
ATOM 5649 C C . THR B 1 237 ? 16.484 -18.203 -27.469 1 86.62 237 THR B C 1
ATOM 5651 O O . THR B 1 237 ? 17.016 -18.281 -28.578 1 86.62 237 THR B O 1
ATOM 5654 N N . PRO B 1 238 ? 17.016 -18.516 -26.344 1 86.56 238 PRO B N 1
ATOM 5655 C CA . PRO B 1 238 ? 18.375 -19.078 -26.406 1 86.56 238 PRO B CA 1
ATOM 5656 C C . PRO B 1 238 ? 18.438 -20.375 -27.203 1 86.56 238 PRO B C 1
ATOM 5658 O O . PRO B 1 238 ? 17.547 -21.234 -27.078 1 86.56 238 PRO B O 1
ATOM 5661 N N . LYS B 1 239 ? 19.516 -20.578 -27.891 1 83.69 239 LYS B N 1
ATOM 5662 C CA . LYS B 1 239 ? 19.672 -21.719 -28.797 1 83.69 239 LYS B CA 1
ATOM 5663 C C . LYS B 1 239 ? 19.766 -23.031 -28.016 1 83.69 239 LYS B C 1
ATOM 5665 O O . LYS B 1 239 ? 19.328 -24.078 -28.516 1 83.69 239 LYS B O 1
ATOM 5670 N N . TRP B 1 240 ? 20.281 -22.922 -26.828 1 83.62 240 TRP B N 1
ATOM 5671 C CA . TRP B 1 240 ? 20.484 -24.156 -26.062 1 83.62 240 TRP B CA 1
ATOM 5672 C C . TRP B 1 240 ? 19.156 -24.703 -25.562 1 83.62 240 TRP B C 1
ATOM 5674 O O . TRP B 1 240 ? 19.062 -25.875 -25.172 1 83.62 240 TRP B O 1
ATOM 5684 N N . ILE B 1 241 ? 18.109 -23.875 -25.531 1 86.81 241 ILE B N 1
ATOM 5685 C CA . ILE B 1 241 ? 16.781 -24.359 -25.156 1 86.81 241 ILE B CA 1
ATOM 5686 C C . ILE B 1 241 ? 16 -24.75 -26.406 1 86.81 241 ILE B C 1
ATOM 5688 O O . ILE B 1 241 ? 15.148 -24 -26.875 1 86.81 241 ILE B O 1
ATOM 5692 N N . ASN B 1 242 ? 16.266 -25.938 -26.828 1 83 242 ASN B N 1
ATOM 5693 C CA . ASN B 1 242 ? 15.516 -26.469 -27.969 1 83 242 ASN B CA 1
ATOM 5694 C C . ASN B 1 242 ? 14.219 -27.125 -27.516 1 83 242 ASN B C 1
ATOM 5696 O O . ASN B 1 242 ? 13.859 -27.062 -26.328 1 83 242 ASN B O 1
ATOM 5700 N N . GLY B 1 243 ? 13.531 -27.719 -28.406 1 82.25 243 GLY B N 1
ATOM 5701 C CA . GLY B 1 243 ? 12.234 -28.297 -28.094 1 82.25 243 GLY B CA 1
ATOM 5702 C C . GLY B 1 243 ? 12.297 -29.328 -26.984 1 82.25 243 GLY B C 1
ATOM 5703 O O . GLY B 1 243 ? 11.469 -29.328 -26.062 1 82.25 243 GLY B O 1
ATOM 5704 N N . SER B 1 244 ? 13.273 -30.188 -27.031 1 82.31 244 SER B N 1
ATOM 5705 C CA . SER B 1 244 ? 13.406 -31.25 -26.047 1 82.31 244 SER B CA 1
ATOM 5706 C C . SER B 1 244 ? 13.742 -30.688 -24.672 1 82.31 244 SER B C 1
ATOM 5708 O O . SER B 1 244 ? 13.203 -31.141 -23.656 1 82.31 244 SER B O 1
ATOM 5710 N N . VAL B 1 245 ? 14.617 -29.719 -24.688 1 83.62 245 VAL B N 1
ATOM 5711 C CA . VAL B 1 245 ? 15.008 -29.109 -23.422 1 83.62 245 VAL B CA 1
ATOM 5712 C C . VAL B 1 245 ? 13.82 -28.359 -22.812 1 83.62 245 VAL B C 1
ATOM 5714 O O . VAL B 1 245 ? 13.586 -28.406 -21.609 1 83.62 245 VAL B O 1
ATOM 5717 N N . TYR B 1 246 ? 13.086 -27.719 -23.656 1 88.06 246 TYR B N 1
ATOM 5718 C CA . TYR B 1 246 ? 11.93 -26.953 -23.203 1 88.06 246 TYR B CA 1
ATOM 5719 C C . TYR B 1 246 ? 10.898 -27.875 -22.547 1 88.06 246 TYR B C 1
ATOM 5721 O O . TYR B 1 246 ? 10.312 -27.516 -21.516 1 88.06 246 TYR B O 1
ATOM 5729 N N . GLU B 1 247 ? 10.688 -28.922 -23.141 1 86.5 247 GLU B N 1
ATOM 5730 C CA . GLU B 1 247 ? 9.719 -29.859 -22.594 1 86.5 247 GLU B CA 1
ATOM 5731 C C . GLU B 1 247 ? 10.117 -30.328 -21.188 1 86.5 247 GLU B C 1
ATOM 5733 O O . GLU B 1 247 ? 9.266 -30.469 -20.312 1 86.5 247 GLU B O 1
ATOM 5738 N N . VAL B 1 248 ? 11.375 -30.562 -21.062 1 84.19 248 VAL B N 1
ATOM 5739 C CA . VAL B 1 248 ? 11.883 -30.984 -19.766 1 84.19 248 VAL B CA 1
ATOM 5740 C C . VAL B 1 248 ? 11.742 -29.859 -18.75 1 84.19 248 VAL B C 1
ATOM 5742 O O . VAL B 1 248 ? 11.328 -30.078 -17.609 1 84.19 248 VAL B O 1
ATOM 5745 N N . LEU B 1 249 ? 12.086 -28.656 -19.188 1 87.69 249 LEU B N 1
ATOM 5746 C CA . LEU B 1 249 ? 11.945 -27.484 -18.328 1 87.69 249 LEU B CA 1
ATOM 5747 C C . LEU B 1 249 ? 10.5 -27.312 -17.891 1 87.69 249 LEU B C 1
ATOM 5749 O O . LEU B 1 249 ? 10.234 -27.078 -16.703 1 87.69 249 LEU B O 1
ATOM 5753 N N . GLN B 1 250 ? 9.68 -27.453 -18.781 1 88.81 250 GLN B N 1
ATOM 5754 C CA . GLN B 1 250 ? 8.258 -27.281 -18.5 1 88.81 250 GLN B CA 1
ATOM 5755 C C . GLN B 1 250 ? 7.754 -28.359 -17.531 1 88.81 250 GLN B C 1
ATOM 5757 O O . GLN B 1 250 ? 7.027 -28.062 -16.594 1 88.81 250 GLN B O 1
ATOM 5762 N N . GLN B 1 251 ? 8.117 -29.547 -17.797 1 87.69 251 GLN B N 1
ATOM 5763 C CA . GLN B 1 251 ? 7.672 -30.672 -16.969 1 87.69 251 GLN B CA 1
ATOM 5764 C C . GLN B 1 251 ? 8.188 -30.547 -15.539 1 87.69 251 GLN B C 1
ATOM 5766 O O . GLN B 1 251 ? 7.41 -30.656 -14.586 1 87.69 251 GLN B O 1
ATOM 5771 N N . ILE B 1 252 ? 9.461 -30.328 -15.422 1 87.69 252 ILE B N 1
ATOM 5772 C CA . ILE B 1 252 ? 10.062 -30.25 -14.094 1 87.69 252 ILE B CA 1
ATOM 5773 C C . ILE B 1 252 ? 9.523 -29.031 -13.352 1 87.69 252 ILE B C 1
ATOM 5775 O O . ILE B 1 252 ? 9.227 -29.109 -12.156 1 87.69 252 ILE B O 1
ATOM 5779 N N . SER B 1 253 ? 9.398 -27.953 -14.055 1 89.62 253 SER B N 1
ATOM 5780 C CA . SER B 1 253 ? 8.859 -26.75 -13.422 1 89.62 253 SER B CA 1
ATOM 5781 C C . SER B 1 253 ? 7.449 -26.984 -12.906 1 89.62 253 SER B C 1
ATOM 5783 O O . SER B 1 253 ? 7.109 -26.562 -11.797 1 89.62 253 SER B O 1
ATOM 5785 N N . SER B 1 254 ? 6.66 -27.609 -13.664 1 88.38 254 SER B N 1
ATOM 5786 C CA . SER B 1 254 ? 5.297 -27.922 -13.258 1 88.38 254 SER B CA 1
ATOM 5787 C C . SER B 1 254 ? 5.285 -28.812 -12.016 1 88.38 254 SER B C 1
ATOM 5789 O O . SER B 1 254 ? 4.516 -28.578 -11.086 1 88.38 254 SER B O 1
ATOM 5791 N N . GLU B 1 255 ? 6.109 -29.812 -12.023 1 87.44 255 GLU B N 1
ATOM 5792 C CA . GLU B 1 255 ? 6.18 -30.766 -10.914 1 87.44 255 GLU B CA 1
ATOM 5793 C C . GLU B 1 255 ? 6.66 -30.078 -9.641 1 87.44 255 GLU B C 1
ATOM 5795 O O . GLU B 1 255 ? 6.141 -30.344 -8.555 1 87.44 255 GLU B O 1
ATOM 5800 N N . VAL B 1 256 ? 7.605 -29.25 -9.828 1 87.12 256 VAL B N 1
ATOM 5801 C CA . VAL B 1 256 ? 8.125 -28.516 -8.68 1 87.12 256 VAL B CA 1
ATOM 5802 C C . VAL B 1 256 ? 7.055 -27.594 -8.133 1 87.12 256 VAL B C 1
ATOM 5804 O O . VAL B 1 256 ? 6.848 -27.516 -6.918 1 87.12 256 VAL B O 1
ATOM 5807 N N . PHE B 1 257 ? 6.383 -26.938 -8.977 1 85.81 257 PHE B N 1
ATOM 5808 C CA . PHE B 1 257 ? 5.352 -26 -8.562 1 85.81 257 PHE B CA 1
ATOM 5809 C C . PHE B 1 257 ? 4.211 -26.719 -7.852 1 85.81 257 PHE B C 1
ATOM 5811 O O . PHE B 1 257 ? 3.705 -26.234 -6.836 1 85.81 257 PHE B O 1
ATOM 5818 N N . HIS B 1 258 ? 3.803 -27.812 -8.328 1 84.06 258 HIS B N 1
ATOM 5819 C CA . HIS B 1 258 ? 2.789 -28.625 -7.664 1 84.06 258 HIS B CA 1
ATOM 5820 C C . HIS B 1 258 ? 3.256 -29.062 -6.277 1 84.06 258 HIS B C 1
ATOM 5822 O O . HIS B 1 258 ? 2.477 -29.047 -5.324 1 84.06 258 HIS B O 1
ATOM 5828 N N . SER B 1 259 ? 4.488 -29.453 -6.27 1 87 259 SER B N 1
ATOM 5829 C CA . SER B 1 259 ? 5.043 -29.906 -4.992 1 87 259 SER B CA 1
ATOM 5830 C C . SER B 1 259 ? 5.141 -28.766 -3.996 1 87 259 SER B C 1
ATOM 5832 O O . SER B 1 259 ? 4.828 -28.922 -2.814 1 87 259 SER B O 1
ATOM 5834 N N . TRP B 1 260 ? 5.484 -27.656 -4.523 1 88.38 260 TRP B N 1
ATOM 5835 C CA . TRP B 1 260 ? 5.637 -26.469 -3.686 1 88.38 260 TRP B CA 1
ATOM 5836 C C . TRP B 1 260 ? 4.293 -26.016 -3.129 1 88.38 260 TRP B C 1
ATOM 5838 O O . TRP B 1 260 ? 4.215 -25.5 -2.016 1 88.38 260 TRP B O 1
ATOM 5848 N N . SER B 1 261 ? 3.244 -26.141 -3.848 1 87.69 261 SER B N 1
ATOM 5849 C CA . SER B 1 261 ? 1.926 -25.672 -3.439 1 87.69 261 SER B CA 1
ATOM 5850 C C . SER B 1 261 ? 1.197 -26.719 -2.602 1 87.69 261 SER B C 1
ATOM 5852 O O . SER B 1 261 ? 0.174 -26.422 -1.982 1 87.69 261 SER B O 1
ATOM 5854 N N . GLY B 1 262 ? 1.701 -27.938 -2.607 1 85.5 262 GLY B N 1
ATOM 5855 C CA . GLY B 1 262 ? 1.073 -29.016 -1.86 1 85.5 262 GLY B CA 1
ATOM 5856 C C . GLY B 1 262 ? -0.088 -29.656 -2.598 1 85.5 262 GLY B C 1
ATOM 5857 O O . GLY B 1 262 ? -0.925 -30.328 -1.989 1 85.5 262 GLY B O 1
ATOM 5858 N N . THR B 1 263 ? -0.15 -29.516 -3.848 1 83.19 263 THR B N 1
ATOM 5859 C CA . THR B 1 263 ? -1.271 -29.953 -4.672 1 83.19 263 THR B CA 1
ATOM 5860 C C . THR B 1 263 ? -1.423 -31.469 -4.613 1 83.19 263 THR B C 1
ATOM 5862 O O . THR B 1 263 ? -2.533 -31.984 -4.719 1 83.19 263 THR B O 1
ATOM 5865 N N . TRP B 1 264 ? -0.316 -32.188 -4.434 1 79.31 264 TRP B N 1
ATOM 5866 C CA . TRP B 1 264 ? -0.347 -33.656 -4.484 1 79.31 264 TRP B CA 1
ATOM 5867 C C . TRP B 1 264 ? -0.576 -34.25 -3.098 1 79.31 264 TRP B C 1
ATOM 5869 O O . TRP B 1 264 ? -0.123 -35.344 -2.807 1 79.31 264 TRP B O 1
ATOM 5879 N N . GLY B 1 265 ? -1.117 -33.469 -2.199 1 80.69 265 GLY B N 1
ATOM 5880 C CA . GLY B 1 265 ? -1.575 -34.031 -0.939 1 80.69 265 GLY B CA 1
ATOM 5881 C C . GLY B 1 265 ? -0.738 -33.594 0.248 1 80.69 265 GLY B C 1
ATOM 5882 O O . GLY B 1 265 ? -0.862 -34.156 1.341 1 80.69 265 GLY B O 1
ATOM 5883 N N . ASP B 1 266 ? 0.13 -32.75 0.054 1 86.56 266 ASP B N 1
ATOM 5884 C CA . ASP B 1 266 ? 0.871 -32.188 1.177 1 86.56 266 ASP B CA 1
ATOM 5885 C C . ASP B 1 266 ? 0.056 -31.109 1.882 1 86.56 266 ASP B C 1
ATOM 5887 O O . ASP B 1 266 ? 0.18 -29.922 1.563 1 86.56 266 ASP B O 1
ATOM 5891 N N . GLY B 1 267 ? -0.643 -31.516 2.855 1 88.38 267 GLY B N 1
ATOM 5892 C CA . GLY B 1 267 ? -1.564 -30.625 3.549 1 88.38 267 GLY B CA 1
ATOM 5893 C C . GLY B 1 267 ? -0.866 -29.531 4.316 1 88.38 267 GLY B C 1
ATOM 5894 O O . GLY B 1 267 ? -1.367 -28.406 4.387 1 88.38 267 GLY B O 1
ATOM 5895 N N . GLU B 1 268 ? 0.258 -29.875 4.832 1 90.56 268 GLU B N 1
ATOM 5896 C CA . GLU B 1 268 ? 0.996 -28.875 5.609 1 90.56 268 GLU B CA 1
ATOM 5897 C C . GLU B 1 268 ? 1.443 -27.703 4.734 1 90.56 268 GLU B C 1
ATOM 5899 O O . GLU B 1 268 ? 1.313 -26.547 5.125 1 90.56 268 GLU B O 1
ATOM 5904 N N . ARG B 1 269 ? 1.896 -27.984 3.619 1 91.38 269 ARG B N 1
ATOM 5905 C CA . ARG B 1 269 ? 2.332 -26.953 2.686 1 91.38 269 ARG B CA 1
ATOM 5906 C C . ARG B 1 269 ? 1.147 -26.156 2.166 1 91.38 269 ARG B C 1
ATOM 5908 O O . ARG B 1 269 ? 1.208 -24.922 2.102 1 91.38 269 ARG B O 1
ATOM 5915 N N . ALA B 1 270 ? 0.182 -26.891 1.824 1 90.88 270 ALA B N 1
ATOM 5916 C CA . ALA B 1 270 ? -1.005 -26.219 1.291 1 90.88 270 ALA B CA 1
ATOM 5917 C C . ALA B 1 270 ? -1.575 -25.234 2.297 1 90.88 270 ALA B C 1
ATOM 5919 O O . ALA B 1 270 ? -1.982 -24.125 1.924 1 90.88 270 ALA B O 1
ATOM 5920 N N . ARG B 1 271 ? -1.56 -25.594 3.51 1 93.62 271 ARG B N 1
ATOM 5921 C CA . ARG B 1 271 ? -2.053 -24.734 4.586 1 93.62 271 ARG B CA 1
ATOM 5922 C C . ARG B 1 271 ? -1.202 -23.484 4.715 1 93.62 271 ARG B C 1
ATOM 5924 O O . ARG B 1 271 ? -1.733 -22.375 4.855 1 93.62 271 ARG B O 1
ATOM 5931 N N . LEU B 1 272 ? 0.082 -23.641 4.617 1 94 272 LEU B N 1
ATOM 5932 C CA . LEU B 1 272 ? 0.997 -22.531 4.805 1 94 272 LEU B CA 1
ATOM 5933 C C . LEU B 1 272 ? 0.942 -21.578 3.609 1 94 272 LEU B C 1
ATOM 5935 O O . LEU B 1 272 ? 1.116 -20.359 3.766 1 94 272 LEU B O 1
ATOM 5939 N N . ILE B 1 273 ? 0.647 -22.094 2.471 1 93.62 273 ILE B N 1
ATOM 5940 C CA . ILE B 1 273 ? 0.724 -21.281 1.259 1 93.62 273 ILE B CA 1
ATOM 5941 C C . ILE B 1 273 ? -0.635 -20.656 0.976 1 93.62 273 ILE B C 1
ATOM 5943 O O . ILE B 1 273 ? -0.719 -19.469 0.665 1 93.62 273 ILE B O 1
ATOM 5947 N N . GLY B 1 274 ? -1.701 -21.406 1.139 1 94.62 274 GLY B N 1
ATOM 5948 C CA . GLY B 1 274 ? -2.998 -20.906 0.728 1 94.62 274 GLY B CA 1
ATOM 5949 C C . GLY B 1 274 ? -4.008 -20.859 1.859 1 94.62 274 GLY B C 1
ATOM 5950 O O . GLY B 1 274 ? -5.09 -20.281 1.711 1 94.62 274 GLY B O 1
ATOM 5951 N N . GLY B 1 275 ? -3.734 -21.375 2.973 1 95.88 275 GLY B N 1
ATOM 5952 C CA . GLY B 1 275 ? -4.715 -21.578 4.027 1 95.88 275 GLY B CA 1
ATOM 5953 C C . GLY B 1 275 ? -5.207 -20.297 4.645 1 95.88 275 GLY B C 1
ATOM 5954 O O . GLY B 1 275 ? -6.383 -20.172 4.988 1 95.88 275 GLY B O 1
ATOM 5955 N N . HIS B 1 276 ? -4.289 -19.406 4.824 1 96.75 276 HIS B N 1
ATOM 5956 C CA . HIS B 1 276 ? -4.699 -18.156 5.445 1 96.75 276 HIS B CA 1
ATOM 5957 C C . HIS B 1 276 ? -5.543 -17.312 4.492 1 96.75 276 HIS B C 1
ATOM 5959 O O . HIS B 1 276 ? -6.453 -16.609 4.922 1 96.75 276 HIS B O 1
ATOM 5965 N N . LEU B 1 277 ? -5.238 -17.297 3.223 1 97.31 277 LEU B N 1
ATOM 5966 C CA . LEU B 1 277 ? -6.062 -16.609 2.24 1 97.31 277 LEU B CA 1
ATOM 5967 C C . LEU B 1 277 ? -7.473 -17.188 2.209 1 97.31 277 LEU B C 1
ATOM 5969 O O . LEU B 1 277 ? -8.453 -16.438 2.205 1 97.31 277 LEU B O 1
ATOM 5973 N N . LEU B 1 278 ? -7.543 -18.484 2.197 1 96.31 278 LEU B N 1
ATOM 5974 C CA . LEU B 1 278 ? -8.859 -19.109 2.219 1 96.31 278 LEU B CA 1
ATOM 5975 C C . LEU B 1 278 ? -9.617 -18.734 3.482 1 96.31 278 LEU B C 1
ATOM 5977 O O . LEU B 1 278 ? -10.812 -18.422 3.424 1 96.31 278 LEU B O 1
ATOM 5981 N N . TYR B 1 279 ? -8.969 -18.781 4.551 1 96.75 279 TYR B N 1
ATOM 5982 C CA . TYR B 1 279 ? -9.578 -18.375 5.809 1 96.75 279 TYR B CA 1
ATOM 5983 C C . TYR B 1 279 ? -10.141 -16.953 5.703 1 96.75 279 TYR B C 1
ATOM 5985 O O . TYR B 1 279 ? -11.266 -16.703 6.121 1 96.75 279 TYR B O 1
ATOM 5993 N N . THR B 1 280 ? -9.312 -16.078 5.258 1 96.62 280 THR B N 1
ATOM 5994 C CA . THR B 1 280 ? -9.695 -14.68 5.137 1 96.62 280 THR B CA 1
ATOM 5995 C C . THR B 1 280 ? -10.945 -14.531 4.277 1 96.62 280 THR B C 1
ATOM 5997 O O . THR B 1 280 ? -11.867 -13.797 4.637 1 96.62 280 THR B O 1
ATOM 6000 N N . ILE B 1 281 ? -10.984 -15.195 3.188 1 96.62 281 ILE B N 1
ATOM 6001 C CA . ILE B 1 281 ? -12.117 -15.141 2.268 1 96.62 281 ILE B CA 1
ATOM 6002 C C . ILE B 1 281 ? -13.367 -15.672 2.959 1 96.62 281 ILE B C 1
ATOM 6004 O O . ILE B 1 281 ? -14.406 -15.008 2.984 1 96.62 281 ILE B O 1
ATOM 6008 N N . LEU B 1 282 ? -13.281 -16.828 3.523 1 95.56 282 LEU B N 1
ATOM 6009 C CA . LEU B 1 282 ? -14.43 -17.469 4.152 1 95.56 282 LEU B CA 1
ATOM 6010 C C . LEU B 1 282 ? -14.945 -16.641 5.324 1 95.56 282 LEU B C 1
ATOM 6012 O O . LEU B 1 282 ? -16.156 -16.547 5.539 1 95.56 282 LEU B O 1
ATOM 6016 N N . ASN B 1 283 ? -14.016 -16.109 6.047 1 95.06 283 ASN B N 1
ATOM 6017 C CA . ASN B 1 283 ? -14.406 -15.258 7.164 1 95.06 283 ASN B CA 1
ATOM 6018 C C . ASN B 1 283 ? -15.18 -14.031 6.688 1 95.06 283 ASN B C 1
ATOM 6020 O O . ASN B 1 283 ? -16.172 -13.641 7.301 1 95.06 283 ASN B O 1
ATOM 6024 N N . ARG B 1 284 ? -14.773 -13.43 5.648 1 94.94 284 ARG B N 1
ATOM 6025 C CA . ARG B 1 284 ? -15.422 -12.234 5.113 1 94.94 284 ARG B CA 1
ATOM 6026 C C . ARG B 1 284 ? -16.766 -12.57 4.496 1 94.94 284 ARG B C 1
ATOM 6028 O O . ARG B 1 284 ? -17.672 -11.734 4.477 1 94.94 284 ARG B O 1
ATOM 6035 N N . LEU B 1 285 ? -16.859 -13.781 4.027 1 95.38 285 LEU B N 1
ATOM 6036 C CA . LEU B 1 285 ? -18.141 -14.203 3.455 1 95.38 285 LEU B CA 1
ATOM 6037 C C . LEU B 1 285 ? -19.203 -14.336 4.539 1 95.38 285 LEU B C 1
ATOM 6039 O O . LEU B 1 285 ? -20.406 -14.32 4.242 1 95.38 285 LEU B O 1
ATOM 6043 N N . GLN B 1 286 ? -18.766 -14.555 5.754 1 90.56 286 GLN B N 1
ATOM 6044 C CA . GLN B 1 286 ? -19.703 -14.688 6.863 1 90.56 286 GLN B CA 1
ATOM 6045 C C . GLN B 1 286 ? -20.094 -13.312 7.402 1 90.56 286 GLN B C 1
ATOM 6047 O O . GLN B 1 286 ? -20.875 -13.219 8.359 1 90.56 286 GLN B O 1
ATOM 6052 N N . GLN B 1 287 ? -20.562 -12.484 6.727 1 71.81 287 GLN B N 1
ATOM 6053 C CA . GLN B 1 287 ? -20.984 -11.102 6.504 1 71.81 287 GLN B CA 1
ATOM 6054 C C . GLN B 1 287 ? -21.141 -10.352 7.824 1 71.81 287 GLN B C 1
ATOM 6056 O O . GLN B 1 287 ? -21.641 -10.922 8.805 1 71.81 287 GLN B O 1
ATOM 6061 N N . LYS B 1 288 ? -20.406 -9.211 7.836 1 72 288 LYS B N 1
ATOM 6062 C CA . LYS B 1 288 ? -20.922 -8.062 8.57 1 72 288 LYS B CA 1
ATOM 6063 C C . LYS B 1 288 ? -21.438 -6.984 7.621 1 72 288 LYS B C 1
ATOM 6065 O O . LYS B 1 288 ? -20.906 -6.809 6.527 1 72 288 LYS B O 1
ATOM 6070 N N . PRO B 1 289 ? -22.594 -6.516 7.75 1 67.94 289 PRO B N 1
ATOM 6071 C CA . PRO B 1 289 ? -23.25 -5.527 6.883 1 67.94 289 PRO B CA 1
ATOM 6072 C C . PRO B 1 289 ? -22.312 -4.383 6.5 1 67.94 289 PRO B C 1
ATOM 6074 O O . PRO B 1 289 ? -22.438 -3.816 5.41 1 67.94 289 PRO B O 1
ATOM 6077 N N . THR B 1 290 ? -21.406 -4.145 7.23 1 72.19 290 THR B N 1
ATOM 6078 C CA . THR B 1 290 ? -20.609 -2.943 7.031 1 72.19 290 THR B CA 1
ATOM 6079 C C . THR B 1 290 ? -19.391 -3.246 6.176 1 72.19 290 THR B C 1
ATOM 6081 O O . THR B 1 290 ? -18.641 -2.334 5.793 1 72.19 290 THR B O 1
ATOM 6084 N N . TRP B 1 291 ? -19.406 -4.441 5.656 1 78.31 291 TRP B N 1
ATOM 6085 C CA . TRP B 1 291 ? -18.188 -4.801 4.93 1 78.31 291 TRP B CA 1
ATOM 6086 C C . TRP B 1 291 ? -18.359 -4.555 3.432 1 78.31 291 TRP B C 1
ATOM 6088 O O . TRP B 1 291 ? -19.484 -4.504 2.932 1 78.31 291 TRP B O 1
ATOM 6098 N N . PRO B 1 292 ? -17.234 -4.426 2.768 1 87.5 292 PRO B N 1
ATOM 6099 C CA . PRO B 1 292 ? -17.297 -4.273 1.312 1 87.5 292 PRO B CA 1
ATOM 6100 C C . PRO B 1 292 ? -17.984 -5.453 0.622 1 87.5 292 PRO B C 1
ATOM 6102 O O . PRO B 1 292 ? -17.938 -6.578 1.13 1 87.5 292 PRO B O 1
ATOM 6105 N N . LYS B 1 293 ? -18.578 -5.156 -0.46 1 91.19 293 LYS B N 1
ATOM 6106 C CA . LYS B 1 293 ? -19.234 -6.188 -1.27 1 91.19 293 LYS B CA 1
ATOM 6107 C C . LYS B 1 293 ? -18.219 -6.883 -2.18 1 91.19 293 LYS B C 1
ATOM 6109 O O . LYS B 1 293 ? -18.438 -8.016 -2.607 1 91.19 293 LYS B O 1
ATOM 6114 N N . LEU B 1 294 ? -17.188 -6.188 -2.461 1 95.12 294 LEU B N 1
ATOM 6115 C CA . LEU B 1 294 ? -16.203 -6.711 -3.396 1 95.12 294 LEU B CA 1
ATOM 6116 C C . LEU B 1 294 ? -14.789 -6.625 -2.807 1 95.12 294 LEU B C 1
ATOM 6118 O O . LEU B 1 294 ? -14.344 -5.543 -2.418 1 95.12 294 LEU B O 1
ATOM 6122 N N . PHE B 1 295 ? -14.195 -7.777 -2.711 1 96.56 295 PHE B N 1
ATOM 6123 C CA . PHE B 1 295 ? -12.797 -7.867 -2.299 1 96.56 295 PHE B CA 1
ATOM 6124 C C . PHE B 1 295 ? -11.922 -8.328 -3.455 1 96.56 295 PHE B C 1
ATOM 6126 O O . PHE B 1 295 ? -12.227 -9.328 -4.117 1 96.56 295 PHE B O 1
ATOM 6133 N N . ILE B 1 296 ? -10.875 -7.613 -3.697 1 97.81 296 ILE B N 1
ATOM 6134 C CA . ILE B 1 296 ? -9.961 -7.949 -4.781 1 97.81 296 ILE B CA 1
ATOM 6135 C C . ILE B 1 296 ? -8.555 -8.156 -4.227 1 97.81 296 ILE B C 1
ATOM 6137 O O . ILE B 1 296 ? -8.062 -7.332 -3.451 1 97.81 296 ILE B O 1
ATOM 6141 N N . TYR B 1 297 ? -7.945 -9.234 -4.641 1 98.62 297 TYR B N 1
ATOM 6142 C CA . TYR B 1 297 ? -6.598 -9.594 -4.219 1 98.62 297 TYR B CA 1
ATOM 6143 C C . TYR B 1 297 ? -5.676 -9.758 -5.422 1 98.62 297 TYR B C 1
ATOM 6145 O O . TYR B 1 297 ? -5.863 -10.672 -6.234 1 98.62 297 TYR B O 1
ATOM 6153 N N . ALA B 1 298 ? -4.719 -8.891 -5.527 1 98.75 298 ALA B N 1
ATOM 6154 C CA . ALA B 1 298 ? -3.715 -9.023 -6.582 1 98.75 298 ALA B CA 1
ATOM 6155 C C . ALA B 1 298 ? -2.449 -9.695 -6.051 1 98.75 298 ALA B C 1
ATOM 6157 O O . ALA B 1 298 ? -1.821 -9.195 -5.113 1 98.75 298 ALA B O 1
ATOM 6158 N N . GLY B 1 299 ? -2.113 -10.781 -6.656 1 98.19 299 GLY B N 1
ATOM 6159 C CA . GLY B 1 299 ? -0.975 -11.531 -6.152 1 98.19 299 GLY B CA 1
ATOM 6160 C C . GLY B 1 299 ? -0.139 -12.156 -7.25 1 98.19 299 GLY B C 1
ATOM 6161 O O . GLY B 1 299 ? 0.135 -11.523 -8.273 1 98.19 299 GLY B O 1
ATOM 6162 N N . HIS B 1 300 ? 0.322 -13.352 -6.969 1 96.69 300 HIS B N 1
ATOM 6163 C CA . HIS B 1 300 ? 1.311 -14.039 -7.793 1 96.69 300 HIS B CA 1
ATOM 6164 C C . HIS B 1 300 ? 0.802 -15.406 -8.234 1 96.69 300 HIS B C 1
ATOM 6166 O O . HIS B 1 300 ? -0.333 -15.781 -7.93 1 96.69 300 HIS B O 1
ATOM 6172 N N . ASP B 1 301 ? 1.592 -16.031 -9.062 1 93.56 301 ASP B N 1
ATOM 6173 C CA . ASP B 1 301 ? 1.272 -17.406 -9.438 1 93.56 301 ASP B CA 1
ATOM 6174 C C . ASP B 1 301 ? 1.146 -18.297 -8.203 1 93.56 301 ASP B C 1
ATOM 6176 O O . ASP B 1 301 ? 0.229 -19.109 -8.117 1 93.56 301 ASP B O 1
ATOM 6180 N N . SER B 1 302 ? 2.039 -18.031 -7.262 1 92 302 SER B N 1
ATOM 6181 C CA . SER B 1 302 ? 2.014 -18.828 -6.039 1 92 302 SER B CA 1
ATOM 6182 C C . SER B 1 302 ? 0.735 -18.578 -5.246 1 92 302 SER B C 1
ATOM 6184 O O . SER B 1 302 ? 0.251 -19.469 -4.543 1 92 302 SER B O 1
ATOM 6186 N N . THR B 1 303 ? 0.137 -17.359 -5.316 1 95.06 303 THR B N 1
ATOM 6187 C CA . THR B 1 303 ? -1.133 -17.062 -4.664 1 95.06 303 THR B CA 1
ATOM 6188 C C . THR B 1 303 ? -2.248 -17.938 -5.219 1 95.06 303 THR B C 1
ATOM 6190 O O . THR B 1 303 ? -2.977 -18.578 -4.461 1 95.06 303 THR B O 1
ATOM 6193 N N . ILE B 1 304 ? -2.287 -18 -6.504 1 93.06 304 ILE B N 1
ATOM 6194 C CA . ILE B 1 304 ? -3.328 -18.75 -7.199 1 93.06 304 ILE B CA 1
ATOM 6195 C C . ILE B 1 304 ? -3.121 -20.234 -6.973 1 93.06 304 ILE B C 1
ATOM 6197 O O . ILE B 1 304 ? -4.07 -20.969 -6.66 1 93.06 304 ILE B O 1
ATOM 6201 N N . SER B 1 305 ? -1.903 -20.688 -7.121 1 90.25 305 SER B N 1
ATOM 6202 C CA . SER B 1 305 ? -1.606 -22.094 -6.973 1 90.25 305 SER B CA 1
ATOM 6203 C C . SER B 1 305 ? -1.909 -22.578 -5.559 1 90.25 305 SER B C 1
ATOM 6205 O O . SER B 1 305 ? -2.365 -23.719 -5.363 1 90.25 305 SER B O 1
ATOM 6207 N N . GLY B 1 306 ? -1.534 -21.75 -4.602 1 90.12 306 GLY B N 1
ATOM 6208 C CA . GLY B 1 306 ? -1.838 -22.109 -3.223 1 90.12 306 GLY B CA 1
ATOM 6209 C C . GLY B 1 306 ? -3.322 -22.297 -2.969 1 90.12 306 GLY B C 1
ATOM 6210 O O . GLY B 1 306 ? -3.73 -23.266 -2.334 1 90.12 306 GLY B O 1
ATOM 6211 N N . LEU B 1 307 ? -4.102 -21.406 -3.451 1 90.69 307 LEU B N 1
ATOM 6212 C CA . LEU B 1 307 ? -5.547 -21.5 -3.301 1 90.69 307 LEU B CA 1
ATOM 6213 C C . LEU B 1 307 ? -6.102 -22.703 -4.066 1 90.69 307 LEU B C 1
ATOM 6215 O O . LEU B 1 307 ? -6.918 -23.453 -3.539 1 90.69 307 LEU B O 1
ATOM 6219 N N . ASN B 1 308 ? -5.598 -22.875 -5.219 1 87.06 308 ASN B N 1
ATOM 6220 C CA . ASN B 1 308 ? -6.051 -23.984 -6.059 1 87.06 308 ASN B CA 1
ATOM 6221 C C . ASN B 1 308 ? -5.719 -25.328 -5.438 1 87.06 308 ASN B C 1
ATOM 6223 O O . ASN B 1 308 ? -6.488 -26.281 -5.57 1 87.06 308 ASN B O 1
ATOM 6227 N N . ALA B 1 309 ? -4.551 -25.406 -4.887 1 87.31 309 ALA B N 1
ATOM 6228 C CA . ALA B 1 309 ? -4.148 -26.672 -4.254 1 87.31 309 ALA B CA 1
ATOM 6229 C C . ALA B 1 309 ? -5.156 -27.094 -3.191 1 87.31 309 ALA B C 1
ATOM 6231 O O . ALA B 1 309 ? -5.559 -28.266 -3.141 1 87.31 309 ALA B O 1
ATOM 6232 N N . ILE B 1 310 ? -5.586 -26.172 -2.42 1 88.75 310 ILE B N 1
ATOM 6233 C CA . ILE B 1 310 ? -6.539 -26.469 -1.354 1 88.75 310 ILE B CA 1
ATOM 6234 C C . ILE B 1 310 ? -7.898 -26.812 -1.956 1 88.75 310 ILE B C 1
ATOM 6236 O O . ILE B 1 310 ? -8.539 -27.781 -1.547 1 88.75 310 ILE B O 1
ATOM 6240 N N . LEU B 1 311 ? -8.312 -26.047 -2.877 1 83.88 311 LEU B N 1
ATOM 6241 C CA . LEU B 1 311 ? -9.609 -26.281 -3.502 1 83.88 311 LEU B CA 1
ATOM 6242 C C . LEU B 1 311 ? -9.648 -27.641 -4.195 1 83.88 311 LEU B C 1
ATOM 6244 O O . LEU B 1 311 ? -10.68 -28.312 -4.184 1 83.88 311 LEU B O 1
ATOM 6248 N N . HIS B 1 312 ? -8.531 -27.953 -4.707 1 78.38 312 HIS B N 1
ATOM 6249 C CA . HIS B 1 312 ? -8.414 -29.281 -5.316 1 78.38 312 HIS B CA 1
ATOM 6250 C C . HIS B 1 312 ? -8.539 -30.375 -4.273 1 78.38 312 HIS B C 1
ATOM 6252 O O . HIS B 1 312 ? -9.203 -31.391 -4.508 1 78.38 312 HIS B O 1
ATOM 6258 N N . MET B 1 313 ? -7.902 -30.234 -3.254 1 76.06 313 MET B N 1
ATOM 6259 C CA . MET B 1 313 ? -7.918 -31.25 -2.197 1 76.06 313 MET B CA 1
ATOM 6260 C C . MET B 1 313 ? -9.305 -31.359 -1.581 1 76.06 313 MET B C 1
ATOM 6262 O O . MET B 1 313 ? -9.75 -32.469 -1.232 1 76.06 313 MET B O 1
ATOM 6266 N N . ILE B 1 314 ? -9.93 -30.25 -1.493 1 75.25 314 ILE B N 1
ATOM 6267 C CA . ILE B 1 314 ? -11.297 -30.25 -0.982 1 75.25 314 ILE B CA 1
ATOM 6268 C C . ILE B 1 314 ? -12.211 -30.969 -1.968 1 75.25 314 ILE B C 1
ATOM 6270 O O . ILE B 1 314 ? -13.086 -31.734 -1.563 1 75.25 314 ILE B O 1
ATOM 6274 N N . ALA B 1 315 ? -12.047 -30.641 -3.211 1 70.12 315 ALA B N 1
ATOM 6275 C CA . ALA B 1 315 ? -12.922 -31.188 -4.246 1 70.12 315 ALA B CA 1
ATOM 6276 C C . ALA B 1 315 ? -12.609 -32.656 -4.504 1 70.12 315 ALA B C 1
ATOM 6278 O O . ALA B 1 315 ? -13.438 -33.375 -5.062 1 70.12 315 ALA B O 1
ATOM 6279 N N . LYS B 1 316 ? -11.664 -33.188 -3.855 1 62.56 316 LYS B N 1
ATOM 6280 C CA . LYS B 1 316 ? -11.234 -34.531 -4.137 1 62.56 316 LYS B CA 1
ATOM 6281 C C . LYS B 1 316 ? -11.359 -34.875 -5.621 1 62.56 316 LYS B C 1
ATOM 6283 O O . LYS B 1 316 ? -11.688 -36 -5.996 1 62.56 316 LYS B O 1
ATOM 6288 N N . SER B 1 317 ? -11.656 -33.781 -6.344 1 55.44 317 SER B N 1
ATOM 6289 C CA . SER B 1 317 ? -12.039 -33.969 -7.738 1 55.44 317 SER B CA 1
ATOM 6290 C C . SER B 1 317 ? -10.805 -34.156 -8.625 1 55.44 317 SER B C 1
ATOM 6292 O O . SER B 1 317 ? -9.75 -33.594 -8.344 1 55.44 317 SER B O 1
ATOM 6294 N N . GLU B 1 318 ? -10.883 -35.125 -9.469 1 50.88 318 GLU B N 1
ATOM 6295 C CA . GLU B 1 318 ? -9.914 -35.375 -10.531 1 50.88 318 GLU B CA 1
ATOM 6296 C C . GLU B 1 318 ? -9.836 -34.188 -11.492 1 50.88 318 GLU B C 1
ATOM 6298 O O . GLU B 1 318 ? -8.867 -34.094 -12.25 1 50.88 318 GLU B O 1
ATOM 6303 N N . THR B 1 319 ? -10.852 -33.375 -11.547 1 48.47 319 THR B N 1
ATOM 6304 C CA . THR B 1 319 ? -10.938 -32.344 -12.578 1 48.47 319 THR B CA 1
ATOM 6305 C C . THR B 1 319 ? -9.875 -31.281 -12.367 1 48.47 319 THR B C 1
ATOM 6307 O O . THR B 1 319 ? -9.469 -30.609 -13.32 1 48.47 319 THR B O 1
ATOM 6310 N N . ALA B 1 320 ? -9.445 -31.016 -11.219 1 51.62 320 ALA B N 1
ATOM 6311 C CA . ALA B 1 320 ? -8.484 -29.953 -10.938 1 51.62 320 ALA B CA 1
ATOM 6312 C C . ALA B 1 320 ? -7.137 -30.25 -11.602 1 51.62 320 ALA B C 1
ATOM 6314 O O . ALA B 1 320 ? -6.254 -29.375 -11.617 1 51.62 320 ALA B O 1
ATOM 6315 N N . ARG B 1 321 ? -7.078 -31.406 -12.18 1 51.41 321 ARG B N 1
ATOM 6316 C CA . ARG B 1 321 ? -5.844 -31.797 -12.859 1 51.41 321 ARG B CA 1
ATOM 6317 C C . ARG B 1 321 ? -5.617 -30.938 -14.102 1 51.41 321 ARG B C 1
ATOM 6319 O O . ARG B 1 321 ? -4.508 -30.891 -14.633 1 51.41 321 ARG B O 1
ATOM 6326 N N . ASP B 1 322 ? -6.762 -30.219 -14.438 1 55.03 322 ASP B N 1
ATOM 6327 C CA . ASP B 1 322 ? -6.637 -29.5 -15.703 1 55.03 322 ASP B CA 1
ATOM 6328 C C . ASP B 1 322 ? -6.125 -28.078 -15.477 1 55.03 322 ASP B C 1
ATOM 6330 O O . ASP B 1 322 ? -5.895 -27.344 -16.438 1 55.03 322 ASP B O 1
ATOM 6334 N N . ILE B 1 323 ? -5.961 -27.797 -14.297 1 59.91 323 ILE B N 1
ATOM 6335 C CA . ILE B 1 323 ? -5.457 -26.438 -14.078 1 59.91 323 ILE B CA 1
ATOM 6336 C C . ILE B 1 323 ? -3.93 -26.438 -14.117 1 59.91 323 ILE B C 1
ATOM 6338 O O . ILE B 1 323 ? -3.293 -27.344 -13.57 1 59.91 323 ILE B O 1
ATOM 6342 N N . SER B 1 324 ? -3.479 -25.594 -14.906 1 63.28 324 SER B N 1
ATOM 6343 C CA . SER B 1 324 ? -2.031 -25.453 -15.023 1 63.28 324 SER B CA 1
ATOM 6344 C C . SER B 1 324 ? -1.373 -25.375 -13.648 1 63.28 324 SER B C 1
ATOM 6346 O O . SER B 1 324 ? -1.885 -24.719 -12.742 1 63.28 324 SER B O 1
ATOM 6348 N N . ALA B 1 325 ? -0.345 -26.172 -13.641 1 75 325 ALA B N 1
ATOM 6349 C CA . ALA B 1 325 ? 0.433 -26.141 -12.406 1 75 325 ALA B CA 1
ATOM 6350 C C . ALA B 1 325 ? 0.938 -24.734 -12.094 1 75 325 ALA B C 1
ATOM 6352 O O . ALA B 1 325 ? 0.895 -24.297 -10.945 1 75 325 ALA B O 1
ATOM 6353 N N . ILE B 1 326 ? 1.312 -24.078 -13.203 1 88.81 326 ILE B N 1
ATOM 6354 C CA . ILE B 1 326 ? 1.763 -22.703 -13.062 1 88.81 326 ILE B CA 1
ATOM 6355 C C . ILE B 1 326 ? 0.741 -21.766 -13.695 1 88.81 326 ILE B C 1
ATOM 6357 O O . ILE B 1 326 ? 0.679 -21.625 -14.914 1 88.81 326 ILE B O 1
ATOM 6361 N N . PRO B 1 327 ? -0.075 -21.141 -12.914 1 91.19 327 PRO B N 1
ATOM 6362 C CA . PRO B 1 327 ? -1.068 -20.234 -13.477 1 91.19 327 PRO B CA 1
ATOM 6363 C C . PRO B 1 327 ? -0.445 -19.172 -14.383 1 91.19 327 PRO B C 1
ATOM 6365 O O . PRO B 1 327 ? 0.545 -18.547 -14.008 1 91.19 327 PRO B O 1
ATOM 6368 N N . PRO B 1 328 ? -0.964 -19.016 -15.547 1 91.69 328 PRO B N 1
ATOM 6369 C CA . PRO B 1 328 ? -0.43 -17.969 -16.438 1 91.69 328 PRO B CA 1
ATOM 6370 C C . PRO B 1 328 ? -0.634 -16.562 -15.875 1 91.69 328 PRO B C 1
ATOM 6372 O O . PRO B 1 328 ? -1.338 -16.391 -14.883 1 91.69 328 PRO B O 1
ATOM 6375 N N . PHE B 1 329 ? 0.03 -15.602 -16.531 1 94.62 329 PHE B N 1
ATOM 6376 C CA . PHE B 1 329 ? -0.169 -14.211 -16.156 1 94.62 329 PHE B CA 1
ATOM 6377 C C . PHE B 1 329 ? -1.641 -13.828 -16.266 1 94.62 329 PHE B C 1
ATOM 6379 O O . PHE B 1 329 ? -2.332 -14.234 -17.203 1 94.62 329 PHE B O 1
ATOM 6386 N N . SER B 1 330 ? -2.158 -13.094 -15.234 1 95.56 330 SER B N 1
ATOM 6387 C CA . SER B 1 330 ? -3.506 -12.539 -15.203 1 95.56 330 SER B CA 1
ATOM 6388 C C . SER B 1 330 ? -4.551 -13.625 -14.977 1 95.56 330 SER B C 1
ATOM 6390 O O . SER B 1 330 ? -5.738 -13.414 -15.227 1 95.56 330 SER B O 1
ATOM 6392 N N . ALA B 1 331 ? -4.078 -14.836 -14.625 1 93.94 331 ALA B N 1
ATOM 6393 C CA . ALA B 1 331 ? -5.039 -15.844 -14.18 1 93.94 331 ALA B CA 1
ATOM 6394 C C . ALA B 1 331 ? -5.816 -15.359 -12.961 1 93.94 331 ALA B C 1
ATOM 6396 O O . ALA B 1 331 ? -5.301 -14.586 -12.156 1 93.94 331 ALA B O 1
ATOM 6397 N N . SER B 1 332 ? -7.094 -15.844 -12.82 1 95.19 332 SER B N 1
ATOM 6398 C CA . SER B 1 332 ? -7.934 -15.336 -11.75 1 95.19 332 SER B CA 1
ATOM 6399 C C . SER B 1 332 ? -8.812 -16.438 -11.164 1 95.19 332 SER B C 1
ATOM 6401 O O . SER B 1 332 ? -9.133 -17.406 -11.844 1 95.19 332 SER B O 1
ATOM 6403 N N . VAL B 1 333 ? -9.141 -16.281 -9.922 1 94.38 333 VAL B N 1
ATOM 6404 C CA . VAL B 1 333 ? -10.125 -17.094 -9.219 1 94.38 333 VAL B CA 1
ATOM 6405 C C . VAL B 1 333 ? -11.25 -16.203 -8.695 1 94.38 333 VAL B C 1
ATOM 6407 O O . VAL B 1 333 ? -10.992 -15.148 -8.117 1 94.38 333 VAL B O 1
ATOM 6410 N N . PHE B 1 334 ? -12.508 -16.609 -8.953 1 95.56 334 PHE B N 1
ATOM 6411 C CA . PHE B 1 334 ? -13.68 -15.906 -8.453 1 95.56 334 PHE B CA 1
ATOM 6412 C C . PHE B 1 334 ? -14.375 -16.719 -7.367 1 95.56 334 PHE B C 1
ATOM 6414 O O . PHE B 1 334 ? -14.633 -17.906 -7.543 1 95.56 334 PHE B O 1
ATOM 6421 N N . VAL B 1 335 ? -14.625 -16.109 -6.277 1 95.62 335 VAL B N 1
ATOM 6422 C CA . VAL B 1 335 ? -15.492 -16.656 -5.238 1 95.62 335 VAL B CA 1
ATOM 6423 C C . VAL B 1 335 ? -16.734 -15.773 -5.094 1 95.62 335 VAL B C 1
ATOM 6425 O O . VAL B 1 335 ? -16.656 -14.648 -4.594 1 95.62 335 VAL B O 1
ATOM 6428 N N . GLU B 1 336 ? -17.875 -16.297 -5.465 1 95.88 336 GLU B N 1
ATOM 6429 C CA . GLU B 1 336 ? -19.109 -15.523 -5.547 1 95.88 336 GLU B CA 1
ATOM 6430 C C . GLU B 1 336 ? -20.141 -16.031 -4.539 1 95.88 336 GLU B C 1
ATOM 6432 O O . GLU B 1 336 ? -20.578 -17.172 -4.609 1 95.88 336 GLU B O 1
ATOM 6437 N N . LEU B 1 337 ? -20.5 -15.18 -3.662 1 95.62 337 LEU B N 1
ATOM 6438 C CA . LEU B 1 337 ? -21.578 -15.469 -2.715 1 95.62 337 LEU B CA 1
ATOM 6439 C C . LEU B 1 337 ? -22.906 -14.922 -3.215 1 95.62 337 LEU B C 1
ATOM 6441 O O . LEU B 1 337 ? -23.031 -13.719 -3.463 1 95.62 337 LEU B O 1
ATOM 6445 N N . PHE B 1 338 ? -23.859 -15.805 -3.236 1 94.5 338 PHE B N 1
ATOM 6446 C CA . PHE B 1 338 ? -25.172 -15.414 -3.729 1 94.5 338 PHE B CA 1
ATOM 6447 C C . PHE B 1 338 ? -26.109 -15.086 -2.57 1 94.5 338 PHE B C 1
ATOM 6449 O O . PHE B 1 338 ? -25.828 -15.43 -1.421 1 94.5 338 PHE B O 1
ATOM 6456 N N . GLN B 1 339 ? -27.234 -14.445 -2.91 1 93.75 339 GLN B N 1
ATOM 6457 C CA . GLN B 1 339 ? -28.219 -14.008 -1.916 1 93.75 339 GLN B CA 1
ATOM 6458 C C . GLN B 1 339 ? -28.781 -15.203 -1.144 1 93.75 339 GLN B C 1
ATOM 6460 O O . GLN B 1 339 ? -29.141 -15.07 0.03 1 93.75 339 GLN B O 1
ATOM 6465 N N . ASN B 1 340 ? -28.844 -16.375 -1.735 1 93.19 340 ASN B N 1
ATOM 6466 C CA . ASN B 1 340 ? -29.359 -17.578 -1.083 1 93.19 340 ASN B CA 1
ATOM 6467 C C . ASN B 1 340 ? -28.297 -18.281 -0.26 1 93.19 340 ASN B C 1
ATOM 6469 O O . ASN B 1 340 ? -28.438 -19.453 0.081 1 93.19 340 ASN B O 1
ATOM 6473 N N . ASP B 1 341 ? -27.109 -17.719 -0.138 1 93.25 341 ASP B N 1
ATOM 6474 C CA . ASP B 1 341 ? -26 -18.156 0.7 1 93.25 341 ASP B CA 1
ATOM 6475 C C . ASP B 1 341 ? -25.297 -19.359 0.083 1 93.25 341 ASP B C 1
ATOM 6477 O O . ASP B 1 341 ? -24.781 -20.219 0.801 1 93.25 341 ASP B O 1
ATOM 6481 N N . SER B 1 342 ? -25.406 -19.438 -1.19 1 92.94 342 SER B N 1
ATOM 6482 C CA . SER B 1 342 ? -24.578 -20.391 -1.928 1 92.94 342 SER B CA 1
ATOM 6483 C C . SER B 1 342 ? -23.344 -19.719 -2.516 1 92.94 342 SER B C 1
ATOM 6485 O O . SER B 1 342 ? -23.344 -18.516 -2.768 1 92.94 342 SER B O 1
ATOM 6487 N N . VAL B 1 343 ? -22.344 -20.562 -2.689 1 93.81 343 VAL B N 1
ATOM 6488 C CA . VAL B 1 343 ? -21.078 -20.031 -3.17 1 93.81 343 VAL B CA 1
ATOM 6489 C C . VAL B 1 343 ? -20.672 -20.75 -4.461 1 93.81 343 VAL B C 1
ATOM 6491 O O . VAL B 1 343 ? -20.828 -21.969 -4.578 1 93.81 343 VAL B O 1
ATOM 6494 N N . ARG B 1 344 ? -20.219 -19.969 -5.398 1 92.94 344 ARG B N 1
ATOM 6495 C CA . ARG B 1 344 ? -19.641 -20.469 -6.637 1 92.94 344 ARG B CA 1
ATOM 6496 C C . ARG B 1 344 ? -18.172 -20.062 -6.758 1 92.94 344 ARG B C 1
ATOM 6498 O O . ARG B 1 344 ? -17.828 -18.922 -6.5 1 92.94 344 ARG B O 1
ATOM 6505 N N . VAL B 1 345 ? -17.312 -21.062 -7.062 1 91.81 345 VAL B N 1
ATOM 6506 C CA . VAL B 1 345 ? -15.891 -20.797 -7.266 1 91.81 345 VAL B CA 1
ATOM 6507 C C . VAL B 1 345 ? -15.523 -21.078 -8.719 1 91.81 345 VAL B C 1
ATOM 6509 O O . VAL B 1 345 ? -15.805 -22.156 -9.25 1 91.81 345 VAL B O 1
ATOM 6512 N N . LEU B 1 346 ? -14.852 -20.047 -9.32 1 90.81 346 LEU B N 1
ATOM 6513 C CA . LEU B 1 346 ? -14.492 -20.141 -10.734 1 90.81 346 LEU B CA 1
ATOM 6514 C C . LEU B 1 346 ? -13.008 -19.844 -10.938 1 90.81 346 LEU B C 1
ATOM 6516 O O . LEU B 1 346 ? -12.422 -19.047 -10.203 1 90.81 346 LEU B O 1
ATOM 6520 N N . TYR B 1 347 ? -12.445 -20.531 -11.906 1 89.5 347 TYR B N 1
ATOM 6521 C CA . TYR B 1 347 ? -11.086 -20.266 -12.359 1 89.5 347 TYR B CA 1
ATOM 6522 C C . TYR B 1 347 ? -11.078 -19.719 -13.781 1 89.5 347 TYR B C 1
ATOM 6524 O O . TYR B 1 347 ? -11.719 -20.297 -14.672 1 89.5 347 TYR B O 1
ATOM 6532 N N . HIS B 1 348 ? -10.414 -18.578 -13.961 1 89.81 348 HIS B N 1
ATOM 6533 C CA . HIS B 1 348 ? -10.242 -17.938 -15.258 1 89.81 348 HIS B CA 1
ATOM 6534 C C . HIS B 1 348 ? -8.773 -17.906 -15.664 1 89.81 348 HIS B C 1
ATOM 6536 O O . HIS B 1 348 ? -7.938 -17.328 -14.969 1 89.81 348 HIS B O 1
ATOM 6542 N N . GLU B 1 349 ? -8.438 -18.516 -16.734 1 84.19 349 GLU B N 1
ATOM 6543 C CA . GLU B 1 349 ? -7.062 -18.844 -17.094 1 84.19 349 GLU B CA 1
ATOM 6544 C C . GLU B 1 349 ? -6.277 -17.578 -17.453 1 84.19 349 GLU B C 1
ATOM 6546 O O . GLU B 1 349 ? -5.074 -17.5 -17.203 1 84.19 349 GLU B O 1
ATOM 6551 N N . ASP B 1 350 ? -6.852 -16.656 -18.234 1 78.62 350 ASP B N 1
ATOM 6552 C CA . ASP B 1 350 ? -6.055 -15.492 -18.578 1 78.62 350 ASP B CA 1
ATOM 6553 C C . ASP B 1 350 ? -6.949 -14.289 -18.891 1 78.62 350 ASP B C 1
ATOM 6555 O O . ASP B 1 350 ? -8.172 -14.383 -18.781 1 78.62 350 ASP B O 1
ATOM 6559 N N . TRP B 1 351 ? -6.316 -13.172 -19.219 1 73.25 351 TRP B N 1
ATOM 6560 C CA . TRP B 1 351 ? -6.984 -11.891 -19.438 1 73.25 351 TRP B CA 1
ATOM 6561 C C . TRP B 1 351 ? -7.859 -11.922 -20.672 1 73.25 351 TRP B C 1
ATOM 6563 O O . TRP B 1 351 ? -8.844 -11.188 -20.766 1 73.25 351 TRP B O 1
ATOM 6573 N N . ASN B 1 352 ? -7.539 -12.695 -21.562 1 71.25 352 ASN B N 1
ATOM 6574 C CA . ASN B 1 352 ? -8.203 -12.672 -22.859 1 71.25 352 ASN B CA 1
ATOM 6575 C C . ASN B 1 352 ? -9.008 -13.945 -23.094 1 71.25 352 ASN B C 1
ATOM 6577 O O . ASN B 1 352 ? -9.336 -14.266 -24.25 1 71.25 352 ASN B O 1
ATOM 6581 N N . SER B 1 353 ? -9.133 -14.609 -22.031 1 66.19 353 SER B N 1
ATOM 6582 C CA . SER B 1 353 ? -9.758 -15.898 -22.312 1 66.19 353 SER B CA 1
ATOM 6583 C C . SER B 1 353 ? -11.188 -15.719 -22.812 1 66.19 353 SER B C 1
ATOM 6585 O O . SER B 1 353 ? -11.977 -14.992 -22.203 1 66.19 353 SER B O 1
ATOM 6587 N N . THR B 1 354 ? -11.328 -16.031 -24 1 62.94 354 THR B N 1
ATOM 6588 C CA . THR B 1 354 ? -12.68 -16.078 -24.562 1 62.94 354 THR B CA 1
ATOM 6589 C C . THR B 1 354 ? -13.477 -17.234 -23.938 1 62.94 354 THR B C 1
ATOM 6591 O O . THR B 1 354 ? -14.695 -17.297 -24.094 1 62.94 354 THR B O 1
ATOM 6594 N N . ALA B 1 355 ? -12.711 -18.062 -23.25 1 64.5 355 ALA B N 1
ATOM 6595 C CA . ALA B 1 355 ? -13.398 -19.172 -22.625 1 64.5 355 ALA B CA 1
ATOM 6596 C C . ALA B 1 355 ? -14.039 -18.766 -21.297 1 64.5 355 ALA B C 1
ATOM 6598 O O . ALA B 1 355 ? -13.508 -17.891 -20.594 1 64.5 355 ALA B O 1
ATOM 6599 N N . ASP B 1 356 ? -15.164 -19.312 -21.125 1 75.12 356 ASP B N 1
ATOM 6600 C CA . ASP B 1 356 ? -15.852 -19.141 -19.844 1 75.12 356 ASP B CA 1
ATOM 6601 C C . ASP B 1 356 ? -15 -19.656 -18.688 1 75.12 356 ASP B C 1
ATOM 6603 O O . ASP B 1 356 ? -14.289 -20.656 -18.844 1 75.12 356 ASP B O 1
ATOM 6607 N N . PRO B 1 357 ? -15.039 -18.906 -17.578 1 85.44 357 PRO B N 1
ATOM 6608 C CA . PRO B 1 357 ? -14.352 -19.438 -16.406 1 85.44 357 PRO B CA 1
ATOM 6609 C C . PRO B 1 357 ? -14.805 -20.844 -16.031 1 85.44 357 PRO B C 1
ATOM 6611 O O . PRO B 1 357 ? -15.977 -21.188 -16.203 1 85.44 357 PRO B O 1
ATOM 6614 N N . VAL B 1 358 ? -13.844 -21.625 -15.625 1 81.94 358 VAL B N 1
ATOM 6615 C CA . VAL B 1 358 ? -14.102 -23.016 -15.258 1 81.94 358 VAL B CA 1
ATOM 6616 C C . VAL B 1 358 ? -14.594 -23.094 -13.82 1 81.94 358 VAL B C 1
ATOM 6618 O O . VAL B 1 358 ? -14 -22.484 -12.922 1 81.94 358 VAL B O 1
ATOM 6621 N N . MET B 1 359 ? -15.648 -23.828 -13.656 1 82.5 359 MET B N 1
ATOM 6622 C CA . MET B 1 359 ? -16.203 -24 -12.32 1 82.5 359 MET B CA 1
ATOM 6623 C C . MET B 1 359 ? -15.383 -25 -11.516 1 82.5 359 MET B C 1
ATOM 6625 O O . MET B 1 359 ? -15.062 -26.094 -12.008 1 82.5 359 MET B O 1
ATOM 6629 N N . LEU B 1 360 ? -15.047 -24.516 -10.297 1 77 360 LEU B N 1
ATOM 6630 C CA . LEU B 1 360 ? -14.375 -25.438 -9.375 1 77 360 LEU B CA 1
ATOM 6631 C C . LEU B 1 360 ? -15.375 -26.062 -8.406 1 77 360 LEU B C 1
ATOM 6633 O O . LEU B 1 360 ? -15.945 -25.359 -7.562 1 77 360 LEU B O 1
ATOM 6637 N N . SER B 1 361 ? -15.969 -27.219 -8.758 1 68.5 361 SER B N 1
ATOM 6638 C CA . SER B 1 361 ? -17.062 -27.828 -8 1 68.5 361 SER B CA 1
ATOM 6639 C C . SER B 1 361 ? -16.547 -28.953 -7.105 1 68.5 361 SER B C 1
ATOM 6641 O O . SER B 1 361 ? -15.57 -29.625 -7.441 1 68.5 361 SER B O 1
ATOM 6643 N N . HIS B 1 362 ? -17.109 -28.969 -5.953 1 72.94 362 HIS B N 1
ATOM 6644 C CA . HIS B 1 362 ? -16.906 -30.109 -5.066 1 72.94 362 HIS B CA 1
ATOM 6645 C C . HIS B 1 362 ? -18.016 -31.141 -5.266 1 72.94 362 HIS B C 1
ATOM 6647 O 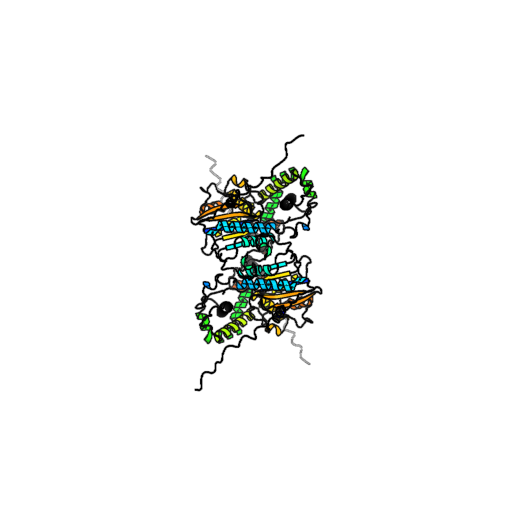O . HIS B 1 362 ? -19.172 -30.797 -5.465 1 72.94 362 HIS B O 1
ATOM 6653 N N . PRO B 1 363 ? -17.578 -32.406 -5.215 1 70.88 363 PRO B N 1
ATOM 6654 C CA . PRO B 1 363 ? -18.594 -33.438 -5.414 1 70.88 363 PRO B CA 1
ATOM 6655 C C . PRO B 1 363 ? -19.734 -33.344 -4.414 1 70.88 363 PRO B C 1
ATOM 6657 O O . PRO B 1 363 ? -20.875 -33.719 -4.734 1 70.88 363 PRO B O 1
ATOM 6660 N N . GLU B 1 364 ? -19.422 -32.875 -3.301 1 75.81 364 GLU B N 1
ATOM 6661 C CA . GLU B 1 364 ? -20.453 -32.812 -2.275 1 75.81 364 GLU B CA 1
ATOM 6662 C C . GLU B 1 364 ? -21.375 -31.609 -2.498 1 75.81 364 GLU B C 1
ATOM 6664 O O . GLU B 1 364 ? -22.359 -31.438 -1.786 1 75.81 364 GLU B O 1
ATOM 6669 N N . CYS B 1 365 ? -21.062 -30.797 -3.303 1 78.31 365 CYS B N 1
ATOM 6670 C CA . CYS B 1 365 ? -21.891 -29.641 -3.641 1 78.31 365 CYS B CA 1
ATOM 6671 C C . CYS B 1 365 ? -22.703 -29.906 -4.902 1 78.31 365 CYS B C 1
ATOM 6673 O O . CYS B 1 365 ? -22.203 -30.516 -5.852 1 78.31 365 CYS B O 1
ATOM 6675 N N . HIS B 1 366 ? -24.156 -29.828 -4.656 1 63.94 366 HIS B N 1
ATOM 6676 C CA . HIS B 1 366 ? -25.125 -30.109 -5.707 1 63.94 366 HIS B CA 1
ATOM 6677 C C . HIS B 1 366 ? -25.188 -28.969 -6.715 1 63.94 366 HIS B C 1
ATOM 6679 O O . HIS B 1 366 ? -25.328 -27.797 -6.336 1 63.94 366 HIS B O 1
ATOM 6685 N N . ASN B 1 367 ? -24.688 -28.969 -7.926 1 60.12 367 ASN B N 1
ATOM 6686 C CA . ASN B 1 367 ? -24.953 -28.141 -9.102 1 60.12 367 ASN B CA 1
ATOM 6687 C C . ASN B 1 367 ? -24 -26.938 -9.164 1 60.12 367 ASN B C 1
ATOM 6689 O O . ASN B 1 367 ? -24.406 -25.844 -9.57 1 60.12 367 ASN B O 1
ATOM 6693 N N . SER B 1 368 ? -22.953 -26.922 -8.836 1 71 368 SER B N 1
ATOM 6694 C CA . SER B 1 368 ? -21.938 -25.891 -9.031 1 71 368 SER B CA 1
ATOM 6695 C C . SER B 1 368 ? -22 -24.828 -7.941 1 71 368 SER B C 1
ATOM 6697 O O . SER B 1 368 ? -21.078 -24.031 -7.789 1 71 368 SER B O 1
ATOM 6699 N N . LEU B 1 369 ? -23.125 -24.906 -7.223 1 86.12 369 LEU B N 1
ATOM 6700 C CA . LEU B 1 369 ? -23.281 -24 -6.094 1 86.12 369 LEU B CA 1
ATOM 6701 C C . LEU B 1 369 ? -23.172 -24.75 -4.773 1 86.12 369 LEU B C 1
ATOM 6703 O O . LEU B 1 369 ? -23.828 -25.781 -4.582 1 86.12 369 LEU B O 1
ATOM 6707 N N . CYS B 1 370 ? -22.344 -24.297 -3.992 1 90.5 370 CYS B N 1
ATOM 6708 C CA . CYS B 1 370 ? -22.125 -24.922 -2.691 1 90.5 370 CYS B CA 1
ATOM 6709 C C . CYS B 1 370 ? -22.656 -24.047 -1.569 1 90.5 370 CYS B C 1
ATOM 6711 O O . CYS B 1 370 ? -22.297 -22.875 -1.475 1 90.5 370 CYS B O 1
ATOM 6713 N N . PRO B 1 371 ? -23.547 -24.641 -0.74 1 92.75 371 PRO B N 1
ATOM 6714 C CA . PRO B 1 371 ? -23.906 -23.828 0.425 1 92.75 371 PRO B CA 1
ATOM 6715 C C . PRO B 1 371 ? -22.703 -23.344 1.213 1 92.75 371 PRO B C 1
ATOM 6717 O O . PRO B 1 371 ? -21.734 -24.094 1.398 1 92.75 371 PRO B O 1
ATOM 6720 N N . LEU B 1 372 ? -22.719 -22.109 1.672 1 93.81 372 LEU B N 1
ATOM 6721 C CA . LEU B 1 372 ? -21.578 -21.516 2.373 1 93.81 372 LEU B CA 1
ATOM 6722 C C . LEU B 1 372 ? -21.203 -22.359 3.588 1 93.81 372 LEU B C 1
ATOM 6724 O O . LEU B 1 372 ? -20.016 -22.609 3.82 1 93.81 372 LEU B O 1
ATOM 6728 N N . SER B 1 373 ? -22.203 -22.812 4.34 1 93.38 373 SER B N 1
ATOM 6729 C CA . SER B 1 373 ? -21.938 -23.609 5.527 1 93.38 373 SER B CA 1
ATOM 6730 C C . SER B 1 373 ? -21.203 -24.891 5.172 1 93.38 373 SER B C 1
ATOM 6732 O O . SER B 1 373 ? -20.312 -25.328 5.906 1 93.38 373 SER B O 1
ATOM 6734 N N . LYS B 1 374 ? -21.562 -25.453 4.113 1 91.69 374 LYS B N 1
ATOM 6735 C CA . LYS B 1 374 ? -20.906 -26.688 3.664 1 91.69 374 LYS B CA 1
ATOM 6736 C C . LYS B 1 374 ? -19.469 -26.406 3.234 1 91.69 374 LYS B C 1
ATOM 6738 O O . LYS B 1 374 ? -18.562 -27.188 3.551 1 91.69 374 LYS B O 1
ATOM 6743 N N . LEU B 1 375 ? -19.281 -25.406 2.51 1 91.44 375 LEU B N 1
ATOM 6744 C CA . LEU B 1 375 ? -17.938 -25.047 2.076 1 91.44 375 LEU B CA 1
ATOM 6745 C C . LEU B 1 375 ? -17.031 -24.797 3.275 1 91.44 375 LEU B C 1
ATOM 6747 O O . LEU B 1 375 ? -15.867 -25.203 3.27 1 91.44 375 LEU B O 1
ATOM 6751 N N . ILE B 1 376 ? -17.547 -24.109 4.262 1 93.5 376 ILE B N 1
ATOM 6752 C CA . ILE B 1 376 ? -16.781 -23.844 5.477 1 93.5 376 ILE B CA 1
ATOM 6753 C C . ILE B 1 376 ? -16.406 -25.156 6.148 1 93.5 376 ILE B C 1
ATOM 6755 O O . ILE B 1 376 ? -15.258 -25.344 6.555 1 93.5 376 ILE B O 1
ATOM 6759 N N . ALA B 1 377 ? -17.312 -26.062 6.156 1 92.69 377 ALA B N 1
ATOM 6760 C CA . ALA B 1 377 ? -17.062 -27.359 6.777 1 92.69 377 ALA B CA 1
ATOM 6761 C C . ALA B 1 377 ? -16 -28.141 6.012 1 92.69 377 ALA B C 1
ATOM 6763 O O . ALA B 1 377 ? -15.125 -28.75 6.613 1 92.69 377 ALA B O 1
ATOM 6764 N N . LEU B 1 378 ? -16.078 -28.109 4.773 1 89.12 378 LEU B N 1
ATOM 6765 C CA . LEU B 1 378 ? -15.133 -28.828 3.922 1 89.12 378 LEU B CA 1
ATOM 6766 C C . LEU B 1 378 ? -13.734 -28.234 4.023 1 89.12 378 LEU B C 1
ATOM 6768 O O . LEU B 1 378 ? -12.742 -28.922 3.771 1 89.12 378 LEU B O 1
ATOM 6772 N N . SER B 1 379 ? -13.617 -26.938 4.426 1 92.5 379 SER B N 1
ATOM 6773 C CA . SER B 1 379 ? -12.344 -26.203 4.418 1 92.5 379 SER B CA 1
ATOM 6774 C C . SER B 1 379 ? -11.68 -26.234 5.789 1 92.5 379 SER B C 1
ATOM 6776 O O . SER B 1 379 ? -10.555 -25.766 5.949 1 92.5 379 SER B O 1
ATOM 6778 N N . LYS B 1 380 ? -12.266 -26.766 6.719 1 93.5 380 LYS B N 1
ATOM 6779 C CA . LYS B 1 380 ? -11.883 -26.656 8.125 1 93.5 380 LYS B CA 1
ATOM 6780 C C . LYS B 1 380 ? -10.453 -27.141 8.344 1 93.5 380 LYS B C 1
ATOM 6782 O O . LYS B 1 380 ? -9.695 -26.547 9.109 1 93.5 380 LYS B O 1
ATOM 6787 N N . ASP B 1 381 ? -10.102 -28.172 7.684 1 92.12 381 ASP B N 1
ATOM 6788 C CA . ASP B 1 381 ? -8.797 -28.781 7.922 1 92.12 381 ASP B CA 1
ATOM 6789 C C . ASP B 1 381 ? -7.695 -28.047 7.168 1 92.12 381 ASP B C 1
ATOM 6791 O O . ASP B 1 381 ? -6.508 -28.281 7.406 1 92.12 381 ASP B O 1
ATOM 6795 N N . PHE B 1 382 ? -8.078 -27.156 6.348 1 93.44 382 PHE B N 1
ATOM 6796 C CA . PHE B 1 382 ? -7.078 -26.531 5.477 1 93.44 382 PHE B CA 1
ATOM 6797 C C . PHE B 1 382 ? -6.867 -25.078 5.848 1 93.44 382 PHE B C 1
ATOM 6799 O O . PHE B 1 382 ? -5.855 -24.469 5.477 1 93.44 382 PHE B O 1
ATOM 6806 N N . ILE B 1 383 ? -7.727 -24.422 6.547 1 95.5 383 ILE B N 1
ATOM 6807 C CA . ILE B 1 383 ? -7.637 -23 6.82 1 95.5 383 ILE B CA 1
ATOM 6808 C C . ILE B 1 383 ? -6.664 -22.75 7.973 1 95.5 383 ILE B C 1
ATOM 6810 O O . ILE B 1 383 ? -6.516 -23.594 8.859 1 95.5 383 ILE B O 1
ATOM 6814 N N . VAL B 1 384 ? -6.012 -21.625 7.906 1 95.88 384 VAL B N 1
ATOM 6815 C CA . VAL B 1 384 ? -5.062 -21.188 8.93 1 95.88 384 VAL B CA 1
ATOM 6816 C C . VAL B 1 384 ? -5.473 -19.828 9.469 1 95.88 384 VAL B C 1
ATOM 6818 O O . VAL B 1 384 ? -5.445 -18.828 8.75 1 95.88 384 VAL B O 1
ATOM 6821 N N . VAL B 1 385 ? -5.77 -19.812 10.719 1 94.19 385 VAL B N 1
ATOM 6822 C CA . VAL B 1 385 ? -6.219 -18.578 11.352 1 94.19 385 VAL B CA 1
ATOM 6823 C C . VAL B 1 385 ? -5.012 -17.719 11.719 1 94.19 385 VAL B C 1
ATOM 6825 O O . VAL B 1 385 ? -4.934 -16.547 11.344 1 94.19 385 VAL B O 1
ATOM 6828 N N . ASP B 1 386 ? -4.078 -18.281 12.391 1 94.19 386 ASP B N 1
ATOM 6829 C CA . ASP B 1 386 ? -2.838 -17.609 12.766 1 94.19 386 ASP B CA 1
ATOM 6830 C C . ASP B 1 386 ? -1.652 -18.156 11.977 1 94.19 386 ASP B C 1
ATOM 6832 O O . ASP B 1 386 ? -1.033 -19.141 12.375 1 94.19 386 ASP B O 1
ATOM 6836 N N . TRP B 1 387 ? -1.278 -17.516 10.992 1 94.5 387 TRP B N 1
ATOM 6837 C CA . TRP B 1 387 ? -0.243 -17.984 10.07 1 94.5 387 TRP B CA 1
ATOM 6838 C C . TRP B 1 387 ? 1.119 -18.016 10.758 1 94.5 387 TRP B C 1
ATOM 6840 O O . TRP B 1 387 ? 1.918 -18.922 10.523 1 94.5 387 TRP B O 1
ATOM 6850 N N . LYS B 1 388 ? 1.406 -16.984 11.547 1 90.25 388 LYS B N 1
ATOM 6851 C CA . LYS B 1 388 ? 2.703 -16.922 12.219 1 90.25 388 LYS B CA 1
ATOM 6852 C C . LYS B 1 388 ? 2.893 -18.109 13.156 1 90.25 388 LYS B C 1
ATOM 6854 O O . LYS B 1 388 ? 3.988 -18.672 13.25 1 90.25 388 LYS B O 1
ATOM 6859 N N . ASP B 1 389 ? 1.849 -18.469 13.797 1 90.5 389 ASP B N 1
ATOM 6860 C CA . ASP B 1 389 ? 1.896 -19.641 14.664 1 90.5 389 ASP B CA 1
ATOM 6861 C C . ASP B 1 389 ? 2.096 -20.906 13.852 1 90.5 389 ASP B C 1
ATOM 6863 O O . ASP B 1 389 ? 2.869 -21.797 14.242 1 90.5 389 ASP B O 1
ATOM 6867 N N . GLU B 1 390 ? 1.342 -21 12.766 1 91.81 390 GLU B N 1
ATOM 6868 C CA . GLU B 1 390 ? 1.473 -22.156 11.883 1 91.81 390 GLU B CA 1
ATOM 6869 C C . GLU B 1 390 ? 2.891 -22.266 11.328 1 91.81 390 GLU B C 1
ATOM 6871 O O . GLU B 1 390 ? 3.377 -23.375 11.078 1 91.81 390 GLU B O 1
ATOM 6876 N N . CYS B 1 391 ? 3.467 -21.156 11.133 1 91.75 391 CYS B N 1
ATOM 6877 C CA . CYS B 1 391 ? 4.793 -21.062 10.539 1 91.75 391 CYS B CA 1
ATOM 6878 C C . CYS B 1 391 ? 5.879 -21.359 11.562 1 91.75 391 CYS 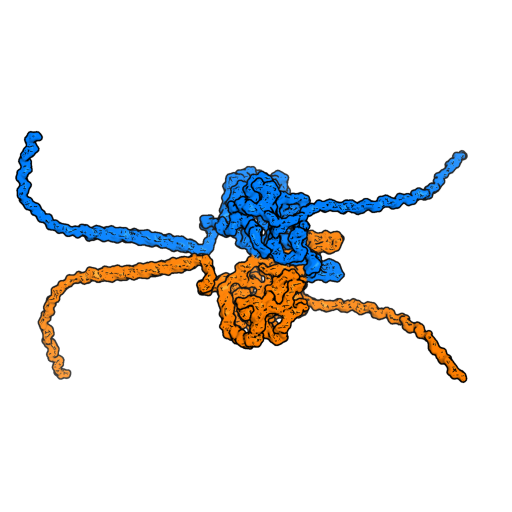B C 1
ATOM 6880 O O . CYS B 1 391 ? 7.02 -21.656 11.195 1 91.75 391 CYS B O 1
ATOM 6882 N N . ALA B 1 392 ? 5.582 -21.297 12.797 1 86.69 392 ALA B N 1
ATOM 6883 C CA . ALA B 1 392 ? 6.578 -21.469 13.852 1 86.69 392 ALA B CA 1
ATOM 6884 C C . ALA B 1 392 ? 7.141 -22.891 13.852 1 86.69 392 ALA B C 1
ATOM 6886 O O . ALA B 1 392 ? 6.402 -23.859 13.641 1 86.69 392 ALA B O 1
ATOM 6887 N N . ASP B 1 393 ? 8.398 -22.938 13.883 1 85.12 393 ASP B N 1
ATOM 6888 C CA . ASP B 1 393 ? 9.148 -24.188 13.984 1 85.12 393 ASP B CA 1
ATOM 6889 C C . ASP B 1 393 ? 10.367 -24.016 14.891 1 85.12 393 ASP B C 1
ATOM 6891 O O . ASP B 1 393 ? 11.461 -23.719 14.414 1 85.12 393 ASP B O 1
ATOM 6895 N N . LEU B 1 394 ? 10.141 -24.188 16.125 1 71.06 394 LEU B N 1
ATOM 6896 C CA . LEU B 1 394 ? 11.148 -23.922 17.141 1 71.06 394 LEU B CA 1
ATOM 6897 C C . LEU B 1 394 ? 12.398 -24.766 16.906 1 71.06 394 LEU B C 1
ATOM 6899 O O . LEU B 1 394 ? 13.523 -24.266 17.047 1 71.06 394 LEU B O 1
ATOM 6903 N N . TYR B 1 395 ? 12.133 -25.906 16.609 1 68.12 395 TYR B N 1
ATOM 6904 C CA . TYR B 1 395 ? 13.25 -26.812 16.375 1 68.12 395 TYR B CA 1
ATOM 6905 C C . TYR B 1 395 ? 14.102 -26.344 15.203 1 68.12 395 TYR B C 1
ATOM 6907 O O . TYR B 1 395 ? 15.328 -26.25 15.312 1 68.12 395 TYR B O 1
ATOM 6915 N N . TYR B 1 396 ? 13.461 -26.047 14.211 1 69.19 396 TYR B N 1
ATOM 6916 C CA . TYR B 1 396 ? 14.18 -25.594 13.031 1 69.19 396 TYR B CA 1
ATOM 6917 C C . TYR B 1 396 ? 14.875 -24.266 13.297 1 69.19 396 TYR B C 1
ATOM 6919 O O . TYR B 1 396 ? 16 -24.047 12.852 1 69.19 396 TYR B O 1
ATOM 6927 N N . GLN B 1 397 ? 14.258 -23.391 13.961 1 68.88 397 GLN B N 1
ATOM 6928 C CA . GLN B 1 397 ? 14.828 -22.094 14.289 1 68.88 397 GLN B CA 1
ATOM 6929 C C . GLN B 1 397 ? 16.047 -22.234 15.195 1 68.88 397 GLN B C 1
ATOM 6931 O O . GLN B 1 397 ? 17.031 -21.516 15.047 1 68.88 397 GLN B O 1
ATOM 6936 N N . TYR B 1 398 ? 15.969 -23.172 16.031 1 62.75 398 TYR B N 1
ATOM 6937 C CA . TYR B 1 398 ? 17.078 -23.469 16.922 1 62.75 398 TYR B CA 1
ATOM 6938 C C . TYR B 1 398 ? 18.281 -24.016 16.156 1 62.75 398 TYR B C 1
ATOM 6940 O O . TYR B 1 398 ? 19.406 -23.578 16.375 1 62.75 398 TYR B O 1
ATOM 6948 N N . LEU B 1 399 ? 18.031 -24.844 15.266 1 60.53 399 LEU B N 1
ATOM 6949 C CA . LEU B 1 399 ? 19.094 -25.516 14.523 1 60.53 399 LEU B CA 1
ATOM 6950 C C . LEU B 1 399 ? 19.766 -24.578 13.531 1 60.53 399 LEU B C 1
ATOM 6952 O O . LEU B 1 399 ? 20.969 -24.688 13.273 1 60.53 399 LEU B O 1
ATOM 6956 N N . HIS B 1 400 ? 19.062 -23.734 13.008 1 65.31 400 HIS B N 1
ATOM 6957 C CA . HIS B 1 400 ? 19.625 -22.938 11.922 1 65.31 400 HIS B CA 1
ATOM 6958 C C . HIS B 1 400 ? 19.766 -21.469 12.328 1 65.31 400 HIS B C 1
ATOM 6960 O O . HIS B 1 400 ? 20.016 -20.609 11.477 1 65.31 400 HIS B O 1
ATOM 6966 N N . GLY B 1 401 ? 19.953 -21.141 13.656 1 53.72 401 GLY B N 1
ATOM 6967 C CA . GLY B 1 401 ? 20.344 -19.859 14.203 1 53.72 401 GLY B CA 1
ATOM 6968 C C . GLY B 1 401 ? 19.328 -18.766 13.914 1 53.72 401 GLY B C 1
ATOM 6969 O O . GLY B 1 401 ? 19.656 -17.578 13.977 1 53.72 401 GLY B O 1
ATOM 6970 N N . HIS B 1 402 ? 18.422 -19.094 13.281 1 54.09 402 HIS B N 1
ATOM 6971 C CA . HIS B 1 402 ? 17.5 -17.969 13.109 1 54.09 402 HIS B CA 1
ATOM 6972 C C . HIS B 1 402 ? 17.062 -17.406 14.461 1 54.09 402 HIS B C 1
ATOM 6974 O O . HIS B 1 402 ? 16.812 -18.172 15.406 1 54.09 402 HIS B O 1
ATOM 6980 N N . THR B 1 403 ? 17.641 -16.234 14.875 1 46.5 403 THR B N 1
ATOM 6981 C CA . THR B 1 403 ? 17.594 -15.492 16.125 1 46.5 403 THR B CA 1
ATOM 6982 C C . THR B 1 403 ? 16.25 -15.672 16.812 1 46.5 403 THR B C 1
ATOM 6984 O O . THR B 1 403 ? 15.203 -15.438 16.203 1 46.5 403 THR B O 1
ATOM 6987 N N . LEU B 1 404 ? 16.172 -16.703 17.578 1 44.44 404 LEU B N 1
ATOM 6988 C CA . LEU B 1 404 ? 15.125 -16.562 18.578 1 44.44 404 LEU B CA 1
ATOM 6989 C C . LEU B 1 404 ? 15.078 -15.125 19.109 1 44.44 404 LEU B C 1
ATOM 6991 O O . LEU B 1 404 ? 15.992 -14.688 19.812 1 44.44 404 LEU B O 1
ATOM 6995 N N . ARG B 1 405 ? 14.914 -14.336 18.281 1 41.41 405 ARG B N 1
ATOM 6996 C CA . ARG B 1 405 ? 14.875 -12.938 18.703 1 41.41 405 ARG B CA 1
ATOM 6997 C C . ARG B 1 405 ? 14.453 -12.836 20.172 1 41.41 405 ARG B C 1
ATOM 6999 O O . ARG B 1 405 ? 14.781 -11.852 20.844 1 41.41 405 ARG B O 1
ATOM 7006 N N . GLU B 1 406 ? 13.398 -13.547 20.609 1 43.78 406 GLU B N 1
ATOM 7007 C CA . GLU B 1 406 ? 13.078 -13.188 21.984 1 43.78 406 GLU B CA 1
ATOM 7008 C C . GLU B 1 406 ? 13.844 -14.07 22.969 1 43.78 406 GLU B C 1
ATOM 7010 O O . GLU B 1 406 ? 13.586 -15.266 23.078 1 43.78 406 GLU B O 1
ATOM 7015 N N . PRO B 1 407 ? 15.016 -13.734 23.188 1 43.62 407 PRO B N 1
ATOM 7016 C CA . PRO B 1 407 ? 15.836 -14.344 24.234 1 43.62 407 PRO B CA 1
ATOM 7017 C C . PRO B 1 407 ? 15.016 -14.727 25.469 1 43.62 407 PRO B C 1
ATOM 7019 O O . PRO B 1 407 ? 15.477 -15.531 26.297 1 43.62 407 PRO B O 1
ATOM 7022 N N . ALA B 1 408 ? 13.977 -14.156 25.484 1 47.53 408 ALA B N 1
ATOM 7023 C CA . ALA B 1 408 ? 13.18 -14.344 26.688 1 47.53 408 ALA B CA 1
ATOM 7024 C C . ALA B 1 408 ? 12.734 -15.797 26.828 1 47.53 408 ALA B C 1
ATOM 7026 O O . ALA B 1 408 ? 12.695 -16.344 27.938 1 47.53 408 ALA B O 1
ATOM 7027 N N . GLY B 1 409 ? 12.68 -16.438 25.703 1 46.81 409 GLY B N 1
ATOM 7028 C CA . GLY B 1 409 ? 12.305 -17.828 25.812 1 46.81 409 GLY B CA 1
ATOM 7029 C C . GLY B 1 409 ? 13.445 -18.719 26.297 1 46.81 409 GLY B C 1
ATOM 7030 O O . GLY B 1 409 ? 13.25 -19.578 27.156 1 46.81 409 GLY B O 1
ATOM 7031 N N . LEU B 1 410 ? 14.516 -18.391 25.734 1 50.97 410 LEU B N 1
ATOM 7032 C CA . LEU B 1 410 ? 15.672 -19.188 26.141 1 50.97 410 LEU B CA 1
ATOM 7033 C C . LEU B 1 410 ? 16.016 -18.922 27.594 1 50.97 410 LEU B C 1
ATOM 7035 O O . LEU B 1 410 ? 16.359 -19.859 28.344 1 50.97 410 LEU B O 1
ATOM 7039 N N . TRP B 1 411 ? 15.852 -17.703 27.906 1 52.91 411 TRP B N 1
ATOM 7040 C CA . TRP B 1 411 ? 16.094 -17.359 29.312 1 52.91 411 TRP B CA 1
ATOM 7041 C C . TRP B 1 411 ? 15.039 -17.969 30.219 1 52.91 411 TRP B C 1
ATOM 7043 O O . TRP B 1 411 ? 15.344 -18.438 31.312 1 52.91 411 TRP B O 1
ATOM 7053 N N . GLY B 1 412 ? 13.898 -18.141 29.656 1 50.28 412 GLY B N 1
ATOM 7054 C CA . GLY B 1 412 ? 12.859 -18.828 30.391 1 50.28 412 GLY B CA 1
ATOM 7055 C C . GLY B 1 412 ? 13.156 -20.297 30.609 1 50.28 412 GLY B C 1
ATOM 7056 O O . GLY B 1 412 ? 12.992 -20.812 31.703 1 50.28 412 GLY B O 1
ATOM 7057 N N . ILE B 1 413 ? 13.703 -20.781 29.578 1 58.84 413 ILE B N 1
ATOM 7058 C CA . ILE B 1 413 ? 14.047 -22.188 29.672 1 58.84 413 ILE B CA 1
ATOM 7059 C C . ILE B 1 413 ? 15.25 -22.375 30.594 1 58.84 413 ILE B C 1
ATOM 7061 O O . ILE B 1 413 ? 15.266 -23.297 31.422 1 58.84 413 ILE B O 1
ATOM 7065 N N . ALA B 1 414 ? 16.125 -21.453 30.516 1 58.69 414 ALA B N 1
ATOM 7066 C CA . ALA B 1 414 ? 17.312 -21.531 31.375 1 58.69 414 ALA B CA 1
ATOM 7067 C C . ALA B 1 414 ? 16.922 -21.344 32.844 1 58.69 414 ALA B C 1
ATOM 7069 O O . ALA B 1 414 ? 17.406 -22.094 33.719 1 58.69 414 ALA B O 1
ATOM 7070 N N . VAL B 1 415 ? 16.078 -20.5 33.031 1 60.38 415 VAL B N 1
ATOM 7071 C CA . VAL B 1 415 ? 15.586 -20.266 34.375 1 60.38 415 VAL B CA 1
ATOM 7072 C C . VAL B 1 415 ? 14.781 -21.469 34.875 1 60.38 415 VAL B C 1
ATOM 7074 O O . VAL B 1 415 ? 14.938 -21.906 36 1 60.38 415 VAL B O 1
ATOM 7077 N N . PHE B 1 416 ? 14.109 -22.078 34 1 61.69 416 PHE B N 1
ATOM 7078 C CA . PHE B 1 416 ? 13.336 -23.266 34.344 1 61.69 416 PHE B CA 1
ATOM 7079 C C . PHE B 1 416 ? 14.258 -24.438 34.656 1 61.69 416 PHE B C 1
ATOM 7081 O O . PHE B 1 416 ? 14.047 -25.141 35.656 1 61.69 416 PHE B O 1
ATOM 7088 N N . ILE B 1 417 ? 15.227 -24.531 33.906 1 66.38 417 ILE B N 1
ATOM 7089 C CA . ILE B 1 417 ? 16.203 -25.594 34.156 1 66.38 417 ILE B CA 1
ATOM 7090 C C . ILE B 1 417 ? 16.953 -25.328 35.438 1 66.38 417 ILE B C 1
ATOM 7092 O O . ILE B 1 417 ? 17.172 -26.25 36.25 1 66.38 417 ILE B O 1
ATOM 7096 N N . ALA B 1 418 ? 17.25 -24.141 35.656 1 67.44 418 ALA B N 1
ATOM 7097 C CA . ALA B 1 418 ? 17.953 -23.766 36.875 1 67.44 418 ALA B CA 1
ATOM 7098 C C . ALA B 1 418 ? 17.094 -24.031 38.094 1 67.44 418 ALA B C 1
ATOM 7100 O O . ALA B 1 418 ? 17.578 -24.547 39.125 1 67.44 418 ALA B O 1
ATOM 7101 N N . ILE B 1 419 ? 15.875 -23.812 37.969 1 68.81 419 ILE B N 1
ATOM 7102 C CA . ILE B 1 419 ? 14.93 -24.062 39.031 1 68.81 419 ILE B CA 1
ATOM 7103 C C . ILE B 1 419 ? 14.797 -25.578 39.25 1 68.81 419 ILE B C 1
ATOM 7105 O O . ILE B 1 419 ? 14.812 -26.047 40.406 1 68.81 419 ILE B O 1
ATOM 7109 N N . LEU B 1 420 ? 14.789 -26.234 38.25 1 70.81 420 LEU B N 1
ATOM 7110 C CA . LEU B 1 420 ? 14.688 -27.688 38.344 1 70.81 420 LEU B CA 1
ATOM 7111 C C . LEU B 1 420 ? 15.938 -28.297 38.969 1 70.81 420 LEU B C 1
ATOM 7113 O O . LEU B 1 420 ? 15.844 -29.188 39.812 1 70.81 420 LEU B O 1
ATOM 7117 N N . VAL B 1 421 ? 17 -27.766 38.594 1 71.81 421 VAL B N 1
ATOM 7118 C CA . VAL B 1 421 ? 18.25 -28.219 39.156 1 71.81 421 VAL B CA 1
ATOM 7119 C C . VAL B 1 421 ? 18.297 -27.844 40.625 1 71.81 421 VAL B C 1
ATOM 7121 O O . VAL B 1 421 ? 18.703 -28.672 41.469 1 71.81 421 VAL B O 1
ATOM 7124 N N . ALA B 1 422 ? 17.828 -26.766 40.969 1 72.94 422 ALA B N 1
ATOM 7125 C CA . ALA B 1 422 ? 17.797 -26.312 42.344 1 72.94 422 ALA B CA 1
ATOM 7126 C C . ALA B 1 422 ? 16.859 -27.172 43.188 1 72.94 422 ALA B C 1
ATOM 7128 O O . ALA B 1 422 ? 17.188 -27.547 44.312 1 72.94 422 ALA B O 1
ATOM 7129 N N . ILE B 1 423 ? 15.844 -27.562 42.594 1 72.44 423 ILE B N 1
ATOM 7130 C CA . ILE B 1 423 ? 14.883 -28.438 43.281 1 72.44 423 ILE B CA 1
ATOM 7131 C C . ILE B 1 423 ? 15.5 -29.812 43.469 1 72.44 423 ILE B C 1
ATOM 7133 O O . ILE B 1 423 ? 15.406 -30.391 44.562 1 72.44 423 ILE B O 1
ATOM 7137 N N . ILE B 1 424 ? 16.156 -30.188 42.531 1 75.44 424 ILE B N 1
ATOM 7138 C CA . ILE B 1 424 ? 16.797 -31.5 42.594 1 75.44 424 ILE B CA 1
ATOM 7139 C C . ILE B 1 424 ? 17.922 -31.484 43.625 1 75.44 424 ILE B C 1
ATOM 7141 O O . ILE B 1 424 ? 18.016 -32.375 44.469 1 75.44 424 ILE B O 1
ATOM 7145 N N . VAL B 1 425 ? 18.641 -30.469 43.594 1 74.69 425 VAL B N 1
ATOM 7146 C CA . VAL B 1 425 ? 19.734 -30.328 44.562 1 74.69 425 VAL B CA 1
ATOM 7147 C C . VAL B 1 425 ? 19.172 -30.188 45.969 1 74.69 425 VAL B C 1
ATOM 7149 O O . VAL B 1 425 ? 19.688 -30.797 46.906 1 74.69 425 VAL B O 1
ATOM 7152 N N . GLY B 1 426 ? 18.125 -29.547 46.125 1 73.38 426 GLY B N 1
ATOM 7153 C CA . GLY B 1 426 ? 17.453 -29.438 47.375 1 73.38 426 GLY B CA 1
ATOM 7154 C C . GLY B 1 426 ? 16.891 -30.75 47.906 1 73.38 426 GLY B C 1
ATOM 7155 O O . GLY B 1 426 ? 17.031 -31.078 49.062 1 73.38 426 GLY B O 1
ATOM 7156 N N . ALA B 1 427 ? 16.375 -31.453 47 1 77.94 427 ALA B N 1
ATOM 7157 C CA . ALA B 1 427 ? 15.82 -32.75 47.344 1 77.94 427 ALA B CA 1
ATOM 7158 C C . ALA B 1 427 ? 16.922 -33.75 47.75 1 77.94 427 ALA B C 1
ATOM 7160 O O . ALA B 1 427 ? 16.781 -34.469 48.719 1 77.94 427 ALA B O 1
ATOM 7161 N N . LEU B 1 428 ? 17.938 -33.656 47.094 1 76 428 LEU B N 1
ATOM 7162 C CA . LEU B 1 428 ? 19.078 -34.531 47.406 1 76 428 LEU B CA 1
ATOM 7163 C C . LEU B 1 428 ? 19.719 -34.125 48.719 1 76 428 LEU B C 1
ATOM 7165 O O . LEU B 1 428 ? 20.094 -34.969 49.531 1 76 428 LEU B O 1
ATOM 7169 N N . TRP B 1 429 ? 19.719 -32.844 48.844 1 74.44 429 TRP B N 1
ATOM 7170 C CA . TRP B 1 429 ? 20.234 -32.312 50.125 1 74.44 429 TRP B CA 1
ATOM 7171 C C . TRP B 1 429 ? 19.328 -32.688 51.281 1 74.44 429 TRP B C 1
ATOM 7173 O O . TRP B 1 429 ? 19.812 -33.125 52.344 1 74.44 429 TRP B O 1
ATOM 7183 N N . TRP B 1 430 ? 18.109 -32.719 51.062 1 73.5 430 TRP B N 1
ATOM 7184 C CA . TRP B 1 430 ? 17.125 -33.094 52.062 1 73.5 430 TRP B CA 1
ATOM 7185 C C . TRP B 1 430 ? 17.203 -34.594 52.375 1 73.5 430 TRP B C 1
ATOM 7187 O O . TRP B 1 430 ? 17.156 -35 53.531 1 73.5 430 TRP B O 1
ATOM 7197 N N . ARG B 1 431 ? 17.422 -35.281 51.375 1 72.38 431 ARG B N 1
ATOM 7198 C CA . ARG B 1 431 ? 17.578 -36.75 51.562 1 72.38 431 ARG B CA 1
ATOM 7199 C C . ARG B 1 431 ? 18.859 -37.062 52.312 1 72.38 431 ARG B C 1
ATOM 7201 O O . ARG B 1 431 ? 18.859 -37.938 53.188 1 72.38 431 ARG B O 1
ATOM 7208 N N . ARG B 1 432 ? 19.812 -36.375 52.062 1 72.44 432 ARG B N 1
ATOM 7209 C CA . ARG B 1 432 ? 21.094 -36.562 52.75 1 72.44 432 ARG B CA 1
ATOM 7210 C C . ARG B 1 432 ? 21 -36.156 54.188 1 72.44 432 ARG B C 1
ATOM 7212 O O . ARG B 1 432 ? 21.547 -36.812 55.094 1 72.44 432 ARG B O 1
ATOM 7219 N N . GLN B 1 433 ? 20.234 -35.219 54.531 1 71.88 433 GLN B N 1
ATOM 7220 C CA . GLN B 1 433 ? 20.062 -34.781 55.906 1 71.88 433 GLN B CA 1
ATOM 7221 C C . GLN B 1 433 ? 19.219 -35.75 56.719 1 71.88 433 GLN B C 1
ATOM 7223 O O . GLN B 1 433 ? 19.516 -36.031 57.875 1 71.88 433 GLN B O 1
ATOM 7228 N N . LYS B 1 434 ? 18.375 -36.344 56.062 1 69.75 434 LYS B N 1
ATOM 7229 C CA . LYS B 1 434 ? 17.547 -37.375 56.719 1 69.75 434 LYS B CA 1
ATOM 7230 C C . LYS B 1 434 ? 18.375 -38.625 57 1 69.75 434 LYS B C 1
ATOM 7232 O O . LYS B 1 434 ? 18.219 -39.25 58.062 1 69.75 434 LYS B O 1
ATOM 7237 N N . GLN B 1 435 ? 19.219 -38.969 56.188 1 68.94 435 GLN B N 1
ATOM 7238 C CA . GLN B 1 435 ? 20.062 -40.125 56.375 1 68.94 435 GLN B CA 1
ATOM 7239 C C . GLN B 1 435 ? 21.094 -39.906 57.5 1 68.94 435 GLN B C 1
ATOM 7241 O O . GLN B 1 435 ? 21.391 -40.812 58.281 1 68.94 435 GLN B O 1
ATOM 7246 N N . LEU B 1 436 ? 21.5 -38.719 57.688 1 64.56 436 LEU B N 1
ATOM 7247 C CA . LEU B 1 436 ? 22.469 -38.375 58.719 1 64.56 436 LEU B CA 1
ATOM 7248 C C . LEU B 1 436 ? 21.797 -38.312 60.094 1 64.56 436 LEU B C 1
ATOM 7250 O O . LEU B 1 436 ? 22.406 -38.688 61.094 1 64.56 436 LEU B O 1
ATOM 7254 N N . ARG B 1 437 ? 20.656 -38 60.125 1 60.22 437 ARG B N 1
ATOM 7255 C CA . ARG B 1 437 ? 19.891 -38 61.375 1 60.22 437 ARG B CA 1
ATOM 7256 C C . ARG B 1 437 ? 19.594 -39.438 61.812 1 60.22 437 ARG B C 1
ATOM 7258 O O . ARG B 1 437 ? 19.578 -39.75 63 1 60.22 437 ARG B O 1
ATOM 7265 N N . PHE B 1 438 ? 19.359 -40.344 60.938 1 57.19 438 PHE B N 1
ATOM 7266 C CA . PHE B 1 438 ? 19.094 -41.75 61.219 1 57.19 438 PHE B CA 1
ATOM 7267 C C . PHE B 1 438 ? 20.359 -42.469 61.625 1 57.19 438 PHE B C 1
ATOM 7269 O O . PHE B 1 438 ? 20.328 -43.406 62.406 1 57.19 438 PHE B O 1
ATOM 7276 N N . LYS B 1 439 ? 21.359 -42.062 61.156 1 54.97 439 LYS B N 1
ATOM 7277 C CA . LYS B 1 439 ? 22.594 -42.719 61.531 1 54.97 439 LYS B CA 1
ATOM 7278 C C . LYS B 1 439 ? 23.062 -42.281 62.906 1 54.97 439 LYS B C 1
ATOM 7280 O O . LYS B 1 439 ? 23.688 -43.062 63.656 1 54.97 439 LYS B O 1
ATOM 7285 N N . GLY B 1 440 ? 22.859 -41.094 63.375 1 52.28 440 GLY B N 1
ATOM 7286 C CA . GLY B 1 440 ? 23.281 -40.625 64.688 1 52.28 440 GLY B CA 1
ATOM 7287 C C . GLY B 1 440 ? 22.453 -41.188 65.812 1 52.28 440 GLY B C 1
ATOM 7288 O O . GLY B 1 440 ? 22.828 -41.094 67 1 52.28 440 GLY B O 1
ATOM 7289 N N . GLY B 1 441 ? 21.219 -41.562 65.625 1 45.72 441 GLY B N 1
ATOM 7290 C CA . GLY B 1 441 ? 20.406 -42.094 66.688 1 45.72 441 GLY B CA 1
ATOM 7291 C C . GLY B 1 441 ? 20.781 -43.5 67.062 1 45.72 441 GLY B C 1
ATOM 7292 O O . GLY B 1 441 ? 20.266 -44.031 68.062 1 45.72 441 GLY B O 1
ATOM 7293 N N . ASN B 1 442 ? 21.312 -44.188 66.125 1 39.03 442 ASN B N 1
ATOM 7294 C CA . ASN B 1 442 ? 21.422 -45.594 66.5 1 39.03 442 ASN B CA 1
ATOM 7295 C C . ASN B 1 442 ? 22.641 -45.844 67.375 1 39.03 442 ASN B C 1
ATOM 7297 O O . ASN B 1 442 ? 23.531 -46.594 67 1 39.03 442 ASN B O 1
ATOM 7301 N N . ARG B 1 443 ? 23.219 -44.75 68 1 39.06 443 ARG B N 1
ATOM 7302 C CA . ARG B 1 443 ? 24.156 -45.281 69 1 39.06 443 ARG B CA 1
ATOM 7303 C C . ARG B 1 443 ? 23.406 -45.969 70.125 1 39.06 443 ARG B C 1
ATOM 7305 O O . ARG B 1 443 ? 22.891 -45.312 71.062 1 39.06 443 ARG B O 1
ATOM 7312 N N . GLY B 1 444 ? 22.625 -46.969 69.812 1 33.97 444 GLY B N 1
ATOM 7313 C CA . GLY B 1 444 ? 22.031 -47.781 70.875 1 33.97 444 GLY B CA 1
ATOM 7314 C C . GLY B 1 444 ? 23.031 -48.312 71.875 1 33.97 444 GLY B C 1
ATOM 7315 O O . GLY B 1 444 ? 24.219 -48.406 71.562 1 33.97 444 GLY B O 1
ATOM 7316 N N . PRO B 1 445 ? 22.828 -48.25 73.125 1 38.41 445 PRO B N 1
ATOM 7317 C CA . PRO B 1 445 ? 23.672 -48.812 74.188 1 38.41 445 PRO B CA 1
ATOM 7318 C C . PRO B 1 445 ? 24.141 -50.219 73.875 1 38.41 445 PRO B C 1
ATOM 7320 O O . PRO B 1 445 ? 23.453 -50.969 73.125 1 38.41 445 PRO B O 1
ATOM 7323 N N . VAL B 1 446 ? 25.375 -50.5 73.625 1 36.75 446 VAL B N 1
ATOM 7324 C CA . VAL B 1 446 ? 26.016 -51.812 73.5 1 36.75 446 VAL B CA 1
ATOM 7325 C C . VAL B 1 446 ? 25.5 -52.75 74.625 1 36.75 446 VAL B C 1
ATOM 7327 O O . VAL B 1 446 ? 25.703 -52.531 75.812 1 36.75 446 VAL B O 1
ATOM 7330 N N . GLY B 1 447 ? 24.25 -53.25 74.438 1 29.25 447 GLY B N 1
ATOM 7331 C CA . GLY B 1 447 ? 23.641 -54.188 75.375 1 29.25 447 GLY B CA 1
ATOM 7332 C C . GLY B 1 447 ? 24.516 -55.375 75.688 1 29.25 447 GLY B C 1
ATOM 7333 O O . GLY B 1 447 ? 25.25 -55.844 74.812 1 29.25 447 GLY B O 1
ATOM 7334 N N . ALA B 1 448 ? 24.906 -55.594 76.938 1 30.97 448 ALA B N 1
ATOM 7335 C CA . ALA B 1 448 ? 25.531 -56.75 77.562 1 30.97 448 ALA B CA 1
ATOM 7336 C C . ALA B 1 448 ? 24.922 -58.062 77.125 1 30.97 448 ALA B C 1
ATOM 7338 O O . ALA B 1 448 ? 23.703 -58.219 77.125 1 30.97 448 ALA B O 1
ATOM 7339 N N . VAL B 1 449 ? 25.406 -58.75 76 1 30.75 449 VAL B N 1
ATOM 7340 C CA . VAL B 1 449 ? 25.062 -60.062 75.438 1 30.75 449 VAL B CA 1
ATOM 7341 C C . VAL B 1 449 ? 24.938 -61.062 76.562 1 30.75 449 VAL B C 1
ATOM 7343 O O . VAL B 1 449 ? 25.938 -61.406 77.25 1 30.75 449 VAL B O 1
ATOM 7346 N N . VAL B 1 450 ? 23.969 -60.969 77.438 1 29.33 450 VAL B N 1
ATOM 7347 C CA . VAL B 1 450 ? 23.797 -61.969 78.5 1 29.33 450 VAL B CA 1
ATOM 7348 C C . VAL B 1 450 ? 23.516 -63.312 77.812 1 29.33 450 VAL B C 1
ATOM 7350 O O . VAL B 1 450 ? 22.859 -63.406 76.812 1 29.33 450 VAL B O 1
ATOM 7353 N N . ASP B 1 451 ? 24.25 -64.438 78.188 1 30.33 451 ASP B N 1
ATOM 7354 C CA . ASP B 1 451 ? 24.375 -65.875 77.938 1 30.33 451 ASP B CA 1
ATOM 7355 C C . ASP B 1 451 ? 23.016 -66.562 77.938 1 30.33 451 ASP B C 1
ATOM 7357 O O . ASP B 1 451 ? 22.203 -66.312 78.812 1 30.33 451 ASP B O 1
ATOM 7361 N N . PRO B 1 452 ? 22.422 -66.875 76.688 1 30.16 452 PRO B N 1
ATOM 7362 C CA . PRO B 1 452 ? 21.109 -67.562 76.688 1 30.16 452 PRO B CA 1
ATOM 7363 C C . PRO B 1 452 ? 21.047 -68.75 77.625 1 30.16 452 PRO B C 1
ATOM 7365 O O . PRO B 1 452 ? 22.062 -69.438 77.812 1 30.16 452 PRO B O 1
ATOM 7368 N N . PRO B 1 453 ? 20.172 -68.938 78.562 1 27.66 453 PRO B N 1
ATOM 7369 C CA . PRO B 1 453 ? 20.188 -70.062 79.5 1 27.66 453 PRO B CA 1
ATOM 7370 C C . PRO B 1 453 ? 19.984 -71.375 78.75 1 27.66 453 PRO B C 1
ATOM 7372 O O . PRO B 1 453 ? 19.484 -71.375 77.625 1 27.66 453 PRO B O 1
ATOM 7375 N N . VAL B 1 454 ? 20.359 -72.688 79.125 1 26.91 454 VAL B N 1
ATOM 7376 C CA . VAL B 1 454 ? 20.609 -74.062 78.938 1 26.91 454 VAL B CA 1
ATOM 7377 C C . VAL B 1 454 ? 19.312 -74.812 78.562 1 26.91 454 VAL B C 1
ATOM 7379 O O . VAL B 1 454 ? 19.344 -75.875 78 1 26.91 454 VAL B O 1
ATOM 7382 N N . ALA B 1 455 ? 18.062 -74.438 78.812 1 24.33 455 ALA B N 1
ATOM 7383 C CA . ALA B 1 455 ? 17.172 -75.5 79.188 1 24.33 455 ALA B CA 1
ATOM 7384 C C . ALA B 1 455 ? 16.703 -76.312 77.938 1 24.33 455 ALA B C 1
ATOM 7386 O O . ALA B 1 455 ? 16.328 -77.5 78.062 1 24.33 455 ALA B O 1
ATOM 7387 N N . TYR B 1 456 ? 16.312 -75.875 76.812 1 23.45 456 TYR B N 1
ATOM 7388 C CA . TYR B 1 456 ? 15.141 -76.5 76.188 1 23.45 456 TYR B CA 1
ATOM 7389 C C . TYR B 1 456 ? 15.508 -77.812 75.5 1 23.45 456 TYR B C 1
ATOM 7391 O O . TYR B 1 456 ? 15.938 -77.812 74.375 1 23.45 456 TYR B O 1
ATOM 7399 N N . ARG B 1 457 ? 16.266 -78.75 76.062 1 22.14 457 ARG B N 1
ATOM 7400 C CA . ARG B 1 457 ? 16.594 -80.062 75.5 1 22.14 457 ARG B CA 1
ATOM 7401 C C . ARG B 1 457 ? 15.328 -80.875 75.25 1 22.14 457 ARG B C 1
ATOM 7403 O O . ARG B 1 457 ? 15.305 -81.688 74.312 1 22.14 457 ARG B O 1
ATOM 7410 N N . THR B 1 458 ? 14.359 -81.062 76.125 1 24.72 458 THR B N 1
ATOM 7411 C CA . THR B 1 458 ? 13.766 -82.375 76.375 1 24.72 458 THR B CA 1
ATOM 7412 C C . THR B 1 458 ? 12.727 -82.75 75.312 1 24.72 458 THR B C 1
ATOM 7414 O O . THR B 1 458 ? 12.289 -83.875 75.25 1 24.72 458 THR B O 1
ATOM 7417 N N . LEU B 1 459 ? 11.953 -81.938 74.625 1 23.22 459 LEU B N 1
ATOM 7418 C CA . LEU B 1 459 ? 10.602 -82.438 74.312 1 23.22 459 LEU B CA 1
ATOM 7419 C C . LEU B 1 459 ? 10.609 -83.375 73.125 1 23.22 459 LEU B C 1
ATOM 7421 O O . LEU B 1 459 ? 9.562 -83.812 72.688 1 23.22 459 LEU B O 1
ATOM 7425 N N . GLU B 1 460 ? 11.586 -83.562 72.188 1 25.14 460 GLU B N 1
ATOM 7426 C CA . GLU B 1 460 ? 11.281 -84.25 70.938 1 25.14 460 GLU B CA 1
ATOM 7427 C C . GLU B 1 460 ? 11.133 -85.75 71.188 1 25.14 460 GLU B C 1
ATOM 7429 O O . GLU B 1 460 ? 11.164 -86.5 70.188 1 25.14 460 GLU B O 1
ATOM 7434 N N . ASN B 1 461 ? 11.023 -86.312 72.312 1 24.5 461 ASN B N 1
ATOM 7435 C CA . ASN B 1 461 ? 10.945 -87.812 72.438 1 24.5 461 ASN B CA 1
ATOM 7436 C C . ASN B 1 461 ? 9.664 -88.312 71.812 1 24.5 461 ASN B C 1
ATOM 7438 O O . ASN B 1 461 ? 9.492 -89.562 71.688 1 24.5 461 ASN B O 1
ATOM 7442 N N . GLN B 1 462 ? 8.469 -87.75 71.938 1 25.17 462 GLN B N 1
ATOM 7443 C CA . GLN B 1 462 ? 7.281 -88.562 72.062 1 25.17 462 GLN B CA 1
ATOM 7444 C C . GLN B 1 462 ? 6.91 -89.188 70.688 1 25.17 462 GLN B C 1
ATOM 7446 O O . GLN B 1 462 ? 6.059 -90.062 70.625 1 25.17 462 GLN B O 1
ATOM 7451 N N . LEU B 1 463 ? 6.992 -88.562 69.5 1 27.67 463 LEU B N 1
ATOM 7452 C CA . LEU B 1 463 ? 6.059 -89.062 68.5 1 27.67 463 LEU B CA 1
ATOM 7453 C C . LEU B 1 463 ? 6.465 -90.438 67.938 1 27.67 463 LEU B C 1
ATOM 7455 O O . LEU B 1 463 ? 7.406 -90.5 67.125 1 27.67 463 LEU B O 1
ATOM 7459 N N . GLN B 1 464 ? 6.594 -91.438 68.812 1 25.81 464 GLN B N 1
ATOM 7460 C CA . GLN B 1 464 ? 6.859 -92.875 68.75 1 25.81 464 GLN B CA 1
ATOM 7461 C C . GLN B 1 464 ? 5.859 -93.562 67.812 1 25.81 464 GLN B C 1
ATOM 7463 O O . GLN B 1 464 ? 6.246 -94.438 67 1 25.81 464 GLN B O 1
ATOM 7468 N N . TYR B 1 465 ? 4.648 -94.062 68.312 1 28.73 465 TYR B N 1
ATOM 7469 C CA . TYR B 1 465 ? 3.998 -95.312 68.125 1 28.73 465 TYR B CA 1
ATOM 7470 C C . TYR B 1 465 ? 3.26 -95.375 66.75 1 28.73 465 TYR B C 1
ATOM 7472 O O . TYR B 1 465 ? 3.295 -96.375 66.062 1 28.73 465 TYR B O 1
ATOM 7480 N N . GLN B 1 466 ? 2.123 -94.5 66.5 1 25 466 GLN B N 1
ATOM 7481 C CA . GLN B 1 466 ? 1.242 -95 65.438 1 25 466 GLN B CA 1
ATOM 7482 C C . GLN B 1 466 ? 1.851 -94.75 64.062 1 25 466 GLN B C 1
ATOM 7484 O O . GLN B 1 466 ? 2.377 -93.688 63.812 1 25 466 GLN B O 1
#

Solvent-accessible surface area (backbone atoms only — not comparable to full-atom values): 50865 Å² total; per-residue (Å²): 137,86,73,86,79,85,83,82,76,85,71,74,75,85,71,75,74,86,69,67,79,75,68,68,75,76,64,66,80,66,62,78,70,76,74,70,66,63,51,72,64,64,59,35,39,37,41,39,30,21,28,35,40,41,37,34,74,61,78,42,51,77,47,68,80,48,67,84,83,35,79,63,36,71,45,23,45,35,50,65,9,38,40,42,22,20,49,32,15,35,50,52,32,53,28,37,53,78,64,53,61,87,80,55,50,74,63,40,51,44,40,38,26,42,71,40,62,31,23,33,24,18,47,47,24,18,44,40,32,40,48,49,38,44,92,86,56,42,43,43,82,44,94,80,65,84,34,59,22,57,53,38,50,68,69,54,65,43,40,35,41,52,76,71,23,53,59,40,44,76,63,22,88,35,55,36,57,53,50,51,50,54,50,48,64,66,26,70,68,49,41,49,52,46,61,70,37,36,78,73,51,35,53,56,53,56,68,24,44,68,60,84,82,55,53,69,67,55,46,41,40,48,51,41,46,30,49,52,36,29,55,75,67,71,39,71,66,34,78,85,61,38,72,70,50,44,51,50,32,51,51,51,38,32,53,49,42,30,57,66,21,14,50,86,69,39,58,70,42,14,23,68,49,13,7,36,41,50,34,53,52,55,56,58,67,68,58,60,91,84,50,50,36,32,40,38,37,29,23,34,45,64,34,53,35,6,43,46,20,48,53,30,60,61,19,71,41,77,67,56,71,72,52,63,51,65,48,48,57,34,15,34,37,39,40,39,30,30,74,89,47,29,30,35,38,32,40,32,66,36,50,73,53,85,62,75,61,43,74,58,51,34,78,89,30,88,68,59,42,26,48,47,70,55,51,53,62,63,39,59,88,42,45,30,89,55,55,70,67,69,22,57,32,68,67,58,31,62,73,66,62,48,69,65,73,61,54,61,55,57,49,47,48,50,50,49,49,50,48,50,50,48,48,49,52,48,51,52,50,49,52,53,52,52,55,54,53,58,64,65,59,67,70,59,78,81,68,80,80,69,78,77,81,85,71,87,70,74,83,77,74,73,92,74,76,130,137,84,78,82,83,84,78,83,86,77,80,72,74,79,76,77,72,84,69,69,77,74,69,67,74,77,64,66,79,68,62,76,69,76,74,70,67,62,51,72,66,64,58,36,37,38,40,39,30,20,27,35,41,42,37,33,75,63,78,41,52,75,47,67,80,47,66,84,82,35,78,64,36,71,44,24,46,35,51,63,8,38,42,42,22,21,49,32,14,35,49,52,34,55,29,36,56,78,64,53,61,88,79,56,50,73,65,41,51,45,40,39,25,43,70,40,63,31,21,34,24,18,45,47,24,17,45,40,34,41,50,48,38,44,90,87,55,42,42,42,81,43,94,78,66,84,33,59,23,59,55,39,51,68,69,54,63,43,40,34,42,53,76,69,23,50,58,41,45,76,64,23,90,34,55,36,57,53,51,51,51,53,50,47,64,67,27,71,68,50,41,49,52,46,62,70,36,36,77,75,50,35,53,57,52,57,68,24,43,68,59,85,82,55,54,70,67,57,47,42,40,48,50,41,47,30,49,52,38,28,54,76,67,71,40,72,67,33,80,85,60,39,73,72,51,42,51,50,32,52,51,52,39,33,52,48,42,30,58,66,20,14,48,86,68,38,60,71,43,14,25,68,50,14,7,36,41,51,34,53,52,56,57,61,68,66,60,61,90,85,51,51,37,32,39,37,37,30,23,35,46,64,33,52,33,6,42,45,18,46,53,30,60,60,19,70,41,76,69,57,71,72,51,62,50,64,49,47,56,33,16,32,36,39,41,39,30,28,73,87,47,30,31,35,38,32,41,31,67,36,50,73,52,85,62,75,60,44,73,59,52,35,79,87,33,72,84,58,36,26,46,46,72,56,51,52,61,66,38,58,87,42,45,29,88,55,55,70,66,69,23,57,32,67,66,59,31,63,74,66,62,49,70,65,72,61,53,61,54,57,50,46,49,49,50,50,51,49,50,50,49,48,50,49,51,49,50,53,51,50,52,52,52,54,54,54,56,58,59,66,63,63,70,62,77,85,70,80,84,73,78,80,83,83,71,90,70,74,76,83,72,67,96,69,83,132

Organism: Ramazzottius varieornatus (NCBI:txid947166)

Sequence (932 aa):
MMRLPVISSSQRRLTSGCRCLFSLVVLSFLGIRDAFEVVTDLKQVHIIYRHGDRAPLRRYRNDNYDPKDWPEGLGNLTKQGVEHQFLLGQYFAARYARFLSVEHASHEVFIRASDHNRVLESALANAAGMFPPTSGSMWNSSRNGTSLGELWRPVPVHTVSQSEEFLLKQTAACPKLKRLNRELYESPFLLSRHHEHMSSMGMLINEQANDAGDHFFDRVLNAFDSYECLRLHNVSTPKWINGSVYEVLQQISSEVFHSWSGTWGDGERARLIGGHLLYTILNRLQQKPTWPKLFIYAGHDSTISGLNAILHMIAKSETARDISAIPPFSASVFVELFQNDSVRVLYHEDWNSTADPVMLSHPECHNSLCPLSKLIALSKDFIVVDWKDECADLYYQYLHGHTLREPAGLWGIAVFIAILVAIIVGALWWRRQKQLRFKGGNRGPVGAVVDPPVAYRTLENQLQYQMMRLPVISSSQRRLTSGCRCLFSLVVLSFLGIRDAFEVVTDLKQVHIIYRHGDRAPLRRYRNDNYDPKDWPEGLGNLTKQGVEHQFLLGQYFAARYARFLSVEHASHEVFIRASDHNRVLESALANAAGMFPPTSGSMWNSSRNGTSLGELWRPVPVHTVSQSEEFLLKQTAACPKLKRLNRELYESPFLLSRHHEHMSSMGMLINEQANDAGDHFFDRVLNAFDSYECLRLHNVSTPKWINGSVYEVLQQISSEVFHSWSGTWGDGERARLIGGHLLYTILNRLQQKPTWPKLFIYAGHDSTISGLNAILHMIAKSETARDISAIPPFSASVFVELFQNDSVRVLYHEDWNSTADPVMLSHPECHNSLCPLSKLIALSKDFIVVDWKDECADLYYQYLHGHTLREPAGLWGIAVFIAILVAIIVGALWWRRQKQLRFKGGNRGPVGAVVDPPVAYRTLENQLQYQ

pLDDT: mean 76.83, std 22.12, range [20.69, 98.75]

=== Feature glossary ===
Legend for the data blocks above and below:

— What the protein is —

Sequence gives the chain of amino acids in standard one-letter code (A=alanine, C=cysteine, …, Y=tyrosine), read N→C. It is the only feature that is directly encoded by the gene; all structural features are derived from the folded form of this sequence.

The annotation block draws on four external resources. InterPro: which protein families and domains the sequence belongs to. GO: standardized terms for what the protein does, what process it participates in, and where in the cell it acts. CATH: which structural fold it has in the CATH hierarchy. Organism: the species of origin.

— Where its atoms are —

Atomic coordinates in PDBx/mmCIF format — the same representation the Protein Data Bank distributes. Each line of the _atom_site loop places one backbone atom in Cartesian space (units: ångströms, origin: arbitrary).

Six rendered views show the 3D structure from the faces of a cube — i.e. along ±x, ±y, ±z. Rendering representation is drawn randomly per protein from cartoon (secondary-structure ribbons), sticks (backbone bonds), or molecular surface; coloring is either N→C rainbow (blue at the N-terminus through red at the C-terminus) or one color per chain.

— Local backbone conformation —

DSSP 8-state secondary structure assigns each residue one of H (α-helix), G (3₁₀-helix), I (π-helix), E (extended β-strand), B (isolated β-bridge), T (hydrogen-bonded turn), S (bend), or '-' (coil). The assignment is computed from backbone hydrogen-bond geometry via the Kabsch–Sander algorithm.

P-SEA three-state annotation labels each residue as helix, strand, or coil based purely on the geometry of the Cα trace. It serves as a fallback when the full backbone (and thus DSSP) is unavailable.

φ (phi) and ψ (psi) are the two rotatable backbone dihedrals per residue: φ is the C(i-1)–N–Cα–C torsion, ψ is the N–Cα–C–N(i+1) torsion, both in degrees on (−180°, 180°]. α-helical residues cluster near (−60°, −45°); β-strand residues near (−120°, +130°). A Ramachandran plot is simply a scatter of (φ, ψ) for every residue.

— Global shape and packing —

Radius of gyration (Rg) is the root-mean-square distance of Cα atoms from their centroid — a single number for overall size and compactness. A globular domain of N residues has Rg ≈ 2.2·N^0.38 Å; an extended or disordered chain has a much larger Rg. The Cα contact count is the number of residue pairs whose Cα atoms are within 8 Å and are more than four positions apart in sequence — a standard proxy for tertiary packing density. The bounding box is the smallest axis-aligned box enclosing all Cα atoms.

Accessible surface area quantifies burial. A residue with SASA near zero is packed into the hydrophobic core; one with SASA >100 Å² sits on the surface. Computed here via the Shrake–Rupley numerical algorithm with a 1.4 Å probe.

The contact map is a binary N×N matrix image: pixel (i, j) is dark where Cα_i and Cα_j are within 8 Å and |i−j|>4. Because the |i−j|>4 filter removes local helical contacts, off-diagonal stripes parallel to the main diagonal indicate parallel β-sheets; stripes perpendicular to it indicate antiparallel β-sheets. The Ramachandran plot scatters every residue's (φ, ψ) pair against the sterically allowed regions. The PAE heatmap renders the predicted-aligned-error matrix.

— Structural neighborhood —

A 3Di character summarizes, for each residue, the relative orientation of the Cα frame of its nearest spatial neighbor. Because it encodes fold topology rather than chemistry, 3Di alignments detect remote structural similarity that sequence alignment misses.

Structural nearest neighbors (via Foldseek easy-search vs the PDB). Reported per hit: target PDB id, E-value, and alignment TM-score. A TM-score above ~0.5 is the conventional threshold for 'same fold'.

— Confidence and disorder —

For AlphaFold models, the B-factor field carries pLDDT — the model's own estimate of local accuracy on a 0–100 scale. Regions with pLDDT<50 should be treated as essentially unmodeled; they often correspond to intrinsically disordered segments.

B-factor (Debye–Waller factor) reflects atomic displacement in the crystal lattice. It is an experimental observable (units Å²), not a prediction; low values mean the atom is pinned down, high values mean it moves or is heterogeneous across the crystal.

Predicted Aligned Error (PAE) is an AlphaFold confidence matrix: entry (i, j) is the expected error in the position of residue j, in ångströms, when the prediction is superimposed on the true structure at residue i. Low PAE within a block of residues means that block is internally rigid and well-predicted; high PAE between two blocks means their relative placement is uncertain even if each block individually is confident.